Protein 9J32 (pdb70)

Secondary structure (DSSP, 8-state):
----GGGGG-EEEETTEEEEGGG----TTBHHHHH--EEEEEEEEETTEETTHHHHHHHHHHHHHHTT----S-HHHHHHHHHHHHHHTT-SSSEEEEEEEE--EESS--S-TT-EESS-EEEEEEEE----THHHHH-EEEEE-SS-PPPTTT--TT-----HHHHHHHHHHHHTT-SEEEEE-TTSSEEEESSSEEEEEETTEEEE--STTS---HHHHHHHHHHHHTT--EEES---HHHHHT-SEEEEEETTTEEEEEEEETTEE--TT-HHHHHHHHHHHHHHTS--TTSEEP-/----GGGGG-EEEETTEEEEGGG-EEETTBHHHHH--EEEEEEEEETTEETTHHHHHHHHHHHHHHTT---SS-HHHHHHHHHHHHHHTT--SSEEEEEEEE--EESS--S-TT-EESS-EEEEEEEE----THHHHH-EEEEE-S--PPPTTT--TT-----HHHHHHHHHHHHTT-SEEEEE-TTSSEEEESSSEEEEEETTEEEE--STTS---HHHHHHHHHHHHTT--EEES---HHHHHT-SEEEEEETTTEEEEEEEETTEE--SS-HHHHHHHHHHHHHHTS--TTSEEP-/----GGGGG-EEEETTEEEEGGG-EEETTBHHHHH--EEEEEEEEETTEETTHHHHHHHHHHHHHHTT---SS-HHHHHHHHHHHHHHTT--SSEEEEEEEE--EESS--S-TT-EESS-EEEEEEEE----THHHHH-EEEEE-S--PPPTTT--TT-----HHHHHHHHHHHHTT-SEEEEE-TTSSEEEESSSEEEEEETTEEEE--STTS---HHHHHHHHHHHHTT--EEES---HHHHHT-SEEEEEETTTEEEEEEEETTEE--TT-HHHHHHHHHHHHHHTS--TTSEEPP--

Organism: NCBI:txid1246301

Sequence (899 aa):
YAPDARNDAVLVYVNGQFVPRHQAVVSVFDAGYVCGDGVWEGVRLVDGRIVSFDAHIDRMYEGAKSIALDIGMTRAQTKQVVVDTFLRNGMRDGAHARLMVTRGVKKTPNQDPRFIIGGATVVCVAEHKVVTPEAKRNGLKLFTSTLRCSGPDVFDLRLSHSRLNLIQALIQAIQAGADEALMLDPNGFVSSCNSTNFFAVRNGALWTSSGRYCFNGITRATVVRLAREAGIPVHEGDFTLAEVYAADEAFVTGTLAGLTPVSSVDGRALVPLGPLTQRLDALYRAYIASANEAHGALPYAPDARNDAVLVYVNGQFVPRHQAVVSVFDAGYVCGDGVWEGVRLVDGRIVSFDAHIDRMYEGAKSIALDIGMTRAQTKQVVVDTFLRNGMRDGAHARLMVTRGVKKTPNQDPRFIIGGATVVCVAEHKVVTPEAKRNGLKLFTSTLRCSGPDVFDLRLSHSRLNLIQALIQAIQAGADEALMLDPNGFVSSCNSTNFFAVRNGALWTSSGRYCFNGITRATVVRLAREAGIPVHEGDFTLAEVYAADEAFVTGTLAGLTPVSSVDGRALVPLGPLTQRLDALYRAYIASANEAHGALPYAPDARNDAVLVYVNGQFVPRHQAVVSVFDAGYVCGDGVWEGVRLVDGRIVSFDAHIDRMYEGAKSIALDIGMTRAQTKQVVVDTFLRNGMRDGAHARLMVTRGVKKTPNQDPRFIIGGATVVCVAEHKVVTPEAKRNGLKLFTSTLRCSGPDVFDLRLSHSRLNLIQALIQAIQAGADEALMLDPNGFVSSCNSTNFFAVRNGALWTSSGRYCFNGITRATVVRLAREAGIPVHEGDFTLAEVYAADEAFVTGTLAGLTPVSSVDGRALVPLGPLTQRLDALYRAYIASANEAHGALPAA

Structure (mmCIF, N/CA/C/O backbone):
data_9J32
#
_entry.id   9J32
#
_cell.length_a   94.245
_cell.length_b   87.340
_cell.length_c   104.655
_cell.angle_alpha   90.00
_cell.angle_beta   99.45
_cell.angle_gamma   90.00
#
_symmetry.space_group_name_H-M   'I 1 2 1'
#
loop_
_entity.id
_entity.type
_entity.pdbx_description
1 polymer 'Aminotransferase, class 4'
2 non-polymer DI(HYDROXYETHYL)ETHER
3 water water
#
loop_
_atom_site.group_PDB
_atom_site.id
_atom_site.type_symbol
_atom_site.label_atom_id
_atom_site.label_alt_id
_atom_site.label_comp_id
_atom_site.label_asym_id
_atom_site.label_entity_id
_atom_site.label_seq_id
_atom_site.pdbx_PDB_ins_code
_atom_site.Cartn_x
_atom_site.Cartn_y
_atom_site.Cartn_z
_atom_site.occupancy
_atom_site.B_iso_or_equiv
_atom_site.auth_seq_id
_atom_site.auth_comp_id
_atom_site.auth_asym_id
_atom_site.auth_atom_id
_atom_site.pdbx_PDB_model_num
ATOM 1 N N . TYR A 1 15 ? -23.821 -50.826 2.488 1.00 75.53 15 TYR A N 1
ATOM 2 C CA . TYR A 1 15 ? -23.841 -51.921 1.468 1.00 74.03 15 TYR A CA 1
ATOM 3 C C . TYR A 1 15 ? -24.302 -53.193 2.190 1.00 70.79 15 TYR A C 1
ATOM 4 O O . TYR A 1 15 ? -23.561 -53.732 3.003 1.00 76.63 15 TYR A O 1
ATOM 6 N N . ALA A 1 16 ? -25.522 -53.661 1.893 1.00 67.87 16 ALA A N 1
ATOM 7 C CA . ALA A 1 16 ? -26.233 -54.628 2.718 1.00 71.07 16 ALA A CA 1
ATOM 8 C C . ALA A 1 16 ? -25.703 -56.046 2.532 1.00 75.36 16 ALA A C 1
ATOM 9 O O . ALA A 1 16 ? -25.822 -56.559 1.424 1.00 74.93 16 ALA A O 1
ATOM 11 N N . PRO A 1 17 ? -25.351 -56.788 3.621 1.00 84.10 17 PRO A N 1
ATOM 12 C CA . PRO A 1 17 ? -24.433 -57.932 3.558 1.00 81.93 17 PRO A CA 1
ATOM 13 C C . PRO A 1 17 ? -24.964 -59.179 2.843 1.00 79.98 17 PRO A C 1
ATOM 14 O O . PRO A 1 17 ? -26.186 -59.336 2.642 1.00 77.68 17 PRO A O 1
ATOM 18 N N . ASP A 1 18 ? -24.022 -60.063 2.459 1.00 73.12 18 ASP A N 1
ATOM 19 C CA . ASP A 1 18 ? -24.349 -61.189 1.595 1.00 70.08 18 ASP A CA 1
ATOM 20 C C . ASP A 1 18 ? -23.306 -62.286 1.760 1.00 68.42 18 ASP A C 1
ATOM 21 O O . ASP A 1 18 ? -22.144 -62.063 1.470 1.00 66.92 18 ASP A O 1
ATOM 26 N N . ALA A 1 19 ? -23.760 -63.479 2.151 1.00 68.30 19 ALA A N 1
ATOM 27 C CA . ALA A 1 19 ? -22.922 -64.636 2.404 1.00 69.33 19 ALA A CA 1
ATOM 28 C C . ALA A 1 19 ? -22.163 -65.114 1.158 1.00 68.91 19 ALA A C 1
ATOM 29 O O . ALA A 1 19 ? -21.183 -65.857 1.272 1.00 69.17 19 ALA A O 1
ATOM 31 N N . ARG A 1 20 ? -22.639 -64.755 -0.038 1.00 66.38 20 ARG A N 1
ATOM 32 C CA . ARG A 1 20 ? -21.929 -65.080 -1.265 1.00 66.55 20 ARG A CA 1
ATOM 33 C C . ARG A 1 20 ? -20.552 -64.400 -1.313 1.00 63.36 20 ARG A C 1
ATOM 34 O O . ARG A 1 20 ? -19.604 -64.914 -1.912 1.00 63.07 20 ARG A O 1
ATOM 42 N N . ASN A 1 21 ? -20.419 -63.256 -0.638 1.00 61.88 21 ASN A N 1
ATOM 43 C CA . ASN A 1 21 ? -19.147 -62.547 -0.566 1.00 59.08 21 ASN A CA 1
ATOM 44 C C . ASN A 1 21 ? -18.031 -63.435 -0.024 1.00 60.66 21 ASN A C 1
ATOM 45 O O . ASN A 1 21 ? -16.907 -63.279 -0.512 1.00 58.27 21 ASN A O 1
ATOM 50 N N . ASP A 1 22 ? -18.352 -64.418 0.844 1.00 60.39 22 ASP A N 1
ATOM 51 C CA . ASP A 1 22 ? -17.333 -65.210 1.521 1.00 61.65 22 ASP A CA 1
ATOM 52 C C . ASP A 1 22 ? -16.621 -66.202 0.597 1.00 61.38 22 ASP A C 1
ATOM 53 O O . ASP A 1 22 ? -15.535 -66.662 0.950 1.00 62.83 22 ASP A O 1
ATOM 58 N N . ALA A 1 23 ? -17.199 -66.519 -0.572 1.00 59.75 23 ALA A N 1
ATOM 59 C CA . ALA A 1 23 ? -16.701 -67.574 -1.451 1.00 60.51 23 ALA A CA 1
ATOM 60 C C . ALA A 1 23 ? -16.419 -67.048 -2.857 1.00 57.32 23 ALA A C 1
ATOM 61 O O . ALA A 1 23 ? -16.191 -67.839 -3.773 1.00 55.31 23 ALA A O 1
ATOM 63 N N . VAL A 1 24 ? -16.350 -65.713 -3.036 1.00 55.14 24 VAL A N 1
ATOM 64 C CA . VAL A 1 24 ? -15.970 -65.144 -4.316 1.00 55.26 24 VAL A CA 1
ATOM 65 C C . VAL A 1 24 ? -14.537 -65.572 -4.634 1.00 54.61 24 VAL A C 1
ATOM 66 O O . VAL A 1 24 ? -13.731 -65.734 -3.714 1.00 53.65 24 VAL A O 1
ATOM 70 N N . LEU A 1 25 ? -14.269 -65.821 -5.929 1.00 56.26 25 LEU A N 1
ATOM 71 C CA . LEU A 1 25 ? -12.926 -65.974 -6.462 1.00 59.51 25 LEU A CA 1
ATOM 72 C C . LEU A 1 25 ? -12.360 -64.592 -6.798 1.00 57.99 25 LEU A C 1
ATOM 73 O O . LEU A 1 25 ? -13.074 -63.727 -7.311 1.00 55.16 25 LEU A O 1
ATOM 78 N N . VAL A 1 26 ? -11.058 -64.410 -6.518 1.00 56.68 26 VAL A N 1
ATOM 79 C CA . VAL A 1 26 ? -10.359 -63.151 -6.751 1.00 50.32 26 VAL A CA 1
ATOM 80 C C . VAL A 1 26 ? -9.396 -63.404 -7.902 1.00 48.57 26 VAL A C 1
ATOM 81 O O . VAL A 1 26 ? -8.745 -64.447 -7.944 1.00 48.80 26 VAL A O 1
ATOM 85 N N . TYR A 1 27 ? -9.329 -62.466 -8.849 1.00 46.02 27 TYR A N 1
ATOM 86 C CA . TYR A 1 27 ? -8.305 -62.559 -9.880 1.00 45.88 27 TYR A CA 1
ATOM 87 C C . TYR A 1 27 ? -6.977 -62.064 -9.296 1.00 43.61 27 TYR A C 1
ATOM 88 O O . TYR A 1 27 ? -6.909 -60.913 -8.798 1.00 42.51 27 TYR A O 1
ATOM 97 N N . VAL A 1 28 ? -5.928 -62.880 -9.442 1.00 43.13 28 VAL A N 1
ATOM 98 C CA . VAL A 1 28 ? -4.558 -62.524 -9.061 1.00 42.04 28 VAL A CA 1
ATOM 99 C C . VAL A 1 28 ? -3.603 -63.016 -10.159 1.00 44.26 28 VAL A C 1
ATOM 100 O O . VAL A 1 28 ? -3.519 -64.227 -10.397 1.00 45.01 28 VAL A O 1
ATOM 104 N N . ASN A 1 29 ? -2.966 -62.067 -10.884 1.00 44.37 29 ASN A N 1
ATOM 105 C CA . ASN A 1 29 ? -2.054 -62.311 -12.009 1.00 46.27 29 ASN A CA 1
ATOM 106 C C . ASN A 1 29 ? -2.449 -63.509 -12.865 1.00 48.25 29 ASN A C 1
ATOM 107 O O . ASN A 1 29 ? -1.613 -64.362 -13.105 1.00 50.94 29 ASN A O 1
ATOM 112 N N . GLY A 1 30 ? -3.713 -63.587 -13.295 1.00 50.27 30 GLY A N 1
ATOM 113 C CA . GLY A 1 30 ? -4.160 -64.551 -14.297 1.00 51.54 30 GLY A CA 1
ATOM 114 C C . GLY A 1 30 ? -4.893 -65.774 -13.725 1.00 53.98 30 GLY A C 1
ATOM 115 O O . GLY A 1 30 ? -5.652 -66.422 -14.438 1.00 54.71 30 GLY A O 1
ATOM 116 N N . GLN A 1 31 ? -4.733 -66.049 -12.434 1.00 54.60 31 GLN A N 1
ATOM 117 C CA . GLN A 1 31 ? -5.335 -67.181 -11.728 1.00 55.70 31 GLN A CA 1
ATOM 118 C C . GLN A 1 31 ? -6.539 -66.648 -10.939 1.00 57.66 31 GLN A C 1
ATOM 119 O O . GLN A 1 31 ? -6.563 -65.443 -10.569 1.00 54.68 31 GLN A O 1
ATOM 122 N N . PHE A 1 32 ? -7.500 -67.540 -10.634 1.00 58.16 32 PHE A N 1
ATOM 123 C CA . PHE A 1 32 ? -8.679 -67.229 -9.830 1.00 58.73 32 PHE A CA 1
ATOM 124 C C . PHE A 1 32 ? -8.591 -67.969 -8.498 1.00 59.29 32 PHE A C 1
ATOM 125 O O . PHE A 1 32 ? -8.567 -69.201 -8.480 1.00 62.12 32 PHE A O 1
ATOM 133 N N . VAL A 1 33 ? -8.622 -67.223 -7.390 1.00 57.10 33 VAL A N 1
ATOM 134 C CA . VAL A 1 33 ? -8.240 -67.738 -6.078 1.00 58.66 33 VAL A CA 1
ATOM 135 C C . VAL A 1 33 ? -9.381 -67.505 -5.082 1.00 59.48 33 VAL A C 1
ATOM 136 O O . VAL A 1 33 ? -10.000 -66.449 -5.093 1.00 59.72 33 VAL A O 1
ATOM 140 N N . PRO A 1 34 ? -9.758 -68.466 -4.207 1.00 60.90 34 PRO A N 1
ATOM 141 C CA . PRO A 1 34 ? -10.660 -68.171 -3.091 1.00 60.29 34 PRO A CA 1
ATOM 142 C C . PRO A 1 34 ? -10.215 -66.979 -2.245 1.00 59.20 34 PRO A C 1
ATOM 143 O O . PRO A 1 34 ? -9.015 -66.854 -1.937 1.00 55.01 34 PRO A O 1
ATOM 147 N N . ARG A 1 35 ? -11.186 -66.156 -1.834 1.00 62.12 35 ARG A N 1
ATOM 148 C CA . ARG A 1 35 ? -10.884 -64.842 -1.252 1.00 65.26 35 ARG A CA 1
ATOM 149 C C . ARG A 1 35 ? -10.030 -64.948 0.032 1.00 67.92 35 ARG A C 1
ATOM 150 O O . ARG A 1 35 ? -9.218 -64.051 0.310 1.00 66.77 35 ARG A O 1
ATOM 158 N N . HIS A 1 36 ? -10.216 -66.051 0.792 1.00 63.43 36 HIS A N 1
ATOM 159 C CA . HIS A 1 36 ? -9.463 -66.346 1.993 1.00 62.40 36 HIS A CA 1
ATOM 160 C C . HIS A 1 36 ? -7.995 -66.606 1.658 1.00 60.88 36 HIS A C 1
ATOM 161 O O . HIS A 1 36 ? -7.176 -66.530 2.571 1.00 66.86 36 HIS A O 1
ATOM 163 N N . GLN A 1 37 ? -7.669 -66.952 0.400 1.00 57.54 37 GLN A N 1
ATOM 164 C CA . GLN A 1 37 ? -6.304 -67.248 0.002 1.00 56.04 37 GLN A CA 1
ATOM 165 C C . GLN A 1 37 ? -5.793 -66.314 -1.091 1.00 52.24 37 GLN A C 1
ATOM 166 O O . GLN A 1 37 ? -4.733 -66.583 -1.646 1.00 51.93 37 GLN A O 1
ATOM 172 N N . ALA A 1 38 ? -6.471 -65.179 -1.343 1.00 49.74 38 ALA A N 1
ATOM 173 C CA . ALA A 1 38 ? -6.008 -64.223 -2.339 1.00 46.23 38 ALA A CA 1
ATOM 174 C C . ALA A 1 38 ? -4.967 -63.317 -1.690 1.00 43.54 38 ALA A C 1
ATOM 175 O O . ALA A 1 38 ? -5.306 -62.585 -0.747 1.00 41.25 38 ALA A O 1
ATOM 177 N N . VAL A 1 39 ? -3.735 -63.377 -2.235 1.00 43.26 39 VAL A N 1
ATOM 178 C CA . VAL A 1 39 ? -2.545 -62.838 -1.599 1.00 42.04 39 VAL A CA 1
ATOM 179 C C . VAL A 1 39 ? -1.634 -62.203 -2.659 1.00 41.28 39 VAL A C 1
ATOM 180 O O . VAL A 1 39 ? -1.626 -62.602 -3.823 1.00 40.95 39 VAL A O 1
ATOM 184 N N . VAL A 1 40 ? -0.857 -61.209 -2.178 1.00 39.51 40 VAL A N 1
ATOM 185 C CA . VAL A 1 40 ? 0.268 -60.599 -2.852 1.00 38.43 40 VAL A CA 1
ATOM 186 C C . VAL A 1 40 ? 1.488 -60.654 -1.930 1.00 38.93 40 VAL A C 1
ATOM 187 O O . VAL A 1 40 ? 1.384 -60.675 -0.701 1.00 37.05 40 VAL A O 1
ATOM 191 N N . SER A 1 41 ? 2.662 -60.748 -2.573 1.00 39.32 41 SER A N 1
ATOM 192 C CA . SER A 1 41 ? 3.974 -60.684 -1.976 1.00 38.29 41 SER A CA 1
ATOM 193 C C . SER A 1 41 ? 4.153 -59.451 -1.094 1.00 39.87 41 SER A C 1
ATOM 194 O O . SER A 1 41 ? 3.747 -58.358 -1.444 1.00 36.79 41 SER A O 1
ATOM 197 N N . VAL A 1 42 ? 4.857 -59.633 0.036 1.00 41.54 42 VAL A N 1
ATOM 198 C CA . VAL A 1 42 ? 5.260 -58.522 0.872 1.00 40.21 42 VAL A CA 1
ATOM 199 C C . VAL A 1 42 ? 6.362 -57.674 0.205 1.00 41.91 42 VAL A C 1
ATOM 200 O O . VAL A 1 42 ? 6.650 -56.574 0.698 1.00 50.16 42 VAL A O 1
ATOM 204 N N . PHE A 1 43 ? 6.918 -58.105 -0.930 1.00 41.56 43 PHE A N 1
ATOM 205 C CA . PHE A 1 43 ? 7.776 -57.295 -1.792 1.00 39.81 43 PHE A CA 1
ATOM 206 C C . PHE A 1 43 ? 7.022 -56.461 -2.844 1.00 37.39 43 PHE A C 1
ATOM 207 O O . PHE A 1 43 ? 7.649 -55.753 -3.635 1.00 34.77 43 PHE A O 1
ATOM 215 N N . ASP A 1 44 ? 5.685 -56.497 -2.869 1.00 38.49 44 ASP A N 1
ATOM 216 C CA . ASP A 1 44 ? 4.939 -55.802 -3.905 1.00 34.48 44 ASP A CA 1
ATOM 217 C C . ASP A 1 44 ? 4.862 -54.318 -3.586 1.00 33.27 44 ASP A C 1
ATOM 218 O O . ASP A 1 44 ? 4.516 -53.975 -2.469 1.00 34.60 44 ASP A O 1
ATOM 223 N N . ALA A 1 45 ? 5.121 -53.459 -4.583 1.00 31.97 45 ALA A N 1
ATOM 224 C CA . ALA A 1 45 ? 5.053 -51.994 -4.477 1.00 30.88 45 ALA A CA 1
ATOM 225 C C . ALA A 1 45 ? 3.742 -51.455 -3.871 1.00 28.79 45 ALA A C 1
ATOM 226 O O . ALA A 1 45 ? 3.728 -50.422 -3.204 1.00 27.53 45 ALA A O 1
ATOM 228 N N . GLY A 1 46 ? 2.643 -52.175 -4.056 1.00 30.21 46 GLY A N 1
ATOM 229 C CA . GLY A 1 46 ? 1.370 -51.782 -3.481 1.00 30.55 46 GLY A CA 1
ATOM 230 C C . GLY A 1 46 ? 1.397 -51.793 -1.947 1.00 29.58 46 GLY A C 1
ATOM 231 O O . GLY A 1 46 ? 0.935 -50.862 -1.293 1.00 29.87 46 GLY A O 1
ATOM 232 N N . TYR A 1 47 ? 1.825 -52.923 -1.404 1.00 30.09 47 TYR A N 1
ATOM 233 C CA . TYR A 1 47 ? 1.850 -53.192 0.014 1.00 31.88 47 TYR A CA 1
ATOM 234 C C . TYR A 1 47 ? 2.929 -52.303 0.655 1.00 32.82 47 TYR A C 1
ATOM 235 O O . TYR A 1 47 ? 2.704 -51.730 1.734 1.00 31.62 47 TYR A O 1
ATOM 244 N N . VAL A 1 48 ? 4.093 -52.216 -0.002 1.00 32.34 48 VAL A N 1
ATOM 245 C CA . VAL A 1 48 ? 5.223 -51.542 0.609 1.00 34.77 48 VAL A CA 1
ATOM 246 C C . VAL A 1 48 ? 5.040 -50.013 0.587 1.00 31.18 48 VAL A C 1
ATOM 247 O O . VAL A 1 48 ? 5.367 -49.344 1.571 1.00 28.07 48 VAL A O 1
ATOM 251 N N . CYS A 1 49 ? 4.689 -49.495 -0.593 1.00 31.21 49 CYS A N 1
ATOM 252 C CA . CYS A 1 49 ? 4.877 -48.086 -0.972 1.00 31.83 49 CYS A CA 1
ATOM 253 C C . CYS A 1 49 ? 3.514 -47.418 -1.291 1.00 28.67 49 CYS A C 1
ATOM 254 O O . CYS A 1 49 ? 3.420 -46.212 -1.483 1.00 27.81 49 CYS A O 1
ATOM 257 N N . GLY A 1 50 ? 2.420 -48.166 -1.335 1.00 27.44 50 GLY A N 1
ATOM 258 C CA . GLY A 1 50 ? 1.140 -47.640 -1.799 1.00 28.33 50 GLY A CA 1
ATOM 259 C C . GLY A 1 50 ? 1.141 -47.361 -3.297 1.00 25.81 50 GLY A C 1
ATOM 260 O O . GLY A 1 50 ? 0.379 -46.544 -3.729 1.00 27.54 50 GLY A O 1
ATOM 261 N N . ASP A 1 51 ? 1.965 -48.079 -4.070 1.00 24.97 51 ASP A N 1
ATOM 262 C CA . ASP A 1 51 ? 2.392 -47.687 -5.401 1.00 23.95 51 ASP A CA 1
ATOM 263 C C . ASP A 1 51 ? 1.597 -48.496 -6.466 1.00 26.31 51 ASP A C 1
ATOM 264 O O . ASP A 1 51 ? 2.022 -49.575 -6.924 1.00 27.23 51 ASP A O 1
ATOM 269 N N . GLY A 1 52 ? 0.410 -47.970 -6.796 1.00 25.47 52 GLY A N 1
ATOM 270 C CA . GLY A 1 52 ? -0.433 -48.443 -7.858 1.00 25.60 52 GLY A CA 1
ATOM 271 C C . GLY A 1 52 ? -1.633 -47.536 -8.060 1.00 24.19 52 GLY A C 1
ATOM 272 O O . GLY A 1 52 ? -1.795 -46.577 -7.332 1.00 26.40 52 GLY A O 1
ATOM 273 N N . VAL A 1 53 ? -2.470 -47.901 -9.052 1.00 26.88 53 VAL A N 1
ATOM 274 C CA . VAL A 1 53 ? -3.729 -47.270 -9.378 1.00 26.91 53 VAL A CA 1
ATOM 275 C C . VAL A 1 53 ? -4.848 -48.321 -9.387 1.00 26.86 53 VAL A C 1
ATOM 276 O O . VAL A 1 53 ? -4.640 -49.505 -9.614 1.00 26.58 53 VAL A O 1
ATOM 280 N N . TRP A 1 54 ? -6.068 -47.858 -9.167 1.00 27.02 54 TRP A N 1
ATOM 281 C CA . TRP A 1 54 ? -7.205 -48.760 -9.086 1.00 28.81 54 TRP A CA 1
ATOM 282 C C . TRP A 1 54 ? -8.474 -48.141 -9.644 1.00 28.54 54 TRP A C 1
ATOM 283 O O . TRP A 1 54 ? -8.498 -46.951 -9.977 1.00 30.03 54 TRP A O 1
ATOM 294 N N . GLU A 1 55 ? -9.481 -49.002 -9.855 1.00 31.29 55 GLU A N 1
ATOM 295 C CA . GLU A 1 55 ? -10.788 -48.550 -10.334 1.00 33.24 55 GLU A CA 1
ATOM 296 C C . GLU A 1 55 ? -11.883 -49.414 -9.697 1.00 32.67 55 GLU A C 1
ATOM 297 O O . GLU A 1 55 ? -11.642 -50.589 -9.384 1.00 30.73 55 GLU A O 1
ATOM 303 N N . GLY A 1 56 ? -13.010 -48.752 -9.374 1.00 29.31 56 GLY A N 1
ATOM 304 C CA . GLY A 1 56 ? -14.237 -49.427 -8.976 1.00 30.78 56 GLY A CA 1
ATOM 305 C C . GLY A 1 56 ? -15.237 -49.311 -10.133 1.00 32.06 56 GLY A C 1
ATOM 306 O O . GLY A 1 56 ? -15.447 -48.215 -10.631 1.00 32.98 56 GLY A O 1
ATOM 307 N N . VAL A 1 57 ? -15.794 -50.431 -10.603 1.00 30.97 57 VAL A N 1
ATOM 308 C CA . VAL A 1 57 ? -16.810 -50.437 -11.648 1.00 32.14 57 VAL A CA 1
ATOM 309 C C . VAL A 1 57 ? -17.993 -51.289 -11.181 1.00 33.99 57 VAL A C 1
ATOM 310 O O . VAL A 1 57 ? -17.791 -52.322 -10.543 1.00 34.71 57 VAL A O 1
ATOM 314 N N . ARG A 1 58 ? -19.213 -50.830 -11.502 1.00 35.72 58 ARG A N 1
ATOM 315 C CA . ARG A 1 58 ? -20.447 -51.408 -10.997 1.00 37.45 58 ARG A CA 1
ATOM 316 C C . ARG A 1 58 ? -21.112 -52.141 -12.161 1.00 39.49 58 ARG A C 1
ATOM 317 O O . ARG A 1 58 ? -21.048 -51.659 -13.284 1.00 38.51 58 ARG A O 1
ATOM 325 N N . LEU A 1 59 ? -21.691 -53.328 -11.881 1.00 44.03 59 LEU A N 1
ATOM 326 C CA . LEU A 1 59 ? -22.338 -54.177 -12.882 1.00 43.06 59 LEU A CA 1
ATOM 327 C C . LEU A 1 59 ? -23.842 -54.036 -12.654 1.00 42.50 59 LEU A C 1
ATOM 328 O O . LEU A 1 59 ? -24.325 -54.274 -11.541 1.00 42.41 59 LEU A O 1
ATOM 333 N N . VAL A 1 60 ? -24.558 -53.570 -13.691 1.00 41.65 60 VAL A N 1
ATOM 334 C CA . VAL A 1 60 ? -25.994 -53.317 -13.632 1.00 44.22 60 VAL A CA 1
ATOM 335 C C . VAL A 1 60 ? -26.651 -53.981 -14.838 1.00 48.91 60 VAL A C 1
ATOM 336 O O . VAL A 1 60 ? -26.337 -53.612 -15.981 1.00 47.95 60 VAL A O 1
ATOM 340 N N . ASP A 1 61 ? -27.521 -54.975 -14.565 1.00 53.12 61 ASP A N 1
ATOM 341 C CA . ASP A 1 61 ? -28.281 -55.688 -15.585 1.00 56.96 61 ASP A CA 1
ATOM 342 C C . ASP A 1 61 ? -27.406 -56.044 -16.786 1.00 57.64 61 ASP A C 1
ATOM 343 O O . ASP A 1 61 ? -27.787 -55.753 -17.941 1.00 57.40 61 ASP A O 1
ATOM 348 N N . GLY A 1 62 ? -26.245 -56.678 -16.486 1.00 54.60 62 GLY A N 1
ATOM 349 C CA . GLY A 1 62 ? -25.370 -57.249 -17.494 1.00 53.58 62 GLY A CA 1
ATOM 350 C C . GLY A 1 62 ? -24.434 -56.245 -18.187 1.00 52.39 62 GLY A C 1
ATOM 351 O O . GLY A 1 62 ? -23.739 -56.626 -19.147 1.00 50.50 62 GLY A O 1
ATOM 352 N N . ARG A 1 63 ? -24.386 -54.979 -17.700 1.00 50.56 63 ARG A N 1
ATOM 353 C CA . ARG A 1 63 ? -23.539 -53.938 -18.268 1.00 48.56 63 ARG A CA 1
ATOM 354 C C . ARG A 1 63 ? -22.663 -53.356 -17.162 1.00 45.77 63 ARG A C 1
ATOM 355 O O . ARG A 1 63 ? -23.112 -53.155 -16.022 1.00 43.59 63 ARG A O 1
ATOM 363 N N . ILE A 1 64 ? -21.392 -53.131 -17.497 1.00 42.19 64 ILE A N 1
ATOM 364 C CA . ILE A 1 64 ? -20.452 -52.512 -16.583 1.00 42.31 64 ILE A CA 1
ATOM 365 C C . ILE A 1 64 ? -20.554 -51.009 -16.805 1.00 39.07 64 ILE A C 1
ATOM 366 O O . ILE A 1 64 ? -20.364 -50.548 -17.931 1.00 39.27 64 ILE A O 1
ATOM 371 N N . VAL A 1 65 ? -21.001 -50.303 -15.750 1.00 38.91 65 VAL A N 1
ATOM 372 C CA . VAL A 1 65 ? -21.331 -48.875 -15.799 1.00 39.48 65 VAL A CA 1
ATOM 373 C C . VAL A 1 65 ? -20.082 -48.057 -16.090 1.00 35.97 65 VAL A C 1
ATOM 374 O O . VAL A 1 65 ? -19.124 -48.153 -15.339 1.00 37.63 65 VAL A O 1
ATOM 378 N N . SER A 1 66 ? -20.137 -47.287 -17.173 1.00 35.58 66 SER A N 1
ATOM 379 C CA . SER A 1 66 ? -19.112 -46.356 -17.608 1.00 35.57 66 SER A CA 1
ATOM 380 C C . SER A 1 66 ? -17.753 -47.064 -17.836 1.00 38.01 66 SER A C 1
ATOM 381 O O . SER A 1 66 ? -16.675 -46.496 -17.673 1.00 38.59 66 SER A O 1
ATOM 384 N N . PHE A 1 67 ? -17.799 -48.311 -18.294 1.00 37.99 67 PHE A N 1
ATOM 385 C CA . PHE A 1 67 ? -16.661 -49.201 -18.214 1.00 40.42 67 PHE A CA 1
ATOM 386 C C . PHE A 1 67 ? -15.428 -48.585 -18.873 1.00 39.79 67 PHE A C 1
ATOM 387 O O . PHE A 1 67 ? -14.433 -48.401 -18.192 1.00 35.66 67 PHE A O 1
ATOM 395 N N . ASP A 1 68 ? -15.536 -48.222 -20.155 1.00 43.82 68 ASP A N 1
ATOM 396 C CA . ASP A 1 68 ? -14.492 -47.620 -20.981 1.00 48.40 68 ASP A CA 1
ATOM 397 C C . ASP A 1 68 ? -13.976 -46.322 -20.364 1.00 46.49 68 ASP A C 1
ATOM 398 O O . ASP A 1 68 ? -12.776 -46.020 -20.484 1.00 45.59 68 ASP A O 1
ATOM 403 N N . ALA A 1 69 ? -14.866 -45.539 -19.712 1.00 40.83 69 ALA A N 1
ATOM 404 C CA . ALA A 1 69 ? -14.413 -44.342 -19.033 1.00 35.37 69 ALA A CA 1
ATOM 405 C C . ALA A 1 69 ? -13.437 -44.685 -17.894 1.00 35.30 69 ALA A C 1
ATOM 406 O O . ALA A 1 69 ? -12.372 -44.063 -17.730 1.00 34.14 69 ALA A O 1
ATOM 408 N N . HIS A 1 70 ? -13.809 -45.682 -17.077 1.00 33.03 70 HIS A N 1
ATOM 409 C CA . HIS A 1 70 ? -12.975 -46.093 -15.977 1.00 30.84 70 HIS A CA 1
ATOM 410 C C . HIS A 1 70 ? -11.636 -46.608 -16.497 1.00 31.94 70 HIS A C 1
ATOM 411 O O . HIS A 1 70 ? -10.608 -46.330 -15.894 1.00 37.32 70 HIS A O 1
ATOM 418 N N . ILE A 1 71 ? -11.606 -47.310 -17.626 1.00 36.96 71 ILE A N 1
ATOM 419 C CA . ILE A 1 71 ? -10.369 -47.953 -18.052 1.00 36.75 71 ILE A CA 1
ATOM 420 C C . ILE A 1 71 ? -9.454 -46.884 -18.652 1.00 35.86 71 ILE A C 1
ATOM 421 O O . ILE A 1 71 ? -8.264 -46.874 -18.360 1.00 35.44 71 ILE A O 1
ATOM 426 N N . ASP A 1 72 ? -10.010 -45.910 -19.389 1.00 37.12 72 ASP A N 1
ATOM 427 C CA . ASP A 1 72 ? -9.262 -44.730 -19.836 1.00 38.17 72 ASP A CA 1
ATOM 428 C C . ASP A 1 72 ? -8.583 -44.039 -18.657 1.00 34.32 72 ASP A C 1
ATOM 429 O O . ASP A 1 72 ? -7.449 -43.604 -18.775 1.00 34.08 72 ASP A O 1
ATOM 434 N N . ARG A 1 73 ? -9.341 -43.811 -17.577 1.00 32.26 73 ARG A N 1
ATOM 435 C CA . ARG A 1 73 ? -8.841 -43.123 -16.405 1.00 28.77 73 ARG A CA 1
ATOM 436 C C . ARG A 1 73 ? -7.683 -43.932 -15.799 1.00 32.12 73 ARG A C 1
ATOM 437 O O . ARG A 1 73 ? -6.653 -43.325 -15.518 1.00 35.36 73 ARG A O 1
ATOM 445 N N . MET A 1 74 ? -7.843 -45.268 -15.635 1.00 29.79 74 MET A N 1
ATOM 446 C CA . MET A 1 74 ? -6.782 -46.101 -15.128 1.00 32.15 74 MET A CA 1
ATOM 447 C C . MET A 1 74 ? -5.516 -45.909 -15.942 1.00 31.25 74 MET A C 1
ATOM 448 O O . MET A 1 74 ? -4.468 -45.761 -15.331 1.00 27.44 74 MET A O 1
ATOM 453 N N . TYR A 1 75 ? -5.636 -45.977 -17.286 1.00 31.28 75 TYR A N 1
ATOM 454 C CA . TYR A 1 75 ? -4.499 -45.835 -18.201 1.00 32.04 75 TYR A CA 1
ATOM 455 C C . TYR A 1 75 ? -3.821 -44.464 -18.059 1.00 35.09 75 TYR A C 1
ATOM 456 O O . TYR A 1 75 ? -2.596 -44.359 -18.115 1.00 31.30 75 TYR A O 1
ATOM 465 N N . GLU A 1 76 ? -4.619 -43.410 -17.832 1.00 36.73 76 GLU A N 1
ATOM 466 C CA . GLU A 1 76 ? -4.054 -42.076 -17.624 1.00 39.04 76 GLU A CA 1
ATOM 467 C C . GLU A 1 76 ? -3.322 -41.996 -16.267 1.00 34.56 76 GLU A C 1
ATOM 468 O O . GLU A 1 76 ? -2.194 -41.491 -16.175 1.00 34.32 76 GLU A O 1
ATOM 474 N N . GLY A 1 77 ? -3.961 -42.484 -15.196 1.00 33.79 77 GLY A N 1
ATOM 475 C CA . GLY A 1 77 ? -3.344 -42.489 -13.882 1.00 31.78 77 GLY A CA 1
ATOM 476 C C . GLY A 1 77 ? -2.052 -43.308 -13.862 1.00 32.50 77 GLY A C 1
ATOM 477 O O . GLY A 1 77 ? -1.035 -42.804 -13.409 1.00 34.79 77 GLY A O 1
ATOM 478 N N . ALA A 1 78 ? -2.059 -44.526 -14.412 1.00 30.08 78 ALA A N 1
ATOM 479 C CA . ALA A 1 78 ? -0.821 -45.300 -14.512 1.00 32.00 78 ALA A CA 1
ATOM 480 C C . ALA A 1 78 ? 0.269 -44.512 -15.245 1.00 34.16 78 ALA A C 1
ATOM 481 O O . ALA A 1 78 ? 1.436 -44.459 -14.835 1.00 31.93 78 ALA A O 1
ATOM 483 N N . LYS A 1 79 ? -0.122 -43.925 -16.376 1.00 34.16 79 LYS A N 1
ATOM 484 C CA . LYS A 1 79 ? 0.786 -43.117 -17.173 1.00 35.93 79 LYS A CA 1
ATOM 485 C C . LYS A 1 79 ? 1.400 -42.011 -16.312 1.00 31.21 79 LYS A C 1
ATOM 486 O O . LYS A 1 79 ? 2.573 -41.740 -16.419 1.00 28.37 79 LYS A O 1
ATOM 492 N N . SER A 1 80 ? 0.617 -41.372 -15.447 1.00 28.85 80 SER A N 1
ATOM 493 C CA . SER A 1 80 ? 1.127 -40.248 -14.694 1.00 28.31 80 SER A CA 1
ATOM 494 C C . SER A 1 80 ? 2.261 -40.648 -13.733 1.00 28.62 80 SER A C 1
ATOM 495 O O . SER A 1 80 ? 3.173 -39.868 -13.557 1.00 28.68 80 SER A O 1
ATOM 498 N N . ILE A 1 81 ? 2.208 -41.860 -13.131 1.00 28.41 81 ILE A N 1
ATOM 499 C CA . ILE A 1 81 ? 3.270 -42.386 -12.251 1.00 27.28 81 ILE A CA 1
ATOM 500 C C . ILE A 1 81 ? 4.188 -43.398 -12.976 1.00 28.31 81 ILE A C 1
ATOM 501 O O . ILE A 1 81 ? 4.839 -44.211 -12.321 1.00 31.73 81 ILE A O 1
ATOM 506 N N . ALA A 1 82 ? 4.246 -43.355 -14.306 1.00 29.55 82 ALA A N 1
ATOM 507 C CA . ALA A 1 82 ? 5.132 -44.153 -15.157 1.00 32.44 82 ALA A CA 1
ATOM 508 C C . ALA A 1 82 ? 5.031 -45.652 -14.855 1.00 33.79 82 ALA A C 1
ATOM 509 O O . ALA A 1 82 ? 5.991 -46.368 -14.942 1.00 35.24 82 ALA A O 1
ATOM 511 N N . LEU A 1 83 ? 3.808 -46.126 -14.653 1.00 38.88 83 LEU A N 1
ATOM 512 C CA . LEU A 1 83 ? 3.515 -47.500 -14.336 1.00 37.82 83 LEU A CA 1
ATOM 513 C C . LEU A 1 83 ? 2.964 -48.129 -15.592 1.00 40.72 83 LEU A C 1
ATOM 514 O O . LEU A 1 83 ? 1.985 -47.640 -16.171 1.00 38.98 83 LEU A O 1
ATOM 519 N N . ASP A 1 84 ? 3.639 -49.225 -15.979 1.00 45.60 84 ASP A N 1
ATOM 520 C CA . ASP A 1 84 ? 3.255 -50.062 -17.085 1.00 43.01 84 ASP A CA 1
ATOM 521 C C . ASP A 1 84 ? 2.217 -51.076 -16.623 1.00 40.54 84 ASP A C 1
ATOM 522 O O . ASP A 1 84 ? 2.574 -51.995 -15.900 1.00 39.77 84 ASP A O 1
ATOM 527 N N . ILE A 1 85 ? 0.959 -50.965 -17.078 1.00 38.15 85 ILE A N 1
ATOM 528 C CA . ILE A 1 85 ? -0.064 -51.966 -16.761 1.00 38.76 85 ILE A CA 1
ATOM 529 C C . ILE A 1 85 ? 0.291 -53.364 -17.317 1.00 40.18 85 ILE A C 1
ATOM 530 O O . ILE A 1 85 ? -0.121 -54.380 -16.756 1.00 39.09 85 ILE A O 1
ATOM 535 N N . GLY A 1 86 ? 1.069 -53.433 -18.403 1.00 42.10 86 GLY A N 1
ATOM 536 C CA . GLY A 1 86 ? 1.491 -54.694 -19.002 1.00 44.41 86 GLY A CA 1
ATOM 537 C C . GLY A 1 86 ? 0.391 -55.379 -19.810 1.00 47.09 86 GLY A C 1
ATOM 538 O O . GLY A 1 86 ? 0.516 -56.543 -20.110 1.00 50.00 86 GLY A O 1
ATOM 539 N N . MET A 1 87 ? -0.687 -54.658 -20.149 1.00 50.25 87 MET A N 1
ATOM 540 C CA . MET A 1 87 ? -1.870 -55.210 -20.809 1.00 51.40 87 MET A CA 1
ATOM 541 C C . MET A 1 87 ? -2.466 -54.120 -21.687 1.00 48.88 87 MET A C 1
ATOM 542 O O . MET A 1 87 ? -2.398 -52.948 -21.322 1.00 49.22 87 MET A O 1
ATOM 547 N N . THR A 1 88 ? -3.091 -54.510 -22.802 1.00 52.59 88 THR A N 1
ATOM 548 C CA . THR A 1 88 ? -3.897 -53.599 -23.608 1.00 53.52 88 THR A CA 1
ATOM 549 C C . THR A 1 88 ? -5.172 -53.316 -22.834 1.00 55.53 88 THR A C 1
ATOM 550 O O . THR A 1 88 ? -5.514 -54.051 -21.899 1.00 51.89 88 THR A O 1
ATOM 554 N N . ARG A 1 89 ? -5.839 -52.235 -23.256 1.00 60.24 89 ARG A N 1
ATOM 555 C CA . ARG A 1 89 ? -7.153 -51.883 -22.745 1.00 64.17 89 ARG A CA 1
ATOM 556 C C . ARG A 1 89 ? -8.115 -53.070 -22.817 1.00 60.86 89 ARG A C 1
ATOM 557 O O . ARG A 1 89 ? -8.814 -53.347 -21.850 1.00 62.40 89 ARG A O 1
ATOM 565 N N . ALA A 1 90 ? -8.116 -53.778 -23.943 1.00 61.41 90 ALA A N 1
ATOM 566 C CA . ALA A 1 90 ? -8.940 -54.968 -24.132 1.00 64.86 90 ALA A CA 1
ATOM 567 C C . ALA A 1 90 ? -8.660 -56.053 -23.086 1.00 63.28 90 ALA A C 1
ATOM 568 O O . ALA A 1 90 ? -9.583 -56.708 -22.598 1.00 64.45 90 ALA A O 1
ATOM 570 N N . GLN A 1 91 ? -7.379 -56.288 -22.796 1.00 61.72 91 GLN A N 1
ATOM 571 C CA . GLN A 1 91 ? -7.010 -57.329 -21.851 1.00 61.57 91 GLN A CA 1
ATOM 572 C C . GLN A 1 91 ? -7.419 -56.924 -20.432 1.00 54.81 91 GLN A C 1
ATOM 573 O O . GLN A 1 91 ? -7.942 -57.759 -19.690 1.00 54.23 91 GLN A O 1
ATOM 579 N N . THR A 1 92 ? -7.225 -55.637 -20.100 1.00 46.03 92 THR A N 1
ATOM 580 C CA . THR A 1 92 ? -7.628 -55.108 -18.811 1.00 43.38 92 THR A CA 1
ATOM 581 C C . THR A 1 92 ? -9.147 -55.284 -18.605 1.00 41.87 92 THR A C 1
ATOM 582 O O . THR A 1 92 ? -9.619 -55.667 -17.549 1.00 38.57 92 THR A O 1
ATOM 586 N N . LYS A 1 93 ? -9.941 -55.021 -19.637 1.00 44.52 93 LYS A N 1
ATOM 587 C CA . LYS A 1 93 ? -11.383 -55.191 -19.525 1.00 45.26 93 LYS A CA 1
ATOM 588 C C . LYS A 1 93 ? -11.778 -56.657 -19.347 1.00 44.18 93 LYS A C 1
ATOM 589 O O . LYS A 1 93 ? -12.635 -56.978 -18.519 1.00 41.36 93 LYS A O 1
ATOM 595 N N . GLN A 1 94 ? -11.117 -57.550 -20.083 1.00 44.26 94 GLN A N 1
ATOM 596 C CA . GLN A 1 94 ? -11.418 -58.961 -19.987 1.00 47.21 94 GLN A CA 1
ATOM 597 C C . GLN A 1 94 ? -11.150 -59.524 -18.590 1.00 48.74 94 GLN A C 1
ATOM 598 O O . GLN A 1 94 ? -11.901 -60.402 -18.149 1.00 50.54 94 GLN A O 1
ATOM 604 N N . VAL A 1 95 ? -10.099 -59.008 -17.902 1.00 45.32 95 VAL A N 1
ATOM 605 C CA . VAL A 1 95 ? -9.860 -59.304 -16.494 1.00 44.60 95 VAL A CA 1
ATOM 606 C C . VAL A 1 95 ? -11.105 -59.011 -15.675 1.00 41.94 95 VAL A C 1
ATOM 607 O O . VAL A 1 95 ? -11.515 -59.791 -14.839 1.00 43.38 95 VAL A O 1
ATOM 611 N N . VAL A 1 96 ? -11.734 -57.891 -15.917 1.00 40.45 96 VAL A N 1
ATOM 612 C CA . VAL A 1 96 ? -12.874 -57.512 -15.098 1.00 39.82 96 VAL A CA 1
ATOM 613 C C . VAL A 1 96 ? -14.067 -58.383 -15.452 1.00 41.25 96 VAL A C 1
ATOM 614 O O . VAL A 1 96 ? -14.706 -58.906 -14.543 1.00 40.85 96 VAL A O 1
ATOM 618 N N . VAL A 1 97 ? -14.362 -58.448 -16.751 1.00 43.63 97 VAL A N 1
ATOM 619 C CA . VAL A 1 97 ? -15.397 -59.341 -17.303 1.00 46.26 97 VAL A CA 1
ATOM 620 C C . VAL A 1 97 ? -15.229 -60.769 -16.770 1.00 46.29 97 VAL A C 1
ATOM 621 O O . VAL A 1 97 ? -16.140 -61.296 -16.142 1.00 45.71 97 VAL A O 1
ATOM 625 N N . ASP A 1 98 ? -14.052 -61.367 -16.928 1.00 46.89 98 ASP A N 1
ATOM 626 C CA . ASP A 1 98 ? -13.844 -62.708 -16.385 1.00 49.65 98 ASP A CA 1
ATOM 627 C C . ASP A 1 98 ? -14.021 -62.773 -14.867 1.00 48.62 98 ASP A C 1
ATOM 628 O O . ASP A 1 98 ? -14.399 -63.818 -14.380 1.00 50.51 98 ASP A O 1
ATOM 633 N N . THR A 1 99 ? -13.772 -61.693 -14.100 1.00 44.86 99 THR A N 1
ATOM 634 C CA . THR A 1 99 ? -13.929 -61.773 -12.651 1.00 43.82 99 THR A CA 1
ATOM 635 C C . THR A 1 99 ? -15.414 -61.870 -12.318 1.00 44.77 99 THR A C 1
ATOM 636 O O . THR A 1 99 ? -15.841 -62.865 -11.697 1.00 45.53 99 THR A O 1
ATOM 640 N N . PHE A 1 100 ? -16.201 -60.944 -12.854 1.00 43.79 100 PHE A N 1
ATOM 641 C CA . PHE A 1 100 ? -17.662 -61.066 -12.775 1.00 46.57 100 PHE A CA 1
ATOM 642 C C . PHE A 1 100 ? -18.180 -62.440 -13.223 1.00 49.12 100 PHE A C 1
ATOM 643 O O . PHE A 1 100 ? -18.955 -63.053 -12.504 1.00 50.43 100 PHE A O 1
ATOM 651 N N . LEU A 1 101 ? -17.737 -62.931 -14.384 1.00 50.55 101 LEU A N 1
ATOM 652 C CA . LEU A 1 101 ? -18.218 -64.193 -14.953 1.00 53.80 101 LEU A CA 1
ATOM 653 C C . LEU A 1 101 ? -17.918 -65.362 -14.014 1.00 55.29 101 LEU A C 1
ATOM 654 O O . LEU A 1 101 ? -18.809 -66.144 -13.720 1.00 58.64 101 LEU A O 1
ATOM 659 N N . ARG A 1 102 ? -16.682 -65.429 -13.507 1.00 54.57 102 ARG A N 1
ATOM 660 C CA . ARG A 1 102 ? -16.229 -66.490 -12.630 1.00 56.91 102 ARG A CA 1
ATOM 661 C C . ARG A 1 102 ? -17.067 -66.599 -11.347 1.00 57.15 102 ARG A C 1
ATOM 662 O O . ARG A 1 102 ? -17.199 -67.706 -10.818 1.00 59.79 102 ARG A O 1
ATOM 670 N N . ASN A 1 103 ? -17.667 -65.494 -10.883 1.00 53.64 103 ASN A N 1
ATOM 671 C CA . ASN A 1 103 ? -18.495 -65.462 -9.682 1.00 53.51 103 ASN A CA 1
ATOM 672 C C . ASN A 1 103 ? -19.995 -65.433 -10.016 1.00 54.90 103 ASN A C 1
ATOM 673 O O . ASN A 1 103 ? -20.814 -65.122 -9.118 1.00 53.97 103 ASN A O 1
ATOM 678 N N . GLY A 1 104 ? -20.360 -65.743 -11.288 1.00 57.49 104 GLY A N 1
ATOM 679 C CA . GLY A 1 104 ? -21.755 -65.847 -11.720 1.00 58.87 104 GLY A CA 1
ATOM 680 C C . GLY A 1 104 ? -22.552 -64.555 -11.466 1.00 59.08 104 GLY A C 1
ATOM 681 O O . GLY A 1 104 ? -23.716 -64.613 -11.108 1.00 59.33 104 GLY A O 1
ATOM 682 N N . MET A 1 105 ? -21.907 -63.387 -11.605 1.00 57.20 105 MET A N 1
ATOM 683 C CA . MET A 1 105 ? -22.515 -62.101 -11.325 1.00 56.97 105 MET A CA 1
ATOM 684 C C . MET A 1 105 ? -23.002 -61.462 -12.625 1.00 59.42 105 MET A C 1
ATOM 685 O O . MET A 1 105 ? -22.233 -61.340 -13.574 1.00 58.36 105 MET A O 1
ATOM 690 N N . ARG A 1 106 ? -24.274 -61.060 -12.674 1.00 64.67 106 ARG A N 1
ATOM 691 C CA . ARG A 1 106 ? -24.715 -60.149 -13.731 1.00 67.05 106 ARG A CA 1
ATOM 692 C C . ARG A 1 106 ? -25.234 -58.823 -13.170 1.00 64.86 106 ARG A C 1
ATOM 693 O O . ARG A 1 106 ? -25.455 -57.875 -13.957 1.00 61.48 106 ARG A O 1
ATOM 701 N N . ASP A 1 107 ? -25.457 -58.740 -11.849 1.00 63.97 107 ASP A N 1
ATOM 702 C CA . ASP A 1 107 ? -26.239 -57.636 -11.320 1.00 63.20 107 ASP A CA 1
ATOM 703 C C . ASP A 1 107 ? -25.982 -57.446 -9.834 1.00 59.58 107 ASP A C 1
ATOM 704 O O . ASP A 1 107 ? -25.726 -58.408 -9.118 1.00 58.28 107 ASP A O 1
ATOM 709 N N . GLY A 1 108 ? -26.030 -56.174 -9.408 1.00 58.75 108 GLY A N 1
ATOM 710 C CA . GLY A 1 108 ? -25.833 -55.812 -8.018 1.00 55.25 108 GLY A CA 1
ATOM 711 C C . GLY A 1 108 ? -24.397 -56.098 -7.580 1.00 54.20 108 GLY A C 1
ATOM 712 O O . GLY A 1 108 ? -24.150 -56.473 -6.433 1.00 57.16 108 GLY A O 1
ATOM 713 N N . ALA A 1 109 ? -23.453 -55.893 -8.501 1.00 49.04 109 ALA A N 1
ATOM 714 C CA . ALA A 1 109 ? -22.085 -56.261 -8.226 1.00 48.44 109 ALA A CA 1
ATOM 715 C C . ALA A 1 109 ? -21.140 -55.108 -8.535 1.00 46.32 109 ALA A C 1
ATOM 716 O O . ALA A 1 109 ? -21.421 -54.284 -9.406 1.00 40.91 109 ALA A O 1
ATOM 718 N N . HIS A 1 110 ? -20.052 -55.094 -7.757 1.00 45.54 110 HIS A N 1
ATOM 719 C CA . HIS A 1 110 ? -19.019 -54.099 -7.817 1.00 42.91 110 HIS A CA 1
ATOM 720 C C . HIS A 1 110 ? -17.667 -54.812 -7.888 1.00 42.16 110 HIS A C 1
ATOM 721 O O . HIS A 1 110 ? -17.409 -55.665 -7.029 1.00 39.72 110 HIS A O 1
ATOM 728 N N . ALA A 1 111 ? -16.805 -54.404 -8.848 1.00 39.00 111 ALA A N 1
ATOM 729 C CA . ALA A 1 111 ? -15.432 -54.862 -8.946 1.00 39.89 111 ALA A CA 1
ATOM 730 C C . ALA A 1 111 ? -14.425 -53.722 -8.679 1.00 37.98 111 ALA A C 1
ATOM 731 O O . ALA A 1 111 ? -14.476 -52.670 -9.317 1.00 40.29 111 ALA A O 1
ATOM 733 N N . ARG A 1 112 ? -13.464 -54.012 -7.786 1.00 36.47 112 ARG A N 1
ATOM 734 C CA . ARG A 1 112 ? -12.249 -53.263 -7.581 1.00 32.70 112 ARG A CA 1
ATOM 735 C C . ARG A 1 112 ? -11.083 -53.899 -8.341 1.00 32.75 112 ARG A C 1
ATOM 736 O O . ARG A 1 112 ? -10.670 -55.039 -8.053 1.00 34.37 112 ARG A O 1
ATOM 744 N N . LEU A 1 113 ? -10.572 -53.164 -9.333 1.00 30.45 113 LEU A N 1
ATOM 745 C CA . LEU A 1 113 ? -9.415 -53.565 -10.110 1.00 31.12 113 LEU A CA 1
ATOM 746 C C . LEU A 1 113 ? -8.184 -52.832 -9.584 1.00 30.15 113 LEU A C 1
ATOM 747 O O . LEU A 1 113 ? -8.132 -51.615 -9.628 1.00 30.19 113 LEU A O 1
ATOM 752 N N . MET A 1 114 ? -7.198 -53.570 -9.088 1.00 32.89 114 MET A N 1
ATOM 753 C CA . MET A 1 114 ? -6.003 -52.977 -8.473 1.00 31.94 114 MET A CA 1
ATOM 754 C C . MET A 1 114 ? -4.780 -53.420 -9.267 1.00 31.28 114 MET A C 1
ATOM 755 O O . MET A 1 114 ? -4.618 -54.595 -9.527 1.00 31.91 114 MET A O 1
ATOM 760 N N . VAL A 1 115 ? -4.032 -52.448 -9.769 1.00 28.62 115 VAL A N 1
ATOM 761 C CA . VAL A 1 115 ? -2.829 -52.676 -10.500 1.00 30.41 115 VAL A CA 1
ATOM 762 C C . VAL A 1 115 ? -1.688 -51.921 -9.800 1.00 29.54 115 VAL A C 1
ATOM 763 O O . VAL A 1 115 ? -1.619 -50.662 -9.850 1.00 30.41 115 VAL A O 1
ATOM 767 N N . THR A 1 116 ? -0.832 -52.688 -9.118 1.00 29.72 116 THR A N 1
ATOM 768 C CA . THR A 1 116 ? 0.311 -52.171 -8.377 1.00 28.34 116 THR A CA 1
ATOM 769 C C . THR A 1 116 ? 1.582 -52.444 -9.173 1.00 30.33 116 THR A C 1
ATOM 770 O O . THR A 1 116 ? 1.565 -53.185 -10.137 1.00 36.34 116 THR A O 1
ATOM 774 N N . ARG A 1 117 ? 2.666 -51.751 -8.856 1.00 30.40 117 ARG A N 1
ATOM 775 C CA . ARG A 1 117 ? 3.772 -51.617 -9.796 1.00 31.77 117 ARG A CA 1
ATOM 776 C C . ARG A 1 117 ? 4.432 -52.966 -10.037 1.00 33.31 117 ARG A C 1
ATOM 777 O O . ARG A 1 117 ? 4.916 -53.177 -11.125 1.00 35.04 117 ARG A O 1
ATOM 785 N N . GLY A 1 118 ? 4.437 -53.851 -9.023 1.00 35.45 118 GLY A N 1
ATOM 786 C CA . GLY A 1 118 ? 4.955 -55.203 -9.103 1.00 36.77 118 GLY A CA 1
ATOM 787 C C . GLY A 1 118 ? 5.832 -55.510 -7.884 1.00 38.59 118 GLY A C 1
ATOM 788 O O . GLY A 1 118 ? 5.932 -54.723 -6.955 1.00 36.52 118 GLY A O 1
ATOM 789 N N . VAL A 1 119 ? 6.527 -56.645 -7.953 1.00 38.84 119 VAL A N 1
ATOM 790 C CA . VAL A 1 119 ? 7.407 -57.129 -6.905 1.00 41.74 119 VAL A CA 1
ATOM 791 C C . VAL A 1 119 ? 8.801 -56.528 -7.130 1.00 42.85 119 VAL A C 1
ATOM 792 O O . VAL A 1 119 ? 9.194 -56.327 -8.274 1.00 43.42 119 VAL A O 1
ATOM 796 N N . LYS A 1 120 ? 9.550 -56.263 -6.055 1.00 44.67 120 LYS A N 1
ATOM 797 C CA . LYS A 1 120 ? 10.917 -55.746 -6.148 1.00 47.25 120 LYS A CA 1
ATOM 798 C C . LYS A 1 120 ? 11.869 -56.726 -5.481 1.00 52.17 120 LYS A C 1
ATOM 799 O O . LYS A 1 120 ? 11.434 -57.436 -4.566 1.00 52.97 120 LYS A O 1
ATOM 805 N N . LYS A 1 121 ? 13.140 -56.783 -5.960 1.00 54.13 121 LYS A N 1
ATOM 806 C CA . LYS A 1 121 ? 14.163 -57.649 -5.364 1.00 54.55 121 LYS A CA 1
ATOM 807 C C . LYS A 1 121 ? 14.294 -57.244 -3.906 1.00 54.80 121 LYS A C 1
ATOM 808 O O . LYS A 1 121 ? 14.324 -58.116 -3.046 1.00 53.79 121 LYS A O 1
ATOM 810 N N . THR A 1 122 ? 14.253 -55.920 -3.656 1.00 54.20 122 THR A N 1
ATOM 811 C CA . THR A 1 122 ? 14.292 -55.361 -2.316 1.00 56.11 122 THR A CA 1
ATOM 812 C C . THR A 1 122 ? 13.376 -54.142 -2.277 1.00 55.03 122 THR A C 1
ATOM 813 O O . THR A 1 122 ? 13.291 -53.403 -3.260 1.00 52.87 122 THR A O 1
ATOM 817 N N . PRO A 1 123 ? 12.643 -53.889 -1.166 1.00 57.79 123 PRO A N 1
ATOM 818 C CA . PRO A 1 123 ? 11.764 -52.731 -1.094 1.00 56.11 123 PRO A CA 1
ATOM 819 C C . PRO A 1 123 ? 12.544 -51.421 -1.151 1.00 55.25 123 PRO A C 1
ATOM 820 O O . PRO A 1 123 ? 13.486 -51.205 -0.377 1.00 58.92 123 PRO A O 1
ATOM 824 N N . ASN A 1 124 ? 12.193 -50.612 -2.149 1.00 50.41 124 ASN A N 1
ATOM 825 C CA . ASN A 1 124 ? 12.750 -49.277 -2.329 1.00 50.49 124 ASN A CA 1
ATOM 826 C C . ASN A 1 124 ? 11.667 -48.443 -3.020 1.00 48.57 124 ASN A C 1
ATOM 827 O O . ASN A 1 124 ? 10.572 -48.957 -3.255 1.00 52.02 124 ASN A O 1
ATOM 832 N N . GLN A 1 125 ? 11.983 -47.176 -3.330 1.00 45.84 125 GLN A N 1
ATOM 833 C CA . GLN A 1 125 ? 11.082 -46.253 -4.033 1.00 48.12 125 GLN A CA 1
ATOM 834 C C . GLN A 1 125 ? 11.284 -46.257 -5.548 1.00 43.37 125 GLN A C 1
ATOM 835 O O . GLN A 1 125 ? 10.395 -45.887 -6.315 1.00 44.57 125 GLN A O 1
ATOM 841 N N . ASP A 1 126 ? 12.490 -46.651 -5.963 1.00 41.90 126 ASP A N 1
ATOM 842 C CA . ASP A 1 126 ? 12.865 -46.580 -7.353 1.00 40.59 126 ASP A CA 1
ATOM 843 C C . ASP A 1 126 ? 11.978 -47.513 -8.182 1.00 41.06 126 ASP A C 1
ATOM 844 O O . ASP A 1 126 ? 12.005 -48.749 -8.038 1.00 42.64 126 ASP A O 1
ATOM 849 N N . PRO A 1 127 ? 11.210 -46.949 -9.133 1.00 42.36 127 PRO A N 1
ATOM 850 C CA . PRO A 1 127 ? 10.236 -47.719 -9.889 1.00 43.13 127 PRO A CA 1
ATOM 851 C C . PRO A 1 127 ? 10.821 -48.610 -10.980 1.00 47.40 127 PRO A C 1
ATOM 852 O O . PRO A 1 127 ? 10.077 -49.394 -11.548 1.00 51.94 127 PRO A O 1
ATOM 856 N N . ARG A 1 128 ? 12.127 -48.508 -11.255 1.00 51.26 128 ARG A N 1
ATOM 857 C CA . ARG A 1 128 ? 12.764 -49.297 -12.301 1.00 56.78 128 ARG A CA 1
ATOM 858 C C . ARG A 1 128 ? 13.128 -50.717 -11.869 1.00 60.77 128 ARG A C 1
ATOM 859 O O . ARG A 1 128 ? 13.308 -51.561 -12.741 1.00 67.44 128 ARG A O 1
ATOM 867 N N . PHE A 1 129 ? 13.261 -51.001 -10.566 1.00 67.44 129 PHE A N 1
ATOM 868 C CA . PHE A 1 129 ? 13.951 -52.219 -10.138 1.00 71.74 129 PHE A CA 1
ATOM 869 C C . PHE A 1 129 ? 12.920 -53.358 -9.969 1.00 69.21 129 PHE A C 1
ATOM 870 O O . PHE A 1 129 ? 13.014 -54.134 -9.016 1.00 80.61 129 PHE A O 1
ATOM 872 N N . ILE A 1 130 ? 12.021 -53.552 -10.962 1.00 62.01 130 ILE A N 1
ATOM 873 C CA . ILE A 1 130 ? 10.813 -54.379 -10.834 1.00 61.03 130 ILE A CA 1
ATOM 874 C C . ILE A 1 130 ? 11.021 -55.720 -11.536 1.00 58.64 130 ILE A C 1
ATOM 875 O O . ILE A 1 130 ? 11.356 -55.707 -12.706 1.00 66.85 130 ILE A O 1
ATOM 880 N N . ILE A 1 131 ? 10.681 -56.841 -10.877 1.00 56.60 131 ILE A N 1
ATOM 881 C CA . ILE A 1 131 ? 10.791 -58.171 -11.478 1.00 58.74 131 ILE A CA 1
ATOM 882 C C . ILE A 1 131 ? 9.388 -58.573 -11.942 1.00 57.71 131 ILE A C 1
ATOM 883 O O . ILE A 1 131 ? 8.422 -58.445 -11.181 1.00 63.67 131 ILE A O 1
ATOM 888 N N . GLY A 1 132 ? 9.289 -59.080 -13.181 1.00 56.01 132 GLY A N 1
ATOM 889 C CA . GLY A 1 132 ? 8.022 -59.253 -13.869 1.00 54.04 132 GLY A CA 1
ATOM 890 C C . GLY A 1 132 ? 7.391 -57.896 -14.174 1.00 51.48 132 GLY A C 1
ATOM 891 O O . GLY A 1 132 ? 8.070 -56.887 -14.320 1.00 53.09 132 GLY A O 1
ATOM 892 N N . GLY A 1 133 ? 6.079 -57.880 -14.255 1.00 49.42 133 GLY A N 1
ATOM 893 C CA . GLY A 1 133 ? 5.331 -56.665 -14.506 1.00 46.20 133 GLY A CA 1
ATOM 894 C C . GLY A 1 133 ? 4.362 -56.397 -13.376 1.00 41.64 133 GLY A C 1
ATOM 895 O O . GLY A 1 133 ? 4.490 -56.944 -12.291 1.00 42.56 133 GLY A O 1
ATOM 896 N N . ALA A 1 134 ? 3.380 -55.573 -13.699 1.00 39.48 134 ALA A N 1
ATOM 897 C CA . ALA A 1 134 ? 2.366 -55.124 -12.770 1.00 37.93 134 ALA A CA 1
ATOM 898 C C . ALA A 1 134 ? 1.705 -56.280 -12.046 1.00 35.98 134 ALA A C 1
ATOM 899 O O . ALA A 1 134 ? 1.461 -57.281 -12.619 1.00 38.06 134 ALA A O 1
ATOM 901 N N . THR A 1 135 ? 1.450 -56.150 -10.766 1.00 34.66 135 THR A N 1
ATOM 902 C CA . THR A 1 135 ? 0.519 -56.999 -10.057 1.00 34.42 135 THR A CA 1
ATOM 903 C C . THR A 1 135 ? -0.889 -56.531 -10.401 1.00 34.52 135 THR A C 1
ATOM 904 O O . THR A 1 135 ? -1.179 -55.341 -10.309 1.00 33.27 135 THR A O 1
ATOM 908 N N . VAL A 1 136 ? -1.742 -57.478 -10.795 1.00 35.90 136 VAL A N 1
ATOM 909 C CA . VAL A 1 136 ? -3.115 -57.215 -11.183 1.00 36.14 136 VAL A CA 1
ATOM 910 C C . VAL A 1 136 ? -4.031 -58.037 -10.281 1.00 35.62 136 VAL A C 1
ATOM 911 O O . VAL A 1 136 ? -4.003 -59.281 -10.316 1.00 37.66 136 VAL A O 1
ATOM 915 N N . VAL A 1 137 ? -4.871 -57.335 -9.517 1.00 33.07 137 VAL A N 1
ATOM 916 C CA . VAL A 1 137 ? -5.865 -57.936 -8.667 1.00 35.03 137 VAL A CA 1
ATOM 917 C C . VAL A 1 137 ? -7.243 -57.400 -9.044 1.00 36.57 137 VAL A C 1
ATOM 918 O O . VAL A 1 137 ? -7.399 -56.207 -9.221 1.00 43.99 137 VAL A O 1
ATOM 922 N N . CYS A 1 138 ? -8.243 -58.274 -9.053 1.00 40.18 138 CYS A N 1
ATOM 923 C CA . CYS A 1 138 ? -9.641 -57.904 -9.223 1.00 39.50 138 CYS A CA 1
ATOM 924 C C . CYS A 1 138 ? -10.517 -58.630 -8.200 1.00 37.82 138 CYS A C 1
ATOM 925 O O . CYS A 1 138 ? -10.566 -59.864 -8.202 1.00 38.33 138 CYS A O 1
ATOM 928 N N . VAL A 1 139 ? -11.109 -57.837 -7.282 1.00 35.24 139 VAL A N 1
ATOM 929 C CA . VAL A 1 139 ? -12.066 -58.300 -6.294 1.00 37.20 139 VAL A CA 1
ATOM 930 C C . VAL A 1 139 ? -13.457 -57.869 -6.762 1.00 38.36 139 VAL A C 1
ATOM 931 O O . VAL A 1 139 ? -13.720 -56.676 -6.936 1.00 40.35 139 VAL A O 1
ATOM 935 N N . ALA A 1 140 ? -14.310 -58.832 -7.037 1.00 42.31 140 ALA A N 1
ATOM 936 C CA . ALA A 1 140 ? -15.696 -58.603 -7.426 1.00 44.06 140 ALA A CA 1
ATOM 937 C C . ALA A 1 140 ? -16.575 -59.143 -6.305 1.00 49.46 140 ALA A C 1
ATOM 938 O O . ALA A 1 140 ? -16.346 -60.257 -5.849 1.00 53.94 140 ALA A O 1
ATOM 940 N N . GLU A 1 141 ? -17.520 -58.318 -5.835 1.00 51.23 141 GLU A N 1
ATOM 941 C CA . GLU A 1 141 ? -18.391 -58.616 -4.710 1.00 51.51 141 GLU A CA 1
ATOM 942 C C . GLU A 1 141 ? -19.839 -58.209 -5.010 1.00 52.18 141 GLU A C 1
ATOM 943 O O . GLU A 1 141 ? -20.089 -57.387 -5.912 1.00 50.29 141 GLU A O 1
ATOM 949 N N . HIS A 1 142 ? -20.753 -58.780 -4.203 1.00 51.26 142 HIS A N 1
ATOM 950 C CA . HIS A 1 142 ? -22.164 -58.427 -4.157 1.00 53.32 142 HIS A CA 1
ATOM 951 C C . HIS A 1 142 ? -22.323 -57.202 -3.273 1.00 52.87 142 HIS A C 1
ATOM 952 O O . HIS A 1 142 ? -22.071 -57.318 -2.089 1.00 50.63 142 HIS A O 1
ATOM 959 N N . LYS A 1 143 ? -22.736 -56.065 -3.862 1.00 57.09 143 LYS A N 1
ATOM 960 C CA . LYS A 1 143 ? -22.734 -54.767 -3.186 1.00 57.77 143 LYS A CA 1
ATOM 961 C C . LYS A 1 143 ? -23.953 -53.980 -3.672 1.00 56.73 143 LYS A C 1
ATOM 962 O O . LYS A 1 143 ? -23.899 -53.276 -4.685 1.00 59.52 143 LYS A O 1
ATOM 968 N N . VAL A 1 144 ? -25.044 -54.080 -2.910 1.00 58.82 144 VAL A N 1
ATOM 969 C CA . VAL A 1 144 ? -26.307 -53.398 -3.179 1.00 61.22 144 VAL A CA 1
ATOM 970 C C . VAL A 1 144 ? -26.612 -52.504 -1.980 1.00 65.96 144 VAL A C 1
ATOM 971 O O . VAL A 1 144 ? -26.619 -53.005 -0.865 1.00 80.35 144 VAL A O 1
ATOM 975 N N . VAL A 1 145 ? -26.826 -51.188 -2.198 1.00 69.97 145 VAL A N 1
ATOM 976 C CA . VAL A 1 145 ? -27.145 -50.260 -1.109 1.00 68.92 145 VAL A CA 1
ATOM 977 C C . VAL A 1 145 ? -28.626 -50.433 -0.741 1.00 74.54 145 VAL A C 1
ATOM 978 O O . VAL A 1 145 ? -29.478 -50.223 -1.604 1.00 62.83 145 VAL A O 1
ATOM 982 N N . THR A 1 146 ? -28.908 -50.838 0.522 1.00 86.75 146 THR A N 1
ATOM 983 C CA . THR A 1 146 ? -30.268 -51.021 1.038 1.00 95.13 146 THR A CA 1
ATOM 984 C C . THR A 1 146 ? -30.855 -49.626 1.265 1.00 97.35 146 THR A C 1
ATOM 985 O O . THR A 1 146 ? -30.313 -48.887 2.086 1.00 86.25 146 THR A O 1
ATOM 987 N N . PRO A 1 147 ? -31.969 -49.226 0.586 1.00 101.11 147 PRO A N 1
ATOM 988 C CA . PRO A 1 147 ? -32.337 -47.815 0.456 1.00 99.19 147 PRO A CA 1
ATOM 989 C C . PRO A 1 147 ? -32.801 -47.138 1.750 1.00 98.13 147 PRO A C 1
ATOM 990 O O . PRO A 1 147 ? -33.269 -46.005 1.677 1.00 105.86 147 PRO A O 1
ATOM 994 N N . GLU A 1 148 ? -32.706 -47.843 2.898 1.00 89.22 148 GLU A N 1
ATOM 995 C CA . GLU A 1 148 ? -32.683 -47.254 4.233 1.00 93.63 148 GLU A CA 1
ATOM 996 C C . GLU A 1 148 ? -31.424 -46.395 4.418 1.00 96.15 148 GLU A C 1
ATOM 997 O O . GLU A 1 148 ? -31.470 -45.362 5.086 1.00 101.79 148 GLU A O 1
ATOM 999 N N . ALA A 1 149 ? -30.292 -46.833 3.839 1.00 86.11 149 ALA A N 1
ATOM 1000 C CA . ALA A 1 149 ? -29.092 -46.022 3.731 1.00 76.83 149 ALA A CA 1
ATOM 1001 C C . ALA A 1 149 ? -29.305 -44.819 2.799 1.00 74.59 149 ALA A C 1
ATOM 1002 O O . ALA A 1 149 ? -28.848 -43.719 3.107 1.00 65.35 149 ALA A O 1
ATOM 1004 N N . LYS A 1 150 ? -29.970 -45.014 1.655 1.00 64.92 150 LYS A N 1
ATOM 1005 C CA . LYS A 1 150 ? -30.341 -43.890 0.805 1.00 65.62 150 LYS A CA 1
ATOM 1006 C C . LYS A 1 150 ? -31.166 -42.889 1.634 1.00 59.85 150 LYS A C 1
ATOM 1007 O O . LYS A 1 150 ? -30.741 -41.763 1.814 1.00 63.09 150 LYS A O 1
ATOM 1009 N N . ARG A 1 151 ? -32.252 -43.349 2.268 1.00 52.96 151 ARG A N 1
ATOM 1010 C CA . ARG A 1 151 ? -33.247 -42.501 2.914 1.00 51.70 151 ARG A CA 1
ATOM 1011 C C . ARG A 1 151 ? -32.632 -41.656 4.027 1.00 47.81 151 ARG A C 1
ATOM 1012 O O . ARG A 1 151 ? -33.020 -40.507 4.157 1.00 48.48 151 ARG A O 1
ATOM 1014 N N . ASN A 1 152 ? -31.741 -42.205 4.865 1.00 47.44 152 ASN A N 1
ATOM 1015 C CA . ASN A 1 152 ? -31.267 -41.461 6.032 1.00 47.64 152 ASN A CA 1
ATOM 1016 C C . ASN A 1 152 ? -30.121 -40.516 5.620 1.00 43.17 152 ASN A C 1
ATOM 1017 O O . ASN A 1 152 ? -30.028 -39.401 6.134 1.00 42.57 152 ASN A O 1
ATOM 1022 N N . GLY A 1 153 ? -29.261 -40.980 4.693 1.00 40.68 153 GLY A N 1
ATOM 1023 C CA . GLY A 1 153 ? -28.123 -40.240 4.167 1.00 42.37 153 GLY A CA 1
ATOM 1024 C C . GLY A 1 153 ? -26.953 -40.188 5.163 1.00 39.95 153 GLY A C 1
ATOM 1025 O O . GLY A 1 153 ? -26.979 -40.920 6.141 1.00 39.29 153 GLY A O 1
ATOM 1026 N N . LEU A 1 154 ? -26.011 -39.265 4.938 1.00 36.29 154 LEU A N 1
ATOM 1027 C CA . LEU A 1 154 ? -24.743 -39.201 5.640 1.00 38.79 154 LEU A CA 1
ATOM 1028 C C . LEU A 1 154 ? -24.624 -37.915 6.433 1.00 38.22 154 LEU A C 1
ATOM 1029 O O . LEU A 1 154 ? -25.021 -36.851 5.943 1.00 35.54 154 LEU A O 1
ATOM 1034 N N . LYS A 1 155 ? -23.984 -38.039 7.621 1.00 37.17 155 LYS A N 1
ATOM 1035 C CA . LYS A 1 155 ? -23.461 -36.910 8.366 1.00 34.52 155 LYS A CA 1
ATOM 1036 C C . LYS A 1 155 ? -22.044 -36.645 7.820 1.00 34.53 155 LYS A C 1
ATOM 1037 O O . LYS A 1 155 ? -21.248 -37.583 7.704 1.00 33.59 155 LYS A O 1
ATOM 1041 N N . LEU A 1 156 ? -21.772 -35.371 7.473 1.00 31.66 156 LEU A N 1
ATOM 1042 C CA . LEU A 1 156 ? -20.493 -34.862 6.985 1.00 30.81 156 LEU A CA 1
ATOM 1043 C C . LEU A 1 156 ? -19.892 -33.939 8.013 1.00 29.34 156 LEU A C 1
ATOM 1044 O O . LEU A 1 156 ? -20.595 -33.145 8.652 1.00 30.78 156 LEU A O 1
ATOM 1049 N N . PHE A 1 157 ? -18.592 -34.055 8.183 1.00 27.69 157 PHE A N 1
ATOM 1050 C CA . PHE A 1 157 ? -17.879 -33.069 8.966 1.00 29.25 157 PHE A CA 1
ATOM 1051 C C . PHE A 1 157 ? -16.707 -32.506 8.167 1.00 25.48 157 PHE A C 1
ATOM 1052 O O . PHE A 1 157 ? -16.001 -33.273 7.547 1.00 23.47 157 PHE A O 1
ATOM 1060 N N . THR A 1 158 ? -16.462 -31.183 8.218 1.00 25.62 158 THR A N 1
ATOM 1061 C CA . THR A 1 158 ? -15.376 -30.587 7.447 1.00 22.72 158 THR A CA 1
ATOM 1062 C C . THR A 1 158 ? -14.080 -30.763 8.251 1.00 24.27 158 THR A C 1
ATOM 1063 O O . THR A 1 158 ? -13.831 -30.024 9.215 1.00 22.99 158 THR A O 1
ATOM 1067 N N . SER A 1 159 ? -13.251 -31.753 7.832 1.00 20.02 159 SER A N 1
ATOM 1068 C CA . SER A 1 159 ? -11.930 -31.924 8.383 1.00 21.62 159 SER A CA 1
ATOM 1069 C C . SER A 1 159 ? -11.062 -30.658 8.286 1.00 20.67 159 SER A C 1
ATOM 1070 O O . SER A 1 159 ? -11.183 -29.820 7.384 1.00 21.23 159 SER A O 1
ATOM 1073 N N . THR A 1 160 ? -10.127 -30.575 9.226 1.00 21.47 160 THR A N 1
ATOM 1074 C CA . THR A 1 160 ? -9.115 -29.557 9.230 1.00 21.45 160 THR A CA 1
ATOM 1075 C C . THR A 1 160 ? -8.054 -29.869 8.167 1.00 20.59 160 THR A C 1
ATOM 1076 O O . THR A 1 160 ? -7.294 -28.948 7.827 1.00 20.49 160 THR A O 1
ATOM 1080 N N . LEU A 1 161 ? -7.991 -31.125 7.692 1.00 21.11 161 LEU A N 1
ATOM 1081 C CA . LEU A 1 161 ? -7.012 -31.574 6.698 1.00 20.91 161 LEU A CA 1
ATOM 1082 C C . LEU A 1 161 ? -7.534 -31.322 5.283 1.00 19.03 161 LEU A C 1
ATOM 1083 O O . LEU A 1 161 ? -8.668 -31.568 4.973 1.00 20.01 161 LEU A O 1
ATOM 1088 N N . ARG A 1 162 ? -6.631 -30.832 4.432 1.00 20.92 162 ARG A N 1
ATOM 1089 C CA . ARG A 1 162 ? -6.887 -30.160 3.181 1.00 18.54 162 ARG A CA 1
ATOM 1090 C C . ARG A 1 162 ? -6.548 -31.115 2.050 1.00 18.26 162 ARG A C 1
ATOM 1091 O O . ARG A 1 162 ? -5.627 -31.927 2.161 1.00 16.61 162 ARG A O 1
ATOM 1099 N N . CYS A 1 163 ? -7.338 -31.020 0.972 1.00 17.76 163 CYS A N 1
ATOM 1100 C CA . CYS A 1 163 ? -6.943 -31.477 -0.331 1.00 18.64 163 CYS A CA 1
ATOM 1101 C C . CYS A 1 163 ? -5.640 -30.784 -0.739 1.00 21.36 163 CYS A C 1
ATOM 1102 O O . CYS A 1 163 ? -5.487 -29.601 -0.450 1.00 22.53 163 CYS A O 1
ATOM 1105 N N . SER A 1 164 ? -4.771 -31.482 -1.502 1.00 19.89 164 SER A N 1
ATOM 1106 C CA . SER A 1 164 ? -3.482 -30.985 -1.956 1.00 18.48 164 SER A CA 1
ATOM 1107 C C . SER A 1 164 ? -3.611 -30.374 -3.318 1.00 19.58 164 SER A C 1
ATOM 1108 O O . SER A 1 164 ? -4.419 -30.781 -4.135 1.00 22.56 164 SER A O 1
ATOM 1111 N N . GLY A 1 165 ? -2.727 -29.432 -3.610 1.00 22.92 165 GLY A N 1
ATOM 1112 C CA . GLY A 1 165 ? -2.467 -29.022 -4.969 1.00 19.86 165 GLY A CA 1
ATOM 1113 C C . GLY A 1 165 ? -1.674 -30.082 -5.744 1.00 23.36 165 GLY A C 1
ATOM 1114 O O . GLY A 1 165 ? -0.995 -30.897 -5.147 1.00 19.35 165 GLY A O 1
ATOM 1115 N N . PRO A 1 166 ? -1.743 -30.065 -7.114 1.00 24.62 166 PRO A N 1
ATOM 1116 C CA . PRO A 1 166 ? -1.127 -31.073 -7.949 1.00 26.60 166 PRO A CA 1
ATOM 1117 C C . PRO A 1 166 ? 0.387 -31.151 -7.919 1.00 23.51 166 PRO A C 1
ATOM 1118 O O . PRO A 1 166 ? 0.926 -32.194 -8.232 1.00 36.18 166 PRO A O 1
ATOM 1122 N N . ASP A 1 167 ? 1.040 -30.069 -7.619 1.00 23.91 167 ASP A N 1
ATOM 1123 C CA . ASP A 1 167 ? 2.468 -30.080 -7.331 1.00 27.76 167 ASP A CA 1
ATOM 1124 C C . ASP A 1 167 ? 2.880 -30.765 -6.018 1.00 27.27 167 ASP A C 1
ATOM 1125 O O . ASP A 1 167 ? 4.072 -30.884 -5.791 1.00 29.52 167 ASP A O 1
ATOM 1130 N N . VAL A 1 168 ? 1.925 -31.070 -5.121 1.00 27.34 168 VAL A N 1
ATOM 1131 C CA . VAL A 1 168 ? 2.175 -31.786 -3.874 1.00 25.47 168 VAL A CA 1
ATOM 1132 C C . VAL A 1 168 ? 1.709 -33.223 -4.048 1.00 25.41 168 VAL A C 1
ATOM 1133 O O . VAL A 1 168 ? 2.472 -34.138 -3.837 1.00 27.72 168 VAL A O 1
ATOM 1137 N N . PHE A 1 169 ? 0.451 -33.410 -4.449 1.00 24.20 169 PHE A N 1
ATOM 1138 C CA . PHE A 1 169 ? -0.082 -34.739 -4.717 1.00 23.43 169 PHE A CA 1
ATOM 1139 C C . PHE A 1 169 ? -1.407 -34.496 -5.436 1.00 21.39 169 PHE A C 1
ATOM 1140 O O . PHE A 1 169 ? -2.336 -33.931 -4.834 1.00 18.56 169 PHE A O 1
ATOM 1148 N N . ASP A 1 170 ? -1.444 -34.879 -6.703 1.00 18.89 170 ASP A N 1
ATOM 1149 C CA . ASP A 1 170 ? -2.603 -34.710 -7.557 1.00 19.09 170 ASP A CA 1
ATOM 1150 C C . ASP A 1 170 ? -3.708 -35.655 -7.105 1.00 20.26 170 ASP A C 1
ATOM 1151 O O . ASP A 1 170 ? -3.567 -36.894 -7.274 1.00 22.03 170 ASP A O 1
ATOM 1156 N N . LEU A 1 171 ? -4.816 -35.069 -6.628 1.00 19.56 171 LEU A N 1
ATOM 1157 C CA . LEU A 1 171 ? -5.946 -35.868 -6.137 1.00 23.39 171 LEU A CA 1
ATOM 1158 C C . LEU A 1 171 ? -6.883 -36.427 -7.246 1.00 23.77 171 LEU A C 1
ATOM 1159 O O . LEU A 1 171 ? -7.741 -37.266 -6.921 1.00 21.98 171 LEU A O 1
ATOM 1164 N N . ARG A 1 172 ? -6.598 -36.127 -8.530 1.00 23.88 172 ARG A N 1
ATOM 1165 C CA . ARG A 1 172 ? -7.215 -36.825 -9.657 1.00 25.49 172 ARG A CA 1
ATOM 1166 C C . ARG A 1 172 ? -6.778 -38.299 -9.782 1.00 25.77 172 ARG A C 1
ATOM 1167 O O . ARG A 1 172 ? -7.457 -39.074 -10.480 1.00 21.28 172 ARG A O 1
ATOM 1175 N N . LEU A 1 173 ? -5.637 -38.668 -9.176 1.00 22.43 173 LEU A N 1
ATOM 1176 C CA . LEU A 1 173 ? -5.100 -40.029 -9.298 1.00 23.13 173 LEU A CA 1
ATOM 1177 C C . LEU A 1 173 ? -5.858 -40.978 -8.358 1.00 22.59 173 LEU A C 1
ATOM 1178 O O . LEU A 1 173 ? -6.087 -40.633 -7.221 1.00 29.73 173 LEU A O 1
ATOM 1207 N N . SER A 1 175 ? -5.303 -43.901 -6.514 1.00 25.74 175 SER A N 1
ATOM 1208 C CA . SER A 1 175 ? -4.058 -44.574 -6.186 1.00 27.55 175 SER A CA 1
ATOM 1209 C C . SER A 1 175 ? -4.189 -45.441 -4.936 1.00 29.70 175 SER A C 1
ATOM 1210 O O . SER A 1 175 ? -5.193 -45.404 -4.245 1.00 27.82 175 SER A O 1
ATOM 1213 N N . HIS A 1 176 ? -3.113 -46.199 -4.671 1.00 30.12 176 HIS A N 1
ATOM 1214 C CA . HIS A 1 176 ? -2.961 -47.048 -3.497 1.00 29.13 176 HIS A CA 1
ATOM 1215 C C . HIS A 1 176 ? -2.330 -46.296 -2.316 1.00 26.73 176 HIS A C 1
ATOM 1216 O O . HIS A 1 176 ? -1.976 -46.912 -1.297 1.00 26.28 176 HIS A O 1
ATOM 1223 N N . SER A 1 177 ? -2.132 -44.972 -2.447 1.00 25.07 177 SER A N 1
ATOM 1224 C CA . SER A 1 177 ? -1.549 -44.172 -1.360 1.00 23.94 177 SER A CA 1
ATOM 1225 C C . SER A 1 177 ? -2.630 -43.278 -0.736 1.00 25.55 177 SER A C 1
ATOM 1226 O O . SER A 1 177 ? -2.803 -42.147 -1.181 1.00 25.31 177 SER A O 1
ATOM 1229 N N . ARG A 1 178 ? -3.370 -43.751 0.285 1.00 29.61 178 ARG A N 1
ATOM 1230 C CA . ARG A 1 178 ? -4.659 -43.129 0.631 1.00 27.22 178 ARG A CA 1
ATOM 1231 C C . ARG A 1 178 ? -4.716 -42.610 2.061 1.00 25.59 178 ARG A C 1
ATOM 1232 O O . ARG A 1 178 ? -5.787 -42.185 2.498 1.00 24.38 178 ARG A O 1
ATOM 1240 N N . LEU A 1 179 ? -3.547 -42.482 2.733 1.00 22.99 179 LEU A N 1
ATOM 1241 C CA . LEU A 1 179 ? -3.552 -42.032 4.094 1.00 23.72 179 LEU A CA 1
ATOM 1242 C C . LEU A 1 179 ? -3.967 -40.567 4.161 1.00 23.53 179 LEU A C 1
ATOM 1243 O O . LEU A 1 179 ? -4.483 -40.135 5.194 1.00 25.48 179 LEU A O 1
ATOM 1248 N N . ASN A 1 180 ? -3.734 -39.803 3.091 1.00 25.12 180 ASN A N 1
ATOM 1249 C CA . ASN A 1 180 ? -4.178 -38.409 2.975 1.00 24.87 180 ASN A CA 1
ATOM 1250 C C . ASN A 1 180 ? -5.686 -38.250 3.186 1.00 25.58 180 ASN A C 1
ATOM 1251 O O . ASN A 1 180 ? -6.140 -37.412 3.990 1.00 26.73 180 ASN A O 1
ATOM 1256 N N . LEU A 1 181 ? -6.461 -39.133 2.551 1.00 23.93 181 LEU A N 1
ATOM 1257 C CA . LEU A 1 181 ? -7.895 -39.141 2.686 1.00 22.82 181 LEU A CA 1
ATOM 1258 C C . LEU A 1 181 ? -8.326 -39.798 3.984 1.00 22.99 181 LEU A C 1
ATOM 1259 O O . LEU A 1 181 ? -9.286 -39.349 4.595 1.00 23.60 181 LEU A O 1
ATOM 1264 N N . ILE A 1 182 ? -7.674 -40.889 4.380 1.00 28.13 182 ILE A N 1
ATOM 1265 C CA . ILE A 1 182 ? -8.066 -41.640 5.577 1.00 30.12 182 ILE A CA 1
ATOM 1266 C C . ILE A 1 182 ? -7.924 -40.763 6.826 1.00 29.55 182 ILE A C 1
ATOM 1267 O O . ILE A 1 182 ? -8.740 -40.868 7.743 1.00 29.82 182 ILE A O 1
ATOM 1272 N N . GLN A 1 183 ? -6.869 -39.939 6.879 1.00 25.40 183 GLN A N 1
ATOM 1273 C CA . GLN A 1 183 ? -6.683 -39.057 8.014 1.00 28.32 183 GLN A CA 1
ATOM 1274 C C . GLN A 1 183 ? -7.821 -38.045 8.149 1.00 27.24 183 GLN A C 1
ATOM 1275 O O . GLN A 1 183 ? -8.181 -37.721 9.275 1.00 25.00 183 GLN A O 1
ATOM 1281 N N . ALA A 1 184 ? -8.321 -37.517 7.019 1.00 25.92 184 ALA A N 1
ATOM 1282 C CA . ALA A 1 184 ? -9.476 -36.636 7.024 1.00 23.87 184 ALA A CA 1
ATOM 1283 C C . ALA A 1 184 ? -10.683 -37.342 7.599 1.00 23.90 184 ALA A C 1
ATOM 1284 O O . ALA A 1 184 ? -11.443 -36.724 8.369 1.00 23.12 184 ALA A O 1
ATOM 1286 N N . LEU A 1 185 ? -10.865 -38.635 7.194 1.00 24.44 185 LEU A N 1
ATOM 1287 C CA . LEU A 1 185 ? -11.980 -39.439 7.672 1.00 25.46 185 LEU A CA 1
ATOM 1288 C C . LEU A 1 185 ? -11.931 -39.658 9.175 1.00 27.92 185 LEU A C 1
ATOM 1289 O O . LEU A 1 185 ? -12.954 -39.536 9.869 1.00 30.59 185 LEU A O 1
ATOM 1294 N N . ILE A 1 186 ? -10.731 -40.007 9.692 1.00 28.29 186 ILE A N 1
ATOM 1295 C CA . ILE A 1 186 ? -10.600 -40.272 11.103 1.00 28.11 186 ILE A CA 1
ATOM 1296 C C . ILE A 1 186 ? -11.124 -39.070 11.889 1.00 26.33 186 ILE A C 1
ATOM 1297 O O . ILE A 1 186 ? -11.863 -39.242 12.839 1.00 24.77 186 ILE A O 1
ATOM 1302 N N . GLN A 1 187 ? -10.705 -37.856 11.522 1.00 22.13 187 GLN A N 1
ATOM 1303 C CA . GLN A 1 187 ? -11.201 -36.701 12.240 1.00 22.35 187 GLN A CA 1
ATOM 1304 C C . GLN A 1 187 ? -12.727 -36.537 12.158 1.00 21.54 187 GLN A C 1
ATOM 1305 O O . GLN A 1 187 ? -13.314 -36.178 13.169 1.00 22.20 187 GLN A O 1
ATOM 1311 N N . ALA A 1 188 ? -13.343 -36.678 10.973 1.00 20.41 188 ALA A N 1
ATOM 1312 C CA . ALA A 1 188 ? -14.773 -36.598 10.824 1.00 22.12 188 ALA A CA 1
ATOM 1313 C C . ALA A 1 188 ? -15.535 -37.628 11.694 1.00 26.40 188 ALA A C 1
ATOM 1314 O O . ALA A 1 188 ? -16.544 -37.251 12.306 1.00 26.71 188 ALA A O 1
ATOM 1316 N N . ILE A 1 189 ? -15.037 -38.879 11.776 1.00 27.09 189 ILE A N 1
ATOM 1317 C CA . ILE A 1 189 ? -15.623 -39.897 12.653 1.00 30.74 189 ILE A CA 1
ATOM 1318 C C . ILE A 1 189 ? -15.581 -39.426 14.106 1.00 33.21 189 ILE A C 1
ATOM 1319 O O . ILE A 1 189 ? -16.547 -39.583 14.853 1.00 33.58 189 ILE A O 1
ATOM 1324 N N . GLN A 1 190 ? -14.436 -38.862 14.531 1.00 33.72 190 GLN A N 1
ATOM 1325 C CA . GLN A 1 190 ? -14.294 -38.379 15.890 1.00 35.68 190 GLN A CA 1
ATOM 1326 C C . GLN A 1 190 ? -15.207 -37.185 16.122 1.00 33.44 190 GLN A C 1
ATOM 1327 O O . GLN A 1 190 ? -15.611 -36.963 17.239 1.00 35.81 190 GLN A O 1
ATOM 1333 N N . ALA A 1 191 ? -15.677 -36.523 15.071 1.00 33.16 191 ALA A N 1
ATOM 1334 C CA . ALA A 1 191 ? -16.685 -35.476 15.248 1.00 35.07 191 ALA A CA 1
ATOM 1335 C C . ALA A 1 191 ? -18.111 -36.005 15.328 1.00 35.67 191 ALA A C 1
ATOM 1336 O O . ALA A 1 191 ? -19.016 -35.182 15.504 1.00 37.25 191 ALA A O 1
ATOM 1338 N N . GLY A 1 192 ? -18.307 -37.327 15.170 1.00 36.65 192 GLY A N 1
ATOM 1339 C CA . GLY A 1 192 ? -19.628 -37.939 15.237 1.00 37.16 192 GLY A CA 1
ATOM 1340 C C . GLY A 1 192 ? -20.219 -38.090 13.832 1.00 35.74 192 GLY A C 1
ATOM 1341 O O . GLY A 1 192 ? -21.384 -38.441 13.734 1.00 36.87 192 GLY A O 1
ATOM 1342 N N . ALA A 1 193 ? -19.407 -37.967 12.770 1.00 31.42 193 ALA A N 1
ATOM 1343 C CA . ALA A 1 193 ? -19.901 -38.002 11.396 1.00 30.90 193 ALA A CA 1
ATOM 1344 C C . ALA A 1 193 ? -19.533 -39.317 10.718 1.00 31.00 193 ALA A C 1
ATOM 1345 O O . ALA A 1 193 ? -18.728 -40.077 11.267 1.00 29.33 193 ALA A O 1
ATOM 1347 N N . ASP A 1 194 ? -20.024 -39.483 9.466 1.00 31.01 194 ASP A N 1
ATOM 1348 C CA . ASP A 1 194 ? -19.831 -40.682 8.647 1.00 30.18 194 ASP A CA 1
ATOM 1349 C C . ASP A 1 194 ? -18.780 -40.516 7.544 1.00 29.24 194 ASP A C 1
ATOM 1350 O O . ASP A 1 194 ? -18.251 -41.512 7.036 1.00 30.36 194 ASP A O 1
ATOM 1355 N N . GLU A 1 195 ? -18.551 -39.282 7.099 1.00 26.43 195 GLU A N 1
ATOM 1356 C CA . GLU A 1 195 ? -17.681 -38.995 5.956 1.00 25.31 195 GLU A CA 1
ATOM 1357 C C . GLU A 1 195 ? -17.053 -37.638 6.237 1.00 26.03 195 GLU A C 1
ATOM 1358 O O . GLU A 1 195 ? -17.671 -36.819 6.926 1.00 27.99 195 GLU A O 1
ATOM 1364 N N . ALA A 1 196 ? -15.929 -37.336 5.569 1.00 26.87 196 ALA A N 1
ATOM 1365 C CA . ALA A 1 196 ? -15.258 -36.047 5.733 1.00 25.44 196 ALA A CA 1
ATOM 1366 C C . ALA A 1 196 ? -15.457 -35.198 4.501 1.00 23.02 196 ALA A C 1
ATOM 1367 O O . ALA A 1 196 ? -15.323 -35.715 3.418 1.00 23.83 196 ALA A O 1
ATOM 1369 N N . LEU A 1 197 ? -15.886 -33.933 4.690 1.00 23.60 197 LEU A N 1
ATOM 1370 C CA . LEU A 1 197 ? -15.806 -32.890 3.693 1.00 21.50 197 LEU A CA 1
ATOM 1371 C C . LEU A 1 197 ? -14.415 -32.291 3.820 1.00 23.83 197 LEU A C 1
ATOM 1372 O O . LEU A 1 197 ? -13.859 -32.182 4.911 1.00 25.20 197 LEU A O 1
ATOM 1377 N N . MET A 1 198 ? -13.821 -31.988 2.674 1.00 23.94 198 MET A N 1
ATOM 1378 C CA . MET A 1 198 ? -12.500 -31.402 2.610 1.00 21.72 198 MET A CA 1
ATOM 1379 C C . MET A 1 198 ? -12.575 -30.076 1.866 1.00 22.56 198 MET A C 1
ATOM 1380 O O . MET A 1 198 ? -13.288 -29.952 0.866 1.00 23.61 198 MET A O 1
ATOM 1385 N N . LEU A 1 199 ? -11.761 -29.103 2.333 1.00 21.40 199 LEU A N 1
ATOM 1386 C CA . LEU A 1 199 ? -11.537 -27.870 1.610 1.00 19.67 199 LEU A CA 1
ATOM 1387 C C . LEU A 1 199 ? -10.276 -27.999 0.792 1.00 22.36 199 LEU A C 1
ATOM 1388 O O . LEU A 1 199 ? -9.359 -28.737 1.190 1.00 24.16 199 LEU A O 1
ATOM 1393 N N . ASP A 1 200 ? -10.249 -27.194 -0.279 1.00 23.42 200 ASP A N 1
ATOM 1394 C CA . ASP A 1 200 ? -9.106 -27.029 -1.159 1.00 24.31 200 ASP A CA 1
ATOM 1395 C C . ASP A 1 200 ? -8.057 -26.138 -0.479 1.00 20.98 200 ASP A C 1
ATOM 1396 O O . ASP A 1 200 ? -8.313 -25.583 0.583 1.00 19.09 200 ASP A O 1
ATOM 1401 N N . PRO A 1 201 ? -6.839 -25.932 -1.055 1.00 19.65 201 PRO A N 1
ATOM 1402 C CA . PRO A 1 201 ? -5.842 -25.066 -0.429 1.00 20.88 201 PRO A CA 1
ATOM 1403 C C . PRO A 1 201 ? -6.266 -23.630 -0.280 1.00 21.16 201 PRO A C 1
ATOM 1404 O O . PRO A 1 201 ? -5.665 -22.962 0.507 1.00 23.26 201 PRO A O 1
ATOM 1408 N N . ASN A 1 202 ? -7.361 -23.196 -0.920 1.00 21.15 202 ASN A N 1
ATOM 1409 C CA . ASN A 1 202 ? -7.789 -21.812 -0.820 1.00 22.58 202 ASN A CA 1
ATOM 1410 C C . ASN A 1 202 ? -8.916 -21.662 0.190 1.00 22.61 202 ASN A C 1
ATOM 1411 O O . ASN A 1 202 ? -9.381 -20.549 0.364 1.00 25.70 202 ASN A O 1
ATOM 1416 N N . GLY A 1 203 ? -9.410 -22.796 0.763 1.00 24.39 203 GLY A N 1
ATOM 1417 C CA . GLY A 1 203 ? -10.499 -22.794 1.716 1.00 22.09 203 GLY A CA 1
ATOM 1418 C C . GLY A 1 203 ? -11.857 -23.067 1.100 1.00 22.40 203 GLY A C 1
ATOM 1419 O O . GLY A 1 203 ? -12.830 -23.013 1.842 1.00 24.93 203 GLY A O 1
ATOM 1420 N N . PHE A 1 204 ? -11.985 -23.296 -0.212 1.00 22.72 204 PHE A N 1
ATOM 1421 C CA . PHE A 1 204 ? -13.326 -23.521 -0.817 1.00 24.05 204 PHE A CA 1
ATOM 1422 C C . PHE A 1 204 ? -13.683 -24.999 -0.708 1.00 23.57 204 PHE A C 1
ATOM 1423 O O . PHE A 1 204 ? -12.800 -25.845 -0.643 1.00 22.48 204 PHE A O 1
ATOM 1431 N N . VAL A 1 205 ? -14.987 -25.320 -0.727 1.00 24.55 205 VAL A N 1
ATOM 1432 C CA . VAL A 1 205 ? -15.414 -26.714 -0.632 1.00 21.96 205 VAL A CA 1
ATOM 1433 C C . VAL A 1 205 ? -14.841 -27.508 -1.819 1.00 22.58 205 VAL A C 1
ATOM 1434 O O . VAL A 1 205 ? -14.964 -27.105 -2.937 1.00 24.83 205 VAL A O 1
ATOM 1438 N N . SER A 1 206 ? -14.220 -28.665 -1.583 1.00 26.16 206 SER A N 1
ATOM 1439 C CA . SER A 1 206 ? -13.622 -29.463 -2.643 1.00 23.43 206 SER A CA 1
ATOM 1440 C C . SER A 1 206 ? -14.437 -30.733 -2.869 1.00 21.10 206 SER A C 1
ATOM 1441 O O . SER A 1 206 ? -15.225 -30.811 -3.815 1.00 23.70 206 SER A O 1
ATOM 1444 N N . SER A 1 207 ? -14.265 -31.705 -1.980 1.00 24.90 207 SER A N 1
ATOM 1445 C CA . SER A 1 207 ? -14.811 -33.047 -2.128 1.00 24.45 207 SER A CA 1
ATOM 1446 C C . SER A 1 207 ? -14.916 -33.691 -0.762 1.00 26.10 207 SER A C 1
ATOM 1447 O O . SER A 1 207 ? -14.459 -33.108 0.225 1.00 22.83 207 SER A O 1
ATOM 1450 N N . CYS A 1 208 ? -15.450 -34.920 -0.755 1.00 24.61 208 CYS A N 1
ATOM 1451 C CA . CYS A 1 208 ? -15.401 -35.788 0.415 1.00 23.86 208 CYS A CA 1
ATOM 1452 C C . CYS A 1 208 ? -14.248 -36.773 0.304 1.00 23.89 208 CYS A C 1
ATOM 1453 O O . CYS A 1 208 ? -13.534 -36.822 -0.707 1.00 27.58 208 CYS A O 1
ATOM 1456 N N . ASN A 1 209 ? -13.953 -37.425 1.415 1.00 21.88 209 ASN A N 1
ATOM 1457 C CA . ASN A 1 209 ? -12.779 -38.270 1.490 1.00 23.69 209 ASN A CA 1
ATOM 1458 C C . ASN A 1 209 ? -12.880 -39.488 0.567 1.00 26.04 209 ASN A C 1
ATOM 1459 O O . ASN A 1 209 ? -11.826 -40.044 0.269 1.00 25.75 209 ASN A O 1
ATOM 1464 N N . SER A 1 210 ? -14.090 -39.982 0.233 1.00 24.74 210 SER A N 1
ATOM 1465 C CA . SER A 1 210 ? -14.231 -41.185 -0.585 1.00 25.54 210 SER A CA 1
ATOM 1466 C C . SER A 1 210 ? -15.264 -41.008 -1.703 1.00 27.18 210 SER A C 1
ATOM 1467 O O . SER A 1 210 ? -15.478 -41.944 -2.477 1.00 26.15 210 SER A O 1
ATOM 1470 N N . THR A 1 211 ? -15.900 -39.825 -1.765 1.00 24.42 211 THR A N 1
ATOM 1471 C CA . THR A 1 211 ? -17.011 -39.498 -2.650 1.00 23.03 211 THR A CA 1
ATOM 1472 C C . THR A 1 211 ? -16.848 -38.049 -3.096 1.00 22.08 211 THR A C 1
ATOM 1473 O O . THR A 1 211 ? -16.168 -37.285 -2.411 1.00 25.14 211 THR A O 1
ATOM 1477 N N . ASN A 1 212 ? -17.541 -37.655 -4.170 1.00 19.33 212 ASN A N 1
ATOM 1478 C CA . ASN A 1 212 ? -17.622 -36.248 -4.571 1.00 18.95 212 ASN A CA 1
ATOM 1479 C C . ASN A 1 212 ? -18.784 -35.575 -3.890 1.00 18.84 212 ASN A C 1
ATOM 1480 O O . ASN A 1 212 ? -19.686 -36.254 -3.399 1.00 24.17 212 ASN A O 1
ATOM 1485 N N . PHE A 1 213 ? -18.809 -34.249 -3.882 1.00 19.93 213 PHE A N 1
ATOM 1486 C CA . PHE A 1 213 ? -19.766 -33.494 -3.072 1.00 18.77 213 PHE A CA 1
ATOM 1487 C C . PHE A 1 213 ? -20.550 -32.510 -3.929 1.00 17.95 213 PHE A C 1
ATOM 1488 O O . PHE A 1 213 ? -20.010 -31.737 -4.725 1.00 19.35 213 PHE A O 1
ATOM 1496 N N . PHE A 1 214 ? -21.865 -32.517 -3.715 1.00 19.62 214 PHE A N 1
ATOM 1497 C CA . PHE A 1 214 ? -22.784 -31.595 -4.347 1.00 20.03 214 PHE A CA 1
ATOM 1498 C C . PHE A 1 214 ? -23.628 -30.944 -3.295 1.00 21.21 214 PHE A C 1
ATOM 1499 O O . PHE A 1 214 ? -24.051 -31.618 -2.354 1.00 27.28 214 PHE A O 1
ATOM 1507 N N . ALA A 1 215 ? -24.017 -29.702 -3.569 1.00 23.23 215 ALA A N 1
ATOM 1508 C CA . ALA A 1 215 ? -25.010 -29.003 -2.785 1.00 22.99 215 ALA A CA 1
ATOM 1509 C C . ALA A 1 215 ? -26.088 -28.509 -3.746 1.00 24.90 215 ALA A C 1
ATOM 1510 O O . ALA A 1 215 ? -25.841 -28.351 -4.972 1.00 21.59 215 ALA A O 1
ATOM 1512 N N . VAL A 1 216 ? -27.275 -28.277 -3.172 1.00 26.84 216 VAL A N 1
ATOM 1513 C CA . VAL A 1 216 ? -28.416 -27.747 -3.914 1.00 30.14 216 VAL A CA 1
ATOM 1514 C C . VAL A 1 216 ? -28.886 -26.454 -3.260 1.00 29.77 216 VAL A C 1
ATOM 1515 O O . VAL A 1 216 ? -29.161 -26.476 -2.058 1.00 30.23 216 VAL A O 1
ATOM 1519 N N . ARG A 1 217 ? -29.026 -25.393 -4.091 1.00 31.69 217 ARG A N 1
ATOM 1520 C CA . ARG A 1 217 ? -29.372 -24.026 -3.700 1.00 35.49 217 ARG A CA 1
ATOM 1521 C C . ARG A 1 217 ? -30.278 -23.396 -4.763 1.00 36.19 217 ARG A C 1
ATOM 1522 O O . ARG A 1 217 ? -29.861 -23.259 -5.898 1.00 33.56 217 ARG A O 1
ATOM 1530 N N . ASN A 1 218 ? -31.519 -23.053 -4.379 1.00 44.33 218 ASN A N 1
ATOM 1531 C CA . ASN A 1 218 ? -32.532 -22.413 -5.224 1.00 50.81 218 ASN A CA 1
ATOM 1532 C C . ASN A 1 218 ? -32.666 -23.122 -6.570 1.00 43.99 218 ASN A C 1
ATOM 1533 O O . ASN A 1 218 ? -32.568 -22.482 -7.603 1.00 44.70 218 ASN A O 1
ATOM 1538 N N . GLY A 1 219 ? -32.857 -24.444 -6.543 1.00 41.52 219 GLY A N 1
ATOM 1539 C CA . GLY A 1 219 ? -33.129 -25.203 -7.761 1.00 41.62 219 GLY A CA 1
ATOM 1540 C C . GLY A 1 219 ? -31.861 -25.529 -8.558 1.00 36.27 219 GLY A C 1
ATOM 1541 O O . GLY A 1 219 ? -31.962 -26.181 -9.577 1.00 36.21 219 GLY A O 1
ATOM 1542 N N . ALA A 1 220 ? -30.664 -25.138 -8.095 1.00 34.71 220 ALA A N 1
ATOM 1543 C CA . ALA A 1 220 ? -29.443 -25.303 -8.859 1.00 32.84 220 ALA A CA 1
ATOM 1544 C C . ALA A 1 220 ? -28.507 -26.250 -8.115 1.00 32.00 220 ALA A C 1
ATOM 1545 O O . ALA A 1 220 ? -28.525 -26.344 -6.903 1.00 31.94 220 ALA A O 1
ATOM 1547 N N . LEU A 1 221 ? -27.660 -26.915 -8.889 1.00 32.22 221 LEU A N 1
ATOM 1548 C CA . LEU A 1 221 ? -26.700 -27.857 -8.369 1.00 29.52 221 LEU A CA 1
ATOM 1549 C C . LEU A 1 221 ? -25.330 -27.201 -8.360 1.00 28.75 221 LEU A C 1
ATOM 1550 O O . LEU A 1 221 ? -24.963 -26.579 -9.353 1.00 25.98 221 LEU A O 1
ATOM 1555 N N . TRP A 1 222 ? -24.687 -27.273 -7.183 1.00 27.26 222 TRP A N 1
ATOM 1556 C CA . TRP A 1 222 ? -23.408 -26.647 -6.931 1.00 30.23 222 TRP A CA 1
ATOM 1557 C C . TRP A 1 222 ? -22.412 -27.764 -6.680 1.00 30.62 222 TRP A C 1
ATOM 1558 O O . TRP A 1 222 ? -22.747 -28.703 -5.986 1.00 32.38 222 TRP A O 1
ATOM 1569 N N . THR A 1 223 ? -21.254 -27.712 -7.323 1.00 26.61 223 THR A N 1
ATOM 1570 C CA . THR A 1 223 ? -20.188 -28.641 -7.037 1.00 25.26 223 THR A CA 1
ATOM 1571 C C . THR A 1 223 ? -18.862 -27.983 -7.410 1.00 24.55 223 THR A C 1
ATOM 1572 O O . THR A 1 223 ? -18.835 -27.052 -8.220 1.00 27.76 223 THR A O 1
ATOM 1576 N N . SER A 1 224 ? -17.787 -28.453 -6.786 1.00 23.23 224 SER A N 1
ATOM 1577 C CA . SER A 1 224 ? -16.470 -27.864 -6.950 1.00 24.04 224 SER A CA 1
ATOM 1578 C C . SER A 1 224 ? -16.033 -27.901 -8.414 1.00 22.80 224 SER A C 1
ATOM 1579 O O . SER A 1 224 ? -16.574 -28.588 -9.251 1.00 23.87 224 SER A O 1
ATOM 1582 N N . SER A 1 225 ? -14.959 -27.179 -8.686 1.00 24.16 225 SER A N 1
ATOM 1583 C CA . SER A 1 225 ? -14.315 -27.127 -9.975 1.00 21.51 225 SER A CA 1
ATOM 1584 C C . SER A 1 225 ? -13.721 -28.477 -10.293 1.00 19.94 225 SER A C 1
ATOM 1585 O O . SER A 1 225 ? -13.445 -28.739 -11.440 1.00 19.94 225 SER A O 1
ATOM 1588 N N . GLY A 1 226 ? -13.355 -29.251 -9.281 1.00 24.69 226 GLY A N 1
ATOM 1589 C CA . GLY A 1 226 ? -12.630 -30.499 -9.496 1.00 22.32 226 GLY A CA 1
ATOM 1590 C C . GLY A 1 226 ? -11.138 -30.288 -9.691 1.00 19.61 226 GLY A C 1
ATOM 1591 O O . GLY A 1 226 ? -10.436 -31.290 -9.907 1.00 21.36 226 GLY A O 1
ATOM 1592 N N . ARG A 1 227 ? -10.654 -29.023 -9.564 1.00 20.23 227 ARG A N 1
ATOM 1593 C CA . ARG A 1 227 ? -9.243 -28.668 -9.681 1.00 23.62 227 ARG A CA 1
ATOM 1594 C C . ARG A 1 227 ? -8.447 -29.394 -8.604 1.00 19.35 227 ARG A C 1
ATOM 1595 O O . ARG A 1 227 ? -7.318 -29.764 -8.894 1.00 17.04 227 ARG A O 1
ATOM 1603 N N . TYR A 1 228 ? -9.046 -29.572 -7.421 1.00 16.92 228 TYR A N 1
ATOM 1604 C CA . TYR A 1 228 ? -8.309 -30.057 -6.248 1.00 22.46 228 TYR A CA 1
ATOM 1605 C C . TYR A 1 228 ? -8.934 -31.321 -5.632 1.00 22.36 228 TYR A C 1
ATOM 1606 O O . TYR A 1 228 ? -8.730 -31.616 -4.450 1.00 21.79 228 TYR A O 1
ATOM 1615 N N . CYS A 1 229 ? -9.679 -32.109 -6.423 1.00 23.19 229 CYS A N 1
ATOM 1616 C CA . CYS A 1 229 ? -10.175 -33.379 -5.942 1.00 19.85 229 CYS A CA 1
ATOM 1617 C C . CYS A 1 229 ? -10.275 -34.422 -7.056 1.00 20.72 229 CYS A C 1
ATOM 1618 O O . CYS A 1 229 ? -9.939 -34.168 -8.196 1.00 23.88 229 CYS A O 1
ATOM 1621 N N . PHE A 1 230 ? -10.709 -35.615 -6.675 1.00 19.73 230 PHE A N 1
ATOM 1622 C CA . PHE A 1 230 ? -10.938 -36.710 -7.576 1.00 20.52 230 PHE A CA 1
ATOM 1623 C C . PHE A 1 230 ? -12.078 -36.287 -8.502 1.00 20.93 230 PHE A C 1
ATOM 1624 O O . PHE A 1 230 ? -13.089 -35.753 -8.024 1.00 23.16 230 PHE A O 1
ATOM 1632 N N . ASN A 1 231 ? -11.865 -36.413 -9.816 1.00 19.53 231 ASN A N 1
ATOM 1633 C CA . ASN A 1 231 ? -12.868 -36.121 -10.828 1.00 22.74 231 ASN A CA 1
ATOM 1634 C C . ASN A 1 231 ? -13.686 -37.374 -11.083 1.00 22.91 231 ASN A C 1
ATOM 1635 O O . ASN A 1 231 ? -13.382 -38.116 -11.991 1.00 21.41 231 ASN A O 1
ATOM 1640 N N . GLY A 1 232 ? -14.646 -37.666 -10.189 1.00 23.26 232 GLY A N 1
ATOM 1641 C CA . GLY A 1 232 ? -15.429 -38.875 -10.251 1.00 24.11 232 GLY A CA 1
ATOM 1642 C C . GLY A 1 232 ? -16.251 -38.905 -11.521 1.00 25.70 232 GLY A C 1
ATOM 1643 O O . GLY A 1 232 ? -16.685 -37.861 -12.001 1.00 26.36 232 GLY A O 1
ATOM 1644 N N . ILE A 1 233 ? -16.412 -40.129 -12.052 1.00 27.95 233 ILE A N 1
ATOM 1645 C CA . ILE A 1 233 ? -17.225 -40.386 -13.210 1.00 24.70 233 ILE A CA 1
ATOM 1646 C C . ILE A 1 233 ? -18.674 -40.212 -12.826 1.00 23.75 233 ILE A C 1
ATOM 1647 O O . ILE A 1 233 ? -19.449 -39.750 -13.678 1.00 26.70 233 ILE A O 1
ATOM 1652 N N . THR A 1 234 ? -19.058 -40.606 -11.613 1.00 21.14 234 THR A N 1
ATOM 1653 C CA . THR A 1 234 ? -20.427 -40.354 -11.137 1.00 22.89 234 THR A CA 1
ATOM 1654 C C . THR A 1 234 ? -20.669 -38.834 -11.089 1.00 22.95 234 THR A C 1
ATOM 1655 O O . THR A 1 234 ? -21.679 -38.319 -11.617 1.00 20.27 234 THR A O 1
ATOM 1659 N N . ARG A 1 235 ? -19.703 -38.118 -10.483 1.00 23.63 235 ARG A N 1
ATOM 1660 C CA . ARG A 1 235 ? -19.728 -36.655 -10.535 1.00 25.79 235 ARG A CA 1
ATOM 1661 C C . ARG A 1 235 ? -19.995 -36.095 -11.956 1.00 24.97 235 ARG A C 1
ATOM 1662 O O . ARG A 1 235 ? -20.869 -35.287 -12.150 1.00 24.64 235 ARG A O 1
ATOM 1670 N N . ALA A 1 236 ? -19.202 -36.475 -12.935 1.00 24.57 236 ALA A N 1
ATOM 1671 C CA . ALA A 1 236 ? -19.324 -35.927 -14.268 1.00 26.84 236 ALA A CA 1
ATOM 1672 C C . ALA A 1 236 ? -20.641 -36.347 -14.928 1.00 28.42 236 ALA A C 1
ATOM 1673 O O . ALA A 1 236 ? -21.202 -35.582 -15.705 1.00 38.36 236 ALA A O 1
ATOM 1675 N N . THR A 1 237 ? -21.122 -37.552 -14.665 1.00 27.01 237 THR A N 1
ATOM 1676 C CA . THR A 1 237 ? -22.405 -38.016 -15.178 1.00 27.82 237 THR A CA 1
ATOM 1677 C C . THR A 1 237 ? -23.518 -37.186 -14.562 1.00 27.61 237 THR A C 1
ATOM 1678 O O . THR A 1 237 ? -24.467 -36.803 -15.248 1.00 29.06 237 THR A O 1
ATOM 1682 N N . VAL A 1 238 ? -23.452 -36.951 -13.241 1.00 25.29 238 VAL A N 1
ATOM 1683 C CA . VAL A 1 238 ? -24.526 -36.211 -12.611 1.00 24.63 238 VAL A CA 1
ATOM 1684 C C . VAL A 1 238 ? -24.543 -34.774 -13.147 1.00 26.48 238 VAL A C 1
ATOM 1685 O O . VAL A 1 238 ? -25.623 -34.224 -13.448 1.00 27.95 238 VAL A O 1
ATOM 1689 N N . VAL A 1 239 ? -23.367 -34.167 -13.311 1.00 24.33 239 VAL A N 1
ATOM 1690 C CA . VAL A 1 239 ? -23.337 -32.807 -13.893 1.00 25.03 239 VAL A CA 1
ATOM 1691 C C . VAL A 1 239 ? -23.935 -32.835 -15.297 1.00 25.89 239 VAL A C 1
ATOM 1692 O O . VAL A 1 239 ? -24.696 -31.940 -15.654 1.00 27.87 239 VAL A O 1
ATOM 1696 N N . ARG A 1 240 ? -23.604 -33.854 -16.083 1.00 26.81 240 ARG A N 1
ATOM 1697 C CA . ARG A 1 240 ? -24.049 -33.933 -17.469 1.00 29.78 240 ARG A CA 1
ATOM 1698 C C . ARG A 1 240 ? -25.576 -34.094 -17.511 1.00 30.03 240 ARG A C 1
ATOM 1699 O O . ARG A 1 240 ? -26.237 -33.370 -18.246 1.00 28.84 240 ARG A O 1
ATOM 1707 N N . LEU A 1 241 ? -26.118 -35.047 -16.725 1.00 29.74 241 LEU A N 1
ATOM 1708 C CA . LEU A 1 241 ? -27.559 -35.225 -16.643 1.00 32.13 241 LEU A CA 1
ATOM 1709 C C . LEU A 1 241 ? -28.261 -33.940 -16.208 1.00 31.95 241 LEU A C 1
ATOM 1710 O O . LEU A 1 241 ? -29.318 -33.600 -16.710 1.00 31.17 241 LEU A O 1
ATOM 1715 N N . ALA A 1 242 ? -27.711 -33.228 -15.241 1.00 34.20 242 ALA A N 1
ATOM 1716 C CA . ALA A 1 242 ? -28.326 -31.982 -14.782 1.00 36.24 242 ALA A CA 1
ATOM 1717 C C . ALA A 1 242 ? -28.385 -30.940 -15.917 1.00 39.51 242 ALA A C 1
ATOM 1718 O O . ALA A 1 242 ? -29.429 -30.372 -16.163 1.00 45.57 242 ALA A O 1
ATOM 1720 N N . ARG A 1 243 ? -27.277 -30.739 -16.644 1.00 41.11 243 ARG A N 1
ATOM 1721 C CA . ARG A 1 243 ? -27.212 -29.806 -17.768 1.00 41.44 243 ARG A CA 1
ATOM 1722 C C . ARG A 1 243 ? -28.165 -30.211 -18.881 1.00 41.94 243 ARG A C 1
ATOM 1723 O O . ARG A 1 243 ? -28.832 -29.364 -19.486 1.00 41.29 243 ARG A O 1
ATOM 1731 N N . GLU A 1 244 ? -28.221 -31.518 -19.138 1.00 40.33 244 GLU A N 1
ATOM 1732 C CA . GLU A 1 244 ? -29.106 -32.043 -20.149 1.00 41.41 244 GLU A CA 1
ATOM 1733 C C . GLU A 1 244 ? -30.537 -31.813 -19.730 1.00 41.72 244 GLU A C 1
ATOM 1734 O O . GLU A 1 244 ? -31.312 -31.447 -20.587 1.00 44.55 244 GLU A O 1
ATOM 1740 N N . ALA A 1 245 ? -30.860 -31.899 -18.442 1.00 41.80 245 ALA A N 1
ATOM 1741 C CA . ALA A 1 245 ? -32.237 -31.664 -18.013 1.00 44.27 245 ALA A CA 1
ATOM 1742 C C . ALA A 1 245 ? -32.596 -30.181 -17.818 1.00 44.08 245 ALA A C 1
ATOM 1743 O O . ALA A 1 245 ? -33.684 -29.899 -17.349 1.00 52.06 245 ALA A O 1
ATOM 1745 N N . GLY A 1 246 ? -31.738 -29.216 -18.172 1.00 42.29 246 GLY A N 1
ATOM 1746 C CA . GLY A 1 246 ? -32.014 -27.798 -17.968 1.00 41.30 246 GLY A CA 1
ATOM 1747 C C . GLY A 1 246 ? -31.871 -27.350 -16.517 1.00 38.72 246 GLY A C 1
ATOM 1748 O O . GLY A 1 246 ? -32.319 -26.274 -16.148 1.00 41.68 246 GLY A O 1
ATOM 1749 N N . ILE A 1 247 ? -31.217 -28.153 -15.685 1.00 38.08 247 ILE A N 1
ATOM 1750 C CA . ILE A 1 247 ? -31.016 -27.838 -14.277 1.00 36.56 247 ILE A CA 1
ATOM 1751 C C . ILE A 1 247 ? -29.782 -26.945 -14.260 1.00 33.70 247 ILE A C 1
ATOM 1752 O O . ILE A 1 247 ? -28.742 -27.374 -14.798 1.00 31.20 247 ILE A O 1
ATOM 1757 N N . PRO A 1 248 ? -29.865 -25.715 -13.701 1.00 31.04 248 PRO A N 1
ATOM 1758 C CA . PRO A 1 248 ? -28.681 -24.888 -13.572 1.00 33.63 248 PRO A CA 1
ATOM 1759 C C . PRO A 1 248 ? -27.587 -25.531 -12.698 1.00 31.74 248 PRO A C 1
ATOM 1760 O O . PRO A 1 248 ? -27.870 -26.110 -11.649 1.00 32.27 248 PRO A O 1
ATOM 1764 N N . VAL A 1 249 ? -26.359 -25.467 -13.209 1.00 31.14 249 VAL A N 1
ATOM 1765 C CA . VAL A 1 249 ? -25.184 -26.017 -12.576 1.00 34.58 249 VAL A CA 1
ATOM 1766 C C . VAL A 1 249 ? -24.200 -24.868 -12.345 1.00 37.68 249 VAL A C 1
ATOM 1767 O O . VAL A 1 249 ? -23.958 -24.048 -13.214 1.00 42.70 249 VAL A O 1
ATOM 1771 N N . HIS A 1 250 ? -23.659 -24.830 -11.137 1.00 39.37 250 HIS A N 1
ATOM 1772 C CA . HIS A 1 250 ? -22.556 -23.970 -10.759 1.00 40.07 250 HIS A CA 1
ATOM 1773 C C . HIS A 1 250 ? -21.396 -24.905 -10.401 1.00 33.81 250 HIS A C 1
ATOM 1774 O O . HIS A 1 250 ? -21.464 -25.662 -9.455 1.00 27.20 250 HIS A O 1
ATOM 1781 N N . GLU A 1 251 ? -20.429 -24.981 -11.303 1.00 36.86 251 GLU A N 1
ATOM 1782 C CA . GLU A 1 251 ? -19.250 -25.807 -11.171 1.00 32.77 251 GLU A CA 1
ATOM 1783 C C . GLU A 1 251 ? -18.145 -24.822 -10.863 1.00 35.09 251 GLU A C 1
ATOM 1784 O O . GLU A 1 251 ? -17.784 -24.049 -11.733 1.00 41.19 251 GLU A O 1
ATOM 1790 N N . GLY A 1 252 ? -17.686 -24.751 -9.626 1.00 30.26 252 GLY A N 1
ATOM 1791 C CA . GLY A 1 252 ? -16.723 -23.722 -9.279 1.00 31.98 252 GLY A CA 1
ATOM 1792 C C . GLY A 1 252 ? -16.675 -23.547 -7.769 1.00 32.89 252 GLY A C 1
ATOM 1793 O O . GLY A 1 252 ? -17.210 -24.404 -7.068 1.00 28.63 252 GLY A O 1
ATOM 1794 N N . ASP A 1 253 ? -16.136 -22.374 -7.335 1.00 32.17 253 ASP A N 1
ATOM 1795 C CA . ASP A 1 253 ? -15.760 -22.131 -5.961 1.00 27.19 253 ASP A CA 1
ATOM 1796 C C . ASP A 1 253 ? -16.993 -21.748 -5.134 1.00 24.29 253 ASP A C 1
ATOM 1797 O O . ASP A 1 253 ? -17.800 -20.875 -5.526 1.00 28.77 253 ASP A O 1
ATOM 1802 N N . PHE A 1 254 ? -17.215 -22.469 -4.041 1.00 22.12 254 PHE A N 1
ATOM 1803 C CA . PHE A 1 254 ? -18.219 -22.101 -3.043 1.00 22.77 254 PHE A CA 1
ATOM 1804 C C . PHE A 1 254 ? -17.698 -22.447 -1.654 1.00 21.83 254 PHE A C 1
ATOM 1805 O O . PHE A 1 254 ? -16.776 -23.238 -1.459 1.00 18.56 254 PHE A O 1
ATOM 1813 N N . THR A 1 255 ? -18.390 -21.890 -0.656 1.00 24.80 255 THR A N 1
ATOM 1814 C CA . THR A 1 255 ? -17.932 -21.868 0.718 1.00 23.72 255 THR A CA 1
ATOM 1815 C C . THR A 1 255 ? -18.835 -22.760 1.578 1.00 23.95 255 THR A C 1
ATOM 1816 O O . THR A 1 255 ? -19.960 -23.092 1.203 1.00 19.88 255 THR A O 1
ATOM 1820 N N . LEU A 1 256 ? -18.336 -22.991 2.811 1.00 22.86 256 LEU A N 1
ATOM 1821 C CA . LEU A 1 256 ? -19.082 -23.624 3.864 1.00 24.05 256 LEU A CA 1
ATOM 1822 C C . LEU A 1 256 ? -20.349 -22.843 4.159 1.00 26.33 256 LEU A C 1
ATOM 1823 O O . LEU A 1 256 ? -21.386 -23.470 4.434 1.00 27.16 256 LEU A O 1
ATOM 1828 N N . ALA A 1 257 ? -20.277 -21.495 4.143 1.00 27.76 257 ALA A N 1
ATOM 1829 C CA . ALA A 1 257 ? -21.490 -20.688 4.364 1.00 28.25 257 ALA A CA 1
ATOM 1830 C C . ALA A 1 257 ? -22.575 -21.049 3.341 1.00 29.20 257 ALA A C 1
ATOM 1831 O O . ALA A 1 257 ? -23.736 -21.170 3.678 1.00 26.15 257 ALA A O 1
ATOM 1833 N N . GLU A 1 258 ? -22.178 -21.208 2.065 1.00 29.05 258 GLU A N 1
ATOM 1834 C CA . GLU A 1 258 ? -23.126 -21.557 1.016 1.00 27.14 258 GLU A CA 1
ATOM 1835 C C . GLU A 1 258 ? -23.698 -22.970 1.209 1.00 26.78 258 GLU A C 1
ATOM 1836 O O . GLU A 1 258 ? -24.797 -23.220 0.780 1.00 27.90 258 GLU A O 1
ATOM 1842 N N . VAL A 1 259 ? -22.927 -23.906 1.777 1.00 25.61 259 VAL A N 1
ATOM 1843 C CA . VAL A 1 259 ? -23.371 -25.258 2.057 1.00 23.98 259 VAL A CA 1
ATOM 1844 C C . VAL A 1 259 ? -24.385 -25.233 3.209 1.00 26.14 259 VAL A C 1
ATOM 1845 O O . VAL A 1 259 ? -25.387 -25.927 3.167 1.00 23.47 259 VAL A O 1
ATOM 1849 N N . TYR A 1 260 ? -24.066 -24.470 4.244 1.00 25.71 260 TYR A N 1
ATOM 1850 C CA . TYR A 1 260 ? -24.869 -24.387 5.428 1.00 26.45 260 TYR A CA 1
ATOM 1851 C C . TYR A 1 260 ? -26.206 -23.773 5.073 1.00 29.05 260 TYR A C 1
ATOM 1852 O O . TYR A 1 260 ? -27.163 -23.983 5.804 1.00 28.47 260 TYR A O 1
ATOM 1861 N N . ALA A 1 261 ? -26.259 -22.912 4.045 1.00 29.52 261 ALA A N 1
ATOM 1862 C CA . ALA A 1 261 ? -27.548 -22.312 3.703 1.00 33.12 261 ALA A CA 1
ATOM 1863 C C . ALA A 1 261 ? -28.221 -23.091 2.576 1.00 32.81 261 ALA A C 1
ATOM 1864 O O . ALA A 1 261 ? -29.144 -22.605 1.980 1.00 31.75 261 ALA A O 1
ATOM 1866 N N . ALA A 1 262 ? -27.689 -24.262 2.200 1.00 36.34 262 ALA A N 1
ATOM 1867 C CA . ALA A 1 262 ? -28.163 -25.008 1.051 1.00 34.13 262 ALA A CA 1
ATOM 1868 C C . ALA A 1 262 ? -29.493 -25.662 1.403 1.00 33.05 262 ALA A C 1
ATOM 1869 O O . ALA A 1 262 ? -29.758 -25.943 2.569 1.00 33.65 262 ALA A O 1
ATOM 1871 N N . ASP A 1 263 ? -30.296 -25.969 0.378 1.00 34.26 263 ASP A N 1
ATOM 1872 C CA . ASP A 1 263 ? -31.549 -26.694 0.566 1.00 34.71 263 ASP A CA 1
ATOM 1873 C C . ASP A 1 263 ? -31.300 -28.188 0.686 1.00 32.57 263 ASP A C 1
ATOM 1874 O O . ASP A 1 263 ? -32.000 -28.834 1.453 1.00 33.63 263 ASP A O 1
ATOM 1879 N N . GLU A 1 264 ? -30.321 -28.716 -0.071 1.00 29.44 264 GLU A N 1
ATOM 1880 C CA . GLU A 1 264 ? -30.072 -30.129 -0.093 1.00 28.29 264 GLU A CA 1
ATOM 1881 C C . GLU A 1 264 ? -28.572 -30.330 -0.303 1.00 27.97 264 GLU A C 1
ATOM 1882 O O . GLU A 1 264 ? -27.838 -29.388 -0.653 1.00 27.64 264 GLU A O 1
ATOM 1888 N N . ALA A 1 265 ? -28.140 -31.592 -0.137 1.00 25.57 265 ALA A N 1
ATOM 1889 C CA . ALA A 1 265 ? -26.801 -31.980 -0.548 1.00 24.98 265 ALA A CA 1
ATOM 1890 C C . ALA A 1 265 ? -26.733 -33.488 -0.698 1.00 24.20 265 ALA A C 1
ATOM 1891 O O . ALA A 1 265 ? -27.519 -34.218 -0.056 1.00 24.40 265 ALA A O 1
ATOM 1893 N N . PHE A 1 266 ? -25.740 -33.924 -1.497 1.00 22.71 266 PHE A N 1
ATOM 1894 C CA . PHE A 1 266 ? -25.492 -35.339 -1.687 1.00 22.86 266 PHE A CA 1
ATOM 1895 C C . PHE A 1 266 ? -24.059 -35.563 -2.128 1.00 22.20 266 PHE A C 1
ATOM 1896 O O . PHE A 1 266 ? -23.423 -34.658 -2.706 1.00 21.63 266 PHE A O 1
ATOM 1904 N N . VAL A 1 267 ? -23.663 -36.828 -2.021 1.00 23.83 267 VAL A N 1
ATOM 1905 C CA . VAL A 1 267 ? -22.341 -37.297 -2.399 1.00 24.21 267 VAL A CA 1
ATOM 1906 C C . VAL A 1 267 ? -22.472 -38.358 -3.481 1.00 24.69 267 VAL A C 1
ATOM 1907 O O . VAL A 1 267 ? -23.494 -39.034 -3.565 1.00 28.24 267 VAL A O 1
ATOM 1911 N N . THR A 1 268 ? -21.432 -38.453 -4.329 1.00 26.52 268 THR A N 1
ATOM 1912 C CA . THR A 1 268 ? -21.459 -39.362 -5.463 1.00 29.58 268 THR A CA 1
ATOM 1913 C C . THR A 1 268 ? -20.264 -40.311 -5.435 1.00 28.00 268 THR A C 1
ATOM 1914 O O . THR A 1 268 ? -19.189 -39.959 -4.985 1.00 29.90 268 THR A O 1
ATOM 1918 N N . GLY A 1 269 ? -20.479 -41.523 -5.957 1.00 26.19 269 GLY A N 1
ATOM 1919 C CA . GLY A 1 269 ? -19.401 -42.455 -6.234 1.00 24.61 269 GLY A CA 1
ATOM 1920 C C . GLY A 1 269 ? -19.984 -43.696 -6.851 1.00 29.56 269 GLY A C 1
ATOM 1921 O O . GLY A 1 269 ? -21.235 -43.886 -6.818 1.00 31.10 269 GLY A O 1
ATOM 1922 N N . THR A 1 270 ? -19.103 -44.516 -7.460 1.00 30.41 270 THR A N 1
ATOM 1923 C CA . THR A 1 270 ? -19.565 -45.672 -8.215 1.00 29.07 270 THR A CA 1
ATOM 1924 C C . THR A 1 270 ? -20.382 -46.626 -7.327 1.00 30.52 270 THR A C 1
ATOM 1925 O O . THR A 1 270 ? -21.351 -47.204 -7.762 1.00 30.06 270 THR A O 1
ATOM 1929 N N . LEU A 1 271 ? -19.967 -46.771 -6.073 1.00 32.30 271 LEU A N 1
ATOM 1930 C CA . LEU A 1 271 ? -20.425 -47.777 -5.150 1.00 35.55 271 LEU A CA 1
ATOM 1931 C C . LEU A 1 271 ? -21.836 -47.442 -4.692 1.00 38.47 271 LEU A C 1
ATOM 1932 O O . LEU A 1 271 ? -22.708 -48.304 -4.850 1.00 43.42 271 LEU A O 1
ATOM 1937 N N . ALA A 1 272 ? -22.061 -46.219 -4.168 1.00 33.68 272 ALA A N 1
ATOM 1938 C CA . ALA A 1 272 ? -23.357 -45.851 -3.601 1.00 37.05 272 ALA A CA 1
ATOM 1939 C C . ALA A 1 272 ? -24.243 -45.107 -4.600 1.00 37.27 272 ALA A C 1
ATOM 1940 O O . ALA A 1 272 ? -25.459 -45.114 -4.461 1.00 42.36 272 ALA A O 1
ATOM 1942 N N . GLY A 1 273 ? -23.662 -44.516 -5.641 1.00 34.45 273 GLY A N 1
ATOM 1943 C CA . GLY A 1 273 ? -24.448 -43.759 -6.575 1.00 32.84 273 GLY A CA 1
ATOM 1944 C C . GLY A 1 273 ? -24.570 -42.361 -6.006 1.00 28.35 273 GLY A C 1
ATOM 1945 O O . GLY A 1 273 ? -23.562 -41.759 -5.769 1.00 27.39 273 GLY A O 1
ATOM 1946 N N . LEU A 1 274 ? -25.791 -41.879 -5.814 1.00 29.38 274 LEU A N 1
ATOM 1947 C CA . LEU A 1 274 ? -26.095 -40.626 -5.149 1.00 30.41 274 LEU A CA 1
ATOM 1948 C C . LEU A 1 274 ? -26.550 -40.986 -3.744 1.00 29.13 274 LEU A C 1
ATOM 1949 O O . LEU A 1 274 ? -27.553 -41.666 -3.612 1.00 29.49 274 LEU A O 1
ATOM 1954 N N . THR A 1 275 ? -25.824 -40.504 -2.721 1.00 29.43 275 THR A N 1
ATOM 1955 C CA . THR A 1 275 ? -26.182 -40.701 -1.322 1.00 30.87 275 THR A CA 1
ATOM 1956 C C . THR A 1 275 ? -26.487 -39.309 -0.752 1.00 30.64 275 THR A C 1
ATOM 1957 O O . THR A 1 275 ? -25.610 -38.437 -0.779 1.00 27.93 275 THR A O 1
ATOM 1961 N N . PRO A 1 276 ? -27.698 -39.092 -0.195 1.00 31.87 276 PRO A N 1
ATOM 1962 C CA . PRO A 1 276 ? -28.034 -37.819 0.430 1.00 32.90 276 PRO A CA 1
ATOM 1963 C C . PRO A 1 276 ? -27.202 -37.507 1.664 1.00 32.07 276 PRO A C 1
ATOM 1964 O O . PRO A 1 276 ? -26.680 -38.404 2.296 1.00 34.02 276 PRO A O 1
ATOM 1968 N N . VAL A 1 277 ? -27.101 -36.219 1.971 1.00 31.91 277 VAL A N 1
ATOM 1969 C CA . VAL A 1 277 ? -26.464 -35.706 3.164 1.00 28.48 277 VAL A CA 1
ATOM 1970 C C . VAL A 1 277 ? -27.563 -35.171 4.082 1.00 32.24 277 VAL A C 1
ATOM 1971 O O . VAL A 1 277 ? -28.441 -34.404 3.644 1.00 34.17 277 VAL A O 1
ATOM 1975 N N . SER A 1 278 ? -27.496 -35.581 5.353 1.00 34.09 278 SER A N 1
ATOM 1976 C CA . SER A 1 278 ? -28.433 -35.180 6.385 1.00 37.53 278 SER A CA 1
ATOM 1977 C C . SER A 1 278 ? -27.836 -34.047 7.224 1.00 36.33 278 SER A C 1
ATOM 1978 O O . SER A 1 278 ? -28.585 -33.349 7.886 1.00 31.91 278 SER A O 1
ATOM 1981 N N . SER A 1 279 ? -26.503 -33.917 7.302 1.00 34.58 279 SER A N 1
ATOM 1982 C CA . SER A 1 279 ? -25.953 -32.736 7.955 1.00 34.45 279 SER A CA 1
ATOM 1983 C C . SER A 1 279 ? -24.501 -32.470 7.552 1.00 31.54 279 SER A C 1
ATOM 1984 O O . SER A 1 279 ? -23.785 -33.368 7.107 1.00 36.23 279 SER A O 1
ATOM 1987 N N . VAL A 1 280 ? -24.087 -31.197 7.641 1.00 30.67 280 VAL A N 1
ATOM 1988 C CA . VAL A 1 280 ? -22.705 -30.782 7.448 1.00 27.98 280 VAL A CA 1
ATOM 1989 C C . VAL A 1 280 ? -22.336 -29.887 8.630 1.00 29.17 280 VAL A C 1
ATOM 1990 O O . VAL A 1 280 ? -23.047 -28.955 8.919 1.00 28.79 280 VAL A O 1
ATOM 1994 N N . ASP A 1 281 ? -21.213 -30.188 9.302 1.00 30.05 281 ASP A N 1
ATOM 1995 C CA . ASP A 1 281 ? -20.775 -29.511 10.521 1.00 30.37 281 ASP A CA 1
ATOM 1996 C C . ASP A 1 281 ? -21.921 -29.355 11.507 1.00 31.28 281 ASP A C 1
ATOM 1997 O O . ASP A 1 281 ? -22.048 -28.315 12.133 1.00 32.05 281 ASP A O 1
ATOM 2002 N N . GLY A 1 282 ? -22.767 -30.384 11.634 1.00 33.28 282 GLY A N 1
ATOM 2003 C CA . GLY A 1 282 ? -23.923 -30.285 12.523 1.00 34.93 282 GLY A CA 1
ATOM 2004 C C . GLY A 1 282 ? -25.118 -29.451 12.025 1.00 36.23 282 GLY A C 1
ATOM 2005 O O . GLY A 1 282 ? -26.074 -29.283 12.766 1.00 36.98 282 GLY A O 1
ATOM 2006 N N . ARG A 1 283 ? -25.096 -28.901 10.812 1.00 37.38 283 ARG A N 1
ATOM 2007 C CA . ARG A 1 283 ? -26.212 -28.102 10.291 1.00 40.79 283 ARG A CA 1
ATOM 2008 C C . ARG A 1 283 ? -27.097 -29.021 9.451 1.00 39.04 283 ARG A C 1
ATOM 2009 O O . ARG A 1 283 ? -26.630 -29.591 8.459 1.00 40.19 283 ARG A O 1
ATOM 2017 N N . ALA A 1 284 ? -28.348 -29.184 9.843 1.00 40.40 284 ALA A N 1
ATOM 2018 C CA . ALA A 1 284 ? -29.238 -30.190 9.268 1.00 41.40 284 ALA A CA 1
ATOM 2019 C C . ALA A 1 284 ? -29.601 -29.797 7.846 1.00 40.11 284 ALA A C 1
ATOM 2020 O O . ALA A 1 284 ? -29.705 -28.619 7.539 1.00 44.27 284 ALA A O 1
ATOM 2022 N N . LEU A 1 285 ? -29.742 -30.817 7.007 1.00 39.67 285 LEU A N 1
ATOM 2023 C CA . LEU A 1 285 ? -30.286 -30.707 5.672 1.00 39.59 285 LEU A CA 1
ATOM 2024 C C . LEU A 1 285 ? -31.302 -31.830 5.554 1.00 40.66 285 LEU A C 1
ATOM 2025 O O . LEU A 1 285 ? -31.005 -32.928 6.034 1.00 41.93 285 LEU A O 1
ATOM 2030 N N . VAL A 1 286 ? -32.450 -31.551 4.899 1.00 41.47 286 VAL A N 1
ATOM 2031 C CA . VAL A 1 286 ? -33.443 -32.575 4.648 1.00 42.21 286 VAL A CA 1
ATOM 2032 C C . VAL A 1 286 ? -32.777 -33.593 3.724 1.00 40.43 286 VAL A C 1
ATOM 2033 O O . VAL A 1 286 ? -32.438 -33.230 2.607 1.00 38.13 286 VAL A O 1
ATOM 2037 N N . PRO A 1 287 ? -32.610 -34.885 4.103 1.00 42.87 287 PRO A N 1
ATOM 2038 C CA . PRO A 1 287 ? -32.111 -35.885 3.156 1.00 42.39 287 PRO A CA 1
ATOM 2039 C C . PRO A 1 287 ? -33.163 -36.287 2.115 1.00 43.28 287 PRO A C 1
ATOM 2040 O O . PRO A 1 287 ? -34.342 -36.408 2.481 1.00 43.58 287 PRO A O 1
ATOM 2044 N N . LEU A 1 288 ? -32.706 -36.511 0.855 1.00 38.88 288 LEU A N 1
ATOM 2045 C CA . LEU A 1 288 ? -33.488 -3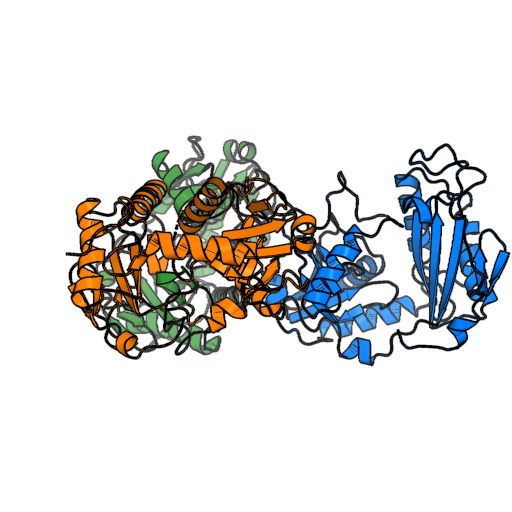6.802 -0.343 1.00 37.25 288 LEU A CA 1
ATOM 2046 C C . LEU A 1 288 ? -34.456 -35.635 -0.586 1.00 37.43 288 LEU A C 1
ATOM 2047 O O . LEU A 1 288 ? -35.670 -35.832 -0.716 1.00 37.21 288 LEU A O 1
ATOM 2052 N N . GLY A 1 289 ? -33.885 -34.426 -0.729 1.00 34.44 289 GLY A N 1
ATOM 2053 C CA . GLY A 1 289 ? -34.691 -33.306 -1.163 1.00 34.34 289 GLY A CA 1
ATOM 2054 C C . GLY A 1 289 ? -35.192 -33.516 -2.597 1.00 33.50 289 GLY A C 1
ATOM 2055 O O . GLY A 1 289 ? -34.754 -34.418 -3.328 1.00 31.44 289 GLY A O 1
ATOM 2056 N N . PRO A 1 290 ? -36.074 -32.629 -3.086 1.00 33.34 290 PRO A N 1
ATOM 2057 C CA . PRO A 1 290 ? -36.719 -32.878 -4.371 1.00 35.31 290 PRO A CA 1
ATOM 2058 C C . PRO A 1 290 ? -35.753 -32.900 -5.560 1.00 33.94 290 PRO A C 1
ATOM 2059 O O . PRO A 1 290 ? -35.959 -33.678 -6.475 1.00 36.40 290 PRO A O 1
ATOM 2063 N N . LEU A 1 291 ? -34.658 -32.122 -5.556 1.00 33.20 291 LEU A N 1
ATOM 2064 C CA . LEU A 1 291 ? -33.742 -32.145 -6.689 1.00 30.59 291 LEU A CA 1
ATOM 2065 C C . LEU A 1 291 ? -32.782 -33.333 -6.637 1.00 30.04 291 LEU A C 1
ATOM 2066 O O . LEU A 1 291 ? -32.348 -33.844 -7.678 1.00 29.53 291 LEU A O 1
ATOM 2071 N N . THR A 1 292 ? -32.418 -33.777 -5.433 1.00 28.97 292 THR A N 1
ATOM 2072 C CA . THR A 1 292 ? -31.629 -34.992 -5.296 1.00 28.45 292 THR A CA 1
ATOM 2073 C C . THR A 1 292 ? -32.408 -36.173 -5.883 1.00 31.56 292 THR A C 1
ATOM 2074 O O . THR A 1 292 ? -31.869 -36.928 -6.681 1.00 32.29 292 THR A O 1
ATOM 2078 N N . GLN A 1 293 ? -33.707 -36.273 -5.552 1.00 34.97 293 GLN A N 1
ATOM 2079 C CA . GLN A 1 293 ? -34.580 -37.323 -6.040 1.00 38.32 293 GLN A CA 1
ATOM 2080 C C . GLN A 1 293 ? -34.623 -37.317 -7.572 1.00 40.77 293 GLN A C 1
ATOM 2081 O O . GLN A 1 293 ? -34.526 -38.364 -8.212 1.00 43.47 293 GLN A O 1
ATOM 2087 N N . ARG A 1 294 ? -34.831 -36.138 -8.167 1.00 40.57 294 ARG A N 1
ATOM 2088 C CA . ARG A 1 294 ? -34.917 -35.966 -9.612 1.00 40.13 294 ARG A CA 1
ATOM 2089 C C . ARG A 1 294 ? -33.621 -36.417 -10.295 1.00 41.13 294 ARG A C 1
ATOM 2090 O O . ARG A 1 294 ? -33.647 -37.152 -11.280 1.00 37.82 294 ARG A O 1
ATOM 2098 N N . LEU A 1 295 ? -32.458 -36.036 -9.727 1.00 39.85 295 LEU A N 1
ATOM 2099 C CA . LEU A 1 295 ? -31.194 -36.398 -10.341 1.00 37.12 295 LEU A CA 1
ATOM 2100 C C . LEU A 1 295 ? -30.909 -37.883 -10.119 1.00 36.00 295 LEU A C 1
ATOM 2101 O O . LEU A 1 295 ? -30.252 -38.548 -10.933 1.00 32.33 295 LEU A O 1
ATOM 2106 N N . ASP A 1 296 ? -31.335 -38.364 -8.957 1.00 36.07 296 ASP A N 1
ATOM 2107 C CA . ASP A 1 296 ? -31.239 -39.786 -8.647 1.00 38.07 296 ASP A CA 1
ATOM 2108 C C . ASP A 1 296 ? -32.037 -40.627 -9.642 1.00 33.13 296 ASP A C 1
ATOM 2109 O O . ASP A 1 296 ? -31.539 -41.617 -10.142 1.00 32.31 296 ASP A O 1
ATOM 2114 N N . ALA A 1 297 ? -33.225 -40.190 -9.989 1.00 34.44 297 ALA A N 1
ATOM 2115 C CA . ALA A 1 297 ? -34.066 -40.869 -10.990 1.00 35.79 297 ALA A CA 1
ATOM 2116 C C . ALA A 1 297 ? -33.360 -40.940 -12.345 1.00 34.94 297 ALA A C 1
ATOM 2117 O O . ALA A 1 297 ? -33.249 -42.031 -12.911 1.00 35.24 297 ALA A O 1
ATOM 2119 N N . LEU A 1 298 ? -32.768 -39.820 -12.770 1.00 34.31 298 LEU A N 1
ATOM 2120 C CA . LEU A 1 298 ? -32.045 -39.709 -14.036 1.00 35.79 298 LEU A CA 1
ATOM 2121 C C . LEU A 1 298 ? -30.795 -40.590 -14.067 1.00 35.28 298 LEU A C 1
ATOM 2122 O O . LEU A 1 298 ? -30.474 -41.232 -15.078 1.00 36.81 298 LEU A O 1
ATOM 2127 N N . TYR A 1 299 ? -30.112 -40.652 -12.922 1.00 33.04 299 TYR A N 1
ATOM 2128 C CA . TYR A 1 299 ? -28.875 -41.398 -12.800 1.00 32.17 299 TYR A CA 1
ATOM 2129 C C . TYR A 1 299 ? -29.132 -42.896 -12.970 1.00 32.92 299 TYR A C 1
ATOM 2130 O O . TYR A 1 299 ? -28.432 -43.529 -13.786 1.00 30.67 299 TYR A O 1
ATOM 2139 N N . ARG A 1 300 ? -30.106 -43.400 -12.170 1.00 33.99 300 ARG A N 1
ATOM 2140 C CA . ARG A 1 300 ? -30.445 -44.818 -12.130 1.00 38.25 300 ARG A CA 1
ATOM 2141 C C . ARG A 1 300 ? -31.002 -45.260 -13.486 1.00 38.30 300 ARG A C 1
ATOM 2142 O O . ARG A 1 300 ? -30.562 -46.276 -13.993 1.00 38.15 300 ARG A O 1
ATOM 2150 N N . ALA A 1 301 ? -31.867 -44.446 -14.100 1.00 38.54 301 ALA A N 1
ATOM 2151 C CA . ALA A 1 301 ? -32.282 -44.645 -15.476 1.00 40.18 301 ALA A CA 1
ATOM 2152 C C . ALA A 1 301 ? -31.059 -44.768 -16.382 1.00 40.99 301 ALA A C 1
ATOM 2153 O O . ALA A 1 301 ? -30.974 -45.739 -17.134 1.00 41.08 301 ALA A O 1
ATOM 2155 N N . TYR A 1 302 ? -30.044 -43.870 -16.225 1.00 39.44 302 TYR A N 1
ATOM 2156 C CA . TYR A 1 302 ? -28.910 -43.915 -17.142 1.00 37.65 302 TYR A CA 1
ATOM 2157 C C . TYR A 1 302 ? -28.082 -45.198 -16.962 1.00 37.25 302 TYR A C 1
ATOM 2158 O O . TYR A 1 302 ? -27.638 -45.748 -17.959 1.00 37.84 302 TYR A O 1
ATOM 2167 N N . ILE A 1 303 ? -27.781 -45.620 -15.729 1.00 36.15 303 ILE A N 1
ATOM 2168 C CA . ILE A 1 303 ? -26.891 -46.761 -15.517 1.00 37.38 303 ILE A CA 1
ATOM 2169 C C . ILE A 1 303 ? -27.604 -48.099 -15.788 1.00 40.29 303 ILE A C 1
ATOM 2170 O O . ILE A 1 303 ? -26.924 -49.083 -16.054 1.00 42.96 303 ILE A O 1
ATOM 2175 N N . ALA A 1 304 ? -28.941 -48.115 -15.768 1.00 39.88 304 ALA A N 1
ATOM 2176 C CA . ALA A 1 304 ? -29.750 -49.283 -16.122 1.00 42.56 304 ALA A CA 1
ATOM 2177 C C . ALA A 1 304 ? -30.183 -49.317 -17.594 1.00 43.40 304 ALA A C 1
ATOM 2178 O O . ALA A 1 304 ? -30.932 -50.208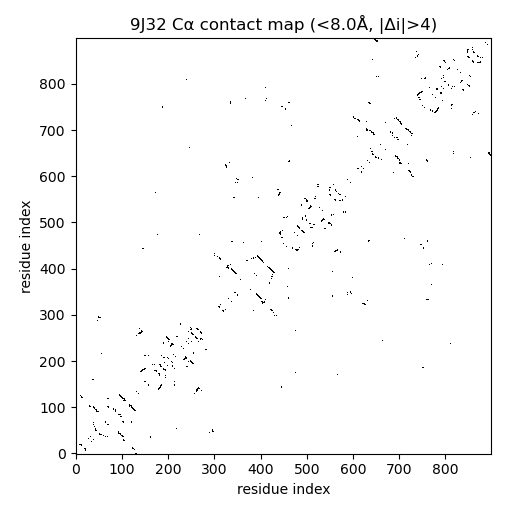 -17.919 1.00 42.89 304 ALA A O 1
ATOM 2180 N N . SER A 1 305 ? -29.705 -48.393 -18.461 1.00 43.52 305 SER A N 1
ATOM 2181 C CA . SER A 1 305 ? -30.163 -48.275 -19.846 1.00 45.59 305 SER A CA 1
ATOM 2182 C C . SER A 1 305 ? -29.159 -49.011 -20.729 1.00 47.67 305 SER A C 1
ATOM 2183 O O . SER A 1 305 ? -28.024 -49.259 -20.309 1.00 48.47 305 SER A O 1
ATOM 2186 N N . ALA A 1 306 ? -29.569 -49.237 -21.978 1.00 50.14 306 ALA A N 1
ATOM 2187 C CA . ALA A 1 306 ? -28.762 -49.929 -22.967 1.00 52.52 306 ALA A CA 1
ATOM 2188 C C . ALA A 1 306 ? -27.781 -48.981 -23.674 1.00 52.72 306 ALA A C 1
ATOM 2189 O O . ALA A 1 306 ? -27.317 -49.354 -24.755 1.00 52.48 306 ALA A O 1
ATOM 2191 N N . ASN A 1 307 ? -27.512 -47.760 -23.122 1.00 51.91 307 ASN A N 1
ATOM 2192 C CA . ASN A 1 307 ? -26.350 -46.945 -23.469 1.00 53.38 307 ASN A CA 1
ATOM 2193 C C . ASN A 1 307 ? -25.050 -47.758 -23.358 1.00 58.36 307 ASN A C 1
ATOM 2194 O O . ASN A 1 307 ? -24.703 -48.308 -22.296 1.00 60.02 307 ASN A O 1
ATOM 2199 N N . GLU A 1 308 ? -24.274 -47.776 -24.457 1.00 60.70 308 GLU A N 1
ATOM 2200 C CA . GLU A 1 308 ? -23.158 -48.718 -24.547 1.00 61.59 308 GLU A CA 1
ATOM 2201 C C . GLU A 1 308 ? -21.910 -48.058 -23.974 1.00 58.32 308 GLU A C 1
ATOM 2202 O O . GLU A 1 308 ? -20.889 -48.736 -23.850 1.00 64.00 308 GLU A O 1
ATOM 2208 N N . ALA A 1 309 ? -22.008 -46.813 -23.454 1.00 60.08 309 ALA A N 1
ATOM 2209 C CA . ALA A 1 309 ? -21.075 -46.365 -22.416 1.00 52.60 309 ALA A CA 1
ATOM 2210 C C . ALA A 1 309 ? -20.965 -47.433 -21.321 1.00 55.57 309 ALA A C 1
ATOM 2211 O O . ALA A 1 309 ? -19.926 -47.514 -20.662 1.00 54.27 309 ALA A O 1
ATOM 2213 N N . HIS A 1 310 ? -22.035 -48.229 -21.123 1.00 53.10 310 HIS A N 1
ATOM 2214 C CA . HIS A 1 310 ? -22.050 -49.324 -20.173 1.00 54.34 310 HIS A CA 1
ATOM 2215 C C . HIS A 1 310 ? -21.656 -50.590 -20.915 1.00 61.22 310 HIS A C 1
ATOM 2216 O O . HIS A 1 310 ? -22.506 -51.194 -21.556 1.00 63.03 310 HIS A O 1
ATOM 2223 N N . GLY A 1 311 ? -20.368 -50.965 -20.842 1.00 62.24 311 GLY A N 1
ATOM 2224 C CA . GLY A 1 311 ? -19.830 -52.046 -21.657 1.00 60.70 311 GLY A CA 1
ATOM 2225 C C . GLY A 1 311 ? -20.594 -53.348 -21.416 1.00 61.27 311 GLY A C 1
ATOM 2226 O O . GLY A 1 311 ? -20.857 -53.719 -20.269 1.00 60.03 311 GLY A O 1
ATOM 2227 N N . ALA A 1 312 ? -20.986 -54.010 -22.516 1.00 61.84 312 ALA A N 1
ATOM 2228 C CA . ALA A 1 312 ? -21.810 -55.207 -22.462 1.00 65.24 312 ALA A CA 1
ATOM 2229 C C . ALA A 1 312 ? -20.948 -56.379 -22.001 1.00 64.21 312 ALA A C 1
ATOM 2230 O O . ALA A 1 312 ? -19.847 -56.569 -22.520 1.00 63.91 312 ALA A O 1
ATOM 2232 N N . LEU A 1 313 ? -21.442 -57.153 -21.032 1.00 64.08 313 LEU A N 1
ATOM 2233 C CA . LEU A 1 313 ? -20.735 -58.353 -20.596 1.00 69.26 313 LEU A CA 1
ATOM 2234 C C . LEU A 1 313 ? -20.748 -59.378 -21.743 1.00 73.09 313 LEU A C 1
ATOM 2235 O O . LEU A 1 313 ? -21.810 -59.563 -22.356 1.00 70.73 313 LEU A O 1
ATOM 2240 N N . PRO A 1 314 ? -19.592 -59.973 -22.158 1.00 76.27 314 PRO A N 1
ATOM 2241 C CA . PRO A 1 314 ? -19.588 -61.347 -22.675 1.00 81.24 314 PRO A CA 1
ATOM 2242 C C . PRO A 1 314 ? -20.009 -62.379 -21.633 1.00 84.18 314 PRO A C 1
ATOM 2243 O O . PRO A 1 314 ? -21.163 -62.866 -21.660 1.00 91.17 314 PRO A O 1
ATOM 2247 N N . TYR B 1 15 ? -16.732 -21.296 35.608 1.00 75.62 15 TYR B N 1
ATOM 2248 C CA . TYR B 1 15 ? -16.653 -19.978 36.317 1.00 80.84 15 TYR B CA 1
ATOM 2249 C C . TYR B 1 15 ? -18.020 -19.756 36.982 1.00 76.55 15 TYR B C 1
ATOM 2250 O O . TYR B 1 15 ? -18.992 -19.465 36.302 1.00 73.59 15 TYR B O 1
ATOM 2252 N N . ALA B 1 16 ? -18.088 -19.913 38.317 1.00 76.02 16 ALA B N 1
ATOM 2253 C CA . ALA B 1 16 ? -19.203 -20.547 39.018 1.00 71.40 16 ALA B CA 1
ATOM 2254 C C . ALA B 1 16 ? -19.993 -19.554 39.872 1.00 76.47 16 ALA B C 1
ATOM 2255 O O . ALA B 1 16 ? -19.408 -18.898 40.716 1.00 69.57 16 ALA B O 1
ATOM 2257 N N . PRO B 1 17 ? -21.351 -19.548 39.809 1.00 79.91 17 PRO B N 1
ATOM 2258 C CA . PRO B 1 17 ? -22.132 -18.319 39.895 1.00 74.13 17 PRO B CA 1
ATOM 2259 C C . PRO B 1 17 ? -22.206 -17.671 41.281 1.00 69.73 17 PRO B C 1
ATOM 2260 O O . PRO B 1 17 ? -21.961 -18.282 42.317 1.00 63.43 17 PRO B O 1
ATOM 2264 N N . ASP B 1 18 ? -22.578 -16.391 41.253 1.00 65.64 18 ASP B N 1
ATOM 2265 C CA . ASP B 1 18 ? -22.547 -15.519 42.403 1.00 65.72 18 ASP B CA 1
ATOM 2266 C C . ASP B 1 18 ? -23.546 -14.394 42.148 1.00 63.44 18 ASP B C 1
ATOM 2267 O O . ASP B 1 18 ? -23.400 -13.630 41.195 1.00 59.74 18 ASP B O 1
ATOM 2272 N N . ALA B 1 19 ? -24.515 -14.266 43.052 1.00 64.06 19 ALA B N 1
ATOM 2273 C CA . ALA B 1 19 ? -25.615 -13.331 42.886 1.00 66.12 19 ALA B CA 1
ATOM 2274 C C . ALA B 1 19 ? -25.147 -11.879 43.003 1.00 67.21 19 ALA B C 1
ATOM 2275 O O . ALA B 1 19 ? -25.891 -10.978 42.631 1.00 71.41 19 ALA B O 1
ATOM 2277 N N . ARG B 1 20 ? -23.940 -11.630 43.521 1.00 66.52 20 ARG B N 1
ATOM 2278 C CA . ARG B 1 20 ? -23.370 -10.290 43.506 1.00 66.60 20 ARG B CA 1
ATOM 2279 C C . ARG B 1 20 ? -23.157 -9.783 42.080 1.00 64.21 20 ARG B C 1
ATOM 2280 O O . ARG B 1 20 ? -23.210 -8.586 41.834 1.00 63.06 20 ARG B O 1
ATOM 2288 N N . ASN B 1 21 ? -22.959 -10.688 41.126 1.00 63.32 21 ASN B N 1
ATOM 2289 C CA . ASN B 1 21 ? -22.831 -10.309 39.721 1.00 67.00 21 ASN B CA 1
ATOM 2290 C C . ASN B 1 21 ? -24.028 -9.469 39.240 1.00 68.49 21 ASN B C 1
ATOM 2291 O O . ASN B 1 21 ? -23.816 -8.547 38.437 1.00 68.43 21 ASN B O 1
ATOM 2296 N N . ASP B 1 22 ? -25.234 -9.695 39.801 1.00 66.48 22 ASP B N 1
ATOM 2297 C CA . ASP B 1 22 ? -26.448 -9.039 39.316 1.00 65.83 22 ASP B CA 1
ATOM 2298 C C . ASP B 1 22 ? -26.529 -7.555 39.688 1.00 64.37 22 ASP B C 1
ATOM 2299 O O . ASP B 1 22 ? -27.290 -6.845 39.048 1.00 65.17 22 ASP B O 1
ATOM 2304 N N . ALA B 1 23 ? -25.754 -7.078 40.679 1.00 63.64 23 ALA B N 1
ATOM 2305 C CA . ALA B 1 23 ? -25.821 -5.707 41.170 1.00 63.00 23 ALA B CA 1
ATOM 2306 C C . ALA B 1 23 ? -24.491 -4.956 41.031 1.00 61.66 23 ALA B C 1
ATOM 2307 O O . ALA B 1 23 ? -24.383 -3.863 41.581 1.00 60.45 23 ALA B O 1
ATOM 2309 N N . VAL B 1 24 ? -23.508 -5.483 40.242 1.00 59.12 24 VAL B N 1
ATOM 2310 C CA . VAL B 1 24 ? -22.251 -4.780 40.032 1.00 56.81 24 VAL B CA 1
ATOM 2311 C C . VAL B 1 24 ? -22.529 -3.459 39.317 1.00 56.15 24 VAL B C 1
ATOM 2312 O O . VAL B 1 24 ? -23.473 -3.367 38.557 1.00 55.77 24 VAL B O 1
ATOM 2316 N N . LEU B 1 25 ? -21.755 -2.415 39.635 1.00 57.06 25 LEU B N 1
ATOM 2317 C CA . LEU B 1 25 ? -21.742 -1.170 38.876 1.00 58.77 25 LEU B CA 1
ATOM 2318 C C . LEU B 1 25 ? -20.691 -1.279 37.763 1.00 56.52 25 LEU B C 1
ATOM 2319 O O . LEU B 1 25 ? -19.605 -1.821 37.971 1.00 53.38 25 LEU B O 1
ATOM 2324 N N . VAL B 1 26 ? -21.022 -0.741 36.582 1.00 58.38 26 VAL B N 1
ATOM 2325 C CA . VAL B 1 26 ? -20.176 -0.778 35.394 1.00 56.41 26 VAL B CA 1
ATOM 2326 C C . VAL B 1 26 ? -19.669 0.642 35.156 1.00 56.77 26 VAL B C 1
ATOM 2327 O O . VAL B 1 26 ? -20.417 1.606 35.293 1.00 56.18 26 VAL B O 1
ATOM 2331 N N . TYR B 1 27 ? -18.392 0.773 34.817 1.00 54.54 27 TYR B N 1
ATOM 2332 C CA . TYR B 1 27 ? -17.858 2.067 34.426 1.00 53.01 27 TYR B CA 1
ATOM 2333 C C . TYR B 1 27 ? -18.235 2.301 32.958 1.00 51.21 27 TYR B C 1
ATOM 2334 O O . TYR B 1 27 ? -17.905 1.470 32.089 1.00 46.14 27 TYR B O 1
ATOM 2343 N N . VAL B 1 28 ? -18.863 3.462 32.689 1.00 50.15 28 VAL B N 1
ATOM 2344 C CA . VAL B 1 28 ? -19.176 3.925 31.343 1.00 49.83 28 VAL B CA 1
ATOM 2345 C C . VAL B 1 28 ? -18.844 5.423 31.255 1.00 54.33 28 VAL B C 1
ATOM 2346 O O . VAL B 1 28 ? -19.450 6.231 31.982 1.00 57.36 28 VAL B O 1
ATOM 2350 N N . ASN B 1 29 ? -17.837 5.784 30.432 1.00 56.71 29 ASN B N 1
ATOM 2351 C CA . ASN B 1 29 ? -17.316 7.149 30.251 1.00 62.47 29 ASN B CA 1
ATOM 2352 C C . ASN B 1 29 ? -17.346 8.007 31.516 1.00 63.08 29 ASN B C 1
ATOM 2353 O O . ASN B 1 29 ? -17.913 9.099 31.479 1.00 65.02 29 ASN B O 1
ATOM 2358 N N . GLY B 1 30 ? -16.811 7.476 32.630 1.00 60.28 30 GLY B N 1
ATOM 2359 C CA . GLY B 1 30 ? -16.585 8.265 33.829 1.00 62.52 30 GLY B CA 1
ATOM 2360 C C . GLY B 1 30 ? -17.647 8.080 34.915 1.00 64.05 30 GLY B C 1
ATOM 2361 O O . GLY B 1 30 ? -17.380 8.395 36.056 1.00 65.74 30 GLY B O 1
ATOM 2362 N N . GLN B 1 31 ? -18.826 7.555 34.567 1.00 63.79 31 GLN B N 1
ATOM 2363 C CA . GLN B 1 31 ? -19.930 7.304 35.483 1.00 63.03 31 GLN B CA 1
ATOM 2364 C C . GLN B 1 31 ? -19.940 5.816 35.845 1.00 61.02 31 GLN B C 1
ATOM 2365 O O . GLN B 1 31 ? -19.470 5.001 35.049 1.00 57.37 31 GLN B O 1
ATOM 2371 N N . PHE B 1 32 ? -20.548 5.473 36.999 1.00 61.27 32 PHE B N 1
ATOM 2372 C CA . PHE B 1 32 ? -20.730 4.101 37.464 1.00 59.93 32 PHE B CA 1
ATOM 2373 C C . PHE B 1 32 ? -22.219 3.767 37.456 1.00 63.10 32 PHE B C 1
ATOM 2374 O O . PHE B 1 32 ? -22.986 4.386 38.188 1.00 70.03 32 PHE B O 1
ATOM 2382 N N . VAL B 1 33 ? -22.608 2.737 36.695 1.00 61.32 33 VAL B N 1
ATOM 2383 C CA . VAL B 1 33 ? -23.989 2.488 36.310 1.00 66.79 33 VAL B CA 1
ATOM 2384 C C . VAL B 1 33 ? -24.381 1.062 36.699 1.00 66.79 33 VAL B C 1
ATOM 2385 O O . VAL B 1 33 ? -23.584 0.147 36.558 1.00 70.07 33 VAL B O 1
ATOM 2389 N N . PRO B 1 34 ? -25.600 0.802 37.220 1.00 68.95 34 PRO B N 1
ATOM 2390 C CA . PRO B 1 34 ? -26.081 -0.564 37.400 1.00 67.83 34 PRO B CA 1
ATOM 2391 C C . PRO B 1 34 ? -25.975 -1.430 36.152 1.00 64.30 34 PRO B C 1
ATOM 2392 O O . PRO B 1 34 ? -26.285 -0.980 35.071 1.00 63.80 34 PRO B O 1
ATOM 2396 N N . ARG B 1 35 ? -25.583 -2.687 36.319 1.00 62.54 35 ARG B N 1
ATOM 2397 C CA . ARG B 1 35 ? -25.306 -3.627 35.222 1.00 61.15 35 ARG B CA 1
ATOM 2398 C C . ARG B 1 35 ? -26.459 -3.746 34.207 1.00 60.76 35 ARG B C 1
ATOM 2399 O O . ARG B 1 35 ? -26.226 -3.828 32.985 1.00 56.36 35 ARG B O 1
ATOM 2407 N N . HIS B 1 36 ? -27.690 -3.750 34.749 1.00 59.90 36 HIS B N 1
ATOM 2408 C CA . HIS B 1 36 ? -28.911 -3.832 33.956 1.00 61.65 36 HIS B CA 1
ATOM 2409 C C . HIS B 1 36 ? -29.119 -2.546 33.156 1.00 61.84 36 HIS B C 1
ATOM 2410 O O . HIS B 1 36 ? -29.931 -2.572 32.250 1.00 62.09 36 HIS B O 1
ATOM 2412 N N . GLN B 1 37 ? -28.437 -1.434 33.495 1.00 60.56 37 GLN B N 1
ATOM 2413 C CA . GLN B 1 37 ? -28.578 -0.157 32.808 1.00 61.96 37 GLN B CA 1
ATOM 2414 C C . GLN B 1 37 ? -27.277 0.290 32.133 1.00 60.82 37 GLN B C 1
ATOM 2415 O O . GLN B 1 37 ? -27.236 1.419 31.658 1.00 61.27 37 GLN B O 1
ATOM 2421 N N . ALA B 1 38 ? -26.237 -0.571 32.046 1.00 57.85 38 ALA B N 1
ATOM 2422 C CA . ALA B 1 38 ? -24.985 -0.167 31.423 1.00 55.94 38 ALA B CA 1
ATOM 2423 C C . ALA B 1 38 ? -25.111 -0.348 29.921 1.00 52.66 38 ALA B C 1
ATOM 2424 O O . ALA B 1 38 ? -25.280 -1.478 29.469 1.00 53.30 38 ALA B O 1
ATOM 2426 N N . VAL B 1 39 ? -24.947 0.765 29.185 1.00 51.40 39 VAL B N 1
ATOM 2427 C CA . VAL B 1 39 ? -25.338 0.896 27.790 1.00 51.58 39 VAL B CA 1
ATOM 2428 C C . VAL B 1 39 ? -24.313 1.745 27.028 1.00 52.34 39 VAL B C 1
ATOM 2429 O O . VAL B 1 39 ? -23.590 2.557 27.605 1.00 52.36 39 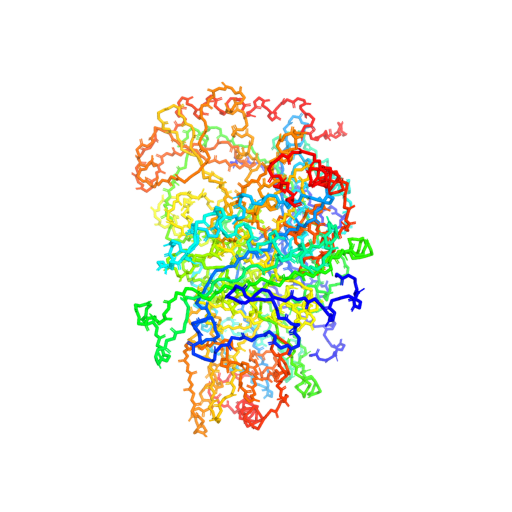VAL B O 1
ATOM 2433 N N . VAL B 1 40 ? -24.258 1.473 25.707 1.00 52.34 40 VAL B N 1
ATOM 2434 C CA . VAL B 1 40 ? -23.520 2.224 24.717 1.00 50.58 40 VAL B CA 1
ATOM 2435 C C . VAL B 1 40 ? -24.479 2.585 23.577 1.00 52.44 40 VAL B C 1
ATOM 2436 O O . VAL B 1 40 ? -25.471 1.876 23.319 1.00 48.45 40 VAL B O 1
ATOM 2440 N N . SER B 1 41 ? -24.178 3.719 22.917 1.00 54.25 41 SER B N 1
ATOM 2441 C CA . SER B 1 41 ? -24.942 4.213 21.780 1.00 53.45 41 SER B CA 1
ATOM 2442 C C . SER B 1 41 ? -24.887 3.206 20.631 1.00 51.07 41 SER B C 1
ATOM 2443 O O . SER B 1 41 ? -23.845 2.571 20.408 1.00 48.34 41 SER B O 1
ATOM 2446 N N . VAL B 1 42 ? -25.991 3.106 19.869 1.00 48.54 42 VAL B N 1
ATOM 2447 C CA . VAL B 1 42 ? -25.995 2.286 18.672 1.00 47.20 42 VAL B CA 1
ATOM 2448 C C . VAL B 1 42 ? -25.149 2.916 17.546 1.00 48.34 42 VAL B C 1
ATOM 2449 O O . VAL B 1 42 ? -24.846 2.223 16.541 1.00 46.30 42 VAL B O 1
ATOM 2453 N N . PHE B 1 43 ? -24.697 4.180 17.727 1.00 49.29 43 PHE B N 1
ATOM 2454 C CA . PHE B 1 43 ? -23.701 4.797 16.844 1.00 49.38 43 PHE B CA 1
ATOM 2455 C C . PHE B 1 43 ? -22.231 4.511 17.227 1.00 48.48 43 PHE B C 1
ATOM 2456 O O . PHE B 1 43 ? -21.307 5.007 16.572 1.00 49.59 43 PHE B O 1
ATOM 2464 N N . ASP B 1 44 ? -21.993 3.717 18.279 1.00 46.65 44 ASP B N 1
ATOM 2465 C CA . ASP B 1 44 ? -20.651 3.475 18.761 1.00 45.77 44 ASP B CA 1
ATOM 2466 C C . ASP B 1 44 ? -19.961 2.465 17.854 1.00 45.45 44 ASP B C 1
ATOM 2467 O O . ASP B 1 44 ? -20.526 1.406 17.599 1.00 46.18 44 ASP B O 1
ATOM 2472 N N . ALA B 1 45 ? -18.711 2.758 17.460 1.00 47.40 45 ALA B N 1
ATOM 2473 C CA . ALA B 1 45 ? -17.894 1.914 16.582 1.00 45.27 45 ALA B CA 1
ATOM 2474 C C . ALA B 1 45 ? -17.727 0.482 17.095 1.00 42.75 45 ALA B C 1
ATOM 2475 O O . ALA B 1 45 ? -17.524 -0.436 16.309 1.00 42.74 45 ALA B O 1
ATOM 2477 N N . GLY B 1 46 ? -17.816 0.285 18.410 1.00 43.17 46 GLY B N 1
ATOM 2478 C CA . GLY B 1 46 ? -17.732 -1.055 18.963 1.00 43.96 46 GLY B CA 1
ATOM 2479 C C . GLY B 1 46 ? -18.872 -1.974 18.498 1.00 41.30 46 GLY B C 1
ATOM 2480 O O . GLY B 1 46 ? -18.648 -3.119 18.086 1.00 39.67 46 GLY B O 1
ATOM 2481 N N . TYR B 1 47 ? -20.085 -1.468 18.652 1.00 39.53 47 TYR B N 1
ATOM 2482 C CA . TYR B 1 47 ? -21.304 -2.180 18.324 1.00 38.96 47 TYR B CA 1
ATOM 2483 C C . TYR B 1 47 ? -21.429 -2.289 16.810 1.00 39.85 47 TYR B C 1
ATOM 2484 O O . TYR B 1 47 ? -21.844 -3.324 16.306 1.00 42.33 47 TYR B O 1
ATOM 2493 N N . VAL B 1 48 ? -21.108 -1.232 16.077 1.00 40.72 48 VAL B N 1
ATOM 2494 C CA . VAL B 1 48 ? -21.387 -1.198 14.646 1.00 41.36 48 VAL B CA 1
ATOM 2495 C C . VAL B 1 48 ? -20.365 -2.052 13.866 1.00 39.42 48 VAL B C 1
ATOM 2496 O O . VAL B 1 48 ? -20.753 -2.765 12.932 1.00 36.87 48 VAL B O 1
ATOM 2500 N N . CYS B 1 49 ? -19.087 -1.874 14.197 1.00 38.93 49 CYS B N 1
ATOM 2501 C CA . CYS B 1 49 ? -17.943 -2.205 13.361 1.00 37.63 49 CYS B CA 1
ATOM 2502 C C . CYS B 1 49 ? -17.023 -3.203 14.093 1.00 37.16 49 CYS B C 1
ATOM 2503 O O . CYS B 1 49 ? -16.135 -3.809 13.492 1.00 35.29 49 CYS B O 1
ATOM 2506 N N . GLY B 1 50 ? -17.234 -3.483 15.386 1.00 37.27 50 GLY B N 1
ATOM 2507 C CA . GLY B 1 50 ? -16.297 -4.294 16.148 1.00 35.76 50 GLY B CA 1
ATOM 2508 C C . GLY B 1 50 ? -14.994 -3.555 16.437 1.00 34.30 50 GLY B C 1
ATOM 2509 O O . GLY B 1 50 ? -13.990 -4.190 16.691 1.00 34.77 50 GLY B O 1
ATOM 2510 N N . ASP B 1 51 ? -15.045 -2.214 16.463 1.00 33.47 51 ASP B N 1
ATOM 2511 C CA . ASP B 1 51 ? -13.878 -1.360 16.300 1.00 33.22 51 ASP B CA 1
ATOM 2512 C C . ASP B 1 51 ? -13.408 -0.834 17.680 1.00 34.69 51 ASP B C 1
ATOM 2513 O O . ASP B 1 51 ? -13.872 0.199 18.157 1.00 35.77 51 ASP B O 1
ATOM 2518 N N . GLY B 1 52 ? -12.564 -1.634 18.348 1.00 32.89 52 GLY B N 1
ATOM 2519 C CA . GLY B 1 52 ? -11.978 -1.335 19.636 1.00 31.69 52 GLY B CA 1
ATOM 2520 C C . GLY B 1 52 ? -11.055 -2.454 20.088 1.00 29.76 52 GLY B C 1
ATOM 2521 O O . GLY B 1 52 ? -10.987 -3.503 19.455 1.00 31.58 52 GLY B O 1
ATOM 2522 N N . VAL B 1 53 ? -10.364 -2.205 21.204 1.00 30.75 53 VAL B N 1
ATOM 2523 C CA . VAL B 1 53 ? -9.501 -3.152 21.882 1.00 30.52 53 VAL B CA 1
ATOM 2524 C C . VAL B 1 53 ? -9.946 -3.341 23.322 1.00 30.91 53 VAL B C 1
ATOM 2525 O O . VAL B 1 53 ? -10.553 -2.459 23.928 1.00 36.54 53 VAL B O 1
ATOM 2529 N N . TRP B 1 54 ? -9.613 -4.496 23.879 1.00 30.94 54 TRP B N 1
ATOM 2530 C CA . TRP B 1 54 ? -9.983 -4.796 25.246 1.00 33.64 54 TRP B CA 1
ATOM 2531 C C . TRP B 1 54 ? -8.902 -5.570 26.005 1.00 34.46 54 TRP B C 1
ATOM 2532 O O . TRP B 1 54 ? -7.888 -6.000 25.438 1.00 33.11 54 TRP B O 1
ATOM 2543 N N . GLU B 1 55 ? -9.097 -5.649 27.331 1.00 34.21 55 GLU B N 1
ATOM 2544 C CA . GLU B 1 55 ? -8.221 -6.440 28.202 1.00 33.10 55 GLU B CA 1
ATOM 2545 C C . GLU B 1 55 ? -9.069 -7.060 29.315 1.00 34.32 55 GLU B C 1
ATOM 2546 O O . GLU B 1 55 ? -10.077 -6.477 29.728 1.00 34.46 55 GLU B O 1
ATOM 2552 N N . GLY B 1 56 ? -8.678 -8.279 29.705 1.00 34.10 56 GLY B N 1
ATOM 2553 C CA . GLY B 1 56 ? -9.136 -8.942 30.898 1.00 33.96 56 GLY B CA 1
ATOM 2554 C C . GLY B 1 56 ? -7.993 -8.930 31.904 1.00 37.17 56 GLY B C 1
ATOM 2555 O O . GLY B 1 56 ? -6.885 -9.366 31.556 1.00 39.03 56 GLY B O 1
ATOM 2556 N N . VAL B 1 57 ? -8.252 -8.431 33.124 1.00 34.81 57 VAL B N 1
ATOM 2557 C CA . VAL B 1 57 ? -7.289 -8.506 34.205 1.00 38.35 57 VAL B CA 1
ATOM 2558 C C . VAL B 1 57 ? -7.979 -9.102 35.434 1.00 41.90 57 VAL B C 1
ATOM 2559 O O . VAL B 1 57 ? -9.144 -8.792 35.697 1.00 46.95 57 VAL B O 1
ATOM 2563 N N . ARG B 1 58 ? -7.246 -9.943 36.163 1.00 40.09 58 ARG B N 1
ATOM 2564 C CA . ARG B 1 58 ? -7.742 -10.668 37.313 1.00 41.19 58 ARG B CA 1
ATOM 2565 C C . ARG B 1 58 ? -7.147 -10.009 38.560 1.00 42.05 58 ARG B C 1
ATOM 2566 O O . ARG B 1 58 ? -5.965 -9.629 38.573 1.00 39.08 58 ARG B O 1
ATOM 2574 N N . LEU B 1 59 ? -8.018 -9.880 39.584 1.00 45.46 59 LEU B N 1
ATOM 2575 C CA . LEU B 1 59 ? -7.696 -9.357 40.891 1.00 44.36 59 LEU B CA 1
ATOM 2576 C C . LEU B 1 59 ? -7.513 -10.554 41.816 1.00 45.01 59 LEU B C 1
ATOM 2577 O O . LEU B 1 59 ? -8.411 -11.375 41.897 1.00 46.59 59 LEU B O 1
ATOM 2582 N N . VAL B 1 60 ? -6.327 -10.675 42.452 1.00 45.43 60 VAL B N 1
ATOM 2583 C CA . VAL B 1 60 ? -6.010 -11.745 43.387 1.00 45.77 60 VAL B CA 1
ATOM 2584 C C . VAL B 1 60 ? -5.425 -11.128 44.655 1.00 47.47 60 VAL B C 1
ATOM 2585 O O . VAL B 1 60 ? -4.386 -10.493 44.596 1.00 48.13 60 VAL B O 1
ATOM 2589 N N . ASP B 1 61 ? -6.115 -11.313 45.780 1.00 50.32 61 ASP B N 1
ATOM 2590 C CA . ASP B 1 61 ? -5.664 -10.934 47.119 1.00 53.49 61 ASP B CA 1
ATOM 2591 C C . ASP B 1 61 ? -5.106 -9.505 47.103 1.00 53.15 61 ASP B C 1
ATOM 2592 O O . ASP B 1 61 ? -4.010 -9.257 47.617 1.00 55.19 61 ASP B O 1
ATOM 2597 N N . GLY B 1 62 ? -5.868 -8.584 46.488 1.00 48.55 62 GLY B N 1
ATOM 2598 C CA . GLY B 1 62 ? -5.575 -7.164 46.512 1.00 48.12 62 GLY B CA 1
ATOM 2599 C C . GLY B 1 62 ? -4.640 -6.697 45.395 1.00 46.40 62 GLY B C 1
ATOM 2600 O O . GLY B 1 62 ? -4.347 -5.498 45.339 1.00 45.92 62 GLY B O 1
ATOM 2601 N N . ARG B 1 63 ? -4.212 -7.599 44.480 1.00 44.59 63 ARG B N 1
ATOM 2602 C CA . ARG B 1 63 ? -3.293 -7.259 43.401 1.00 43.72 63 ARG B CA 1
ATOM 2603 C C . ARG B 1 63 ? -3.900 -7.591 42.036 1.00 41.44 63 ARG B C 1
ATOM 2604 O O . ARG B 1 63 ? -4.569 -8.602 41.881 1.00 40.08 63 ARG B O 1
ATOM 2612 N N . ILE B 1 64 ? -3.698 -6.691 41.076 1.00 40.32 64 ILE B N 1
ATOM 2613 C CA . ILE B 1 64 ? -4.097 -6.926 39.701 1.00 41.05 64 ILE B CA 1
ATOM 2614 C C . ILE B 1 64 ? -2.894 -7.606 39.020 1.00 38.91 64 ILE B C 1
ATOM 2615 O O . ILE B 1 64 ? -1.771 -7.054 38.981 1.00 36.54 64 ILE B O 1
ATOM 2620 N N . VAL B 1 65 ? -3.128 -8.862 38.614 1.00 36.45 65 VAL B N 1
ATOM 2621 C CA . VAL B 1 65 ? -2.093 -9.758 38.080 1.00 36.60 65 VAL B CA 1
ATOM 2622 C C . VAL B 1 65 ? -1.574 -9.209 36.756 1.00 34.72 65 VAL B C 1
ATOM 2623 O O . VAL B 1 65 ? -2.367 -9.048 35.844 1.00 34.04 65 VAL B O 1
ATOM 2627 N N . SER B 1 66 ? -0.281 -8.886 36.676 1.00 35.50 66 SER B N 1
ATOM 2628 C CA . SER B 1 66 ? 0.372 -8.511 35.416 1.00 35.59 66 SER B CA 1
ATOM 2629 C C . SER B 1 66 ? -0.194 -7.191 34.852 1.00 36.69 66 SER B C 1
ATOM 2630 O O . SER B 1 66 ? -0.240 -6.925 33.636 1.00 41.87 66 SER B O 1
ATOM 2633 N N . PHE B 1 67 ? -0.597 -6.301 35.758 1.00 37.62 67 PHE B N 1
ATOM 2634 C CA . PHE B 1 67 ? -1.490 -5.223 35.395 1.00 36.69 67 PHE B CA 1
ATOM 2635 C C . PHE B 1 67 ? -0.871 -4.342 34.313 1.00 36.91 67 PHE B C 1
ATOM 2636 O O . PHE B 1 67 ? -1.490 -4.200 33.256 1.00 34.17 67 PHE B O 1
ATOM 2644 N N . ASP B 1 68 ? 0.340 -3.807 34.555 1.00 36.16 68 ASP B N 1
ATOM 2645 C CA . ASP B 1 68 ? 1.053 -2.985 33.577 1.00 38.90 68 ASP B CA 1
ATOM 2646 C C . ASP B 1 68 ? 1.319 -3.715 32.267 1.00 37.97 68 ASP B C 1
ATOM 2647 O O . ASP B 1 68 ? 1.370 -3.052 31.230 1.00 41.26 68 ASP B O 1
ATOM 2652 N N . ALA B 1 69 ? 1.521 -5.033 32.294 1.00 34.56 69 ALA B N 1
ATOM 2653 C CA . ALA B 1 69 ? 1.652 -5.743 31.038 1.00 35.16 69 ALA B CA 1
ATOM 2654 C C . ALA B 1 69 ? 0.361 -5.631 30.203 1.00 34.87 69 ALA B C 1
ATOM 2655 O O . ALA B 1 69 ? 0.399 -5.376 28.995 1.00 37.60 69 A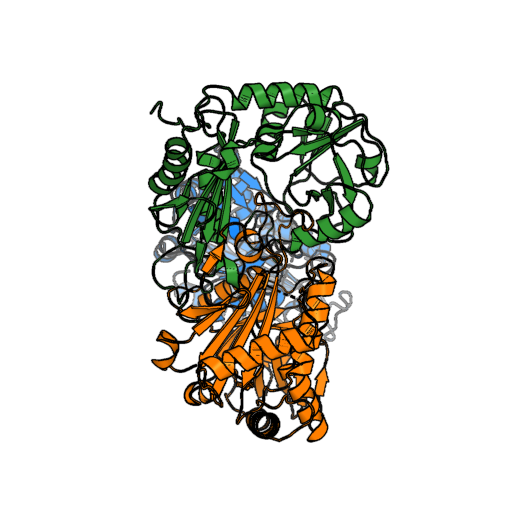LA B O 1
ATOM 2657 N N . HIS B 1 70 ? -0.792 -5.814 30.844 1.00 34.13 70 HIS B N 1
ATOM 2658 C CA . HIS B 1 70 ? -2.055 -5.697 30.151 1.00 33.01 70 HIS B CA 1
ATOM 2659 C C . HIS B 1 70 ? -2.253 -4.289 29.607 1.00 34.52 70 HIS B C 1
ATOM 2660 O O . HIS B 1 70 ? -2.716 -4.117 28.485 1.00 34.84 70 HIS B O 1
ATOM 2667 N N . ILE B 1 71 ? -1.842 -3.265 30.345 1.00 39.61 71 ILE B N 1
ATOM 2668 C CA . ILE B 1 71 ? -2.112 -1.896 29.924 1.00 40.45 71 ILE B CA 1
ATOM 2669 C C . ILE B 1 71 ? -1.173 -1.522 28.766 1.00 39.02 71 ILE B C 1
ATOM 2670 O O . ILE B 1 71 ? -1.605 -0.948 27.769 1.00 38.46 71 ILE B O 1
ATOM 2675 N N . ASP B 1 72 ? 0.086 -1.968 28.832 1.00 37.45 72 ASP B N 1
ATOM 2676 C CA . ASP B 1 72 ? 1.005 -1.791 27.710 1.00 38.70 72 ASP B CA 1
ATOM 2677 C C . ASP B 1 72 ? 0.474 -2.441 26.446 1.00 37.19 72 ASP B C 1
ATOM 2678 O O . ASP B 1 72 ? 0.634 -1.839 25.383 1.00 38.33 72 ASP B O 1
ATOM 2683 N N . ARG B 1 73 ? -0.072 -3.666 26.577 1.00 33.23 73 ARG B N 1
ATOM 2684 C CA . ARG B 1 73 ? -0.621 -4.377 25.451 1.00 31.98 73 ARG B CA 1
ATOM 2685 C C . ARG B 1 73 ? -1.763 -3.586 24.841 1.00 31.44 73 ARG B C 1
ATOM 2686 O O . ARG B 1 73 ? -1.758 -3.406 23.637 1.00 34.86 73 ARG B O 1
ATOM 2694 N N . MET B 1 74 ? -2.689 -3.084 25.682 1.00 32.01 74 MET B N 1
ATOM 2695 C CA . MET B 1 74 ? -3.809 -2.312 25.218 1.00 30.43 74 MET B CA 1
ATOM 2696 C C . MET B 1 74 ? -3.335 -1.147 24.384 1.00 30.38 74 MET B C 1
ATOM 2697 O O . MET B 1 74 ? -3.919 -0.933 23.326 1.00 28.68 74 MET B O 1
ATOM 2702 N N . TYR B 1 75 ? -2.371 -0.375 24.918 1.00 32.31 75 TYR B N 1
ATOM 2703 C CA . TYR B 1 75 ? -1.791 0.791 24.258 1.00 33.38 75 TYR B CA 1
ATOM 2704 C C . TYR B 1 75 ? -1.155 0.445 22.913 1.00 36.00 75 TYR B C 1
ATOM 2705 O O . TYR B 1 75 ? -1.287 1.225 21.954 1.00 36.07 75 TYR B O 1
ATOM 2714 N N . GLU B 1 76 ? -0.506 -0.728 22.823 1.00 35.06 76 GLU B N 1
ATOM 2715 C CA . GLU B 1 76 ? 0.068 -1.168 21.555 1.00 36.81 76 GLU B CA 1
ATOM 2716 C C . GLU B 1 76 ? -1.053 -1.543 20.559 1.00 34.08 76 GLU B C 1
ATOM 2717 O O . GLU B 1 76 ? -1.026 -1.116 19.411 1.00 31.71 76 GLU B O 1
ATOM 2723 N N . GLY B 1 77 ? -2.047 -2.318 21.006 1.00 32.75 77 GLY B N 1
ATOM 2724 C CA . GLY B 1 77 ? -3.170 -2.675 20.160 1.00 32.53 77 GLY B CA 1
ATOM 2725 C C . GLY B 1 77 ? -3.947 -1.456 19.652 1.00 32.15 77 GLY B C 1
ATOM 2726 O O . GLY B 1 77 ? -4.165 -1.330 18.459 1.00 35.18 77 GLY B O 1
ATOM 2727 N N . ALA B 1 78 ? -4.300 -0.529 20.540 1.00 32.45 78 ALA B N 1
ATOM 2728 C CA . ALA B 1 78 ? -4.922 0.718 20.105 1.00 35.11 78 ALA B CA 1
ATOM 2729 C C . ALA B 1 78 ? -4.076 1.436 19.060 1.00 36.50 78 ALA B C 1
ATOM 2730 O O . ALA B 1 78 ? -4.583 1.898 18.036 1.00 38.79 78 ALA B O 1
ATOM 2732 N N . LYS B 1 79 ? -2.786 1.567 19.348 1.00 37.31 79 LYS B N 1
ATOM 2733 C CA . LYS B 1 79 ? -1.844 2.163 18.412 1.00 38.12 79 LYS B CA 1
ATOM 2734 C C . LYS B 1 79 ? -1.898 1.480 17.043 1.00 34.75 79 LYS B C 1
ATOM 2735 O O . LYS B 1 79 ? -1.876 2.141 16.030 1.00 37.15 79 LYS B O 1
ATOM 2741 N N . SER B 1 80 ? -2.035 0.179 16.989 1.00 33.06 80 SER B N 1
ATOM 2742 C CA . SER B 1 80 ? -1.995 -0.514 15.714 1.00 32.31 80 SER B CA 1
ATOM 2743 C C . SER B 1 80 ? -3.198 -0.151 14.804 1.00 32.65 80 SER B C 1
ATOM 2744 O O . SER B 1 80 ? -3.040 -0.147 13.577 1.00 29.42 80 SER B O 1
ATOM 2747 N N . ILE B 1 81 ? -4.381 0.104 15.394 1.00 30.34 81 ILE B N 1
ATOM 2748 C CA . ILE B 1 81 ? -5.579 0.545 14.671 1.00 31.30 81 ILE B CA 1
ATOM 2749 C C . ILE B 1 81 ? -5.845 2.055 14.836 1.00 34.26 81 ILE B C 1
ATOM 2750 O O . ILE B 1 81 ? -6.957 2.510 14.607 1.00 37.44 81 ILE B O 1
ATOM 2755 N N . ALA B 1 82 ? -4.836 2.837 15.248 1.00 35.78 82 ALA B N 1
ATOM 2756 C CA . ALA B 1 82 ? -4.826 4.298 15.237 1.00 36.53 82 ALA B CA 1
ATOM 2757 C C . ALA B 1 82 ? -5.965 4.843 16.086 1.00 39.49 82 ALA B C 1
ATOM 2758 O O . ALA B 1 82 ? -6.580 5.845 15.766 1.00 41.45 82 ALA B O 1
ATOM 2760 N N . LEU B 1 83 ? -6.184 4.193 17.221 1.00 42.50 83 LEU B N 1
ATOM 2761 C CA . LEU B 1 83 ? -7.242 4.520 18.141 1.00 43.07 83 LEU B CA 1
ATOM 2762 C C . LEU B 1 83 ? -6.576 5.221 19.309 1.00 46.00 83 LEU B C 1
ATOM 2763 O O . LEU B 1 83 ? -5.655 4.675 19.933 1.00 40.63 83 LEU B O 1
ATOM 2768 N N . ASP B 1 84 ? -7.061 6.454 19.541 1.00 51.16 84 ASP B N 1
ATOM 2769 C CA . ASP B 1 84 ? -6.685 7.321 20.636 1.00 50.29 84 ASP B CA 1
ATOM 2770 C C . ASP B 1 84 ? -7.502 6.913 21.863 1.00 49.12 84 ASP B C 1
ATOM 2771 O O . ASP B 1 84 ? -8.711 7.178 21.890 1.00 51.96 84 ASP B O 1
ATOM 2776 N N . ILE B 1 85 ? -6.861 6.323 22.883 1.00 44.99 85 ILE B N 1
ATOM 2777 C CA . ILE B 1 85 ? -7.539 5.932 24.118 1.00 45.34 85 ILE B CA 1
ATOM 2778 C C . ILE B 1 85 ? -8.105 7.174 24.849 1.00 49.07 85 ILE B C 1
ATOM 2779 O O . ILE B 1 85 ? -9.088 7.063 25.577 1.00 47.94 85 ILE B O 1
ATOM 2784 N N . GLY B 1 86 ? -7.488 8.356 24.670 1.00 50.01 86 GLY B N 1
ATOM 2785 C CA . GLY B 1 86 ? -7.924 9.570 25.329 1.00 52.41 86 GLY B CA 1
ATOM 2786 C C . GLY B 1 86 ? -7.437 9.657 26.775 1.00 54.10 86 GLY B C 1
ATOM 2787 O O . GLY B 1 86 ? -7.921 10.509 27.500 1.00 51.44 86 GLY B O 1
ATOM 2788 N N . MET B 1 87 ? -6.516 8.780 27.211 1.00 55.34 87 MET B N 1
ATOM 2789 C CA . MET B 1 87 ? -6.139 8.699 28.624 1.00 58.74 87 MET B CA 1
ATOM 2790 C C . MET B 1 87 ? -4.678 8.294 28.708 1.00 56.90 87 MET B C 1
ATOM 2791 O O . MET B 1 87 ? -4.205 7.560 27.855 1.00 58.57 87 MET B O 1
ATOM 2796 N N . THR B 1 88 ? -4.004 8.742 29.771 1.00 60.09 88 THR B N 1
ATOM 2797 C CA . THR B 1 88 ? -2.666 8.289 30.111 1.00 58.36 88 THR B CA 1
ATOM 2798 C C . THR B 1 88 ? -2.798 6.873 30.645 1.00 55.71 88 THR B C 1
ATOM 2799 O O . THR B 1 88 ? -3.899 6.466 31.033 1.00 58.51 88 THR B O 1
ATOM 2803 N N . ARG B 1 89 ? -1.673 6.145 30.630 1.00 55.41 89 ARG B N 1
ATOM 2804 C CA . ARG B 1 89 ? -1.597 4.823 31.235 1.00 58.00 89 ARG B CA 1
ATOM 2805 C C . ARG B 1 89 ? -2.122 4.836 32.673 1.00 56.18 89 ARG B C 1
ATOM 2806 O O . ARG B 1 89 ? -2.887 3.950 33.050 1.00 51.08 89 ARG B O 1
ATOM 2814 N N . ALA B 1 90 ? -1.725 5.859 33.443 1.00 57.55 90 ALA B N 1
ATOM 2815 C CA . ALA B 1 90 ? -2.172 6.050 34.814 1.00 56.23 90 ALA B CA 1
ATOM 2816 C C . ALA B 1 90 ? -3.694 6.146 34.917 1.00 53.00 90 ALA B C 1
ATOM 2817 O O . ALA B 1 90 ? -4.304 5.615 35.842 1.00 51.72 90 ALA B O 1
ATOM 2819 N N . GLN B 1 91 ? -4.302 6.916 34.016 1.00 54.03 91 GLN B N 1
ATOM 2820 C CA . GLN B 1 91 ? -5.746 7.133 34.045 1.00 55.35 91 GLN B CA 1
ATOM 2821 C C . GLN B 1 91 ? -6.479 5.855 33.669 1.00 51.11 91 GLN B C 1
ATOM 2822 O O . GLN B 1 91 ? -7.472 5.517 34.314 1.00 51.46 91 GLN B O 1
ATOM 2828 N N . THR B 1 92 ? -5.934 5.143 32.676 1.00 46.12 92 THR B N 1
ATOM 2829 C CA . THR B 1 92 ? -6.491 3.875 32.254 1.00 45.37 92 THR B CA 1
ATOM 2830 C C . THR B 1 92 ? -6.521 2.882 33.422 1.00 44.53 92 THR B C 1
ATOM 2831 O O . THR B 1 92 ? -7.513 2.190 33.664 1.00 40.36 92 THR B O 1
ATOM 2835 N N . LYS B 1 93 ? -5.419 2.812 34.168 1.00 47.79 93 LYS B N 1
ATOM 2836 C CA . LYS B 1 93 ? -5.333 1.911 35.312 1.00 47.97 93 LYS B CA 1
ATOM 2837 C C . LYS B 1 93 ? -6.327 2.295 36.400 1.00 47.18 93 LYS B C 1
ATOM 2838 O O . LYS B 1 93 ? -6.979 1.427 36.973 1.00 50.91 93 LYS B O 1
ATOM 2844 N N . GLN B 1 94 ? -6.448 3.597 36.677 1.00 46.95 94 GLN B N 1
ATOM 2845 C CA . GLN B 1 94 ? -7.351 4.070 37.709 1.00 47.65 94 GLN B CA 1
ATOM 2846 C C . GLN B 1 94 ? -8.814 3.710 37.409 1.00 46.72 94 GLN B C 1
ATOM 2847 O O . GLN B 1 94 ? -9.562 3.417 38.338 1.00 45.88 94 GLN B O 1
ATOM 2853 N N . VAL B 1 95 ? -9.218 3.729 36.133 1.00 47.25 95 VAL B N 1
ATOM 2854 C CA . VAL B 1 95 ? -10.520 3.205 35.709 1.00 48.29 95 VAL B CA 1
ATOM 2855 C C . VAL B 1 95 ? -10.708 1.769 36.187 1.00 46.41 95 VAL B C 1
ATOM 2856 O O . VAL B 1 95 ? -11.751 1.442 36.722 1.00 48.24 95 VAL B O 1
ATOM 2860 N N . VAL B 1 96 ? -9.700 0.922 36.027 1.00 43.92 96 VAL B N 1
ATOM 2861 C CA . VAL B 1 96 ? -9.852 -0.461 36.451 1.00 42.97 96 VAL B CA 1
ATOM 2862 C C . VAL B 1 96 ? -9.908 -0.554 37.971 1.00 45.14 96 VAL B C 1
ATOM 2863 O O . VAL B 1 96 ? -10.807 -1.226 38.487 1.00 45.40 96 VAL B O 1
ATOM 2867 N N . VAL B 1 97 ? -8.913 0.070 38.630 1.00 44.13 97 VAL B N 1
ATOM 2868 C CA . VAL B 1 97 ? -8.856 0.161 40.081 1.00 46.85 97 VAL B CA 1
ATOM 2869 C C . VAL B 1 97 ? -10.185 0.695 40.640 1.00 48.32 97 VAL B C 1
ATOM 2870 O O . VAL B 1 97 ? -10.822 0.039 41.456 1.00 50.89 97 VAL B O 1
ATOM 2874 N N . ASP B 1 98 ? -10.667 1.838 40.162 1.00 48.59 98 ASP B N 1
ATOM 2875 C CA . ASP B 1 98 ? -11.954 2.349 40.653 1.00 51.00 98 ASP B CA 1
ATOM 2876 C C . ASP B 1 98 ? -13.120 1.398 40.369 1.00 48.87 98 ASP B C 1
ATOM 2877 O O . ASP B 1 98 ? -14.069 1.414 41.142 1.00 48.24 98 ASP B O 1
ATOM 2882 N N . THR B 1 99 ? -13.063 0.564 39.316 1.00 45.80 99 THR B N 1
ATOM 2883 C CA . THR B 1 99 ? -14.185 -0.343 39.052 1.00 46.51 99 THR B CA 1
ATOM 2884 C C . THR B 1 99 ? -14.211 -1.430 40.124 1.00 47.97 99 THR B C 1
ATOM 2885 O O . THR B 1 99 ? -15.223 -1.552 40.835 1.00 50.59 99 THR B O 1
ATOM 2889 N N . PHE B 1 100 ? -13.061 -2.087 40.355 1.00 45.98 100 PHE B N 1
ATOM 2890 C CA . PHE B 1 100 ? -12.919 -3.002 41.483 1.00 46.24 100 PHE B CA 1
ATOM 2891 C C . PHE B 1 100 ? -13.381 -2.356 42.799 1.00 50.44 100 PHE B C 1
ATOM 2892 O O . PHE B 1 100 ? -14.174 -2.951 43.534 1.00 52.44 100 PHE B O 1
ATOM 2900 N N . LEU B 1 101 ? -12.886 -1.145 43.111 1.00 51.98 101 LEU B N 1
ATOM 2901 C CA . LEU B 1 101 ? -13.162 -0.493 44.384 1.00 55.39 101 LEU B CA 1
ATOM 2902 C C . LEU B 1 101 ? -14.665 -0.261 44.573 1.00 57.16 101 LEU B C 1
ATOM 2903 O O . LEU B 1 101 ? -15.206 -0.574 45.631 1.00 58.15 101 LEU B O 1
ATOM 2908 N N . ARG B 1 102 ? -15.324 0.275 43.541 1.00 57.03 102 ARG B N 1
ATOM 2909 C CA . ARG B 1 102 ? -16.735 0.625 43.587 1.00 59.17 102 ARG B CA 1
ATOM 2910 C C . ARG B 1 102 ? -17.627 -0.594 43.866 1.00 58.19 102 ARG B C 1
ATOM 2911 O O . ARG B 1 102 ? -18.682 -0.411 44.457 1.00 60.34 102 ARG B O 1
ATOM 2919 N N . ASN B 1 103 ? -17.190 -1.814 43.523 1.00 55.21 103 ASN B N 1
ATOM 2920 C CA . ASN B 1 103 ? -17.933 -3.041 43.773 1.00 55.36 103 ASN B CA 1
ATOM 2921 C C . ASN B 1 103 ? -17.378 -3.805 44.984 1.00 55.38 103 ASN B C 1
ATOM 2922 O O . ASN B 1 103 ? -17.699 -4.995 45.161 1.00 54.42 103 ASN B O 1
ATOM 2927 N N . GLY B 1 104 ? -16.550 -3.145 45.825 1.00 57.74 104 GLY B N 1
ATOM 2928 C CA . GLY B 1 104 ? -15.976 -3.730 47.037 1.00 58.30 104 GLY B CA 1
ATOM 2929 C C . GLY B 1 104 ? -15.251 -5.056 46.785 1.00 56.45 104 GLY B C 1
ATOM 2930 O O . GLY B 1 104 ? -15.334 -5.972 47.592 1.00 58.62 104 GLY B O 1
ATOM 2931 N N . MET B 1 105 ? -14.571 -5.174 45.643 1.00 53.89 105 MET B N 1
ATOM 2932 C CA . MET B 1 105 ? -13.874 -6.390 45.252 1.00 52.36 105 MET B CA 1
ATOM 2933 C C . MET B 1 105 ? -12.398 -6.290 45.625 1.00 51.76 105 MET B C 1
ATOM 2934 O O . MET B 1 105 ? -11.730 -5.315 45.300 1.00 48.91 105 MET B O 1
ATOM 2939 N N . ARG B 1 106 ? -11.920 -7.278 46.373 1.00 54.97 106 ARG B N 1
ATOM 2940 C CA . ARG B 1 106 ? -10.494 -7.405 46.653 1.00 56.60 106 ARG B CA 1
ATOM 2941 C C . ARG B 1 106 ? -9.922 -8.695 46.037 1.00 56.78 106 ARG B C 1
ATOM 2942 O O . ARG B 1 106 ? -8.698 -8.770 45.892 1.00 57.35 106 ARG B O 1
ATOM 2956 N N . ASP B 1 107 ? -10.763 -9.704 45.715 1.00 53.33 107 ASP B N 1
ATOM 2957 C CA . ASP B 1 107 ? -10.239 -11.037 45.424 1.00 53.85 107 ASP B CA 1
ATOM 2958 C C . ASP B 1 107 ? -11.261 -11.826 44.614 1.00 53.39 107 ASP B C 1
ATOM 2959 O O . ASP B 1 107 ? -12.461 -11.611 44.780 1.00 54.44 107 ASP B O 1
ATOM 2964 N N . GLY B 1 108 ? -10.764 -12.724 43.753 1.00 48.96 108 GLY B N 1
ATOM 2965 C CA . GLY B 1 108 ? -11.623 -13.605 42.989 1.00 49.93 108 GLY B CA 1
ATOM 2966 C C . GLY B 1 108 ? -12.460 -12.822 41.983 1.00 49.11 108 GLY B C 1
ATOM 2967 O O . GLY B 1 108 ? -13.607 -13.184 41.746 1.00 51.00 108 GLY B O 1
ATOM 2968 N N . ALA B 1 109 ? -11.873 -11.770 41.409 1.00 46.79 109 ALA B N 1
ATOM 2969 C CA . ALA B 1 109 ? -12.617 -10.917 40.513 1.00 47.42 109 ALA B CA 1
ATOM 2970 C C . ALA B 1 109 ? -11.821 -10.667 39.238 1.00 45.01 109 ALA B C 1
ATOM 2971 O O . ALA B 1 109 ? -10.596 -10.681 39.231 1.00 41.75 109 ALA B O 1
ATOM 2973 N N . HIS B 1 110 ? -12.585 -10.407 38.175 1.00 45.62 110 HIS B N 1
ATOM 2974 C CA . HIS B 1 110 ? -12.106 -10.223 36.829 1.00 45.53 110 HIS B CA 1
ATOM 2975 C C . HIS B 1 110 ? -12.736 -8.955 36.262 1.00 45.58 110 HIS B C 1
ATOM 2976 O O . HIS B 1 110 ? -13.957 -8.849 36.312 1.00 47.40 110 HIS B O 1
ATOM 2983 N N . ALA B 1 111 ? -11.917 -8.071 35.672 1.00 42.23 111 ALA B N 1
ATOM 2984 C CA . ALA B 1 111 ? -12.364 -6.885 34.971 1.00 41.07 111 ALA B CA 1
ATOM 2985 C C . ALA B 1 111 ? -12.023 -6.968 33.474 1.00 41.56 111 ALA B C 1
ATOM 2986 O O . ALA B 1 111 ? -10.871 -7.188 33.084 1.00 37.85 111 ALA B O 1
ATOM 2988 N N . ARG B 1 112 ? -13.065 -6.717 32.651 1.00 39.32 112 ARG B N 1
ATOM 2989 C CA . ARG B 1 112 ? -12.974 -6.498 31.225 1.00 37.23 112 ARG B CA 1
ATOM 2990 C C . ARG B 1 112 ? -12.996 -5.001 30.933 1.00 36.60 112 ARG B C 1
ATOM 2991 O O . ARG B 1 112 ? -13.962 -4.298 31.265 1.00 38.78 112 ARG B O 1
ATOM 2999 N N . LEU B 1 113 ? -11.908 -4.503 30.360 1.00 33.86 113 LEU B N 1
ATOM 3000 C CA . LEU B 1 113 ? -11.775 -3.086 30.034 1.00 36.39 113 LEU B CA 1
ATOM 3001 C C . LEU B 1 113 ? -11.907 -2.983 28.519 1.00 34.86 113 LEU B C 1
ATOM 3002 O O . LEU B 1 113 ? -11.096 -3.530 27.786 1.00 35.82 113 LEU B O 1
ATOM 3007 N N . MET B 1 114 ? -12.932 -2.273 28.061 1.00 37.90 114 MET B N 1
ATOM 3008 C CA . MET B 1 114 ? -13.255 -2.157 26.652 1.00 36.67 114 MET B CA 1
ATOM 3009 C C . MET B 1 114 ? -13.146 -0.685 26.271 1.00 38.74 114 MET B C 1
ATOM 3010 O O . MET B 1 114 ? -13.702 0.196 26.945 1.00 37.22 114 MET B O 1
ATOM 3015 N N . VAL B 1 115 ? -12.320 -0.431 25.259 1.00 36.18 115 VAL B N 1
ATOM 3016 C CA . VAL B 1 115 ? -12.165 0.881 24.693 1.00 39.15 115 VAL B CA 1
ATOM 3017 C C . VAL B 1 115 ? -12.467 0.784 23.204 1.00 38.64 115 VAL B C 1
ATOM 3018 O O . VAL B 1 115 ? -11.660 0.200 22.429 1.00 42.02 115 VAL B O 1
ATOM 3022 N N . THR B 1 116 ? -13.614 1.345 22.808 1.00 37.17 116 THR B N 1
ATOM 3023 C CA . THR B 1 116 ? -14.053 1.331 21.417 1.00 35.64 116 THR B CA 1
ATOM 3024 C C . THR B 1 116 ? -13.857 2.720 20.838 1.00 37.68 116 THR B C 1
ATOM 3025 O O . THR B 1 116 ? -13.626 3.680 21.570 1.00 39.60 116 THR B O 1
ATOM 3029 N N . ARG B 1 117 ? -13.914 2.839 19.506 1.00 37.69 117 ARG B N 1
ATOM 3030 C CA . ARG B 1 117 ? -13.372 4.043 18.894 1.00 39.03 117 ARG B CA 1
ATOM 3031 C C . ARG B 1 117 ? -14.211 5.269 19.270 1.00 41.31 117 ARG B C 1
ATOM 3032 O O . ARG B 1 117 ? -13.658 6.355 19.334 1.00 40.92 117 ARG B O 1
ATOM 3040 N N . GLY B 1 118 ? -15.526 5.086 19.462 1.00 43.27 118 GLY B N 1
ATOM 3041 C CA . GLY B 1 118 ? -16.418 6.154 19.916 1.00 46.29 118 GLY B CA 1
ATOM 3042 C C . GLY B 1 118 ? -17.685 6.209 19.064 1.00 47.51 118 GLY B C 1
ATOM 3043 O O . GLY B 1 118 ? -17.888 5.313 18.252 1.00 46.20 118 GLY B O 1
ATOM 3044 N N . VAL B 1 119 ? -18.449 7.294 19.208 1.00 47.51 119 VAL B N 1
ATOM 3045 C CA . VAL B 1 119 ? -19.708 7.507 18.532 1.00 51.15 119 VAL B CA 1
ATOM 3046 C C . VAL B 1 119 ? -19.433 8.252 17.221 1.00 54.30 119 VAL B C 1
ATOM 3047 O O . VAL B 1 119 ? -18.561 9.131 17.169 1.00 53.80 119 VAL B O 1
ATOM 3051 N N . LYS B 1 120 ? -20.194 7.916 16.162 1.00 57.17 120 LYS B N 1
ATOM 3052 C CA . LYS B 1 120 ? -20.085 8.572 14.860 1.00 57.62 120 LYS B CA 1
ATOM 3053 C C . LYS B 1 120 ? -21.413 9.230 14.506 1.00 58.21 120 LYS B C 1
ATOM 3054 O O . LYS B 1 120 ? -22.448 8.782 14.985 1.00 57.05 120 LYS B O 1
ATOM 3060 N N . LYS B 1 121 ? -21.361 10.300 13.683 1.00 61.28 121 LYS B N 1
ATOM 3061 C CA . LYS B 1 121 ? -22.543 11.010 13.198 1.00 6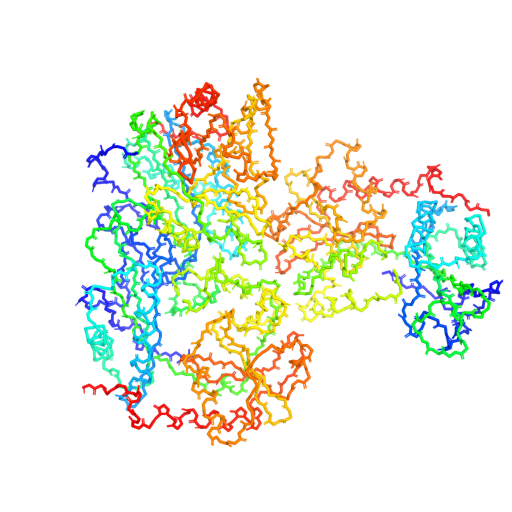2.73 121 LYS B CA 1
ATOM 3062 C C . LYS B 1 121 ? -23.430 9.999 12.484 1.00 62.51 121 LYS B C 1
ATOM 3063 O O . LYS B 1 121 ? -24.631 9.974 12.707 1.00 62.80 121 LYS B O 1
ATOM 3065 N N . THR B 1 122 ? -22.795 9.133 11.680 1.00 61.89 122 THR B N 1
ATOM 3066 C CA . THR B 1 122 ? -23.459 8.089 10.928 1.00 62.08 122 THR B CA 1
ATOM 3067 C C . THR B 1 122 ? -22.588 6.829 10.966 1.00 60.74 122 THR B C 1
ATOM 3068 O O . THR B 1 122 ? -21.361 6.930 10.960 1.00 57.85 122 THR B O 1
ATOM 3072 N N . PRO B 1 123 ? -23.174 5.606 10.974 1.00 63.07 123 PRO B N 1
ATOM 3073 C CA . PRO B 1 123 ? -22.368 4.394 10.896 1.00 61.99 123 PRO B CA 1
ATOM 3074 C C . PRO B 1 123 ? -21.614 4.289 9.575 1.00 62.11 123 PRO B C 1
ATOM 3075 O O . PRO B 1 123 ? -22.211 4.336 8.514 1.00 62.79 123 PRO B O 1
ATOM 3079 N N . ASN B 1 124 ? -20.286 4.246 9.679 1.00 63.23 124 ASN B N 1
ATOM 3080 C CA . ASN B 1 124 ? -19.364 4.015 8.587 1.00 60.84 124 ASN B CA 1
ATOM 3081 C C . ASN B 1 124 ? -18.106 3.392 9.218 1.00 56.40 124 ASN B C 1
ATOM 3082 O O . ASN B 1 124 ? -18.067 3.203 10.450 1.00 53.93 124 ASN B O 1
ATOM 3087 N N . GLN B 1 125 ? -17.086 3.105 8.382 1.00 52.41 125 GLN B N 1
ATOM 3088 C CA . GLN B 1 125 ? -15.822 2.512 8.835 1.00 49.53 125 GLN B CA 1
ATOM 3089 C C . GLN B 1 125 ? -14.738 3.590 9.000 1.00 51.06 125 GLN B C 1
ATOM 3090 O O . GLN B 1 125 ? -13.720 3.333 9.675 1.00 49.57 125 GLN B O 1
ATOM 3096 N N . ASP B 1 126 ? -14.944 4.791 8.419 1.00 54.19 126 ASP B N 1
ATOM 3097 C CA . ASP B 1 126 ? -13.929 5.824 8.493 1.00 53.94 126 ASP B CA 1
ATOM 3098 C C . ASP B 1 126 ? -13.677 6.243 9.947 1.00 56.32 126 ASP B C 1
ATOM 3099 O O . ASP B 1 126 ? -14.549 6.805 10.607 1.00 57.27 126 ASP B O 1
ATOM 3104 N N . PRO B 1 127 ? -12.445 6.044 10.461 1.00 55.39 127 PRO B N 1
ATOM 3105 C CA . PRO B 1 127 ? -12.150 6.281 11.865 1.00 55.20 127 PRO B CA 1
ATOM 3106 C C . PRO B 1 127 ? -12.022 7.744 12.271 1.00 58.67 127 PRO B C 1
ATOM 3107 O O . PRO B 1 127 ? -11.969 8.017 13.463 1.00 58.92 127 PRO B O 1
ATOM 3111 N N . ARG B 1 128 ? -11.986 8.678 11.304 1.00 63.85 128 ARG B N 1
ATOM 3112 C CA . ARG B 1 128 ? -11.784 10.091 11.607 1.00 66.27 128 ARG B CA 1
ATOM 3113 C C . ARG B 1 128 ? -13.081 10.811 11.951 1.00 74.40 128 ARG B C 1
ATOM 3114 O O . ARG B 1 128 ? -13.018 11.890 12.525 1.00 77.32 128 ARG B O 1
ATOM 3122 N N . PHE B 1 129 ? -14.256 10.260 11.610 1.00 81.34 129 PHE B N 1
ATOM 3123 C CA . PHE B 1 129 ? -15.507 11.009 11.674 1.00 85.72 129 PHE B CA 1
ATOM 3124 C C . PHE B 1 129 ? -16.131 10.875 13.086 1.00 83.67 129 PHE B C 1
ATOM 3125 O O . PHE B 1 129 ? -17.346 10.784 13.201 1.00 101.05 129 PHE B O 1
ATOM 3127 N N . ILE B 1 130 ? -15.331 10.994 14.163 1.00 77.71 130 ILE B N 1
ATOM 3128 C CA . ILE B 1 130 ? -15.697 10.603 15.531 1.00 79.61 130 ILE B CA 1
ATOM 3129 C C . ILE B 1 130 ? -16.024 11.845 16.359 1.00 83.26 130 ILE B C 1
ATOM 3130 O O . ILE B 1 130 ? -15.193 12.745 16.410 1.00 98.92 130 ILE B O 1
ATOM 3135 N N . ILE B 1 131 ? -17.165 11.864 17.075 1.00 79.68 131 ILE B N 1
ATOM 3136 C CA . ILE B 1 131 ? -17.541 13.011 17.909 1.00 74.29 131 ILE B CA 1
ATOM 3137 C C . ILE B 1 131 ? -17.235 12.605 19.349 1.00 72.09 131 ILE B C 1
ATOM 3138 O O . ILE B 1 131 ? -17.652 11.539 19.776 1.00 74.39 131 ILE B O 1
ATOM 3143 N N . GLY B 1 132 ? -16.532 13.470 20.086 1.00 69.61 132 GLY B N 1
ATOM 3144 C CA . GLY B 1 132 ? -15.930 13.110 21.360 1.00 65.69 132 GLY B CA 1
ATOM 3145 C C . GLY B 1 132 ? -14.786 12.126 21.156 1.00 64.48 132 GLY B C 1
ATOM 3146 O O . GLY B 1 132 ? -14.149 12.062 20.086 1.00 62.02 132 GLY B O 1
ATOM 3147 N N . GLY B 1 133 ? -14.527 11.357 22.208 1.00 62.02 133 GLY B N 1
ATOM 3148 C CA . GLY B 1 133 ? -13.410 10.426 22.193 1.00 58.45 133 GLY B CA 1
ATOM 3149 C C . GLY B 1 133 ? -13.869 8.981 22.312 1.00 51.08 133 GLY B C 1
ATOM 3150 O O . GLY B 1 133 ? -15.041 8.669 22.185 1.00 48.05 133 GLY B O 1
ATOM 3151 N N . ALA B 1 134 ? -12.890 8.141 22.624 1.00 49.78 134 ALA B N 1
ATOM 3152 C CA . ALA B 1 134 ? -13.074 6.730 22.876 1.00 48.53 134 ALA B CA 1
ATOM 3153 C C . ALA B 1 134 ? -14.232 6.492 23.842 1.00 49.99 134 ALA B C 1
ATOM 3154 O O . ALA B 1 134 ? -14.376 7.200 24.811 1.00 48.03 134 ALA B O 1
ATOM 3156 N N . THR B 1 135 ? -15.046 5.477 23.579 1.00 48.92 135 THR B N 1
ATOM 3157 C CA . THR B 1 135 ? -15.920 4.924 24.590 1.00 45.46 135 THR B CA 1
ATOM 3158 C C . THR B 1 135 ? -15.062 4.020 25.463 1.00 44.43 135 THR B C 1
ATOM 3159 O O . THR B 1 135 ? -14.301 3.187 24.942 1.00 44.09 135 THR B O 1
ATOM 3163 N N . VAL B 1 136 ? -15.200 4.184 26.777 1.00 43.96 136 VAL B N 1
ATOM 3164 C CA . VAL B 1 136 ? -14.468 3.419 27.771 1.00 42.95 136 VAL B CA 1
ATOM 3165 C C . VAL B 1 136 ? -15.479 2.733 28.693 1.00 41.68 136 VAL B C 1
ATOM 3166 O O . VAL B 1 136 ? -16.252 3.409 29.420 1.00 44.97 136 VAL B O 1
ATOM 3170 N N . VAL B 1 137 ? -15.440 1.408 28.702 1.00 37.93 137 VAL B N 1
ATOM 3171 C CA . VAL B 1 137 ? -16.288 0.586 29.533 1.00 38.43 137 VAL B CA 1
ATOM 3172 C C . VAL B 1 137 ? -15.416 -0.363 30.345 1.00 38.91 137 VAL B C 1
ATOM 3173 O O . VAL B 1 137 ? -14.517 -1.000 29.795 1.00 41.33 137 VAL B O 1
ATOM 3177 N N . CYS B 1 138 ? -15.782 -0.559 31.614 1.00 40.31 138 CYS B N 1
ATOM 3178 C CA . CYS B 1 138 ? -15.162 -1.537 32.479 1.00 40.15 138 CYS B CA 1
ATOM 3179 C C . CYS B 1 138 ? -16.234 -2.315 33.225 1.00 40.62 138 CYS B C 1
ATOM 3180 O O . CYS B 1 138 ? -16.980 -1.721 34.014 1.00 41.76 138 CYS B O 1
ATOM 3183 N N . VAL B 1 139 ? -16.311 -3.626 32.911 1.00 40.28 139 VAL B N 1
ATOM 3184 C CA . VAL B 1 139 ? -17.180 -4.569 33.593 1.00 42.67 139 VAL B CA 1
ATOM 3185 C C . VAL B 1 139 ? -16.319 -5.402 34.528 1.00 42.36 139 VAL B C 1
ATOM 3186 O O . VAL B 1 139 ? -15.375 -6.076 34.082 1.00 39.62 139 VAL B O 1
ATOM 3190 N N . ALA B 1 140 ? -16.617 -5.304 35.822 1.00 44.35 140 ALA B N 1
ATOM 3191 C CA . ALA B 1 140 ? -15.946 -6.125 36.818 1.00 46.29 140 ALA B CA 1
ATOM 3192 C C . ALA B 1 140 ? -16.981 -7.105 37.359 1.00 47.54 140 ALA B C 1
ATOM 3193 O O . ALA B 1 140 ? -18.082 -6.660 37.664 1.00 50.01 140 ALA B O 1
ATOM 3195 N N . GLU B 1 141 ? -16.610 -8.396 37.444 1.00 45.59 141 GLU B N 1
ATOM 3196 C CA . GLU B 1 141 ? -17.446 -9.453 37.979 1.00 48.86 141 GLU B CA 1
ATOM 3197 C C . GLU B 1 141 ? -16.669 -10.363 38.935 1.00 49.30 141 GLU B C 1
ATOM 3198 O O . GLU B 1 141 ? -15.441 -10.409 38.891 1.00 47.82 141 GLU B O 1
ATOM 3204 N N . HIS B 1 142 ? -17.417 -11.081 39.793 1.00 50.54 142 HIS B N 1
ATOM 3205 C CA . HIS B 1 142 ? -16.916 -12.142 40.662 1.00 52.49 142 HIS B CA 1
ATOM 3206 C C . HIS B 1 142 ? -16.790 -13.422 39.857 1.00 50.42 142 HIS B C 1
ATOM 3207 O O . HIS B 1 142 ? -17.801 -13.941 39.426 1.00 51.04 142 HIS B O 1
ATOM 3214 N N . LYS B 1 143 ? -15.563 -13.895 39.621 1.00 53.37 143 LYS B N 1
ATOM 3215 C CA . LYS B 1 143 ? -15.293 -14.954 38.649 1.00 53.47 143 LYS B CA 1
ATOM 3216 C C . LYS B 1 143 ? -14.227 -15.878 39.236 1.00 55.06 143 LYS B C 1
ATOM 3217 O O . LYS B 1 143 ? -13.022 -15.626 39.092 1.00 52.52 143 LYS B O 1
ATOM 3223 N N . VAL B 1 144 ? -14.691 -16.916 39.953 1.00 61.49 144 VAL B N 1
ATOM 3224 C CA . VAL B 1 144 ? -13.834 -17.955 40.501 1.00 66.80 144 VAL B CA 1
ATOM 3225 C C . VAL B 1 144 ? -14.206 -19.266 39.804 1.00 71.59 144 VAL B C 1
ATOM 3226 O O . VAL B 1 144 ? -15.372 -19.664 39.829 1.00 77.11 144 VAL B O 1
ATOM 3230 N N . VAL B 1 145 ? -13.196 -19.919 39.197 1.00 71.46 145 VAL B N 1
ATOM 3231 C CA . VAL B 1 145 ? -13.302 -21.251 38.621 1.00 73.09 145 VAL B CA 1
ATOM 3232 C C . VAL B 1 145 ? -13.389 -22.259 39.772 1.00 79.98 145 VAL B C 1
ATOM 3233 O O . VAL B 1 145 ? -12.456 -22.354 40.579 1.00 72.30 145 VAL B O 1
ATOM 3237 N N . THR B 1 146 ? -14.517 -23.001 39.841 1.00 92.08 146 THR B N 1
ATOM 3238 C CA . THR B 1 146 ? -14.725 -24.051 40.839 1.00 92.19 146 THR B CA 1
ATOM 3239 C C . THR B 1 146 ? -13.892 -25.244 40.370 1.00 96.29 146 THR B C 1
ATOM 3240 O O . THR B 1 146 ? -14.179 -25.771 39.294 1.00 92.50 146 THR B O 1
ATOM 3242 N N . PRO B 1 147 ? -12.869 -25.727 41.133 1.00 98.14 147 PRO B N 1
ATOM 3243 C CA . PRO B 1 147 ? -11.790 -26.535 40.550 1.00 90.78 147 PRO B CA 1
ATOM 3244 C C . PRO B 1 147 ? -12.204 -27.949 40.131 1.00 89.72 147 PRO B C 1
ATOM 3245 O O . PRO B 1 147 ? -11.334 -28.746 39.796 1.00 95.81 147 PRO B O 1
ATOM 3249 N N . GLU B 1 148 ? -13.516 -28.264 40.197 1.00 81.60 148 GLU B N 1
ATOM 3250 C CA . GLU B 1 148 ? -14.141 -29.365 39.476 1.00 82.10 148 GLU B CA 1
ATOM 3251 C C . GLU B 1 148 ? -14.110 -29.092 37.967 1.00 80.40 148 GLU B C 1
ATOM 3252 O O . GLU B 1 148 ? -13.986 -30.031 37.194 1.00 85.02 148 GLU B O 1
ATOM 3258 N N . ALA B 1 149 ? -14.232 -27.820 37.551 1.00 75.47 149 ALA B N 1
ATOM 3259 C CA . ALA B 1 149 ? -13.947 -27.391 36.183 1.00 69.50 149 ALA B CA 1
ATOM 3260 C C . ALA B 1 149 ? -12.462 -27.578 35.822 1.00 68.84 149 ALA B C 1
ATOM 3261 O O . ALA B 1 149 ? -12.147 -28.042 34.721 1.00 69.76 149 ALA B O 1
ATOM 3263 N N . LYS B 1 150 ? -11.550 -27.203 36.734 1.00 64.63 150 LYS B N 1
ATOM 3264 C CA . LYS B 1 150 ? -10.135 -27.482 36.532 1.00 62.07 150 LYS B CA 1
ATOM 3265 C C . LYS B 1 150 ? -9.962 -28.996 36.320 1.00 63.79 150 LYS B C 1
ATOM 3266 O O . LYS B 1 150 ? -9.513 -29.404 35.264 1.00 73.94 150 LYS B O 1
ATOM 3268 N N . ARG B 1 151 ? -10.439 -29.825 37.259 1.00 58.56 151 ARG B N 1
ATOM 3269 C CA . ARG B 1 151 ? -10.176 -31.263 37.295 1.00 54.83 151 ARG B CA 1
ATOM 3270 C C . ARG B 1 151 ? -10.667 -31.967 36.034 1.00 50.84 151 ARG B C 1
ATOM 3271 O O . ARG B 1 151 ? -9.997 -32.887 35.602 1.00 52.93 151 ARG B O 1
ATOM 3273 N N . ASN B 1 152 ? -11.842 -31.616 35.485 1.00 49.15 152 ASN B N 1
ATOM 3274 C CA . ASN B 1 152 ? -12.417 -32.397 34.392 1.00 50.26 152 ASN B CA 1
ATOM 3275 C C . ASN B 1 152 ? -11.788 -31.961 33.051 1.00 52.17 152 ASN B C 1
ATOM 3276 O O . ASN B 1 152 ? -11.547 -32.826 32.190 1.00 50.78 152 ASN B O 1
ATOM 3278 N N . GLY B 1 153 ? -11.533 -30.634 32.896 1.00 50.87 153 GLY B N 1
ATOM 3279 C CA . GLY B 1 153 ? -10.811 -30.060 31.764 1.00 55.97 153 GLY B CA 1
ATOM 3280 C C . GLY B 1 153 ? -11.687 -29.953 30.509 1.00 56.41 153 GLY B C 1
ATOM 3281 O O . GLY B 1 153 ? -12.906 -30.195 30.595 1.00 54.25 153 GLY B O 1
ATOM 3282 N N . LEU B 1 154 ? -11.048 -29.639 29.350 1.00 47.34 154 LEU B N 1
ATOM 3283 C CA . LEU B 1 154 ? -11.760 -29.284 28.126 1.00 43.81 154 LEU B CA 1
ATOM 3284 C C . LEU B 1 154 ? -11.568 -30.333 27.039 1.00 40.95 154 LEU B C 1
ATOM 3285 O O . LEU B 1 154 ? -10.453 -30.816 26.860 1.00 39.64 154 LEU B O 1
ATOM 3290 N N . LYS B 1 155 ? -12.645 -30.603 26.289 1.00 36.89 155 LYS B N 1
ATOM 3291 C CA . LYS B 1 155 ? -12.547 -31.251 24.989 1.00 38.30 155 LYS B CA 1
ATOM 3292 C C . LYS B 1 155 ? -12.230 -30.186 23.916 1.00 31.87 155 LYS B C 1
ATOM 3293 O O . LYS B 1 155 ? -12.888 -29.139 23.887 1.00 27.44 155 LYS B O 1
ATOM 3299 N N . LEU B 1 156 ? -11.185 -30.459 23.105 1.00 29.35 156 LEU B N 1
ATOM 3300 C CA . LEU B 1 156 ? -10.729 -29.606 21.986 1.00 28.13 156 LEU B CA 1
ATOM 3301 C C . LEU B 1 156 ? -11.047 -30.292 20.687 1.00 29.37 156 LEU B C 1
ATOM 3302 O O . LEU B 1 156 ? -10.879 -31.512 20.540 1.00 30.89 156 LEU B O 1
ATOM 3307 N N . PHE B 1 157 ? -11.536 -29.507 19.741 1.00 29.59 157 PHE B N 1
ATOM 3308 C CA . PHE B 1 157 ? -11.599 -30.002 18.382 1.00 27.94 157 PHE B CA 1
ATOM 3309 C C . PHE B 1 157 ? -10.847 -29.069 17.452 1.00 24.18 157 PHE B C 1
ATOM 3310 O O . PHE B 1 157 ? -11.037 -27.865 17.542 1.00 23.88 157 PHE B O 1
ATOM 3318 N N . THR B 1 158 ? -10.040 -29.616 16.535 1.00 23.79 158 THR B N 1
ATOM 3319 C CA . THR B 1 158 ? -9.287 -28.754 15.593 1.00 22.16 158 THR B CA 1
ATOM 3320 C C . THR B 1 158 ? -10.223 -28.332 14.440 1.00 23.14 158 THR B C 1
ATOM 3321 O O . THR B 1 158 ? -10.510 -29.113 13.521 1.00 22.87 158 THR B O 1
ATOM 3325 N N . SER B 1 159 ? -10.740 -27.100 14.526 1.00 23.97 159 SER B N 1
ATOM 3326 C CA . SER B 1 159 ? -11.511 -26.479 13.477 1.00 23.92 159 SER B CA 1
ATOM 3327 C C . SER B 1 159 ? -10.765 -26.461 12.132 1.00 23.28 159 SER B C 1
ATOM 3328 O O . SER B 1 159 ? -9.549 -26.406 12.002 1.00 18.32 159 SER B O 1
ATOM 3331 N N . THR B 1 160 ? -11.593 -26.459 11.089 1.00 21.78 160 THR B N 1
ATOM 3332 C CA . THR B 1 160 ? -11.141 -26.307 9.746 1.00 22.70 160 THR B CA 1
ATOM 3333 C C . THR B 1 160 ? -10.771 -24.848 9.487 1.00 19.45 160 THR B C 1
ATOM 3334 O O . THR B 1 160 ? -10.096 -24.618 8.497 1.00 16.99 160 THR B O 1
ATOM 3338 N N . LEU B 1 161 ? -11.253 -23.914 10.322 1.00 21.81 161 LEU B N 1
ATOM 3339 C CA . LEU B 1 161 ? -11.001 -22.485 10.170 1.00 25.68 161 LEU B CA 1
ATOM 3340 C C . LEU B 1 161 ? -9.693 -22.091 10.861 1.00 22.81 161 LEU B C 1
ATOM 3341 O O . LEU B 1 161 ? -9.427 -22.510 11.973 1.00 25.26 161 LEU B O 1
ATOM 3346 N N . ARG B 1 162 ? -8.917 -21.246 10.158 1.00 23.35 162 ARG B N 1
ATOM 3347 C CA . ARG B 1 162 ? -7.507 -21.050 10.329 1.00 20.73 162 ARG B CA 1
ATOM 3348 C C . ARG B 1 162 ? -7.288 -19.703 10.978 1.00 20.84 162 ARG B C 1
ATOM 3349 O O . ARG B 1 162 ? -8.013 -18.750 10.717 1.00 17.44 162 ARG B O 1
ATOM 3357 N N . CYS B 1 163 ? -6.223 -19.636 11.781 1.00 21.13 163 CYS B N 1
ATOM 3358 C CA . CYS B 1 163 ? -5.627 -18.352 12.130 1.00 21.35 163 CYS B CA 1
ATOM 3359 C C . CYS B 1 163 ? -5.121 -17.658 10.862 1.00 26.45 163 CYS B C 1
ATOM 3360 O O . CYS B 1 163 ? -4.636 -18.343 9.948 1.00 31.71 163 CYS B O 1
ATOM 3363 N N . SER B 1 164 ? -5.185 -16.316 10.823 1.00 24.51 164 SER B N 1
ATOM 3364 C CA . SER B 1 164 ? -4.750 -15.496 9.703 1.00 22.49 164 SER B CA 1
ATOM 3365 C C . SER B 1 164 ? -3.326 -15.069 9.908 1.00 24.46 164 SER B C 1
ATOM 3366 O O . SER B 1 164 ? -2.890 -14.856 11.037 1.00 23.62 164 SER B O 1
ATOM 3369 N N . GLY B 1 165 ? -2.667 -14.775 8.786 1.00 26.15 165 GLY B N 1
ATOM 3370 C CA . GLY B 1 165 ? -1.452 -14.000 8.829 1.00 23.59 165 GLY B CA 1
ATOM 3371 C C . GLY B 1 165 ? -1.709 -12.513 9.051 1.00 25.92 165 GLY B C 1
ATOM 3372 O O . GLY B 1 165 ? -2.801 -12.053 8.818 1.00 22.27 165 GLY B O 1
ATOM 3373 N N . PRO B 1 166 ? -0.667 -11.725 9.447 1.00 27.94 166 PRO B N 1
ATOM 3374 C CA . PRO B 1 166 ? -0.803 -10.319 9.780 1.00 29.07 166 PRO B CA 1
ATOM 3375 C C . PRO B 1 166 ? -1.162 -9.377 8.654 1.00 28.00 166 PRO B C 1
ATOM 3376 O O . PRO B 1 166 ? -1.662 -8.285 8.921 1.00 32.62 166 PRO B O 1
ATOM 3380 N N . ASP B 1 167 ? -0.863 -9.739 7.432 1.00 28.10 167 ASP B N 1
ATOM 3381 C CA . ASP B 1 167 ? -1.425 -9.035 6.281 1.00 28.94 167 ASP B CA 1
ATOM 3382 C C . ASP B 1 167 ? -2.922 -9.259 6.005 1.00 28.50 167 ASP B C 1
ATOM 3383 O O . ASP B 1 167 ? -3.441 -8.670 5.028 1.00 30.45 167 ASP B O 1
ATOM 3388 N N . VAL B 1 168 ? -3.567 -10.218 6.699 1.00 25.75 168 VAL B N 1
ATOM 3389 C CA . VAL B 1 168 ? -5.014 -10.405 6.613 1.00 26.07 168 VAL B CA 1
ATOM 3390 C C . VAL B 1 168 ? -5.649 -9.785 7.850 1.00 26.94 168 VAL B C 1
ATOM 3391 O O . VAL B 1 168 ? -6.493 -8.889 7.739 1.00 24.38 168 VAL B O 1
ATOM 3395 N N . PHE B 1 169 ? -5.200 -10.238 9.024 1.00 25.79 169 PHE B N 1
ATOM 3396 C CA . PHE B 1 169 ? -5.693 -9.737 10.300 1.00 26.63 169 PHE B CA 1
ATOM 3397 C C . PHE B 1 169 ? -4.796 -10.341 11.381 1.00 24.50 169 PHE B C 1
ATOM 3398 O O . PHE B 1 169 ? -4.756 -11.580 11.520 1.00 22.13 169 PHE B O 1
ATOM 3406 N N . ASP B 1 170 ? -4.054 -9.455 12.034 1.00 23.43 170 ASP B N 1
ATOM 3407 C CA . ASP B 1 170 ? -3.090 -9.791 13.064 1.00 23.39 170 ASP B CA 1
ATOM 3408 C C . ASP B 1 170 ? -3.829 -10.237 14.329 1.00 25.03 170 ASP B C 1
ATOM 3409 O O . ASP B 1 170 ? -4.472 -9.420 15.008 1.00 28.27 170 ASP B O 1
ATOM 3414 N N . LEU B 1 171 ? -3.641 -11.497 14.696 1.00 23.30 171 LEU B N 1
ATOM 3415 C CA . LEU B 1 171 ? -4.254 -12.096 15.888 1.00 24.03 171 LEU B CA 1
ATOM 3416 C C . LEU B 1 171 ? -3.539 -11.800 17.236 1.00 24.15 171 LEU B C 1
ATOM 3417 O O . LEU B 1 171 ? -4.102 -12.116 18.311 1.00 21.36 171 LEU B O 1
ATOM 3422 N N . ARG B 1 172 ? -2.468 -10.985 17.221 1.00 25.50 172 ARG B N 1
ATOM 3423 C CA . ARG B 1 172 ? -1.935 -10.373 18.445 1.00 29.38 172 ARG B CA 1
ATOM 3424 C C . ARG B 1 172 ? -2.866 -9.303 19.051 1.00 34.20 172 ARG B C 1
ATOM 3425 O O . ARG B 1 172 ? -2.714 -8.947 20.242 1.00 30.38 172 ARG B O 1
ATOM 3433 N N . LEU B 1 173 ? -3.782 -8.763 18.222 1.00 28.43 173 LEU B N 1
ATOM 3434 C CA . LEU B 1 173 ? -4.645 -7.674 18.657 1.00 31.61 173 LEU B CA 1
ATOM 3435 C C . LEU B 1 173 ? -5.836 -8.244 19.444 1.00 29.00 173 LEU B C 1
ATOM 3436 O O . LEU B 1 173 ? -6.407 -9.250 19.044 1.00 33.78 173 LEU B O 1
ATOM 3465 N N . SER B 1 175 ? -9.200 -7.560 20.171 1.00 32.87 175 SER B N 1
ATOM 3466 C CA . SER B 1 175 ? -10.119 -6.614 19.555 1.00 33.12 175 SER B CA 1
ATOM 3467 C C . SER B 1 175 ? -11.584 -6.989 19.776 1.00 32.38 175 SER B C 1
ATOM 3468 O O . SER B 1 175 ? -11.881 -8.081 20.228 1.00 33.23 175 SER B O 1
ATOM 3471 N N . HIS B 1 176 ? -12.470 -6.061 19.384 1.00 35.02 176 HIS B N 1
ATOM 3472 C CA . HIS B 1 176 ? -13.924 -6.225 19.412 1.00 35.81 176 HIS B CA 1
ATOM 3473 C C . HIS B 1 176 ? -14.457 -6.882 18.130 1.00 32.62 176 HIS B C 1
ATOM 3474 O O . HIS B 1 176 ? -15.648 -6.885 17.904 1.00 31.79 176 HIS B O 1
ATOM 3481 N N . SER B 1 177 ? -13.574 -7.353 17.242 1.00 31.69 177 SER B N 1
ATOM 3482 C CA . SER B 1 177 ? -13.938 -8.025 16.012 1.00 32.32 177 SER B CA 1
ATOM 3483 C C . SER B 1 177 ? -13.619 -9.512 16.147 1.00 32.07 177 SER B C 1
ATOM 3484 O O . SER B 1 177 ? -12.535 -9.908 15.754 1.00 34.06 177 SER B O 1
ATOM 3487 N N . ARG B 1 178 ? -14.539 -10.343 16.660 1.00 31.62 178 ARG B N 1
ATOM 3488 C CA . ARG B 1 178 ? -14.183 -11.670 17.141 1.00 29.79 178 ARG B CA 1
ATOM 3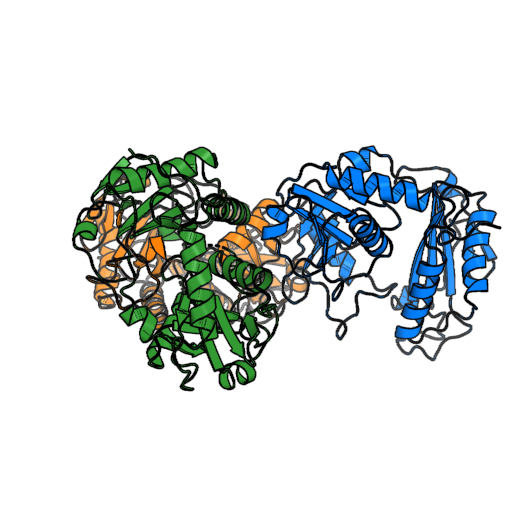489 C C . ARG B 1 178 ? -14.886 -12.811 16.418 1.00 29.37 178 ARG B C 1
ATOM 3490 O O . ARG B 1 178 ? -14.717 -13.953 16.827 1.00 30.05 178 ARG B O 1
ATOM 3498 N N . LEU B 1 179 ? -15.554 -12.545 15.287 1.00 29.01 179 LEU B N 1
ATOM 3499 C CA . LEU B 1 179 ? -16.313 -13.576 14.616 1.00 28.59 179 LEU B CA 1
ATOM 3500 C C . LEU B 1 179 ? -15.334 -14.559 13.987 1.00 28.87 179 LEU B C 1
ATOM 3501 O O . LEU B 1 179 ? -15.720 -15.703 13.803 1.00 27.80 179 LEU B O 1
ATOM 3506 N N . ASN B 1 180 ? -14.087 -14.137 13.694 1.00 28.46 180 ASN B N 1
ATOM 3507 C CA . ASN B 1 180 ? -13.048 -15.045 13.209 1.00 31.61 180 ASN B CA 1
ATOM 3508 C C . ASN B 1 180 ? -12.785 -16.219 14.176 1.00 32.09 180 ASN B C 1
ATOM 3509 O O . ASN B 1 180 ? -12.728 -17.386 13.791 1.00 31.83 180 ASN B O 1
ATOM 3514 N N . LEU B 1 181 ? -12.739 -15.913 15.463 1.00 30.38 181 LEU B N 1
ATOM 3515 C CA . LEU B 1 181 ? -12.534 -16.912 16.490 1.00 28.52 181 LEU B CA 1
ATOM 3516 C C . LEU B 1 181 ? -13.834 -17.640 16.818 1.00 28.09 181 LEU B C 1
ATOM 3517 O O . LEU B 1 181 ? -13.803 -18.850 17.078 1.00 25.70 181 LEU B O 1
ATOM 3522 N N . ILE B 1 182 ? -14.956 -16.921 16.856 1.00 28.77 182 ILE B N 1
ATOM 3523 C CA . ILE B 1 182 ? -16.235 -17.518 17.217 1.00 32.40 182 ILE B CA 1
ATOM 3524 C C . ILE B 1 182 ? -16.626 -18.588 16.187 1.00 30.30 182 ILE B C 1
ATOM 3525 O O . ILE B 1 182 ? -17.217 -19.600 16.539 1.00 29.57 182 ILE B O 1
ATOM 3530 N N . GLN B 1 183 ? -16.392 -18.340 14.907 1.00 29.41 183 GLN B N 1
ATOM 3531 C CA . GLN B 1 183 ? -16.706 -19.307 13.870 1.00 31.87 183 GLN B CA 1
ATOM 3532 C C . GLN B 1 183 ? -15.934 -20.609 14.079 1.00 25.84 183 GLN B C 1
ATOM 3533 O O . GLN B 1 183 ? -16.502 -21.673 13.822 1.00 22.72 183 GLN B O 1
ATOM 3539 N N . ALA B 1 184 ? -14.661 -20.530 14.492 1.00 23.76 184 ALA B N 1
ATOM 3540 C CA . ALA B 1 184 ? -13.908 -21.736 14.827 1.00 26.02 184 ALA B CA 1
ATOM 3541 C C . ALA B 1 184 ? -14.565 -22.487 15.978 1.00 25.80 184 ALA B C 1
ATOM 3542 O O . ALA B 1 184 ? -14.668 -23.719 15.922 1.00 23.47 184 ALA B O 1
ATOM 3544 N N . LEU B 1 185 ? -15.013 -21.718 17.017 1.00 25.90 185 LEU B N 1
ATOM 3545 C CA . LEU B 1 185 ? -15.714 -22.306 18.153 1.00 26.20 185 LEU B CA 1
ATOM 3546 C C . LEU B 1 185 ? -16.986 -23.031 17.764 1.00 26.55 185 LEU B C 1
ATOM 3547 O O . LEU B 1 185 ? -17.250 -24.130 18.228 1.00 31.07 185 LEU B O 1
ATOM 3552 N N . ILE B 1 186 ? -17.806 -22.407 16.912 1.00 30.34 186 ILE B N 1
ATOM 3553 C CA . ILE B 1 186 ? -19.078 -22.993 16.515 1.00 29.85 186 ILE B CA 1
ATOM 3554 C C . ILE B 1 186 ? -18.837 -24.376 15.933 1.00 28.66 186 ILE B C 1
ATOM 3555 O O . ILE B 1 186 ? -19.534 -25.307 16.280 1.00 26.97 186 ILE B O 1
ATOM 3560 N N . GLN B 1 187 ? -17.860 -24.502 15.014 1.00 25.15 187 GLN B N 1
ATOM 3561 C CA . GLN B 1 187 ? -17.582 -25.812 14.482 1.00 25.07 187 GLN B CA 1
ATOM 3562 C C . GLN B 1 187 ? -17.167 -26.832 15.563 1.00 24.52 187 GLN B C 1
ATOM 3563 O O . GLN B 1 187 ? -17.630 -27.983 15.510 1.00 26.29 187 GLN B O 1
ATOM 3569 N N . ALA B 1 188 ? -16.251 -26.471 16.469 1.00 22.42 188 ALA B N 1
ATOM 3570 C CA . ALA B 1 188 ? -15.803 -27.357 17.517 1.00 23.78 188 ALA B CA 1
ATOM 3571 C C . ALA B 1 188 ? -16.960 -27.821 18.430 1.00 26.62 188 ALA B C 1
ATOM 3572 O O . ALA B 1 188 ? -16.977 -29.008 18.780 1.00 30.33 188 ALA B O 1
ATOM 3574 N N . ILE B 1 189 ? -17.901 -26.915 18.783 1.00 26.27 189 ILE B N 1
ATOM 3575 C CA . ILE B 1 189 ? -19.088 -27.266 19.554 1.00 30.08 189 ILE B CA 1
ATOM 3576 C C . ILE B 1 189 ? -19.905 -28.324 18.790 1.00 32.64 189 ILE B C 1
ATOM 3577 O O . ILE B 1 189 ? -20.376 -29.304 19.387 1.00 30.95 189 ILE B O 1
ATOM 3582 N N . GLN B 1 190 ? -20.096 -28.119 17.468 1.00 32.04 190 GLN B N 1
ATOM 3583 C CA . GLN B 1 190 ? -20.845 -29.087 16.685 1.00 35.34 190 GLN B CA 1
ATOM 3584 C C . GLN B 1 190 ? -20.104 -30.429 16.639 1.00 33.99 190 GLN B C 1
ATOM 3585 O O . GLN B 1 190 ? -20.721 -31.465 16.439 1.00 32.82 190 GLN B O 1
ATOM 3591 N N . ALA B 1 191 ? -18.782 -30.442 16.905 1.00 35.18 191 ALA B N 1
ATOM 3592 C CA . ALA B 1 191 ? -18.061 -31.716 16.996 1.00 36.19 191 ALA B CA 1
ATOM 3593 C C . ALA B 1 191 ? -18.204 -32.407 18.355 1.00 35.52 191 ALA B C 1
ATOM 3594 O O . ALA B 1 191 ? -17.665 -33.507 18.511 1.00 35.00 191 ALA B O 1
ATOM 3596 N N . GLY B 1 192 ? -18.895 -31.761 19.311 1.00 35.96 192 GLY B N 1
ATOM 3597 C CA . GLY B 1 192 ? -19.100 -32.303 20.642 1.00 36.51 192 GLY B CA 1
ATOM 3598 C C . GLY B 1 192 ? -18.010 -31.811 21.591 1.00 36.66 192 GLY B C 1
ATOM 3599 O O . GLY B 1 192 ? -17.926 -32.362 22.681 1.00 37.66 192 GLY B O 1
ATOM 3600 N N . ALA B 1 193 ? -17.248 -30.759 21.211 1.00 32.03 193 ALA B N 1
ATOM 3601 C CA . ALA B 1 193 ? -16.159 -30.239 22.010 1.00 32.11 193 ALA B CA 1
ATOM 3602 C C . ALA B 1 193 ? -16.566 -28.936 22.682 1.00 34.07 193 ALA B C 1
ATOM 3603 O O . ALA B 1 193 ? -17.637 -28.375 22.403 1.00 34.63 193 ALA B O 1
ATOM 3605 N N . ASP B 1 194 ? -15.649 -28.444 23.537 1.00 37.34 194 ASP B N 1
ATOM 3606 C CA . ASP B 1 194 ? -15.832 -27.251 24.370 1.00 37.79 194 ASP B CA 1
ATOM 3607 C C . ASP B 1 194 ? -15.117 -26.007 23.848 1.00 33.79 194 ASP B C 1
ATOM 3608 O O . ASP B 1 194 ? -15.531 -24.905 24.199 1.00 32.76 194 ASP B O 1
ATOM 3613 N N . GLU B 1 195 ? -14.029 -26.191 23.078 1.00 31.01 195 GLU B N 1
ATOM 3614 C CA . GLU B 1 195 ? -13.161 -25.105 22.609 1.00 27.49 195 GLU B CA 1
ATOM 3615 C C . GLU B 1 195 ? -12.592 -25.572 21.270 1.00 25.57 195 GLU B C 1
ATOM 3616 O O . GLU B 1 195 ? -12.500 -26.768 21.023 1.00 26.19 195 GLU B O 1
ATOM 3622 N N . ALA B 1 196 ? -12.100 -24.637 20.458 1.00 27.38 196 ALA B N 1
ATOM 3623 C CA . ALA B 1 196 ? -11.514 -24.934 19.168 1.00 25.61 196 ALA B CA 1
ATOM 3624 C C . ALA B 1 196 ? -10.015 -24.764 19.211 1.00 26.44 196 ALA B C 1
ATOM 3625 O O . ALA B 1 196 ? -9.525 -23.756 19.713 1.00 27.44 196 ALA B O 1
ATOM 3627 N N . LEU B 1 197 ? -9.294 -25.804 18.734 1.00 26.43 197 LEU B N 1
ATOM 3628 C CA . LEU B 1 197 ? -7.889 -25.708 18.392 1.00 24.70 197 LEU B CA 1
ATOM 3629 C C . LEU B 1 197 ? -7.846 -25.203 16.961 1.00 25.42 197 LEU B C 1
ATOM 3630 O O . LEU B 1 197 ? -8.730 -25.506 16.155 1.00 27.07 197 LEU B O 1
ATOM 3635 N N . MET B 1 198 ? -6.901 -24.318 16.688 1.00 27.76 198 MET B N 1
ATOM 3636 C CA . MET B 1 198 ? -6.758 -23.673 15.401 1.00 25.19 198 MET B CA 1
ATOM 3637 C C . MET B 1 198 ? -5.343 -23.919 14.880 1.00 26.84 198 MET B C 1
ATOM 3638 O O . MET B 1 198 ? -4.387 -23.864 15.646 1.00 28.30 198 MET B O 1
ATOM 3643 N N . LEU B 1 199 ? -5.249 -24.165 13.569 1.00 28.05 199 LEU B N 1
ATOM 3644 C CA . LEU B 1 199 ? -3.988 -24.212 12.858 1.00 30.18 199 LEU B CA 1
ATOM 3645 C C . LEU B 1 199 ? -3.670 -22.854 12.239 1.00 26.46 199 LEU B C 1
ATOM 3646 O O . LEU B 1 199 ? -4.578 -22.123 11.880 1.00 31.28 199 LEU B O 1
ATOM 3651 N N . ASP B 1 200 ? -2.376 -22.616 12.028 1.00 25.97 200 ASP B N 1
ATOM 3652 C CA . ASP B 1 200 ? -1.818 -21.429 11.382 1.00 23.74 200 ASP B CA 1
ATOM 3653 C C . ASP B 1 200 ? -1.960 -21.596 9.864 1.00 21.98 200 ASP B C 1
ATOM 3654 O O . ASP B 1 200 ? -2.381 -22.663 9.397 1.00 18.45 200 ASP B O 1
ATOM 3659 N N . PRO B 1 201 ? -1.614 -20.592 9.016 1.00 23.84 201 PRO B N 1
ATOM 3660 C CA . PRO B 1 201 ? -1.742 -20.742 7.580 1.00 25.92 201 PRO B CA 1
ATOM 3661 C C . PRO B 1 201 ? -0.846 -21.822 7.007 1.00 22.75 201 PRO B C 1
ATOM 3662 O O . PRO B 1 201 ? -1.148 -22.284 5.925 1.00 25.59 201 PRO B O 1
ATOM 3666 N N . ASN B 1 202 ? 0.108 -22.341 7.755 1.00 22.87 202 ASN B N 1
ATOM 3667 C CA . ASN B 1 202 ? 0.969 -23.396 7.220 1.00 23.36 202 ASN B CA 1
ATOM 3668 C C . ASN B 1 202 ? 0.567 -24.780 7.691 1.00 22.66 202 ASN B C 1
ATOM 3669 O O . ASN B 1 202 ? 1.227 -25.739 7.291 1.00 24.28 202 ASN B O 1
ATOM 3674 N N . GLY B 1 203 ? -0.469 -24.854 8.565 1.00 21.64 203 GLY B N 1
ATOM 3675 C CA . GLY B 1 203 ? -0.998 -26.116 9.029 1.00 19.28 203 GLY B CA 1
ATOM 3676 C C . GLY B 1 203 ? -0.519 -26.489 10.426 1.00 21.85 203 GLY B C 1
ATOM 3677 O O . GLY B 1 203 ? -0.876 -27.581 10.861 1.00 27.98 203 GLY B O 1
ATOM 3678 N N . PHE B 1 204 ? 0.398 -25.713 11.080 1.00 20.81 204 PHE B N 1
ATOM 3679 C CA . PHE B 1 204 ? 0.934 -26.133 12.369 1.00 22.17 204 PHE B CA 1
ATOM 3680 C C . PHE B 1 204 ? -0.038 -25.675 13.467 1.00 24.94 204 PHE B C 1
ATOM 3681 O O . PHE B 1 204 ? -0.791 -24.709 13.277 1.00 22.32 204 PHE B O 1
ATOM 3689 N N . VAL B 1 205 ? -0.016 -26.354 14.627 1.00 23.74 205 VAL B N 1
ATOM 3690 C CA . VAL B 1 205 ? -0.852 -25.947 15.750 1.00 24.08 205 VAL B CA 1
ATOM 3691 C C . VAL B 1 205 ? -0.506 -24.484 16.137 1.00 27.32 205 VAL B C 1
ATOM 3692 O O . VAL B 1 205 ? 0.644 -24.107 16.251 1.00 29.20 205 VAL B O 1
ATOM 3696 N N . SER B 1 206 ? -1.526 -23.627 16.283 1.00 26.27 206 SER B N 1
ATOM 3697 C CA . SER B 1 206 ? -1.340 -22.233 16.619 1.00 24.66 206 SER B CA 1
ATOM 3698 C C . SER B 1 206 ? -1.863 -21.971 18.050 1.00 24.37 206 SER B C 1
ATOM 3699 O O . SER B 1 206 ? -1.076 -21.951 18.997 1.00 27.60 206 SER B O 1
ATOM 3702 N N . SER B 1 207 ? -3.175 -21.859 18.225 1.00 25.70 207 SER B N 1
ATOM 3703 C CA . SER B 1 207 ? -3.793 -21.559 19.509 1.00 29.11 207 SER B CA 1
ATOM 3704 C C . SER B 1 207 ? -5.215 -22.106 19.573 1.00 29.18 207 SER B C 1
ATOM 3705 O O . SER B 1 207 ? -5.673 -22.714 18.617 1.00 27.68 207 SER B O 1
ATOM 3708 N N . CYS B 1 208 ? -5.897 -21.841 20.693 1.00 26.73 208 CYS B N 1
ATOM 3709 C CA . CYS B 1 208 ? -7.327 -22.057 20.817 1.00 25.39 208 CYS B CA 1
ATOM 3710 C C . CYS B 1 208 ? -8.076 -20.751 20.545 1.00 26.91 208 CYS B C 1
ATOM 3711 O O . CYS B 1 208 ? -7.488 -19.697 20.417 1.00 27.05 208 CYS B O 1
ATOM 3714 N N . ASN B 1 209 ? -9.386 -20.877 20.289 1.00 27.97 209 ASN B N 1
ATOM 3715 C CA . ASN B 1 209 ? -10.216 -19.740 19.964 1.00 26.26 209 ASN B CA 1
ATOM 3716 C C . ASN B 1 209 ? -10.263 -18.674 21.055 1.00 27.91 209 ASN B C 1
ATOM 3717 O O . ASN B 1 209 ? -10.547 -17.567 20.681 1.00 26.85 209 ASN B O 1
ATOM 3722 N N . SER B 1 210 ? -10.105 -19.005 22.359 1.00 27.63 210 SER B N 1
ATOM 3723 C CA . SER B 1 210 ? -10.230 -18.004 23.416 1.00 27.72 210 SER B CA 1
ATOM 3724 C C . SER B 1 210 ? -9.086 -18.064 24.444 1.00 28.32 210 SER B C 1
ATOM 3725 O O . SER B 1 210 ? -9.070 -17.264 25.394 1.00 27.74 210 SER B O 1
ATOM 3728 N N . THR B 1 211 ? -8.173 -19.018 24.262 1.00 27.12 211 THR B N 1
ATOM 3729 C CA . THR B 1 211 ? -7.099 -19.391 25.168 1.00 25.37 211 THR B CA 1
ATOM 3730 C C . THR B 1 211 ? -5.882 -19.809 24.328 1.00 25.96 211 THR B C 1
ATOM 3731 O O . THR B 1 211 ? -6.018 -20.166 23.166 1.00 32.42 211 THR B O 1
ATOM 3735 N N . ASN B 1 212 ? -4.706 -19.826 24.932 1.00 26.35 212 ASN B N 1
ATOM 3736 C CA . ASN B 1 212 ? -3.467 -20.280 24.305 1.00 24.33 212 ASN B CA 1
ATOM 3737 C C . ASN B 1 212 ? -3.307 -21.756 24.588 1.00 23.06 212 ASN B C 1
ATOM 3738 O O . ASN B 1 212 ? -3.961 -22.288 25.496 1.00 21.61 212 ASN B O 1
ATOM 3743 N N . PHE B 1 213 ? -2.473 -22.435 23.776 1.00 23.85 213 PHE B N 1
ATOM 3744 C CA . PHE B 1 213 ? -2.446 -23.892 23.821 1.00 23.63 213 PHE B CA 1
ATOM 3745 C C . PHE B 1 213 ? -1.032 -24.389 24.110 1.00 23.28 213 PHE B C 1
ATOM 3746 O O . PHE B 1 213 ? -0.062 -23.955 23.495 1.00 23.31 213 PHE B O 1
ATOM 3754 N N . PHE B 1 214 ? -0.952 -25.347 25.050 1.00 23.76 214 PHE B N 1
ATOM 3755 C CA . PHE B 1 214 ? 0.265 -26.052 25.339 1.00 23.40 214 PHE B CA 1
ATOM 3756 C C . PHE B 1 214 ? 0.024 -27.541 25.258 1.00 25.53 214 PHE B C 1
ATOM 3757 O O . PHE B 1 214 ? -1.007 -28.017 25.725 1.00 29.40 214 PHE B O 1
ATOM 3765 N N . ALA B 1 215 ? 1.057 -28.272 24.867 1.00 27.19 215 ALA B N 1
ATOM 3766 C CA . ALA B 1 215 ? 1.100 -29.726 24.980 1.00 29.91 215 ALA B CA 1
ATOM 3767 C C . ALA B 1 215 ? 2.342 -30.094 25.771 1.00 32.43 215 ALA B C 1
ATOM 3768 O O . ALA B 1 215 ? 3.334 -29.339 25.776 1.00 31.16 215 ALA B O 1
ATOM 3770 N N . VAL B 1 216 ? 2.251 -31.257 26.429 1.00 32.37 216 VAL B N 1
ATOM 3771 C CA . VAL B 1 216 ? 3.363 -31.857 27.151 1.00 35.26 216 VAL B CA 1
ATOM 3772 C C . VAL B 1 216 ? 3.737 -33.185 26.489 1.00 37.81 216 VAL B C 1
ATOM 3773 O O . VAL B 1 216 ? 2.877 -34.049 26.366 1.00 41.92 216 VAL B O 1
ATOM 3777 N N . ARG B 1 217 ? 5.032 -33.343 26.174 1.00 39.38 217 ARG B N 1
ATOM 3778 C CA . ARG B 1 217 ? 5.618 -34.522 25.535 1.00 39.25 217 ARG B CA 1
ATOM 3779 C C . ARG B 1 217 ? 6.999 -34.800 26.151 1.00 40.20 217 ARG B C 1
ATOM 3780 O O . ARG B 1 217 ? 7.876 -33.920 26.117 1.00 32.96 217 ARG B O 1
ATOM 3793 N N . ASN B 1 218 ? 7.157 -35.999 26.739 1.00 44.25 218 ASN B N 1
ATOM 3794 C CA . ASN B 1 218 ? 8.406 -36.494 27.305 1.00 53.83 218 ASN B CA 1
ATOM 3795 C C . ASN B 1 218 ? 9.036 -35.461 28.243 1.00 51.65 218 ASN B C 1
ATOM 3796 O O . ASN B 1 218 ? 10.220 -35.148 28.088 1.00 49.89 218 ASN B O 1
ATOM 3801 N N . GLY B 1 219 ? 8.244 -34.941 29.195 1.00 48.23 219 GLY B N 1
ATOM 3802 C CA . GLY B 1 219 ? 8.737 -34.020 30.208 1.00 49.79 219 GLY B CA 1
ATOM 3803 C C . GLY B 1 219 ? 9.008 -32.602 29.702 1.00 46.06 219 GLY B C 1
ATOM 3804 O O . GLY B 1 219 ? 9.472 -31.774 30.480 1.00 46.11 219 GLY B O 1
ATOM 3805 N N . ALA B 1 220 ? 8.665 -32.281 28.439 1.00 43.76 220 ALA B N 1
ATOM 3806 C CA . ALA B 1 220 ? 8.864 -30.951 27.882 1.00 38.40 220 ALA B CA 1
ATOM 3807 C C . ALA B 1 220 ? 7.515 -30.341 27.550 1.00 35.89 220 ALA B C 1
ATOM 3808 O O . ALA B 1 220 ? 6.546 -31.038 27.310 1.00 34.40 220 ALA B O 1
ATOM 3810 N N . LEU B 1 221 ? 7.505 -29.021 27.489 1.00 34.65 221 LEU B N 1
ATOM 3811 C CA . LEU B 1 221 ? 6.337 -28.244 27.200 1.00 33.78 221 LEU B CA 1
ATOM 3812 C C . LEU B 1 221 ? 6.501 -27.704 25.793 1.00 33.09 221 LEU B C 1
ATOM 3813 O O . LEU B 1 221 ? 7.565 -27.183 25.473 1.00 33.76 221 LEU B O 1
ATOM 3818 N N . TRP B 1 222 ? 5.433 -27.832 24.995 1.00 31.20 222 TRP B N 1
ATOM 3819 C CA . TRP B 1 222 ? 5.386 -27.440 23.592 1.00 30.52 222 TRP B CA 1
ATOM 3820 C C . TRP B 1 222 ? 4.322 -26.382 23.448 1.00 29.31 222 TRP B C 1
ATOM 3821 O O . TRP B 1 222 ? 3.285 -26.518 24.046 1.00 34.16 222 TRP B O 1
ATOM 3832 N N . THR B 1 223 ? 4.617 -25.283 22.764 1.00 28.62 223 THR B N 1
ATOM 3833 C CA . THR B 1 223 ? 3.612 -24.292 22.429 1.00 27.51 223 THR B CA 1
ATOM 3834 C C . THR B 1 223 ? 4.049 -23.558 21.159 1.00 30.40 223 THR B C 1
ATOM 3835 O O . THR B 1 223 ? 5.239 -23.511 20.814 1.00 28.77 223 THR B O 1
ATOM 3839 N N . SER B 1 224 ? 3.067 -22.998 20.446 1.00 27.72 224 SER B N 1
ATOM 3840 C CA . SER B 1 224 ? 3.343 -22.310 19.193 1.00 27.08 224 SER B CA 1
ATOM 3841 C C . SER B 1 224 ? 4.349 -21.161 19.351 1.00 27.82 224 SER B C 1
ATOM 3842 O O . SER B 1 224 ? 4.628 -20.676 20.446 1.00 30.03 224 SER B O 1
ATOM 3845 N N . SER B 1 225 ? 4.828 -20.685 18.202 1.00 26.14 225 SER B N 1
ATOM 3846 C CA . SER B 1 225 ? 5.699 -19.518 18.098 1.00 22.98 225 SER B CA 1
ATOM 3847 C C . SER B 1 225 ? 4.955 -18.267 18.553 1.00 25.12 225 SER B C 1
ATOM 3848 O O . SER B 1 225 ? 5.578 -17.298 18.948 1.00 25.13 225 SER B O 1
ATOM 3851 N N . GLY B 1 226 ? 3.637 -18.256 18.388 1.00 25.97 226 GLY B N 1
ATOM 3852 C CA . GLY B 1 226 ? 2.869 -17.037 18.633 1.00 25.00 226 GLY B CA 1
ATOM 3853 C C . GLY B 1 226 ? 2.866 -16.079 17.443 1.00 24.92 226 GLY B C 1
ATOM 3854 O O . GLY B 1 226 ? 2.253 -15.027 17.566 1.00 22.02 226 GLY B O 1
ATOM 3855 N N . ARG B 1 227 ? 3.500 -16.438 16.303 1.00 22.80 227 ARG B N 1
ATOM 3856 C CA . ARG B 1 227 ? 3.519 -15.623 15.091 1.00 26.19 227 ARG B CA 1
ATOM 3857 C C . ARG B 1 227 ? 2.095 -15.397 14.562 1.00 24.64 227 ARG B C 1
ATOM 3858 O O . ARG B 1 227 ? 1.789 -14.351 14.001 1.00 23.58 227 ARG B O 1
ATOM 3866 N N . TYR B 1 228 ? 1.245 -16.410 14.709 1.00 23.19 228 TYR B N 1
ATOM 3867 C CA . TYR B 1 228 ? -0.096 -16.426 14.112 1.00 24.07 228 TYR B CA 1
ATOM 3868 C C . TYR B 1 228 ? -1.204 -16.600 15.174 1.00 24.45 228 TYR B C 1
ATOM 3869 O O . TYR B 1 228 ? -2.297 -17.031 14.836 1.00 28.94 228 TYR B O 1
ATOM 3878 N N . CYS B 1 229 ? -0.990 -16.168 16.429 1.00 25.51 229 CYS B N 1
ATOM 3879 C CA . CYS B 1 229 ? -2.060 -16.168 17.422 1.00 27.47 229 CYS B CA 1
ATOM 3880 C C . CYS B 1 229 ? -1.851 -15.110 18.519 1.00 27.00 229 CYS B C 1
ATOM 3881 O O . CYS B 1 229 ? -0.869 -14.360 18.504 1.00 26.69 229 CYS B O 1
ATOM 3884 N N . PHE B 1 230 ? -2.799 -15.071 19.465 1.00 23.20 230 PHE B N 1
ATOM 3885 C CA . PHE B 1 230 ? -2.764 -14.119 20.559 1.00 24.15 230 PHE B CA 1
ATOM 3886 C C . PHE B 1 230 ? -1.594 -14.464 21.449 1.00 24.32 230 PHE B C 1
ATOM 3887 O O . PHE B 1 230 ? -1.433 -15.658 21.725 1.00 28.39 230 PHE B O 1
ATOM 3895 N N . ASN B 1 231 ? -0.716 -13.475 21.769 1.00 22.73 231 ASN B N 1
ATOM 3896 C CA . ASN B 1 231 ? 0.437 -13.734 22.642 1.00 26.73 231 ASN B CA 1
ATOM 3897 C C . ASN B 1 231 ? 0.017 -13.430 24.093 1.00 30.08 231 ASN B C 1
ATOM 3898 O O . ASN B 1 231 ? 0.278 -12.338 24.588 1.00 27.70 231 ASN B O 1
ATOM 3903 N N . GLY B 1 232 ? -0.702 -14.384 24.715 1.00 28.80 232 GLY B N 1
ATOM 3904 C CA . GLY B 1 232 ? -1.240 -14.239 26.033 1.00 27.16 232 GLY B CA 1
ATOM 3905 C C . GLY B 1 232 ? -0.145 -14.064 27.063 1.00 27.66 232 GLY B C 1
ATOM 3906 O O . GLY B 1 232 ? 0.961 -14.599 26.930 1.00 29.03 232 GLY B O 1
ATOM 3907 N N . ILE B 1 233 ? -0.487 -13.261 28.062 1.00 29.16 233 ILE B N 1
ATOM 3908 C CA . ILE B 1 233 ? 0.360 -12.949 29.196 1.00 31.19 233 ILE B CA 1
ATOM 3909 C C . ILE B 1 233 ? 0.470 -14.193 30.058 1.00 29.83 233 ILE B C 1
ATOM 3910 O O . ILE B 1 233 ? 1.524 -14.371 30.642 1.00 32.41 233 ILE B O 1
ATOM 3915 N N . THR B 1 234 ? -0.614 -14.980 30.170 1.00 28.34 234 THR B N 1
ATOM 3916 C CA . THR B 1 234 ? -0.606 -16.237 30.890 1.00 29.78 234 THR B CA 1
ATOM 3917 C C . THR B 1 234 ? 0.353 -17.189 30.174 1.00 29.39 234 THR B C 1
ATOM 3918 O O . THR B 1 234 ? 1.225 -17.820 30.780 1.00 28.01 234 THR B O 1
ATOM 3922 N N . ARG B 1 235 ? 0.213 -17.272 28.855 1.00 29.67 235 ARG B N 1
ATOM 3923 C CA . ARG B 1 235 ? 1.163 -17.989 28.019 1.00 30.72 235 ARG B CA 1
ATOM 3924 C C . ARG B 1 235 ? 2.613 -17.632 28.360 1.00 30.66 235 ARG B C 1
ATOM 3925 O O . ARG B 1 235 ? 3.433 -18.509 28.578 1.00 32.94 235 ARG B O 1
ATOM 3933 N N . ALA B 1 236 ? 2.961 -16.361 28.336 1.00 32.01 236 ALA B N 1
ATOM 3934 C CA . ALA B 1 236 ? 4.346 -15.946 28.560 1.00 27.87 236 ALA B CA 1
ATOM 3935 C C . ALA B 1 236 ? 4.806 -16.234 29.996 1.00 27.33 236 ALA B C 1
ATOM 3936 O O . ALA B 1 236 ? 5.966 -16.562 30.240 1.00 28.76 236 ALA B O 1
ATOM 3938 N N . THR B 1 237 ? 3.911 -16.081 30.957 1.00 27.12 237 THR B N 1
ATOM 3939 C CA . THR B 1 237 ? 4.173 -16.424 32.350 1.00 27.68 237 THR B CA 1
ATOM 3940 C C . THR B 1 237 ? 4.427 -17.923 32.483 1.00 28.00 237 THR B C 1
ATOM 3941 O O . THR B 1 237 ? 5.355 -18.323 33.165 1.00 27.85 237 THR B O 1
ATOM 3945 N N . VAL B 1 238 ? 3.602 -18.757 31.841 1.00 26.80 238 VAL B N 1
ATOM 3946 C CA . VAL B 1 238 ? 3.802 -20.187 31.970 1.00 26.92 238 VAL B CA 1
ATOM 3947 C C . VAL B 1 238 ? 5.115 -20.589 31.311 1.00 27.17 238 VAL B C 1
ATOM 3948 O O . VAL B 1 238 ? 5.840 -21.440 31.853 1.00 26.31 238 VAL B O 1
ATOM 3952 N N . VAL B 1 239 ? 5.447 -20.017 30.139 1.00 26.02 239 VAL B N 1
ATOM 3953 C CA . VAL B 1 239 ? 6.744 -20.349 29.542 1.00 26.84 239 VAL B CA 1
ATOM 3954 C C . VAL B 1 239 ? 7.879 -19.994 30.518 1.00 29.26 239 VAL B C 1
ATOM 3955 O O . VAL B 1 239 ? 8.842 -20.772 30.698 1.00 32.78 239 VAL B O 1
ATOM 3959 N N . ARG B 1 240 ? 7.765 -18.826 31.152 1.00 29.35 240 ARG B N 1
ATOM 3960 C CA . ARG B 1 240 ? 8.820 -18.361 32.036 1.00 34.34 240 ARG B CA 1
ATOM 3961 C C . ARG B 1 240 ? 8.922 -19.273 33.274 1.00 32.80 240 ARG B C 1
ATOM 3962 O O . ARG B 1 240 ? 10.013 -19.694 33.648 1.00 30.15 240 ARG B O 1
ATOM 3970 N N . LEU B 1 241 ? 7.778 -19.602 33.882 1.00 32.54 241 LEU B N 1
ATOM 3971 C CA . LEU B 1 241 ? 7.764 -20.493 35.037 1.00 35.82 241 LEU B CA 1
ATOM 3972 C C . LEU B 1 241 ? 8.358 -21.861 34.667 1.00 36.13 241 LEU B C 1
ATOM 3973 O O . LEU B 1 241 ? 9.063 -22.468 35.456 1.00 36.04 241 LEU B O 1
ATOM 3978 N N . ALA B 1 242 ? 8.041 -22.386 33.481 1.00 35.31 242 ALA B N 1
ATOM 3979 C CA . ALA B 1 242 ? 8.582 -23.682 33.070 1.00 35.41 242 ALA B CA 1
ATOM 3980 C C . ALA B 1 242 ? 10.108 -23.625 32.989 1.00 37.87 242 ALA B C 1
ATOM 3981 O O . ALA B 1 242 ? 10.752 -24.510 33.548 1.00 38.17 242 ALA B O 1
ATOM 3983 N N . ARG B 1 243 ? 10.671 -22.587 32.332 1.00 41.97 243 ARG B N 1
ATOM 3984 C CA . ARG B 1 243 ? 12.120 -22.418 32.210 1.00 49.40 243 ARG B CA 1
ATOM 3985 C C . ARG B 1 243 ? 12.782 -22.244 33.587 1.00 50.71 243 ARG B C 1
ATOM 3986 O O . ARG B 1 243 ? 13.846 -22.796 33.851 1.00 53.63 243 ARG B O 1
ATOM 3994 N N . GLU B 1 244 ? 12.118 -21.475 34.462 1.00 46.93 244 GLU B N 1
ATOM 3995 C CA . GLU B 1 244 ? 12.474 -21.292 35.856 1.00 47.03 244 GLU B CA 1
ATOM 3996 C C . GLU B 1 244 ? 12.626 -22.650 36.525 1.00 52.41 244 GLU B C 1
ATOM 3997 O O . GLU B 1 244 ? 13.610 -22.880 37.248 1.00 50.03 244 GLU B O 1
ATOM 4003 N N . ALA B 1 245 ? 11.658 -23.544 36.278 1.00 47.05 245 ALA B N 1
ATOM 4004 C CA . ALA B 1 245 ? 11.623 -24.797 37.017 1.00 45.17 245 ALA B CA 1
ATOM 4005 C C . ALA B 1 245 ? 12.424 -25.920 36.346 1.00 45.18 245 ALA B C 1
ATOM 4006 O O . ALA B 1 245 ? 12.239 -27.095 36.711 1.00 45.09 245 ALA B O 1
ATOM 4008 N N . GLY B 1 246 ? 13.283 -25.610 35.357 1.00 43.11 246 GLY B N 1
ATOM 4009 C CA . GLY B 1 246 ? 14.072 -26.645 34.691 1.00 43.63 246 GLY B CA 1
ATOM 4010 C C . GLY B 1 246 ? 13.272 -27.496 33.691 1.00 42.12 246 GLY B C 1
ATOM 4011 O O . GLY B 1 246 ? 13.780 -28.503 33.219 1.00 43.22 246 GLY B O 1
ATOM 4012 N N . ILE B 1 247 ? 12.054 -27.085 33.314 1.00 43.77 247 ILE B N 1
ATOM 4013 C CA . ILE B 1 247 ? 11.228 -27.847 32.372 1.00 40.87 247 ILE B CA 1
ATOM 4014 C C . ILE B 1 247 ? 11.660 -27.369 31.003 1.00 37.83 247 ILE B C 1
ATOM 4015 O O . ILE B 1 247 ? 11.590 -26.170 30.770 1.00 42.36 247 ILE B O 1
ATOM 4020 N N . PRO B 1 248 ? 12.136 -28.222 30.080 1.00 36.22 248 PRO B N 1
ATOM 4021 C CA . PRO B 1 248 ? 12.385 -27.787 28.711 1.00 36.26 248 PRO B CA 1
ATOM 4022 C C . PRO B 1 248 ? 11.121 -27.269 28.000 1.00 35.99 248 PRO B C 1
ATOM 4023 O O . PRO B 1 248 ? 10.024 -27.844 28.150 1.00 33.05 248 PRO B O 1
ATOM 4027 N N . VAL B 1 249 ? 11.274 -26.108 27.330 1.00 36.50 249 VAL B N 1
ATOM 4028 C CA . VAL B 1 249 ? 10.194 -25.472 26.592 1.00 40.73 249 VAL B CA 1
ATOM 4029 C C . VAL B 1 249 ? 10.587 -25.370 25.127 1.00 41.96 249 VAL B C 1
ATOM 4030 O O . VAL B 1 249 ? 11.715 -25.013 24.815 1.00 45.45 249 VAL B O 1
ATOM 4034 N N . HIS B 1 250 ? 9.639 -25.723 24.266 1.00 43.06 250 HIS B N 1
ATOM 4035 C CA . HIS B 1 250 ? 9.808 -25.753 22.816 1.00 42.73 250 HIS B CA 1
ATOM 4036 C C . HIS B 1 250 ? 8.715 -24.837 22.280 1.00 37.94 250 HIS B C 1
ATOM 4037 O O . HIS B 1 250 ? 7.545 -25.190 22.308 1.00 37.46 250 HIS B O 1
ATOM 4044 N N . GLU B 1 251 ? 9.126 -23.619 21.929 1.00 36.91 251 GLU B N 1
ATOM 4045 C CA . GLU B 1 251 ? 8.311 -22.610 21.310 1.00 34.92 251 GLU B CA 1
ATOM 4046 C C . GLU B 1 251 ? 8.598 -22.723 19.826 1.00 34.91 251 GLU B C 1
ATOM 4047 O O . GLU B 1 251 ? 9.746 -22.560 19.408 1.00 35.35 251 GLU B O 1
ATOM 4053 N N . GLY B 1 252 ? 7.585 -23.075 19.061 1.00 29.91 252 GLY B N 1
ATOM 4054 C CA . GLY B 1 252 ? 7.787 -23.176 17.625 1.00 30.29 252 GLY B CA 1
ATOM 4055 C C . GLY B 1 252 ? 6.710 -24.012 16.979 1.00 27.91 252 GLY B C 1
ATOM 4056 O O . GLY B 1 252 ? 5.696 -24.291 17.640 1.00 26.38 252 GLY B O 1
ATOM 4057 N N . ASP B 1 253 ? 7.008 -24.469 15.750 1.00 26.93 253 ASP B N 1
ATOM 4058 C CA . ASP B 1 253 ? 6.041 -25.165 14.913 1.00 23.38 253 ASP B CA 1
ATOM 4059 C C . ASP B 1 253 ? 5.944 -26.635 15.356 1.00 23.69 253 ASP B C 1
ATOM 4060 O O . ASP B 1 253 ? 6.949 -27.373 15.424 1.00 27.36 253 ASP B O 1
ATOM 4065 N N . PHE B 1 254 ? 4.731 -27.093 15.674 1.00 22.93 254 PHE B N 1
ATOM 4066 C CA . PHE B 1 254 ? 4.469 -28.530 15.914 1.00 23.26 254 PHE B CA 1
ATOM 4067 C C . PHE B 1 254 ? 3.095 -28.867 15.351 1.00 21.52 254 PHE B C 1
ATOM 4068 O O . PHE B 1 254 ? 2.278 -28.000 15.009 1.00 17.91 254 PHE B O 1
ATOM 4076 N N . THR B 1 255 ? 2.839 -30.179 15.275 1.00 24.71 255 THR B N 1
ATOM 4077 C CA . THR B 1 255 ? 1.776 -30.710 14.466 1.00 23.86 255 THR B CA 1
ATOM 4078 C C . THR B 1 255 ? 0.737 -31.380 15.352 1.00 23.89 255 THR B C 1
ATOM 4079 O O . THR B 1 255 ? 1.010 -31.710 16.491 1.00 24.61 255 THR B O 1
ATOM 4083 N N . LEU B 1 256 ? -0.404 -31.685 14.720 1.00 23.65 256 LEU B N 1
ATOM 4084 C CA . LEU B 1 256 ? -1.460 -32.478 15.324 1.00 24.90 256 LEU B CA 1
ATOM 4085 C C . LEU B 1 256 ? -0.920 -33.844 15.651 1.00 25.24 256 LEU B C 1
ATOM 4086 O O . LEU B 1 256 ? -1.369 -34.353 16.691 1.00 26.66 256 LEU B O 1
ATOM 4091 N N . ALA B 1 257 ? -0.032 -34.430 14.788 1.00 22.86 257 ALA B N 1
ATOM 4092 C CA . ALA B 1 257 ? 0.541 -35.727 15.134 1.00 23.57 257 ALA B CA 1
ATOM 4093 C C . ALA B 1 257 ? 1.257 -35.663 16.494 1.00 26.88 257 ALA B C 1
ATOM 4094 O O . ALA B 1 257 ? 1.131 -36.555 17.335 1.00 29.76 257 ALA B O 1
ATOM 4096 N N . GLU B 1 258 ? 2.077 -34.607 16.697 1.00 27.73 258 GLU B N 1
ATOM 4097 C CA . GLU B 1 258 ? 2.797 -34.441 17.958 1.00 28.30 258 GLU B CA 1
ATOM 4098 C C . GLU B 1 258 ? 1.841 -34.233 19.141 1.00 27.78 258 GLU B C 1
ATOM 4099 O O . GLU B 1 258 ? 2.190 -34.609 20.245 1.00 30.80 258 GLU B O 1
ATOM 4105 N N . VAL B 1 259 ? 0.702 -33.548 18.930 1.00 27.23 259 VAL B N 1
ATOM 4106 C CA . VAL B 1 259 ? -0.300 -33.298 19.950 1.00 26.78 259 VAL B CA 1
ATOM 4107 C C . VAL B 1 259 ? -0.953 -34.611 20.348 1.00 27.63 259 VAL B C 1
ATOM 4108 O O . VAL B 1 259 ? -1.145 -34.850 21.540 1.00 27.54 259 VAL B O 1
ATOM 4112 N N . TYR B 1 260 ? -1.325 -35.401 19.330 1.00 27.32 260 TYR B N 1
ATOM 4113 C CA . TYR B 1 260 ? -2.040 -36.625 19.537 1.00 27.93 260 TYR B CA 1
ATOM 4114 C C . TYR B 1 260 ? -1.177 -37.586 20.316 1.00 30.51 260 TYR B C 1
ATOM 4115 O O . TYR B 1 260 ? -1.728 -38.446 20.958 1.00 32.26 260 TYR B O 1
ATOM 4124 N N . ALA B 1 261 ? 0.155 -37.500 20.210 1.00 31.23 261 ALA B N 1
ATOM 4125 C CA . ALA B 1 261 ? 1.019 -38.421 20.935 1.00 32.80 261 ALA B CA 1
ATOM 4126 C C . ALA B 1 261 ? 1.460 -37.849 22.282 1.00 32.46 261 ALA B C 1
ATOM 4127 O O . ALA B 1 261 ? 2.315 -38.386 22.916 1.00 32.91 261 ALA B O 1
ATOM 4129 N N . ALA B 1 262 ? 0.899 -36.720 22.705 1.00 34.60 262 ALA B N 1
ATOM 4130 C CA . ALA B 1 262 ? 1.358 -36.005 23.872 1.00 33.73 262 ALA B CA 1
ATOM 4131 C C . ALA B 1 262 ? 0.876 -36.708 25.133 1.00 34.80 262 ALA B C 1
ATOM 4132 O O . ALA B 1 262 ? -0.092 -37.466 25.129 1.00 31.71 262 ALA B O 1
ATOM 4134 N N . ASP B 1 263 ? 1.542 -36.389 26.240 1.00 33.95 263 ASP B N 1
ATOM 4135 C CA . ASP B 1 263 ? 1.178 -36.947 27.532 1.00 36.00 263 ASP B CA 1
ATOM 4136 C C . ASP B 1 263 ? 0.098 -36.110 28.195 1.00 34.06 263 ASP B C 1
ATOM 4137 O O . ASP B 1 263 ? -0.749 -36.644 28.872 1.00 35.77 263 ASP B O 1
ATOM 4142 N N . GLU B 1 264 ? 0.155 -34.800 28.024 1.00 32.33 264 GLU B N 1
ATOM 4143 C CA . GLU B 1 264 ? -0.781 -33.901 28.667 1.00 31.24 264 GLU B CA 1
ATOM 4144 C C . GLU B 1 264 ? -0.974 -32.724 27.713 1.00 28.63 264 GLU B C 1
ATOM 4145 O O . GLU B 1 264 ? -0.221 -32.565 26.736 1.00 24.98 264 GLU B O 1
ATOM 4151 N N . ALA B 1 265 ? -1.985 -31.917 28.029 1.00 27.70 265 ALA B N 1
ATOM 4152 C CA . ALA B 1 265 ? -2.151 -30.629 27.374 1.00 26.97 265 ALA B CA 1
ATOM 4153 C C . ALA B 1 265 ? -3.046 -29.737 28.235 1.00 27.37 265 ALA B C 1
ATOM 4154 O O . ALA B 1 265 ? -3.837 -30.207 29.066 1.00 29.25 265 ALA B O 1
ATOM 4156 N N . PHE B 1 266 ? -2.936 -28.436 27.979 1.00 26.28 266 PHE B N 1
ATOM 4157 C CA . PHE B 1 266 ? -3.705 -27.453 28.692 1.00 27.06 266 PHE B CA 1
ATOM 4158 C C . PHE B 1 266 ? -3.747 -26.171 27.888 1.00 25.15 266 PHE B C 1
ATOM 4159 O O . PHE B 1 266 ? -2.852 -25.895 27.087 1.00 25.51 266 PHE B O 1
ATOM 4167 N N . VAL B 1 267 ? -4.693 -25.334 28.298 1.00 26.19 267 VAL B N 1
ATOM 4168 C CA . VAL B 1 267 ? -4.921 -24.029 27.711 1.00 27.72 267 VAL B CA 1
ATOM 4169 C C . VAL B 1 267 ? -4.763 -22.961 28.782 1.00 27.76 267 VAL B C 1
ATOM 4170 O O . VAL B 1 267 ? -4.927 -23.255 29.951 1.00 30.12 267 VAL B O 1
ATOM 4174 N N . THR B 1 268 ? -4.373 -21.747 28.374 1.00 29.61 268 THR B N 1
ATOM 4175 C CA . THR B 1 268 ? -4.112 -20.651 29.297 1.00 30.51 268 THR B CA 1
ATOM 4176 C C . THR B 1 268 ? -4.937 -19.413 28.935 1.00 31.40 268 THR B C 1
ATOM 4177 O O . THR B 1 268 ? -5.213 -19.137 27.772 1.00 35.91 268 THR B O 1
ATOM 4181 N N . GLY B 1 269 ? -5.225 -18.609 29.955 1.00 31.60 269 GLY B N 1
ATOM 4182 C CA . GLY B 1 269 ? -5.853 -17.311 29.785 1.00 32.23 269 GLY B CA 1
ATOM 4183 C C . GLY B 1 269 ? -6.088 -16.679 31.148 1.00 31.33 269 GLY B C 1
ATOM 4184 O O . GLY B 1 269 ? -6.087 -17.411 32.125 1.00 31.95 269 GLY B O 1
ATOM 4185 N N . THR B 1 270 ? -6.276 -15.352 31.192 1.00 32.46 270 THR B N 1
ATOM 4186 C CA . THR B 1 270 ? -6.400 -14.627 32.450 1.00 35.47 270 THR B CA 1
ATOM 4187 C C . THR B 1 270 ? -7.574 -15.148 33.287 1.00 36.35 270 THR B C 1
ATOM 4188 O O . THR B 1 270 ? -7.462 -15.201 34.514 1.00 35.70 270 THR B O 1
ATOM 4192 N N . LEU B 1 271 ? -8.670 -15.544 32.631 1.00 40.30 271 LEU B N 1
ATOM 4193 C CA . LEU B 1 271 ? -9.931 -15.886 33.281 1.00 41.75 271 LEU B CA 1
ATOM 4194 C C . LEU B 1 271 ? -9.788 -17.210 34.045 1.00 40.99 271 LEU B C 1
ATOM 4195 O O . LEU B 1 271 ? -10.051 -17.233 35.260 1.00 39.77 271 LEU B O 1
ATOM 4200 N N . ALA B 1 272 ? -9.368 -18.287 33.349 1.00 37.43 272 ALA B N 1
ATOM 4201 C CA . ALA B 1 272 ? -9.306 -19.625 33.946 1.00 37.63 272 ALA B CA 1
ATOM 4202 C C . ALA B 1 272 ? -7.913 -19.968 34.458 1.00 37.03 272 ALA B C 1
ATOM 4203 O O . ALA B 1 272 ? -7.766 -20.791 35.342 1.00 42.61 272 ALA B O 1
ATOM 4205 N N . GLY B 1 273 ? -6.868 -19.298 33.980 1.00 36.19 273 GLY B N 1
ATOM 4206 C CA . GLY B 1 273 ? -5.523 -19.639 34.399 1.00 35.50 273 GLY B CA 1
ATOM 4207 C C . GLY B 1 273 ? -5.077 -20.773 33.470 1.00 34.68 273 GLY B C 1
ATOM 4208 O O . GLY B 1 273 ? -5.168 -20.602 32.255 1.00 34.57 273 GLY B O 1
ATOM 4209 N N . LEU B 1 274 ? -4.667 -21.896 34.044 1.00 32.07 274 LEU B N 1
ATOM 4210 C CA . LEU B 1 274 ? -4.361 -23.117 33.337 1.00 34.59 274 LEU B CA 1
ATOM 4211 C C . LEU B 1 274 ? -5.568 -24.043 33.428 1.00 34.70 274 LEU B C 1
ATOM 4212 O O . LEU B 1 274 ? -5.980 -24.369 34.543 1.00 32.89 274 LEU B O 1
ATOM 4217 N N . THR B 1 275 ? -6.098 -24.465 32.264 1.00 33.25 275 THR B N 1
ATOM 4218 C CA . THR B 1 275 ? -7.225 -25.403 32.219 1.00 34.16 275 THR B CA 1
ATOM 4219 C C . THR B 1 275 ? -6.699 -26.630 31.499 1.00 33.19 275 THR B C 1
ATOM 4220 O O . THR B 1 275 ? -6.300 -26.498 30.325 1.00 32.88 275 THR B O 1
ATOM 4224 N N . PRO B 1 276 ? -6.713 -27.823 32.136 1.00 35.95 276 PRO B N 1
ATOM 4225 C CA . PRO B 1 276 ? -6.327 -29.045 31.441 1.00 35.29 276 PRO B CA 1
ATOM 4226 C C . PRO B 1 276 ? -7.246 -29.402 30.276 1.00 36.19 276 PRO B C 1
ATOM 4227 O O . PRO B 1 276 ? -8.421 -28.995 30.217 1.00 36.72 276 PRO B O 1
ATOM 4231 N N . VAL B 1 277 ? -6.668 -30.198 29.378 1.00 34.96 277 VAL B N 1
ATOM 4232 C CA . VAL B 1 277 ? -7.340 -30.691 28.193 1.00 32.47 277 VAL B CA 1
ATOM 4233 C C . VAL B 1 277 ? -7.510 -32.192 28.408 1.00 33.77 277 VAL B C 1
ATOM 4234 O O . VAL B 1 277 ? -6.546 -32.891 28.771 1.00 31.07 277 VAL B O 1
ATOM 4238 N N . SER B 1 278 ? -8.743 -32.658 28.166 1.00 35.53 278 SER B N 1
ATOM 4239 C CA . SER B 1 278 ? -9.105 -34.050 28.329 1.00 39.25 278 SER B CA 1
ATOM 4240 C C . SER B 1 278 ? -9.128 -34.757 26.976 1.00 36.33 278 SER B C 1
ATOM 4241 O O . SER B 1 278 ? -9.101 -35.979 26.938 1.00 36.01 278 SER B O 1
ATOM 4244 N N . SER B 1 279 ? -9.334 -34.030 25.868 1.00 35.53 279 SER B N 1
ATOM 4245 C CA . SER B 1 279 ? -9.183 -34.674 24.566 1.00 34.72 279 SER B CA 1
ATOM 4246 C C . SER B 1 279 ? -8.919 -33.669 23.447 1.00 31.22 279 SER B C 1
ATOM 4247 O O . SER B 1 279 ? -9.228 -32.489 23.573 1.00 34.87 279 SER B O 1
ATOM 4250 N N . VAL B 1 280 ? -8.258 -34.139 22.382 1.00 31.91 280 VAL B N 1
ATOM 4251 C CA . VAL B 1 280 ? -8.077 -33.368 21.151 1.00 29.32 280 VAL B CA 1
ATOM 4252 C C . VAL B 1 280 ? -8.526 -34.257 19.993 1.00 27.40 280 VAL B C 1
ATOM 4253 O O . VAL B 1 280 ? -8.016 -35.343 19.874 1.00 27.88 280 VAL B O 1
ATOM 4257 N N . ASP B 1 281 ? -9.461 -33.780 19.156 1.00 28.30 281 ASP B N 1
ATOM 4258 C CA . ASP B 1 281 ? -10.020 -34.516 18.007 1.00 31.33 281 ASP B CA 1
ATOM 4259 C C . ASP B 1 281 ? -10.432 -35.936 18.430 1.00 29.44 281 ASP B C 1
ATOM 4260 O O . ASP B 1 281 ? -10.172 -36.896 17.721 1.00 28.66 281 ASP B O 1
ATOM 4265 N N . GLY B 1 282 ? -11.002 -36.076 19.616 1.00 30.83 282 GLY B N 1
ATOM 4266 C CA . GLY B 1 282 ? -11.365 -37.399 20.129 1.00 35.51 282 GLY B CA 1
ATOM 4267 C C . GLY B 1 282 ? -10.216 -38.267 20.683 1.00 37.95 282 GLY B C 1
ATOM 4268 O O . GLY B 1 282 ? -10.480 -39.382 21.103 1.00 43.90 282 GLY B O 1
ATOM 4269 N N . ARG B 1 283 ? -8.961 -37.816 20.713 1.00 36.91 283 ARG B N 1
ATOM 4270 C CA . ARG B 1 283 ? -7.862 -38.595 21.301 1.00 38.50 283 ARG B CA 1
ATOM 4271 C C . ARG B 1 283 ? -7.708 -38.196 22.783 1.00 36.98 283 ARG B C 1
ATOM 4272 O O . ARG B 1 283 ? -7.467 -37.024 23.097 1.00 32.16 283 ARG B O 1
ATOM 4280 N N . ALA B 1 284 ? -7.875 -39.154 23.700 1.00 38.46 284 ALA B N 1
ATOM 4281 C CA . ALA B 1 284 ? -7.991 -38.828 25.124 1.00 40.52 284 ALA B CA 1
ATOM 4282 C C . ALA B 1 284 ? -6.619 -38.458 25.673 1.00 40.23 284 ALA B C 1
ATOM 4283 O O . ALA B 1 284 ? -5.609 -38.943 25.188 1.00 44.88 284 ALA B O 1
ATOM 4285 N N . LEU B 1 285 ? -6.614 -37.528 26.615 1.00 42.26 285 LEU B N 1
ATOM 4286 C CA . LEU B 1 285 ? -5.435 -37.115 27.370 1.00 38.12 285 LEU B CA 1
ATOM 4287 C C . LEU B 1 285 ? -5.899 -37.046 28.812 1.00 37.89 285 LEU B C 1
ATOM 4288 O O . LEU B 1 285 ? -7.002 -36.555 29.051 1.00 33.85 285 LEU B O 1
ATOM 4293 N N . VAL B 1 286 ? -5.065 -37.539 29.748 1.00 39.13 286 VAL B N 1
ATOM 4294 C CA . VAL B 1 286 ? -5.481 -37.570 31.129 1.00 41.58 286 VAL B CA 1
ATOM 4295 C C . VAL B 1 286 ? -5.451 -36.111 31.569 1.00 42.81 286 VAL B C 1
ATOM 4296 O O . VAL B 1 286 ? -4.391 -35.492 31.503 1.00 42.25 286 VAL B O 1
ATOM 4300 N N . PRO B 1 287 ? -6.574 -35.520 32.045 1.00 46.44 287 PRO B N 1
ATOM 4301 C CA . PRO B 1 287 ? -6.540 -34.165 32.601 1.00 49.44 287 PRO B CA 1
ATOM 4302 C C . PRO B 1 287 ? -5.819 -34.077 33.962 1.00 46.97 287 PRO B C 1
ATOM 4303 O O . PRO B 1 287 ? -5.967 -34.975 34.772 1.00 46.20 287 PRO B O 1
ATOM 4307 N N . LEU B 1 288 ? -5.104 -32.956 34.169 1.00 46.43 288 LEU B N 1
ATOM 4308 C CA . LEU B 1 288 ? -4.223 -32.628 35.291 1.00 48.45 288 LEU B CA 1
ATOM 4309 C C . LEU B 1 288 ? -3.101 -33.656 35.388 1.00 45.29 288 LEU B C 1
ATOM 4310 O O . LEU B 1 288 ? -2.876 -34.243 36.434 1.00 47.60 288 LEU B O 1
ATOM 4315 N N . GLY B 1 289 ? -2.354 -33.807 34.290 1.00 41.68 289 GLY B N 1
ATOM 4316 C CA . GLY B 1 289 ? -1.139 -34.599 34.296 1.00 40.73 289 GLY B CA 1
ATOM 4317 C C . GLY B 1 289 ? -0.087 -34.017 35.227 1.00 39.31 289 GLY B C 1
ATOM 4318 O O . GLY B 1 289 ? -0.216 -32.891 35.683 1.00 37.79 289 GLY B O 1
ATOM 4319 N N . PRO B 1 290 ? 1.023 -34.740 35.502 1.00 41.24 290 PRO B N 1
ATOM 4320 C CA . PRO B 1 290 ? 1.967 -34.301 36.539 1.00 41.12 290 PRO B CA 1
ATOM 4321 C C . PRO B 1 290 ? 2.606 -32.936 36.273 1.00 40.14 290 PRO B C 1
ATOM 4322 O O . PRO B 1 290 ? 2.782 -32.159 37.203 1.00 43.41 290 PRO B O 1
ATOM 4326 N N . LEU B 1 291 ? 2.875 -32.587 35.016 1.00 39.37 291 LEU B N 1
ATOM 4327 C CA . LEU B 1 291 ? 3.512 -31.316 34.708 1.00 38.59 291 LEU B CA 1
ATOM 4328 C C . LEU B 1 291 ? 2.493 -30.181 34.665 1.00 37.98 291 LEU B C 1
ATOM 4329 O O . LEU B 1 291 ? 2.819 -29.024 34.913 1.00 35.24 291 LEU B O 1
ATOM 4334 N N . THR B 1 292 ? 1.248 -30.461 34.243 1.00 38.18 292 THR B N 1
ATOM 4335 C CA . THR B 1 292 ? 0.199 -29.455 34.312 1.00 36.97 292 THR B CA 1
ATOM 4336 C C . THR B 1 292 ? -0.003 -29.040 35.780 1.00 39.16 292 THR B C 1
ATOM 4337 O O . THR B 1 292 ? -0.003 -27.855 36.086 1.00 39.09 292 THR B O 1
ATOM 4341 N N . GLN B 1 293 ? -0.068 -30.017 36.684 1.00 42.58 293 GLN B N 1
ATOM 4342 C CA . GLN B 1 293 ? -0.182 -29.780 38.120 1.00 46.64 293 GLN B CA 1
ATOM 4343 C C . GLN B 1 293 ? 0.941 -28.871 38.632 1.00 48.35 293 GLN B C 1
ATOM 4344 O O . GLN B 1 293 ? 0.657 -27.908 39.356 1.00 49.39 293 GLN B O 1
ATOM 4350 N N . ARG B 1 294 ? 2.187 -29.229 38.294 1.00 48.36 294 ARG B N 1
ATOM 4351 C CA . ARG B 1 294 ? 3.396 -28.517 38.699 1.00 48.07 294 ARG B CA 1
ATOM 4352 C C . ARG B 1 294 ? 3.322 -27.054 38.249 1.00 44.34 294 ARG B C 1
ATOM 4353 O O . ARG B 1 294 ? 3.554 -26.139 39.035 1.00 39.77 294 ARG B O 1
ATOM 4361 N N . LEU B 1 295 ? 2.950 -26.834 36.984 1.00 42.69 295 LEU B N 1
ATOM 4362 C CA . LEU B 1 295 ? 2.904 -25.491 36.422 1.00 40.31 295 LEU B CA 1
ATOM 4363 C C . LEU B 1 295 ? 1.724 -24.724 37.007 1.00 39.73 295 LEU B C 1
ATOM 4364 O O . LEU B 1 295 ? 1.811 -23.500 37.196 1.00 40.41 295 LEU B O 1
ATOM 4369 N N . ASP B 1 296 ? 0.616 -25.436 37.224 1.00 38.08 296 ASP B N 1
ATOM 4370 C CA . ASP B 1 296 ? -0.541 -24.845 37.873 1.00 41.69 296 ASP B CA 1
ATOM 4371 C C . ASP B 1 296 ? -0.180 -24.354 39.289 1.00 38.85 296 ASP B C 1
ATOM 4372 O O . ASP B 1 296 ? -0.506 -23.227 39.658 1.00 38.35 296 ASP B O 1
ATOM 4377 N N . ALA B 1 297 ? 0.547 -25.156 40.049 1.00 40.06 297 ALA B N 1
ATOM 4378 C CA . ALA B 1 297 ? 1.006 -24.750 41.385 1.00 41.57 297 ALA B CA 1
ATOM 4379 C C . ALA B 1 297 ? 1.861 -23.471 41.338 1.00 39.78 297 ALA B C 1
ATOM 4380 O O . ALA B 1 297 ? 1.616 -22.529 42.072 1.00 37.80 297 ALA B O 1
ATOM 4382 N N . LEU B 1 298 ? 2.796 -23.421 40.385 1.00 38.75 298 LEU B N 1
ATOM 4383 C CA . LEU B 1 298 ? 3.717 -22.311 40.181 1.00 39.37 298 LEU B CA 1
ATOM 4384 C C . LEU B 1 298 ? 2.992 -21.036 39.769 1.00 37.23 298 LEU B C 1
ATOM 4385 O O . LEU B 1 298 ? 3.322 -19.932 40.235 1.00 35.60 298 LEU B O 1
ATOM 4390 N N . TYR B 1 299 ? 1.948 -21.210 38.946 1.00 35.97 299 TYR B N 1
ATOM 4391 C CA . TYR B 1 299 ? 1.202 -20.090 38.433 1.00 34.45 299 TYR B CA 1
ATOM 4392 C C . TYR B 1 299 ? 0.426 -19.430 39.561 1.00 36.49 299 TYR B C 1
ATOM 4393 O O . TYR B 1 299 ? 0.472 -18.191 39.676 1.00 36.06 299 TYR B O 1
ATOM 4402 N N . ARG B 1 300 ? -0.297 -20.262 40.333 1.00 37.58 300 ARG B N 1
ATOM 4403 C CA . ARG B 1 300 ? -1.120 -19.806 41.446 1.00 42.69 300 ARG B CA 1
ATOM 4404 C C . ARG B 1 300 ? -0.264 -19.117 42.521 1.00 44.72 300 ARG B C 1
ATOM 4405 O O . ARG B 1 300 ? -0.606 -18.016 42.978 1.00 46.15 300 ARG B O 1
ATOM 4413 N N . ALA B 1 301 ? 0.874 -19.729 42.867 1.00 42.93 301 ALA B N 1
ATOM 4414 C CA . ALA B 1 301 ? 1.880 -19.076 43.698 1.00 45.38 301 ALA B CA 1
ATOM 4415 C C . ALA B 1 301 ? 2.262 -17.712 43.112 1.00 45.37 301 ALA B C 1
ATOM 4416 O O . ALA B 1 301 ? 2.274 -16.730 43.845 1.00 46.21 301 ALA B O 1
ATOM 4418 N N . TYR B 1 302 ? 2.471 -17.623 41.785 1.00 43.58 302 TYR B N 1
ATOM 4419 C CA . TYR B 1 302 ? 2.918 -16.379 41.172 1.00 41.88 302 TYR B CA 1
ATOM 4420 C C . TYR B 1 302 ? 1.872 -15.271 41.295 1.00 42.77 302 TYR B C 1
ATOM 4421 O O . TYR B 1 302 ? 2.248 -14.132 41.567 1.00 43.66 302 TYR B O 1
ATOM 4430 N N . ILE B 1 303 ? 0.604 -15.573 41.001 1.00 41.00 303 ILE B N 1
ATOM 4431 C CA . ILE B 1 303 ? -0.443 -14.559 40.995 1.00 41.27 303 ILE B CA 1
ATOM 4432 C C . ILE B 1 303 ? -0.847 -14.153 42.418 1.00 43.21 303 ILE B C 1
ATOM 4433 O O . ILE B 1 303 ? -1.407 -13.073 42.571 1.00 41.10 303 ILE B O 1
ATOM 4438 N N . ALA B 1 304 ? -0.569 -15.003 43.427 1.00 43.97 304 ALA B N 1
ATOM 4439 C CA . ALA B 1 304 ? -0.804 -14.700 44.837 1.00 47.43 304 ALA B CA 1
ATOM 4440 C C . ALA B 1 304 ? 0.435 -14.148 45.555 1.00 48.02 304 ALA B C 1
ATOM 4441 O O . ALA B 1 304 ? 0.402 -14.092 46.746 1.00 48.00 304 ALA B O 1
ATOM 4443 N N . SER B 1 305 ? 1.522 -13.766 44.857 1.00 50.56 305 SER B N 1
ATOM 4444 C CA . SER B 1 305 ? 2.767 -13.275 45.452 1.00 51.43 305 SER B CA 1
ATOM 4445 C C . SER B 1 305 ? 2.765 -11.765 45.281 1.00 51.02 305 SER B C 1
ATOM 4446 O O . SER B 1 305 ? 2.012 -11.284 44.451 1.00 51.19 305 SER B O 1
ATOM 4449 N N . ALA B 1 306 ? 3.687 -11.054 45.940 1.00 52.30 306 ALA B N 1
ATOM 4450 C CA . ALA B 1 306 ? 3.711 -9.588 45.969 1.00 56.35 306 ALA B CA 1
ATOM 4451 C C . ALA B 1 306 ? 4.128 -8.950 44.623 1.00 58.20 306 ALA B C 1
ATOM 4452 O O . ALA B 1 306 ? 3.572 -7.901 44.245 1.00 63.24 306 ALA B O 1
ATOM 4454 N N . ASN B 1 307 ? 5.056 -9.627 43.930 1.00 52.97 307 ASN B N 1
ATOM 4455 C CA . ASN B 1 307 ? 5.692 -9.321 42.650 1.00 53.48 307 ASN B CA 1
ATOM 4456 C C . ASN B 1 307 ? 5.474 -7.917 42.050 1.00 50.41 307 ASN B C 1
ATOM 4457 O O . ASN B 1 30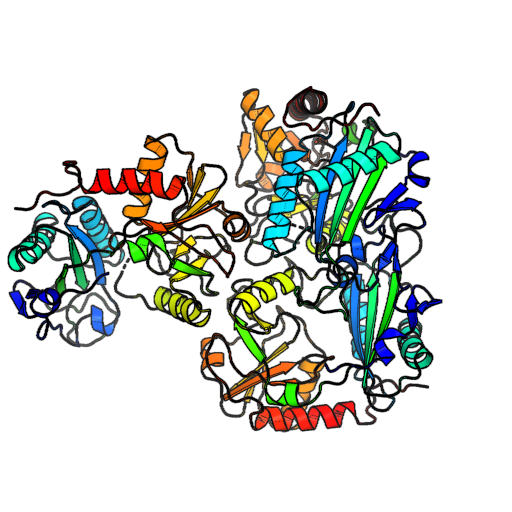7 ? 4.336 -7.476 41.923 1.00 56.72 307 ASN B O 1
ATOM 4462 N N . GLU B 1 308 ? 6.541 -7.286 41.532 1.00 44.61 308 GLU B N 1
ATOM 4463 C CA . GLU B 1 308 ? 6.471 -5.975 40.905 1.00 45.44 308 GLU B CA 1
ATOM 4464 C C . GLU B 1 308 ? 5.615 -5.930 39.615 1.00 43.97 308 GLU B C 1
ATOM 4465 O O . GLU B 1 308 ? 5.203 -4.862 39.193 1.00 42.52 308 GLU B O 1
ATOM 4471 N N . ALA B 1 309 ? 5.373 -7.085 38.981 1.00 42.18 309 ALA B N 1
ATOM 4472 C CA . ALA B 1 309 ? 4.498 -7.180 37.833 1.00 41.46 309 ALA B CA 1
ATOM 4473 C C . ALA B 1 309 ? 3.063 -6.911 38.239 1.00 41.34 309 ALA B C 1
ATOM 4474 O O . ALA B 1 309 ? 2.276 -6.589 37.350 1.00 39.07 309 ALA B O 1
ATOM 4476 N N . HIS B 1 310 ? 2.722 -7.119 39.533 1.00 43.07 310 HIS B N 1
ATOM 4477 C CA . HIS B 1 310 ? 1.353 -6.963 40.009 1.00 43.11 310 HIS B CA 1
ATOM 4478 C C . HIS B 1 310 ? 1.112 -5.527 40.458 1.00 45.82 310 HIS B C 1
ATOM 4479 O O . HIS B 1 310 ? 2.006 -4.938 41.061 1.00 54.00 310 HIS B O 1
ATOM 4486 N N . GLY B 1 311 ? -0.062 -4.943 40.109 1.00 46.61 311 GLY B N 1
ATOM 4487 C CA . GLY B 1 311 ? -0.439 -3.599 40.562 1.00 46.16 311 GLY B CA 1
ATOM 4488 C C . GLY B 1 311 ? -1.202 -3.662 41.877 1.00 47.49 311 GLY B C 1
ATOM 4489 O O . GLY B 1 311 ? -2.112 -4.465 42.003 1.00 46.28 311 GLY B O 1
ATOM 4490 N N . ALA B 1 312 ? -0.819 -2.843 42.874 1.00 52.33 312 ALA B N 1
ATOM 4491 C CA . ALA B 1 312 ? -1.485 -2.848 44.178 1.00 54.00 312 ALA B CA 1
ATOM 4492 C C . ALA B 1 312 ? -2.801 -2.092 44.055 1.00 54.40 312 ALA B C 1
ATOM 4493 O O . ALA B 1 312 ? -2.813 -0.977 43.573 1.00 54.42 312 ALA B O 1
ATOM 4495 N N . LEU B 1 313 ? -3.882 -2.673 44.572 1.00 56.98 313 LEU B N 1
ATOM 4496 C CA . LEU B 1 313 ? -5.081 -1.905 44.889 1.00 60.62 313 LEU B CA 1
ATOM 4497 C C . LEU B 1 313 ? -4.778 -0.926 46.023 1.00 70.66 313 LEU B C 1
ATOM 4498 O O . LEU B 1 313 ? -4.083 -1.306 46.985 1.00 72.71 313 LEU B O 1
ATOM 4503 N N . PRO B 1 314 ? -5.190 0.369 45.936 1.00 73.74 314 PRO B N 1
ATOM 4504 C CA . PRO B 1 314 ? -5.452 1.157 47.153 1.00 79.01 314 PRO B CA 1
ATOM 4505 C C . PRO B 1 314 ? -6.692 0.679 47.912 1.00 77.65 314 PRO B C 1
ATOM 4506 O O . PRO B 1 314 ? -6.511 0.055 48.979 1.00 76.66 314 PRO B O 1
ATOM 4510 N N . TYR C 1 15 ? -23.114 11.659 0.526 1.00 85.69 15 TYR C N 1
ATOM 4511 C CA . TYR C 1 15 ? -24.252 11.787 1.483 1.00 83.77 15 TYR C CA 1
ATOM 4512 C C . TYR C 1 15 ? -24.192 13.210 2.046 1.00 81.75 15 TYR C C 1
ATOM 4513 O O . TYR C 1 15 ? -23.340 13.490 2.885 1.00 88.86 15 TYR C O 1
ATOM 4515 N N . ALA C 1 16 ? -25.080 14.104 1.567 1.00 79.28 16 ALA C N 1
ATOM 4516 C CA . ALA C 1 16 ? -24.957 15.547 1.744 1.00 83.02 16 ALA C CA 1
ATOM 4517 C C . ALA C 1 16 ? -26.022 16.093 2.693 1.00 84.26 16 ALA C C 1
ATOM 4518 O O . ALA C 1 16 ? -27.198 15.946 2.419 1.00 80.00 16 ALA C O 1
ATOM 4520 N N . PRO C 1 17 ? -25.652 16.869 3.745 1.00 88.38 17 PRO C N 1
ATOM 4521 C CA . PRO C 1 17 ? -26.266 16.754 5.066 1.00 84.12 17 PRO C CA 1
ATOM 4522 C C . PRO C 1 17 ? -27.694 17.273 5.197 1.00 78.83 17 PRO C C 1
ATOM 4523 O O . PRO C 1 17 ? -28.177 18.048 4.372 1.00 81.90 17 PRO C O 1
ATOM 4527 N N . ASP C 1 18 ? -28.352 16.833 6.276 1.00 70.88 18 ASP C N 1
ATOM 4528 C CA . ASP C 1 18 ? -29.771 17.072 6.469 1.00 69.17 18 ASP C CA 1
ATOM 4529 C C . ASP C 1 18 ? -30.083 17.058 7.964 1.00 69.62 18 ASP C C 1
ATOM 4530 O O . ASP C 1 18 ? -29.902 16.038 8.629 1.00 64.25 18 ASP C O 1
ATOM 4535 N N . ALA C 1 19 ? -30.647 18.187 8.436 1.00 69.92 19 ALA C N 1
ATOM 4536 C CA . ALA C 1 19 ? -30.906 18.418 9.843 1.00 71.98 19 ALA C CA 1
ATOM 4537 C C . ALA C 1 19 ? -31.948 17.450 10.410 1.00 72.33 19 ALA C C 1
ATOM 4538 O O . ALA C 1 19 ? -32.042 17.294 11.627 1.00 76.73 19 ALA C O 1
ATOM 4540 N N . ARG C 1 20 ? -32.779 16.860 9.549 1.00 70.35 20 ARG C N 1
ATOM 4541 C CA . ARG C 1 20 ? -33.769 15.891 9.991 1.00 72.50 20 ARG C CA 1
ATOM 4542 C C . ARG C 1 20 ? -33.102 14.644 10.580 1.00 69.80 20 ARG C C 1
ATOM 4543 O O . ARG C 1 20 ? -33.679 13.977 11.450 1.00 69.10 20 ARG C O 1
ATOM 4551 N N . ASN C 1 21 ? -31.868 14.351 10.147 1.00 68.29 21 ASN C N 1
ATOM 4552 C CA . ASN C 1 21 ? -31.104 13.243 10.712 1.00 67.04 21 ASN C CA 1
ATOM 4553 C C . ASN C 1 21 ? -30.991 13.322 12.233 1.00 64.02 21 ASN C C 1
ATOM 4554 O O . ASN C 1 21 ? -31.015 12.254 12.859 1.00 61.50 21 ASN C O 1
ATOM 4559 N N . ASP C 1 22 ? -30.982 14.545 12.807 1.00 61.85 22 ASP C N 1
ATOM 4560 C CA . ASP C 1 22 ? -30.734 14.717 14.232 1.00 62.65 22 ASP C CA 1
ATOM 4561 C C . ASP C 1 22 ? -31.881 14.239 15.123 1.00 61.86 22 ASP C C 1
ATOM 4562 O O . ASP C 1 22 ? -31.623 14.011 16.306 1.00 60.42 22 ASP C O 1
ATOM 4567 N N . ALA C 1 23 ? -33.100 14.070 14.574 1.00 61.97 23 ALA C N 1
ATOM 4568 C CA . ALA C 1 23 ? -34.289 13.732 15.352 1.00 62.22 23 ALA C CA 1
ATOM 4569 C C . ALA C 1 23 ? -34.962 12.437 14.889 1.00 59.38 23 ALA C C 1
ATOM 4570 O O . ALA C 1 23 ? -36.093 12.177 15.303 1.00 58.36 23 ALA C O 1
ATOM 4572 N N . VAL C 1 24 ? -34.308 11.620 14.040 1.00 58.14 24 VAL C N 1
ATOM 4573 C CA . VAL C 1 24 ? -34.872 10.336 13.603 1.00 55.71 24 VAL C CA 1
ATOM 4574 C C . VAL C 1 24 ? -35.098 9.436 14.832 1.00 56.06 24 VAL C C 1
ATOM 4575 O O . VAL C 1 24 ? -34.349 9.535 15.832 1.00 57.13 24 VAL C O 1
ATOM 4579 N N . LEU C 1 25 ? -36.165 8.621 14.777 1.00 54.82 25 LEU C N 1
ATOM 4580 C CA . LEU C 1 25 ? -36.393 7.563 15.755 1.00 55.47 25 LEU C CA 1
ATOM 4581 C C . LEU C 1 25 ? -35.725 6.284 15.245 1.00 53.28 25 LEU C C 1
ATOM 4582 O O . LEU C 1 25 ? -35.781 5.979 14.052 1.00 49.54 25 LEU C O 1
ATOM 4587 N N . VAL C 1 26 ? -35.120 5.525 16.173 1.00 52.01 26 VAL C N 1
ATOM 4588 C CA . VAL C 1 26 ? -34.382 4.304 15.865 1.00 48.51 26 VAL C CA 1
ATOM 4589 C C . VAL C 1 26 ? -35.192 3.139 16.421 1.00 47.92 26 VAL C C 1
ATOM 4590 O O . VAL C 1 26 ? -35.755 3.243 17.507 1.00 54.17 26 VAL C O 1
ATOM 4594 N N . TYR C 1 27 ? -35.287 2.061 15.676 1.00 45.75 27 TYR C N 1
ATOM 4595 C CA . TYR C 1 27 ? -35.927 0.848 16.164 1.00 46.20 27 TYR C CA 1
ATOM 4596 C C . TYR C 1 27 ? -34.911 0.107 17.021 1.00 44.79 27 TYR C C 1
ATOM 4597 O O . TYR C 1 27 ? -33.819 -0.215 16.529 1.00 43.24 27 TYR C O 1
ATOM 4606 N N . VAL C 1 28 ? -35.295 -0.206 18.269 1.00 44.79 28 VAL C N 1
ATOM 4607 C CA . VAL C 1 28 ? -34.515 -1.028 19.182 1.00 44.25 28 VAL C CA 1
ATOM 4608 C C . VAL C 1 28 ? -35.458 -2.020 19.877 1.00 46.24 28 VAL C C 1
ATOM 4609 O O . VAL C 1 28 ? -36.386 -1.599 20.552 1.00 49.71 28 VAL C O 1
ATOM 4613 N N . ASN C 1 29 ? -35.323 -3.323 19.583 1.00 46.98 29 ASN C N 1
ATOM 4614 C CA . ASN C 1 29 ? -36.192 -4.411 20.061 1.00 48.06 29 ASN C CA 1
ATOM 4615 C C . ASN C 1 29 ? -37.647 -4.006 20.271 1.00 50.39 29 ASN C C 1
ATOM 4616 O O . ASN C 1 29 ? -38.177 -4.210 21.351 1.00 51.52 29 ASN C O 1
ATOM 4621 N N . GLY C 1 30 ? -38.268 -3.435 19.230 1.00 50.30 30 GLY C N 1
ATOM 4622 C CA . GLY C 1 30 ? -39.717 -3.254 19.164 1.00 52.01 30 GLY C CA 1
ATOM 4623 C C . GLY C 1 30 ? -40.156 -1.823 19.496 1.00 52.92 30 GLY C C 1
ATOM 4624 O O . GLY C 1 30 ? -41.205 -1.424 19.045 1.00 56.27 30 GLY C O 1
ATOM 4625 N N . GLN C 1 31 ? -39.322 -1.060 20.229 1.00 55.43 31 GLN C N 1
ATOM 4626 C CA . GLN C 1 31 ? -39.560 0.307 20.663 1.00 56.26 31 GLN C CA 1
ATOM 4627 C C . GLN C 1 31 ? -38.887 1.256 19.663 1.00 55.85 31 GLN C C 1
ATOM 4628 O O . GLN C 1 31 ? -37.882 0.878 19.030 1.00 51.87 31 GLN C O 1
ATOM 4630 N N . PHE C 1 32 ? -39.426 2.491 19.558 1.00 55.46 32 PHE C N 1
ATOM 4631 C CA . PHE C 1 32 ? -38.894 3.536 18.694 1.00 55.62 32 PHE C CA 1
ATOM 4632 C C . PHE C 1 32 ? -38.343 4.654 19.562 1.00 57.36 32 PHE C C 1
ATOM 4633 O O . PHE C 1 32 ? -39.108 5.301 20.281 1.00 64.23 32 PHE C O 1
ATOM 4641 N N . VAL C 1 33 ? -37.046 4.931 19.431 1.00 56.88 33 VAL C N 1
ATOM 4642 C CA . VAL C 1 33 ? -36.298 5.699 20.422 1.00 59.70 33 VAL C CA 1
ATOM 4643 C C . VAL C 1 33 ? -35.586 6.869 19.733 1.00 59.88 33 VAL C C 1
ATOM 4644 O O . VAL C 1 33 ? -35.077 6.726 18.630 1.00 61.71 33 VAL C O 1
ATOM 4648 N N . PRO C 1 34 ? -35.539 8.081 20.336 1.00 64.84 34 PRO C N 1
ATOM 4649 C CA . PRO C 1 34 ? -34.710 9.168 19.813 1.00 64.29 34 PRO C CA 1
ATOM 4650 C C . PRO C 1 34 ? -33.263 8.759 19.606 1.00 63.13 34 PRO C C 1
ATOM 4651 O O . PRO C 1 34 ? -32.705 8.080 20.473 1.00 63.95 34 PRO C O 1
ATOM 4655 N N . ARG C 1 35 ? -32.648 9.225 18.512 1.00 62.25 35 ARG C N 1
ATOM 4656 C CA . ARG C 1 35 ? -31.308 8.762 18.135 1.00 61.05 35 ARG C CA 1
ATOM 4657 C C . ARG C 1 35 ? -30.247 9.015 19.234 1.00 61.43 35 ARG C C 1
ATOM 4658 O O . ARG C 1 35 ? -29.304 8.207 19.371 1.00 58.07 35 ARG C O 1
ATOM 4666 N N . HIS C 1 36 ? -30.431 10.104 20.021 1.00 59.20 36 HIS C N 1
ATOM 4667 C CA . HIS C 1 36 ? -29.569 10.451 21.148 1.00 59.76 36 HIS C CA 1
ATOM 4668 C C . HIS C 1 36 ? -29.678 9.394 22.250 1.00 59.33 36 HIS C C 1
ATOM 4669 O O . HIS C 1 36 ? -28.796 9.328 23.111 1.00 59.41 36 HIS C O 1
ATOM 4671 N N . GLN C 1 37 ? -30.785 8.615 22.271 1.00 57.67 37 GLN C N 1
ATOM 4672 C CA . GLN C 1 37 ? -31.061 7.669 23.339 1.00 57.24 37 GLN C CA 1
ATOM 4673 C C . GLN C 1 37 ? -31.161 6.247 22.812 1.00 54.44 37 GLN C C 1
ATOM 4674 O O . GLN C 1 37 ? -31.575 5.381 23.569 1.00 53.46 37 GLN C O 1
ATOM 4680 N N . ALA C 1 38 ? -30.743 5.989 21.551 1.00 53.31 38 ALA C N 1
ATOM 4681 C CA . ALA C 1 38 ? -30.745 4.639 21.020 1.00 53.65 38 ALA C CA 1
ATOM 4682 C C . ALA C 1 38 ? -29.474 3.942 21.508 1.00 53.92 38 ALA C C 1
ATOM 4683 O O . ALA C 1 38 ? -28.391 4.373 21.151 1.00 56.48 38 ALA C O 1
ATOM 4685 N N . VAL C 1 39 ? -29.656 2.863 22.283 1.00 52.98 39 VAL C N 1
ATOM 4686 C CA . VAL C 1 39 ? -28.646 2.218 23.095 1.00 49.87 39 VAL C CA 1
ATOM 4687 C C . VAL C 1 39 ? -28.881 0.695 23.074 1.00 50.86 39 VAL C C 1
ATOM 4688 O O . VAL C 1 39 ? -30.024 0.197 22.915 1.00 49.01 39 VAL C O 1
ATOM 4692 N N . VAL C 1 40 ? -27.744 -0.032 23.222 1.00 49.42 40 VAL C N 1
ATOM 4693 C CA . VAL C 1 40 ? -27.682 -1.455 23.477 1.00 47.99 40 VAL C CA 1
ATOM 4694 C C . VAL C 1 40 ? -26.863 -1.695 24.753 1.00 50.44 40 VAL C C 1
ATOM 4695 O O . VAL C 1 40 ? -25.997 -0.880 25.108 1.00 52.88 40 VAL C O 1
ATOM 4699 N N . SER C 1 41 ? -27.140 -2.818 25.434 1.00 49.37 41 SER C N 1
ATOM 4700 C CA . SER C 1 41 ? -26.400 -3.273 26.596 1.00 49.94 41 SER C CA 1
ATOM 4701 C C . SER C 1 41 ? -24.918 -3.492 26.286 1.00 48.53 41 SER C C 1
ATOM 4702 O O . SER C 1 41 ? -24.565 -3.982 25.238 1.00 47.35 41 SER C O 1
ATOM 4705 N N . VAL C 1 42 ? -24.055 -3.179 27.253 1.00 50.70 42 VAL C N 1
ATOM 4706 C CA . VAL C 1 42 ? -22.633 -3.472 27.155 1.00 49.34 42 VAL C CA 1
ATOM 4707 C C . VAL C 1 42 ? -22.361 -4.989 27.248 1.00 51.39 42 VAL C C 1
ATOM 4708 O O . VAL C 1 42 ? -21.253 -5.408 26.903 1.00 53.13 42 VAL C O 1
ATOM 4712 N N . PHE C 1 43 ? -23.365 -5.817 27.609 1.00 53.42 43 PHE C N 1
ATOM 4713 C CA . PHE C 1 43 ? -23.286 -7.273 27.507 1.00 49.91 43 PHE C CA 1
ATOM 4714 C C . PHE C 1 43 ? -23.738 -7.848 26.154 1.00 48.79 43 PHE C C 1
ATOM 4715 O O . PHE C 1 43 ? -23.753 -9.078 25.980 1.00 47.62 43 PHE C O 1
ATOM 4723 N N . ASP C 1 44 ? -24.077 -6.997 25.176 1.00 48.11 44 ASP C N 1
ATOM 4724 C CA . ASP C 1 44 ? -24.556 -7.465 23.885 1.00 46.46 44 ASP C CA 1
ATOM 4725 C C . ASP C 1 44 ? -23.387 -7.989 23.061 1.00 44.20 44 ASP C C 1
ATOM 4726 O O . ASP C 1 44 ? -22.404 -7.272 22.925 1.00 45.01 44 ASP C O 1
ATOM 4731 N N . ALA C 1 45 ? -23.545 -9.170 22.439 1.00 43.51 45 ALA C N 1
ATOM 4732 C CA . ALA C 1 45 ? -22.517 -9.796 21.589 1.00 43.17 45 ALA C CA 1
ATOM 4733 C C . ALA C 1 45 ? -22.016 -8.886 20.453 1.00 39.22 45 ALA C C 1
ATOM 4734 O O . ALA C 1 45 ? -20.885 -9.020 19.986 1.00 34.56 45 ALA C O 1
ATOM 4736 N N . GLY C 1 46 ? -22.860 -7.947 20.006 1.00 37.77 46 GLY C N 1
ATOM 4737 C CA . GLY C 1 46 ? -22.463 -7.013 18.975 1.00 38.12 46 GLY C CA 1
ATOM 4738 C C . GLY C 1 46 ? -21.338 -6.085 19.422 1.00 38.68 46 GLY C C 1
ATOM 4739 O O . GLY C 1 46 ? -20.360 -5.907 18.691 1.00 38.88 46 GLY C O 1
ATOM 4740 N N . TYR C 1 47 ? -21.559 -5.424 20.562 1.00 38.02 47 TYR C N 1
ATOM 4741 C CA . TYR C 1 47 ? -20.601 -4.505 21.170 1.00 38.95 47 TYR C CA 1
ATOM 4742 C C . TYR C 1 47 ? -19.341 -5.264 21.609 1.00 38.37 47 TYR C C 1
ATOM 4743 O O . TYR C 1 47 ? -18.227 -4.800 21.402 1.00 42.48 47 TYR C O 1
ATOM 4752 N N . VAL C 1 48 ? -19.508 -6.423 22.226 1.00 39.68 48 VAL C N 1
ATOM 4753 C CA . VAL C 1 48 ? -18.396 -7.122 22.864 1.00 41.29 48 VAL C CA 1
ATOM 4754 C C . VAL C 1 48 ? -17.498 -7.837 21.840 1.00 40.32 48 VAL C C 1
ATOM 4755 O O . VAL C 1 48 ? -16.261 -7.849 21.986 1.00 35.50 48 VAL C O 1
ATOM 4759 N N . CYS C 1 49 ? -18.151 -8.547 20.914 1.00 38.42 49 CYS C N 1
ATOM 4760 C CA . CYS C 1 49 ? -17.544 -9.612 20.102 1.00 37.23 49 CYS C CA 1
ATOM 4761 C C . CYS C 1 49 ? -17.622 -9.255 18.607 1.00 33.53 49 CYS C C 1
ATOM 4762 O O . CYS C 1 49 ? -17.010 -9.922 17.772 1.00 33.39 49 CYS C O 1
ATOM 4765 N N . GLY C 1 50 ? -18.336 -8.181 18.229 1.00 33.54 50 GLY C N 1
ATOM 4766 C CA . GLY C 1 50 ? -18.600 -7.898 16.821 1.00 35.70 50 GLY C CA 1
ATOM 4767 C C . GLY C 1 50 ? -19.529 -8.928 16.177 1.00 34.06 50 GLY C C 1
ATOM 4768 O O . GLY C 1 50 ? -19.480 -9.110 14.975 1.00 36.77 50 GLY C O 1
ATOM 4769 N N . ASP C 1 51 ? -20.396 -9.553 16.987 1.00 35.26 51 ASP C N 1
ATOM 4770 C CA . ASP C 1 51 ? -21.077 -10.798 16.670 1.00 32.90 51 ASP C CA 1
ATOM 4771 C C . ASP C 1 51 ? -22.533 -10.505 16.245 1.00 32.89 51 ASP C C 1
ATOM 4772 O O . ASP C 1 51 ? -23.471 -10.521 17.068 1.00 34.43 51 ASP C O 1
ATOM 4777 N N . GLY C 1 52 ? -22.685 -10.185 14.959 1.00 31.26 52 GLY C N 1
ATOM 4778 C CA . GLY C 1 52 ? -23.956 -9.993 14.293 1.00 31.46 52 GLY C CA 1
ATOM 4779 C C . GLY C 1 52 ? -23.787 -9.819 12.787 1.00 30.37 52 GLY C C 1
ATOM 4780 O O . GLY C 1 52 ? -22.674 -9.764 12.278 1.00 31.89 52 GLY C O 1
ATOM 4781 N N . VAL C 1 53 ? -24.926 -9.714 12.104 1.00 31.73 53 VAL C N 1
ATOM 4782 C CA . VAL C 1 53 ? -25.016 -9.432 10.687 1.00 31.88 53 VAL C CA 1
ATOM 4783 C C . VAL C 1 53 ? -25.883 -8.203 10.467 1.00 33.10 53 VAL C C 1
ATOM 4784 O O . VAL C 1 53 ? -26.785 -7.895 11.256 1.00 35.23 53 VAL C O 1
ATOM 4788 N N . TRP C 1 54 ? -25.634 -7.528 9.353 1.00 31.92 54 TRP C N 1
ATOM 4789 C CA . TRP C 1 54 ? -26.386 -6.327 9.059 1.00 35.05 54 TRP C CA 1
ATOM 4790 C C . TRP C 1 54 ? -26.694 -6.176 7.567 1.00 33.30 54 TRP C C 1
ATOM 4791 O O . TRP C 1 54 ? -26.165 -6.935 6.744 1.00 32.21 54 TRP C O 1
ATOM 4802 N N . GLU C 1 55 ? -27.610 -5.249 7.266 1.00 31.64 55 GLU C N 1
ATOM 4803 C CA . GLU C 1 55 ? -27.970 -4.930 5.878 1.00 32.74 55 GLU C CA 1
ATOM 4804 C C . GLU C 1 55 ? -28.250 -3.432 5.756 1.00 35.41 55 GLU C C 1
ATOM 4805 O O . GLU C 1 55 ? -28.791 -2.831 6.686 1.00 35.74 55 GLU C O 1
ATOM 4811 N N . GLY C 1 56 ? -27.799 -2.852 4.637 1.00 36.22 56 GLY C N 1
ATOM 4812 C CA . GLY C 1 56 ? -28.193 -1.525 4.222 1.00 41.04 56 GLY C CA 1
ATOM 4813 C C . GLY C 1 56 ? -29.177 -1.643 3.059 1.00 44.20 56 GLY C C 1
ATOM 4814 O O . GLY C 1 56 ? -28.859 -2.325 2.104 1.00 48.50 56 GLY C O 1
ATOM 4815 N N . VAL C 1 57 ? -30.362 -1.012 3.156 1.00 41.79 57 VAL C N 1
ATOM 4816 C CA . VAL C 1 57 ? -31.331 -0.969 2.090 1.00 40.98 57 VAL C CA 1
ATOM 4817 C C . VAL C 1 57 ? -31.733 0.488 1.843 1.00 41.15 57 VAL C C 1
ATOM 4818 O O . VAL C 1 57 ? -31.829 1.250 2.777 1.00 42.99 57 VAL C O 1
ATOM 4822 N N . ARG C 1 58 ? -31.994 0.832 0.578 1.00 39.22 58 ARG C N 1
ATOM 4823 C CA . ARG C 1 58 ? -32.214 2.183 0.113 1.00 41.56 58 ARG C CA 1
ATOM 4824 C C . ARG C 1 58 ? -33.692 2.253 -0.281 1.00 43.46 58 ARG C C 1
ATOM 4825 O O . ARG C 1 58 ? -34.192 1.301 -0.893 1.00 42.79 58 ARG C O 1
ATOM 4833 N N . LEU C 1 59 ? -34.345 3.346 0.131 1.00 42.04 59 LEU C N 1
ATOM 4834 C CA . LEU C 1 59 ? -35.729 3.654 -0.226 1.00 44.25 59 LEU C CA 1
ATOM 4835 C C . LEU C 1 59 ? -35.704 4.661 -1.374 1.00 42.80 59 LEU C C 1
ATOM 4836 O O . LEU C 1 59 ? -35.066 5.693 -1.257 1.00 42.85 59 LEU C O 1
ATOM 4841 N N . VAL C 1 60 ? -36.318 4.302 -2.503 1.00 43.68 60 VAL C N 1
ATOM 4842 C CA . VAL C 1 60 ? -36.372 5.132 -3.696 1.00 44.94 60 VAL C CA 1
ATOM 4843 C C . VAL C 1 60 ? -37.825 5.206 -4.151 1.00 47.39 60 VAL C C 1
ATOM 4844 O O . VAL C 1 60 ? -38.397 4.171 -4.505 1.00 48.08 60 VAL C O 1
ATOM 4848 N N . ASP C 1 61 ? -38.392 6.413 -4.099 1.00 48.70 61 ASP C N 1
ATOM 4849 C CA . ASP C 1 61 ? -39.729 6.699 -4.598 1.00 53.13 61 ASP C CA 1
ATOM 4850 C C . ASP C 1 61 ? -40.734 5.635 -4.128 1.00 51.84 61 ASP C C 1
ATOM 4851 O O . ASP C 1 61 ? -41.539 5.133 -4.917 1.00 51.00 61 ASP C O 1
ATOM 4856 N N . GLY C 1 62 ? -40.697 5.323 -2.825 1.00 49.96 62 GLY C N 1
ATOM 4857 C CA . GLY C 1 62 ? -41.674 4.450 -2.196 1.00 50.42 62 GLY C CA 1
ATOM 4858 C C . GLY C 1 62 ? -41.334 2.966 -2.300 1.00 49.15 62 GLY C C 1
ATOM 4859 O O . GLY C 1 62 ? -42.172 2.172 -1.902 1.00 49.27 62 GLY C O 1
ATOM 4860 N N . ARG C 1 63 ? -40.151 2.591 -2.817 1.00 50.90 63 ARG C N 1
ATOM 4861 C CA . ARG C 1 63 ? -39.749 1.186 -2.927 1.00 50.03 63 ARG C CA 1
ATOM 4862 C C . ARG C 1 63 ? -38.409 0.955 -2.250 1.00 46.27 63 ARG C C 1
ATOM 4863 O O . ARG C 1 63 ? -37.511 1.764 -2.391 1.00 45.33 63 ARG C O 1
ATOM 4871 N N . ILE C 1 64 ? -38.315 -0.148 -1.499 1.00 46.43 64 ILE C N 1
ATOM 4872 C CA . ILE C 1 64 ? -37.079 -0.597 -0.883 1.00 44.20 64 ILE C CA 1
ATOM 4873 C C . ILE C 1 64 ? -36.360 -1.466 -1.914 1.00 40.96 64 ILE C C 1
ATOM 4874 O O . ILE C 1 64 ? -36.909 -2.470 -2.384 1.00 40.83 64 ILE C O 1
ATOM 4879 N N . VAL C 1 65 ? -35.198 -0.975 -2.364 1.00 40.13 65 VAL C N 1
ATOM 4880 C CA . VAL C 1 65 ? -34.480 -1.498 -3.532 1.00 39.60 65 VAL C CA 1
ATOM 4881 C C . VAL C 1 65 ? -33.931 -2.867 -3.155 1.00 37.62 65 VAL C C 1
ATOM 4882 O O . VAL C 1 65 ? -33.216 -2.966 -2.154 1.00 38.28 65 VAL C O 1
ATOM 4886 N N . SER C 1 66 ? -34.310 -3.885 -3.928 1.00 37.64 66 SER C N 1
ATOM 4887 C CA . SER C 1 66 ? -33.770 -5.237 -3.828 1.00 37.90 66 SER C CA 1
ATOM 4888 C C . SER C 1 66 ? -34.071 -5.853 -2.441 1.00 38.87 66 SER C C 1
ATOM 4889 O O . SER C 1 66 ? -33.309 -6.666 -1.878 1.00 35.92 66 SER C O 1
ATOM 4892 N N . PHE C 1 67 ? -35.239 -5.499 -1.899 1.00 38.07 67 PHE C N 1
ATOM 4893 C CA . PHE C 1 67 ? -35.487 -5.684 -0.490 1.00 38.81 67 PHE C CA 1
ATOM 4894 C C . PHE C 1 67 ? -35.327 -7.152 -0.125 1.00 38.85 67 PHE C C 1
ATOM 4895 O O . PHE C 1 67 ? -34.474 -7.424 0.725 1.00 37.44 67 PHE C O 1
ATOM 4903 N N . ASP C 1 68 ? -36.123 -8.047 -0.755 1.00 38.42 68 ASP C N 1
ATOM 4904 C CA . ASP C 1 68 ? -36.016 -9.485 -0.518 1.00 41.16 68 ASP C CA 1
ATOM 4905 C C . ASP C 1 68 ? -34.609 -10.056 -0.761 1.00 39.75 68 ASP C C 1
ATOM 4906 O O . ASP C 1 68 ? -34.247 -11.043 -0.126 1.00 40.82 68 ASP C O 1
ATOM 4911 N N . ALA C 1 69 ? -33.822 -9.502 -1.679 1.00 38.30 69 ALA C N 1
ATOM 4912 C CA . ALA C 1 69 ? -32.462 -9.995 -1.857 1.00 37.56 69 ALA C CA 1
ATOM 4913 C C . ALA C 1 69 ? -31.612 -9.702 -0.616 1.00 40.87 69 ALA C C 1
ATOM 4914 O O . ALA C 1 69 ? -30.849 -10.569 -0.171 1.00 40.53 69 ALA C O 1
ATOM 4916 N N . HIS C 1 70 ? -31.758 -8.480 -0.055 1.00 37.30 70 HIS C N 1
ATOM 4917 C CA . HIS C 1 70 ? -31.063 -8.127 1.154 1.00 36.25 70 HIS C CA 1
ATOM 4918 C C . HIS C 1 70 ? -31.507 -9.017 2.303 1.00 36.18 70 HIS C C 1
ATOM 4919 O O . HIS C 1 70 ? -30.668 -9.459 3.075 1.00 36.96 70 HIS C O 1
ATOM 4926 N N . ILE C 1 71 ? -32.790 -9.347 2.397 1.00 37.01 71 ILE C N 1
ATOM 4927 C CA . ILE C 1 71 ? -33.262 -10.112 3.533 1.00 38.42 71 ILE C CA 1
ATOM 4928 C C . ILE C 1 71 ? -32.784 -11.576 3.394 1.00 40.45 71 ILE C C 1
ATOM 4929 O O . ILE C 1 71 ? -32.313 -12.177 4.355 1.00 38.36 71 ILE C O 1
ATOM 4934 N N . ASP C 1 72 ? -32.792 -12.133 2.182 1.00 40.89 72 ASP C N 1
ATOM 4935 C CA . ASP C 1 72 ? -32.196 -13.435 1.909 1.00 40.64 72 ASP C CA 1
ATOM 4936 C C . ASP C 1 72 ? -30.752 -13.520 2.358 1.00 36.76 72 ASP C C 1
ATOM 4937 O O . ASP C 1 72 ? -30.369 -14.523 2.948 1.00 37.73 72 ASP C O 1
ATOM 4942 N N . ARG C 1 73 ? -29.973 -12.510 1.978 1.00 33.00 73 ARG C N 1
ATOM 4943 C CA . ARG C 1 73 ? -28.589 -12.434 2.334 1.00 30.93 73 ARG C CA 1
ATOM 4944 C C . ARG C 1 73 ? -28.426 -12.427 3.856 1.00 30.01 73 ARG C C 1
ATOM 4945 O O . ARG C 1 73 ? -27.647 -13.220 4.359 1.00 29.80 73 ARG C O 1
ATOM 4953 N N . MET C 1 74 ? -29.190 -11.575 4.574 1.00 30.63 74 MET C N 1
ATOM 4954 C CA . MET C 1 74 ? -29.130 -11.520 6.012 1.00 30.46 74 MET C CA 1
ATOM 4955 C C . MET C 1 74 ? -29.356 -12.897 6.594 1.00 28.52 74 MET C C 1
ATOM 4956 O O . MET C 1 74 ? -28.601 -13.252 7.463 1.00 28.42 74 MET C O 1
ATOM 4961 N N . TYR C 1 75 ? -30.422 -13.598 6.166 1.00 29.84 75 TYR C N 1
ATOM 4962 C CA . TYR C 1 75 ? -30.805 -14.915 6.674 1.00 31.60 75 TYR C CA 1
ATOM 4963 C C . TYR C 1 75 ? -29.723 -15.959 6.390 1.00 32.52 75 TYR C C 1
ATOM 4964 O O . TYR C 1 75 ? -29.498 -16.825 7.217 1.00 33.07 75 TYR C O 1
ATOM 4973 N N . GLU C 1 76 ? -29.023 -15.848 5.250 1.00 33.22 76 GLU C N 1
ATOM 4974 C CA . GLU C 1 76 ? -27.933 -16.761 4.931 1.00 34.88 76 GLU C CA 1
ATOM 4975 C C . GLU C 1 76 ? -26.725 -16.455 5.824 1.00 33.96 76 GLU C C 1
ATOM 4976 O O . GLU C 1 76 ? -26.130 -17.371 6.392 1.00 33.05 76 GLU C O 1
ATOM 4982 N N . GLY C 1 77 ? -26.358 -15.179 5.958 1.00 32.53 77 GLY C N 1
ATOM 4983 C CA . GLY C 1 77 ? -25.250 -14.789 6.785 1.00 32.73 77 GLY C CA 1
ATOM 4984 C C . GLY C 1 77 ? -25.479 -15.136 8.245 1.00 31.71 77 GLY C C 1
ATOM 4985 O O . GLY C 1 77 ? -24.625 -15.740 8.842 1.00 36.39 77 GLY C O 1
ATOM 4986 N N . ALA C 1 78 ? -26.648 -14.846 8.786 1.00 34.27 78 ALA C N 1
ATOM 4987 C CA . ALA C 1 78 ? -26.988 -15.317 10.133 1.00 36.94 78 ALA C CA 1
ATOM 4988 C C . ALA C 1 78 ? -26.811 -16.827 10.258 1.00 35.21 78 ALA C C 1
ATOM 4989 O O . ALA C 1 78 ? -26.211 -17.324 11.212 1.00 33.74 78 ALA C O 1
ATOM 4991 N N . LYS C 1 79 ? -27.387 -17.549 9.303 1.00 33.45 79 LYS C N 1
ATOM 4992 C CA . LYS C 1 79 ? -27.252 -18.997 9.262 1.00 37.56 79 LYS C CA 1
ATOM 4993 C C . LYS C 1 79 ? -25.775 -19.420 9.285 1.00 32.92 79 LYS C C 1
ATOM 4994 O O . LYS C 1 79 ? -25.439 -20.362 9.961 1.00 31.63 79 LYS C O 1
ATOM 5000 N N . SER C 1 80 ? -24.898 -18.709 8.608 1.00 31.43 80 SER C N 1
ATOM 5001 C CA . SER C 1 80 ? -23.506 -19.132 8.539 1.00 35.32 80 SER C CA 1
ATOM 5002 C C . SER C 1 80 ? -22.804 -19.069 9.906 1.00 35.27 80 SER C C 1
ATOM 5003 O O . SER C 1 80 ? -21.941 -19.904 10.144 1.00 38.28 80 SER C O 1
ATOM 5006 N N . ILE C 1 81 ? -23.165 -18.096 10.766 1.00 33.88 81 ILE C N 1
ATOM 5007 C CA . ILE C 1 81 ? -22.628 -17.976 12.134 1.00 32.98 81 ILE C CA 1
ATOM 5008 C C . ILE C 1 81 ? -23.638 -18.483 13.198 1.00 35.59 81 ILE C C 1
ATOM 5009 O O . ILE C 1 81 ? -23.540 -18.127 14.372 1.00 35.01 81 ILE C O 1
ATOM 5014 N N . ALA C 1 82 ? -24.631 -19.294 12.795 1.00 36.89 82 ALA C N 1
ATOM 5015 C CA . ALA C 1 82 ? -25.564 -20.022 13.657 1.00 38.37 82 ALA C CA 1
ATOM 5016 C C . ALA C 1 82 ? -26.324 -19.053 14.559 1.00 39.92 82 ALA C C 1
ATOM 5017 O O . ALA C 1 82 ? -26.607 -19.355 15.702 1.00 42.07 82 ALA C O 1
ATOM 5019 N N . LEU C 1 83 ? -26.714 -17.916 13.986 1.00 39.25 83 LEU C N 1
ATOM 5020 C CA . LEU C 1 83 ? -27.406 -16.868 14.681 1.00 40.31 83 LEU C CA 1
ATOM 5021 C C . LEU C 1 83 ? -28.862 -16.957 14.286 1.00 40.22 83 LEU C C 1
ATOM 5022 O O . LEU C 1 83 ? -29.186 -16.902 13.102 1.00 38.34 83 LEU C O 1
ATOM 5027 N N . ASP C 1 84 ? -29.702 -17.080 15.315 1.00 44.80 84 ASP C N 1
ATOM 5028 C CA . ASP C 1 84 ? -31.148 -17.083 15.220 1.00 43.98 84 ASP C CA 1
ATOM 5029 C C . ASP C 1 84 ? -31.633 -15.633 15.214 1.00 44.39 84 ASP C C 1
ATOM 5030 O O . ASP C 1 84 ? -31.554 -14.990 16.256 1.00 45.19 84 ASP C O 1
ATOM 5035 N N . ILE C 1 85 ? -32.180 -15.141 14.079 1.00 41.12 85 ILE C N 1
ATOM 5036 C CA . ILE C 1 85 ? -32.693 -13.779 13.997 1.00 42.61 85 ILE C CA 1
ATOM 5037 C C . ILE C 1 85 ? -33.895 -13.586 14.939 1.00 44.40 85 ILE C C 1
ATOM 5038 O O . ILE C 1 85 ? -34.181 -12.473 15.344 1.00 45.03 85 ILE C O 1
ATOM 5043 N N . GLY C 1 86 ? -34.617 -14.657 15.286 1.00 47.26 86 GLY C N 1
ATOM 5044 C CA . GLY C 1 86 ? -35.766 -14.582 16.171 1.00 47.66 86 GLY C CA 1
ATOM 5045 C C . GLY C 1 86 ? -37.026 -14.158 15.431 1.00 47.44 86 GLY C C 1
ATOM 5046 O O . GLY C 1 86 ? -38.003 -13.871 16.104 1.00 50.51 86 GLY C O 1
ATOM 5047 N N . MET C 1 87 ? -37.011 -14.072 14.092 1.00 45.26 87 MET C N 1
ATOM 5048 C CA . MET C 1 87 ? -38.109 -13.442 13.354 1.00 48.31 87 MET C CA 1
ATOM 5049 C C . MET C 1 87 ? -38.232 -14.126 12.001 1.00 47.25 87 MET C C 1
ATOM 5050 O O . MET C 1 87 ? -37.215 -14.522 11.436 1.00 44.71 87 MET C O 1
ATOM 5055 N N . THR C 1 88 ? -39.464 -14.163 11.468 1.00 48.77 88 THR C N 1
ATOM 5056 C CA . THR C 1 88 ? -39.701 -14.570 10.089 1.00 49.19 88 THR C CA 1
ATOM 5057 C C . THR C 1 88 ? -39.209 -13.451 9.185 1.00 50.51 88 THR C C 1
ATOM 5058 O O . THR C 1 88 ? -39.014 -12.313 9.653 1.00 44.17 88 THR C O 1
ATOM 5062 N N . ARG C 1 89 ? -38.993 -13.823 7.904 1.00 52.48 89 ARG C N 1
ATOM 5063 C CA . ARG C 1 89 ? -38.646 -12.859 6.874 1.00 52.43 89 ARG C CA 1
ATOM 5064 C C . ARG C 1 89 ? -39.640 -11.697 6.850 1.00 53.16 89 ARG C C 1
ATOM 5065 O O . ARG C 1 89 ? -39.230 -10.547 6.786 1.00 55.17 89 ARG C O 1
ATOM 5073 N N . ALA C 1 90 ? -40.933 -12.013 6.960 1.00 55.65 90 ALA C N 1
ATOM 5074 C CA . ALA C 1 90 ? -42.005 -11.024 7.029 1.00 56.37 90 ALA C CA 1
ATOM 5075 C C . ALA C 1 90 ? -41.808 -10.016 8.166 1.00 54.26 90 ALA C C 1
ATOM 5076 O O . ALA C 1 90 ? -42.059 -8.817 8.013 1.00 54.94 90 ALA C O 1
ATOM 5078 N N . GLN C 1 91 ? -41.444 -10.528 9.342 1.00 52.60 91 GLN C N 1
ATOM 5079 C CA . GLN C 1 91 ? -41.320 -9.698 10.534 1.00 52.38 91 GLN C CA 1
ATOM 5080 C C . GLN C 1 91 ? -40.096 -8.807 10.401 1.00 48.56 91 GLN C C 1
ATOM 5081 O O . GLN C 1 91 ? -40.155 -7.626 10.738 1.00 46.60 91 GLN C O 1
ATOM 5087 N N . THR C 1 92 ? -39.012 -9.389 9.877 1.00 44.49 92 THR C N 1
ATOM 5088 C CA . THR C 1 92 ? -37.796 -8.645 9.634 1.00 45.87 92 THR C CA 1
ATOM 5089 C C . THR C 1 92 ? -38.066 -7.470 8.686 1.00 44.44 92 THR C C 1
ATOM 5090 O O . THR C 1 92 ? -37.574 -6.362 8.893 1.00 42.02 92 THR C O 1
ATOM 5094 N N . LYS C 1 93 ? -38.844 -7.706 7.624 1.00 45.35 93 LYS C N 1
ATOM 5095 C CA . LYS C 1 93 ? -39.174 -6.644 6.681 1.00 44.84 93 LYS C CA 1
ATOM 5096 C C . LYS C 1 93 ? -40.014 -5.552 7.327 1.00 43.14 93 LYS C C 1
ATOM 5097 O O . LYS C 1 93 ? -39.760 -4.372 7.114 1.00 43.08 93 LYS C O 1
ATOM 5103 N N . GLN C 1 94 ? -41.003 -5.948 8.138 1.00 45.14 94 GLN C N 1
ATOM 5104 C CA . GLN C 1 94 ? -41.858 -4.984 8.820 1.00 46.12 94 GLN C CA 1
ATOM 5105 C C . GLN C 1 94 ? -41.067 -4.045 9.746 1.00 46.56 94 GLN C C 1
ATOM 5106 O O . GLN C 1 94 ? -41.419 -2.873 9.880 1.00 49.16 94 GLN C O 1
ATOM 5112 N N . VAL C 1 95 ? -40.013 -4.547 10.388 1.00 45.03 95 VAL C N 1
ATOM 5113 C CA . VAL C 1 95 ? -39.076 -3.726 11.156 1.00 47.61 95 VAL C CA 1
ATOM 5114 C C . VAL C 1 95 ? -38.526 -2.596 10.295 1.00 46.91 95 VAL C C 1
ATOM 5115 O O . VAL C 1 95 ? -38.502 -1.444 10.716 1.00 52.41 95 VAL C O 1
ATOM 5119 N N . VAL C 1 96 ? -38.125 -2.914 9.079 1.00 44.53 96 VAL C N 1
ATOM 5120 C CA . VAL C 1 96 ? -37.546 -1.903 8.219 1.00 42.87 96 VAL C CA 1
ATOM 5121 C C . VAL C 1 96 ? -38.642 -0.937 7.772 1.00 45.83 96 VAL C C 1
ATOM 5122 O O . VAL C 1 96 ? -38.430 0.278 7.834 1.00 46.12 96 VAL C O 1
ATOM 5126 N N . VAL C 1 97 ? -39.741 -1.498 7.248 1.00 46.12 97 VAL C N 1
ATOM 5127 C CA . VAL C 1 97 ? -40.910 -0.729 6.831 1.00 49.01 97 VAL C CA 1
ATOM 5128 C C . VAL C 1 97 ? -41.359 0.215 7.955 1.00 48.26 97 VAL C C 1
ATOM 5129 O O . VAL C 1 97 ? -41.403 1.416 7.754 1.00 47.12 97 VAL C O 1
ATOM 5133 N N . ASP C 1 98 ? -41.589 -0.301 9.159 1.00 49.25 98 ASP C N 1
ATOM 5134 C CA . ASP C 1 98 ? -41.961 0.571 10.271 1.00 50.37 98 ASP C CA 1
ATOM 5135 C C . ASP C 1 98 ? -40.902 1.628 10.585 1.00 48.90 98 ASP C C 1
ATOM 5136 O O . ASP C 1 98 ? -41.276 2.692 11.052 1.00 49.52 98 ASP C O 1
ATOM 5141 N N . THR C 1 99 ? -39.603 1.378 10.332 1.00 45.59 99 THR C N 1
ATOM 5142 C CA . THR C 1 99 ? -38.605 2.389 10.653 1.00 46.24 99 THR C CA 1
ATOM 5143 C C . THR C 1 99 ? -38.733 3.548 9.667 1.00 47.71 99 THR C C 1
ATOM 5144 O O . THR C 1 99 ? -38.991 4.687 10.103 1.00 48.73 99 THR C O 1
ATOM 5148 N N . PHE C 1 100 ? -38.733 3.242 8.357 1.00 47.16 100 PHE C N 1
ATOM 5149 C CA . PHE C 1 100 ? -39.052 4.251 7.339 1.00 47.41 100 PHE C CA 1
ATOM 5150 C C . PHE C 1 100 ? -40.354 5.019 7.656 1.00 49.79 100 PHE C C 1
ATOM 5151 O O . PHE C 1 100 ? -40.357 6.258 7.639 1.00 51.12 100 PHE C O 1
ATOM 5159 N N . LEU C 1 101 ? -41.439 4.294 7.968 1.00 50.39 101 LEU C N 1
ATOM 5160 C CA . LEU C 1 101 ? -42.745 4.908 8.199 1.00 54.77 101 LEU C CA 1
ATOM 5161 C C . LEU C 1 101 ? -42.703 5.885 9.377 1.00 55.80 101 LEU C C 1
ATOM 5162 O O . LEU C 1 101 ? -43.173 7.019 9.268 1.00 58.58 101 LEU C O 1
ATOM 5167 N N . ARG C 1 102 ? -42.104 5.441 10.490 1.00 55.60 102 ARG C N 1
ATOM 5168 C CA . ARG C 1 102 ? -42.022 6.209 11.726 1.00 56.89 102 ARG C CA 1
ATOM 5169 C C . ARG C 1 102 ? -41.298 7.544 11.542 1.00 56.36 102 ARG C C 1
ATOM 5170 O O . ARG C 1 102 ? -41.665 8.503 12.233 1.00 58.20 102 ARG C O 1
ATOM 5178 N N . ASN C 1 103 ? -40.362 7.632 10.574 1.00 53.43 103 ASN C N 1
ATOM 5179 C CA . ASN C 1 103 ? -39.628 8.855 10.281 1.00 53.45 103 ASN C CA 1
ATOM 5180 C C . ASN C 1 103 ? -40.187 9.602 9.058 1.00 54.42 103 ASN C C 1
ATOM 5181 O O . ASN C 1 103 ? -39.517 10.522 8.550 1.00 54.29 103 ASN C O 1
ATOM 5186 N N . GLY C 1 104 ? -41.394 9.220 8.587 1.00 54.79 104 GLY C N 1
ATOM 5187 C CA . GLY C 1 104 ? -42.063 9.880 7.469 1.00 56.88 104 GLY C CA 1
ATOM 5188 C C . GLY C 1 104 ? -41.188 9.944 6.209 1.00 55.91 104 GLY C C 1
ATOM 5189 O O . GLY C 1 104 ? -41.214 10.936 5.474 1.00 56.93 104 GLY C O 1
ATOM 5190 N N . MET C 1 105 ? -40.426 8.871 5.955 1.00 52.61 105 MET C N 1
ATOM 5191 C CA . MET C 1 105 ? -39.521 8.792 4.819 1.00 51.95 105 MET C CA 1
ATOM 5192 C C . MET C 1 105 ? -40.183 8.040 3.672 1.00 52.72 105 MET C C 1
ATOM 5193 O O . MET C 1 105 ? -40.618 6.919 3.867 1.00 53.00 105 MET C O 1
ATOM 5198 N N . ARG C 1 106 ? -40.280 8.649 2.491 1.00 55.35 106 ARG C N 1
ATOM 5199 C CA . ARG C 1 106 ? -40.736 7.942 1.298 1.00 57.29 106 ARG C CA 1
ATOM 5200 C C . ARG C 1 106 ? -39.623 7.807 0.245 1.00 54.35 106 ARG C C 1
ATOM 5201 O O . ARG C 1 106 ? -39.751 6.978 -0.647 1.00 54.82 106 ARG C O 1
ATOM 5209 N N . ASP C 1 107 ? -38.547 8.602 0.342 1.00 53.21 107 ASP C N 1
ATOM 5210 C CA . ASP C 1 107 ? -37.527 8.665 -0.690 1.00 53.84 107 ASP C CA 1
ATOM 5211 C C . ASP C 1 107 ? -36.242 9.239 -0.108 1.00 52.98 107 ASP C C 1
ATOM 5212 O O . ASP C 1 107 ? -36.284 10.004 0.837 1.00 51.99 107 ASP C O 1
ATOM 5217 N N . GLY C 1 108 ? -35.114 8.870 -0.726 1.00 50.60 108 GLY C N 1
ATOM 5218 C CA . GLY C 1 108 ? -33.851 9.511 -0.421 1.00 50.95 108 GLY C CA 1
ATOM 5219 C C . GLY C 1 108 ? -33.364 9.098 0.962 1.00 50.23 108 GLY C C 1
ATOM 5220 O O . GLY C 1 108 ? -32.739 9.884 1.664 1.00 51.36 108 GLY C O 1
ATOM 5221 N N . ALA C 1 109 ? -33.633 7.846 1.315 1.00 47.50 109 ALA C N 1
ATOM 5222 C CA . ALA C 1 109 ? -33.380 7.368 2.648 1.00 46.78 109 ALA C CA 1
ATOM 5223 C C . ALA C 1 109 ? -32.757 5.985 2.552 1.00 47.85 109 ALA C C 1
ATOM 5224 O O . ALA C 1 109 ? -33.011 5.205 1.619 1.00 52.15 109 ALA C O 1
ATOM 5226 N N . HIS C 1 110 ? -31.954 5.714 3.591 1.00 50.49 110 HIS C N 1
ATOM 5227 C CA . HIS C 1 110 ? -31.171 4.514 3.743 1.00 47.32 110 HIS C CA 1
ATOM 5228 C C . HIS C 1 110 ? -31.451 3.971 5.141 1.00 46.02 110 HIS C C 1
ATOM 5229 O O . HIS C 1 110 ? -31.326 4.741 6.084 1.00 47.46 110 HIS C O 1
ATOM 5236 N N . ALA C 1 111 ? -31.729 2.660 5.253 1.00 44.70 111 ALA C N 1
ATOM 5237 C CA . ALA C 1 111 ? -31.860 1.960 6.521 1.00 45.97 111 ALA C CA 1
ATOM 5238 C C . ALA C 1 111 ? -30.758 0.909 6.688 1.00 46.87 111 ALA C C 1
ATOM 5239 O O . ALA C 1 111 ? -30.591 0.034 5.831 1.00 45.72 111 ALA C O 1
ATOM 5241 N N . ARG C 1 112 ? -30.039 0.991 7.830 1.00 46.81 112 ARG C N 1
ATOM 5242 C CA . ARG C 1 112 ? -29.126 -0.024 8.336 1.00 42.20 112 ARG C CA 1
ATOM 5243 C C . ARG C 1 112 ? -29.833 -0.880 9.391 1.00 39.50 112 ARG C C 1
ATOM 5244 O O . ARG C 1 112 ? -30.270 -0.382 10.441 1.00 39.75 112 ARG C O 1
ATOM 5252 N N . LEU C 1 113 ? -30.032 -2.165 9.062 1.00 36.09 113 LEU C N 1
ATOM 5253 C CA . LEU C 1 113 ? -30.674 -3.130 9.929 1.00 35.87 113 LEU C CA 1
ATOM 5254 C C . LEU C 1 113 ? -29.576 -3.973 10.569 1.00 36.51 113 LEU C C 1
ATOM 5255 O O . LEU C 1 113 ? -28.837 -4.672 9.869 1.00 35.76 113 LEU C O 1
ATOM 5260 N N . MET C 1 114 ? -29.475 -3.923 11.903 1.00 37.86 114 MET C N 1
ATOM 5261 C CA . MET C 1 114 ? -28.400 -4.614 12.611 1.00 36.55 114 MET C CA 1
ATOM 5262 C C . MET C 1 114 ? -29.029 -5.637 13.533 1.00 37.91 114 MET C C 1
ATOM 5263 O O . MET C 1 114 ? -29.913 -5.284 14.305 1.00 38.58 114 MET C O 1
ATOM 5268 N N . VAL C 1 115 ? -28.616 -6.899 13.373 1.00 36.42 115 VAL C N 1
ATOM 5269 C CA . VAL C 1 115 ? -29.088 -7.972 14.209 1.00 39.28 115 VAL C CA 1
ATOM 5270 C C . VAL C 1 115 ? -27.873 -8.661 14.822 1.00 38.44 115 VAL C C 1
ATOM 5271 O O . VAL C 1 115 ? -27.103 -9.356 14.124 1.00 39.75 115 VAL C O 1
ATOM 5275 N N . THR C 1 116 ? -27.677 -8.430 16.124 1.00 38.72 116 THR C N 1
ATOM 5276 C CA . THR C 1 116 ? -26.565 -8.998 16.878 1.00 36.04 116 THR C CA 1
ATOM 5277 C C . THR C 1 116 ? -27.085 -10.149 17.733 1.00 37.72 116 THR C C 1
ATOM 5278 O O . THR C 1 116 ? -28.280 -10.290 17.911 1.00 41.80 116 THR C O 1
ATOM 5282 N N . ARG C 1 117 ? -26.185 -10.990 18.243 1.00 37.46 117 ARG C N 1
ATOM 5283 C CA . ARG C 1 117 ? -26.588 -12.290 18.720 1.00 36.92 117 ARG C CA 1
ATOM 5284 C C . ARG C 1 117 ? -27.447 -12.160 19.965 1.00 39.19 117 ARG C C 1
ATOM 5285 O O . ARG C 1 117 ? -28.336 -12.995 20.130 1.00 40.35 117 ARG C O 1
ATOM 5293 N N . GLY C 1 118 ? -27.209 -11.116 20.779 1.00 40.91 118 GLY C N 1
ATOM 5294 C CA . GLY C 1 118 ? -28.043 -10.777 21.935 1.00 44.24 118 GLY C CA 1
ATOM 5295 C C . GLY C 1 118 ? -27.168 -10.489 23.168 1.00 45.78 118 GLY C C 1
ATOM 5296 O O . GLY C 1 118 ? -25.942 -10.418 23.040 1.00 41.87 118 GLY C O 1
ATOM 5297 N N . VAL C 1 119 ? -27.804 -10.394 24.345 1.00 45.66 119 VAL C N 1
ATOM 5298 C CA . VAL C 1 119 ? -27.131 -10.143 25.608 1.00 49.19 119 VAL C CA 1
ATOM 5299 C C . VAL C 1 119 ? -26.647 -11.463 26.211 1.00 48.00 119 VAL C C 1
ATOM 5300 O O . VAL C 1 119 ? -27.320 -12.468 26.038 1.00 46.38 119 VAL C O 1
ATOM 5304 N N . LYS C 1 120 ? -25.499 -11.471 26.899 1.00 51.20 120 LYS C N 1
ATOM 5305 C CA . LYS C 1 120 ? -24.995 -12.657 27.597 1.00 53.20 120 LYS C CA 1
ATOM 5306 C C . LYS C 1 120 ? -24.836 -12.327 29.074 1.00 55.34 120 LYS C C 1
ATOM 5307 O O . LYS C 1 120 ? -24.579 -11.168 29.404 1.00 56.22 120 LYS C O 1
ATOM 5313 N N . LYS C 1 121 ? -25.023 -13.345 29.943 1.00 57.56 121 LYS C N 1
ATOM 5314 C CA . LYS C 1 121 ? -24.927 -13.161 31.390 1.00 59.28 121 LYS C CA 1
ATOM 5315 C C . LYS C 1 121 ? -23.514 -12.670 31.694 1.00 59.81 121 LYS C C 1
ATOM 5316 O O . LYS C 1 121 ? -23.362 -11.771 32.510 1.00 59.46 121 LYS C O 1
ATOM 5318 N N . THR C 1 122 ? -22.515 -13.221 30.981 1.00 58.09 122 THR C N 1
ATOM 5319 C CA . THR C 1 122 ? -21.141 -12.750 31.062 1.00 59.28 122 THR C CA 1
ATOM 5320 C C . THR C 1 122 ? -20.549 -12.713 29.650 1.00 61.75 122 THR C C 1
ATOM 5321 O O . THR C 1 122 ? -20.835 -13.607 28.839 1.00 55.97 122 THR C O 1
ATOM 5325 N N . PRO C 1 123 ? -19.692 -11.706 29.318 1.00 67.19 123 PRO C N 1
ATOM 5326 C CA . PRO C 1 123 ? -19.028 -11.683 28.022 1.00 63.88 123 PRO C CA 1
ATOM 5327 C C . PRO C 1 123 ? -18.127 -12.897 27.815 1.00 63.82 123 PRO C C 1
ATOM 5328 O O . PRO C 1 123 ? -17.251 -13.174 28.640 1.00 62.71 123 PRO C O 1
ATOM 5332 N N . ASN C 1 124 ? -18.449 -13.652 26.757 1.00 61.74 124 ASN C N 1
ATOM 5333 C CA . ASN C 1 124 ? -17.647 -14.748 26.261 1.00 59.56 124 ASN C CA 1
ATOM 5334 C C . ASN C 1 124 ? -17.917 -14.869 24.746 1.00 55.37 124 ASN C C 1
ATOM 5335 O O . ASN C 1 124 ? -18.700 -14.074 24.208 1.00 54.02 124 ASN C O 1
ATOM 5340 N N . GLN C 1 125 ? -17.286 -15.887 24.108 1.00 47.70 125 GLN C N 1
ATOM 5341 C CA . GLN C 1 125 ? -17.475 -16.214 22.694 1.00 46.42 125 GLN C CA 1
ATOM 5342 C C . GLN C 1 125 ? -18.583 -17.245 22.427 1.00 45.64 125 GLN C C 1
ATOM 5343 O O . GLN C 1 125 ? -19.142 -17.300 21.312 1.00 43.03 125 GLN C O 1
ATOM 5349 N N . ASP C 1 126 ? -18.899 -18.052 23.452 1.00 47.24 126 ASP C N 1
ATOM 5350 C CA . ASP C 1 126 ? -19.844 -19.134 23.283 1.00 48.63 126 ASP C CA 1
ATOM 5351 C C . ASP C 1 126 ? -21.233 -18.614 22.896 1.00 50.13 126 ASP C C 1
ATOM 5352 O O . ASP C 1 126 ? -21.915 -17.957 23.688 1.00 49.32 126 ASP C O 1
ATOM 5357 N N . PRO C 1 127 ? -21.721 -18.978 21.690 1.00 51.59 127 PRO C N 1
ATOM 5358 C CA . PRO C 1 127 ? -22.957 -18.426 21.161 1.00 52.67 127 PRO C CA 1
ATOM 5359 C C . PRO C 1 127 ? -24.238 -18.983 21.768 1.00 54.46 127 PRO C C 1
ATOM 5360 O O . PRO C 1 127 ? -25.295 -18.450 21.464 1.00 50.20 127 PRO C O 1
ATOM 5364 N N . ARG C 1 128 ? -24.138 -20.007 22.631 1.00 55.97 128 ARG C N 1
ATOM 5365 C CA . ARG C 1 128 ? -25.306 -20.628 23.222 1.00 56.81 128 ARG C CA 1
ATOM 5366 C C . ARG C 1 128 ? -25.851 -19.867 24.427 1.00 61.74 128 ARG C C 1
ATOM 5367 O O . ARG C 1 128 ? -27.023 -20.049 24.718 1.00 61.82 128 ARG C O 1
ATOM 5375 N N . PHE C 1 129 ? -25.032 -19.072 25.140 1.00 64.51 129 PHE C N 1
ATOM 5376 C CA . PHE C 1 129 ? -25.365 -18.718 26.525 1.00 66.02 129 PHE C CA 1
ATOM 5377 C C . PHE C 1 129 ? -26.126 -17.370 26.543 1.00 68.51 129 PHE C C 1
ATOM 5378 O O . PHE C 1 129 ? -25.872 -16.502 27.398 1.00 83.02 129 PHE C O 1
ATOM 5380 N N . ILE C 1 130 ? -27.155 -17.234 25.678 1.00 61.96 130 ILE C N 1
ATOM 5381 C CA . ILE C 1 130 ? -27.785 -15.961 25.312 1.00 59.36 130 ILE C CA 1
ATOM 5382 C C . ILE C 1 130 ? -29.118 -15.809 26.048 1.00 60.25 130 ILE C C 1
ATOM 5383 O O . ILE C 1 130 ? -29.953 -16.681 25.945 1.00 72.79 130 ILE C O 1
ATOM 5388 N N . ILE C 1 131 ? -29.374 -14.644 26.651 1.00 58.74 131 ILE C N 1
ATOM 5389 C CA . ILE C 1 131 ? -30.628 -14.339 27.338 1.00 60.38 131 ILE C CA 1
ATOM 5390 C C . ILE C 1 131 ? -31.472 -13.505 26.367 1.00 60.26 131 ILE C C 1
ATOM 5391 O O . ILE C 1 131 ? -30.967 -12.552 25.745 1.00 62.43 131 ILE C O 1
ATOM 5396 N N . GLY C 1 132 ? -32.753 -13.872 26.244 1.00 62.48 132 GLY C N 1
ATOM 5397 C CA . GLY C 1 132 ? -33.624 -13.350 25.206 1.00 58.46 132 GLY C CA 1
ATOM 5398 C C . GLY C 1 132 ? -33.180 -13.858 23.837 1.00 59.47 132 GLY C C 1
ATOM 5399 O O . GLY C 1 132 ? -32.529 -14.910 23.681 1.00 56.94 132 GLY C O 1
ATOM 5400 N N . GLY C 1 133 ? -33.519 -13.060 22.834 1.00 59.17 133 GLY C N 1
ATOM 5401 C CA . GLY C 1 133 ? -33.118 -13.344 21.477 1.00 55.83 133 GLY C CA 1
ATOM 5402 C C . GLY C 1 133 ? -32.194 -12.265 20.940 1.00 51.19 133 GLY C C 1
ATOM 5403 O O . GLY C 1 133 ? -31.640 -11.447 21.685 1.00 51.19 133 GLY C O 1
ATOM 5404 N N . ALA C 1 134 ? -32.106 -12.281 19.612 1.00 46.50 134 ALA C N 1
ATOM 5405 C CA . ALA C 1 134 ? -31.288 -11.346 18.883 1.00 45.24 134 ALA C CA 1
ATOM 5406 C C . ALA C 1 134 ? -31.632 -9.922 19.279 1.00 45.37 134 ALA C C 1
ATOM 5407 O O . ALA C 1 134 ? -32.796 -9.595 19.471 1.00 48.90 134 ALA C O 1
ATOM 5409 N N . THR C 1 135 ? -30.615 -9.073 19.380 1.00 43.30 135 THR C N 1
ATOM 5410 C CA . THR C 1 135 ? -30.836 -7.636 19.398 1.00 41.59 135 THR C CA 1
ATOM 5411 C C . THR C 1 135 ? -31.076 -7.205 17.957 1.00 39.52 135 THR C C 1
ATOM 5412 O O . THR C 1 135 ? -30.322 -7.578 17.069 1.00 36.70 135 THR C O 1
ATOM 5416 N N . VAL C 1 136 ? -32.121 -6.423 17.741 1.00 40.16 136 VAL C N 1
ATOM 5417 C CA . VAL C 1 136 ? -32.500 -5.897 16.445 1.00 39.63 136 VAL C CA 1
ATOM 5418 C C . VAL C 1 136 ? -32.528 -4.369 16.542 1.00 40.71 136 VAL C C 1
ATOM 5419 O O . VAL C 1 136 ? -33.334 -3.785 17.298 1.00 44.12 136 VAL C O 1
ATOM 5423 N N . VAL C 1 137 ? -31.681 -3.728 15.728 1.00 40.03 137 VAL C N 1
ATOM 5424 C CA . VAL C 1 137 ? -31.644 -2.287 15.602 1.00 41.11 137 VAL C CA 1
ATOM 5425 C C . VAL C 1 137 ? -31.832 -1.916 14.142 1.00 41.08 137 VAL C C 1
ATOM 5426 O O . VAL C 1 137 ? -31.222 -2.522 13.277 1.00 42.11 137 VAL C O 1
ATOM 5430 N N . CYS C 1 138 ? -32.617 -0.867 13.895 1.00 41.85 138 CYS C N 1
ATOM 5431 C CA . CYS C 1 138 ? -32.755 -0.290 12.572 1.00 41.64 138 CYS C CA 1
ATOM 5432 C C . CYS C 1 138 ? -32.623 1.221 12.660 1.00 41.71 138 CYS C C 1
ATOM 5433 O O . CYS C 1 138 ? -33.453 1.882 13.326 1.00 45.04 138 CYS C O 1
ATOM 5436 N N . VAL C 1 139 ? -31.547 1.732 12.048 1.00 40.28 139 VAL C N 1
ATOM 5437 C CA . VAL C 1 139 ? -31.295 3.155 11.885 1.00 42.67 139 VAL C CA 1
ATOM 5438 C C . VAL C 1 139 ? -31.643 3.513 10.439 1.00 42.92 139 VAL C C 1
ATOM 5439 O O . VAL C 1 139 ? -31.039 2.992 9.485 1.00 43.63 139 VAL C O 1
ATOM 5443 N N . ALA C 1 140 ? -32.621 4.385 10.286 1.00 43.82 140 ALA C N 1
ATOM 5444 C CA . ALA C 1 140 ? -32.981 4.997 9.034 1.00 45.04 140 ALA C CA 1
ATOM 5445 C C . ALA C 1 140 ? -32.538 6.451 9.088 1.00 48.45 140 ALA C C 1
ATOM 5446 O O . ALA C 1 140 ? -32.807 7.124 10.105 1.00 49.41 140 ALA C O 1
ATOM 5448 N N . GLU C 1 141 ? -31.861 6.893 8.003 1.00 48.26 141 GLU C N 1
ATOM 5449 C CA . GLU C 1 141 ? -31.441 8.278 7.827 1.00 52.46 141 GLU C CA 1
ATOM 5450 C C . GLU C 1 141 ? -31.767 8.786 6.422 1.00 54.81 141 GLU C C 1
ATOM 5451 O O . GLU C 1 141 ? -31.917 7.973 5.499 1.00 59.62 141 GLU C O 1
ATOM 5457 N N . HIS C 1 142 ? -31.823 10.123 6.279 1.00 54.69 142 HIS C N 1
ATOM 5458 C CA . HIS C 1 142 ? -31.908 10.838 5.011 1.00 56.55 142 HIS C CA 1
ATOM 5459 C C . HIS C 1 142 ? -30.505 10.922 4.411 1.00 58.38 142 HIS C C 1
ATOM 5460 O O . HIS C 1 142 ? -29.639 11.573 4.986 1.00 59.43 142 HIS C O 1
ATOM 5467 N N . LYS C 1 143 ? -30.260 10.212 3.300 1.00 60.18 143 LYS C N 1
ATOM 5468 C CA . LYS C 1 143 ? -28.919 9.995 2.760 1.00 56.52 143 LYS C CA 1
ATOM 5469 C C . LYS C 1 143 ? -29.017 10.071 1.236 1.00 57.75 143 LYS C C 1
ATOM 5470 O O . LYS C 1 143 ? -29.308 9.075 0.588 1.00 58.91 143 LYS C O 1
ATOM 5473 N N . VAL C 1 144 ? -28.853 11.288 0.691 1.00 63.01 144 VAL C N 1
ATOM 5474 C CA . VAL C 1 144 ? -28.905 11.581 -0.734 1.00 64.20 144 VAL C CA 1
ATOM 5475 C C . VAL C 1 144 ? -27.522 12.101 -1.134 1.00 70.70 144 VAL C C 1
ATOM 5476 O O . VAL C 1 144 ? -27.059 13.079 -0.543 1.00 81.99 144 VAL C O 1
ATOM 5480 N N . VAL C 1 145 ? -26.872 11.441 -2.115 1.00 69.99 145 VAL C N 1
ATOM 5481 C CA . VAL C 1 145 ? -25.547 11.816 -2.600 1.00 71.64 145 VAL C CA 1
ATOM 5482 C C . VAL C 1 145 ? -25.714 13.022 -3.526 1.00 82.56 145 VAL C C 1
ATOM 5483 O O . VAL C 1 145 ? -26.411 12.905 -4.538 1.00 82.90 145 VAL C O 1
ATOM 5487 N N . THR C 1 146 ? -25.091 14.168 -3.168 1.00 100.59 146 THR C N 1
ATOM 5488 C CA . THR C 1 146 ? -25.108 15.386 -3.980 1.00 101.08 146 THR C CA 1
ATOM 5489 C C . THR C 1 146 ? -24.167 15.148 -5.161 1.00 99.52 146 THR C C 1
ATOM 5490 O O . THR C 1 146 ? -22.976 14.950 -4.931 1.00 95.77 146 THR C O 1
ATOM 5492 N N . PRO C 1 147 ? -24.634 15.187 -6.443 1.00 103.44 147 PRO C N 1
ATOM 5493 C CA . PRO C 1 147 ? -23.886 14.597 -7.560 1.00 103.22 147 PRO C CA 1
ATOM 5494 C C . PRO C 1 147 ? -22.597 15.333 -7.946 1.00 102.86 147 PRO C C 1
ATOM 5495 O O . PRO C 1 147 ? -22.002 15.006 -8.970 1.00 103.52 147 PRO C O 1
ATOM 5499 N N . GLU C 1 148 ? -22.194 16.336 -7.144 1.00 97.45 148 GLU C N 1
ATOM 5500 C CA . GLU C 1 148 ? -20.839 16.873 -7.082 1.00 95.74 148 GLU C CA 1
ATOM 5501 C C . GLU C 1 148 ? -19.879 15.813 -6.526 1.00 97.44 148 GLU C C 1
ATOM 5502 O O . GLU C 1 148 ? -18.727 15.751 -6.933 1.00 98.68 148 GLU C O 1
ATOM 5508 N N . ALA C 1 149 ? -20.350 14.984 -5.579 1.00 99.07 149 ALA C N 1
ATOM 5509 C CA . ALA C 1 149 ? -19.647 13.787 -5.132 1.00 85.51 149 ALA C CA 1
ATOM 5510 C C . ALA C 1 149 ? -19.575 12.735 -6.245 1.00 80.99 149 ALA C C 1
ATOM 5511 O O . ALA C 1 149 ? -18.530 12.105 -6.415 1.00 67.98 149 ALA C O 1
ATOM 5513 N N . LYS C 1 150 ? -20.673 12.528 -6.993 1.00 77.34 150 LYS C N 1
ATOM 5514 C CA . LYS C 1 150 ? -20.629 11.663 -8.167 1.00 72.80 150 LYS C CA 1
ATOM 5515 C C . LYS C 1 150 ? -19.539 12.186 -9.114 1.00 71.93 150 LYS C C 1
ATOM 5516 O O . LYS C 1 150 ? -18.577 11.478 -9.371 1.00 80.78 150 LYS C O 1
ATOM 5518 N N . ARG C 1 151 ? -19.600 13.466 -9.501 1.00 71.20 151 ARG C N 1
ATOM 5519 C CA . ARG C 1 151 ? -18.754 14.050 -10.542 1.00 65.51 151 ARG C CA 1
ATOM 5520 C C . ARG C 1 151 ? -17.273 13.947 -10.203 1.00 58.72 151 ARG C C 1
ATOM 5521 O O . ARG C 1 151 ? -16.487 13.743 -11.097 1.00 58.87 151 ARG C O 1
ATOM 5523 N N . ASN C 1 152 ? -16.861 14.155 -8.953 1.00 55.66 152 ASN C N 1
ATOM 5524 C CA . ASN C 1 152 ? -15.445 14.227 -8.631 1.00 57.25 152 ASN C CA 1
ATOM 5525 C C . ASN C 1 152 ? -14.885 12.818 -8.412 1.00 52.65 152 ASN C C 1
ATOM 5526 O O . ASN C 1 152 ? -13.757 12.574 -8.845 1.00 48.79 152 ASN C O 1
ATOM 5531 N N . GLY C 1 153 ? -15.672 11.941 -7.760 1.00 48.45 153 GLY C N 1
ATOM 5532 C CA . GLY C 1 153 ? -15.309 10.540 -7.529 1.00 48.87 153 GLY C CA 1
ATOM 5533 C C . GLY C 1 153 ? -14.275 10.352 -6.412 1.00 45.64 153 GLY C C 1
ATOM 5534 O O . GLY C 1 153 ? -13.964 11.313 -5.712 1.00 43.99 153 GLY C O 1
ATOM 5535 N N . LEU C 1 154 ? -13.698 9.141 -6.318 1.00 44.87 154 LEU C N 1
ATOM 5536 C CA . LEU C 1 154 ? -12.865 8.716 -5.185 1.00 42.38 154 LEU C CA 1
ATOM 5537 C C . LEU C 1 154 ? -11.440 8.442 -5.620 1.00 42.72 154 LEU C C 1
ATOM 5538 O O . LEU C 1 154 ? -11.224 7.849 -6.683 1.00 43.62 154 LEU C O 1
ATOM 5543 N N . LYS C 1 155 ? -10.492 8.810 -4.741 1.00 41.61 155 LYS C N 1
ATOM 5544 C CA . LYS C 1 155 ? -9.133 8.329 -4.814 1.00 44.04 155 LYS C CA 1
ATOM 5545 C C . LYS C 1 155 ? -9.085 6.968 -4.092 1.00 40.62 155 LYS C C 1
ATOM 5546 O O . LYS C 1 155 ? -9.601 6.852 -2.970 1.00 36.80 155 LYS C O 1
ATOM 5552 N N . LEU C 1 156 ? -8.465 5.969 -4.768 1.00 37.45 156 LEU C N 1
ATOM 5553 C CA . LEU C 1 156 ? -8.236 4.620 -4.245 1.00 38.12 156 LEU C CA 1
ATOM 5554 C C . LEU C 1 156 ? -6.750 4.419 -4.038 1.00 35.42 156 LEU C C 1
ATOM 5555 O O . LEU C 1 156 ? -5.919 4.834 -4.844 1.00 38.93 156 LEU C O 1
ATOM 5560 N N . PHE C 1 157 ? -6.424 3.744 -2.960 1.00 36.19 157 PHE C N 1
ATOM 5561 C CA . PHE C 1 157 ? -5.073 3.239 -2.805 1.00 37.50 157 PHE C CA 1
ATOM 5562 C C . PHE C 1 157 ? -5.123 1.747 -2.530 1.00 31.45 157 PHE C C 1
ATOM 5563 O O . PHE C 1 157 ? -5.935 1.334 -1.697 1.00 30.06 157 PHE C O 1
ATOM 5571 N N . THR C 1 158 ? -4.242 0.974 -3.177 1.00 30.06 158 THR C N 1
ATOM 5572 C CA . THR C 1 158 ? -4.242 -0.482 -2.943 1.00 30.14 158 THR C CA 1
ATOM 5573 C C . THR C 1 158 ? -3.454 -0.788 -1.653 1.00 29.38 158 THR C C 1
ATOM 5574 O O . THR C 1 158 ? -2.226 -0.799 -1.663 1.00 25.64 158 THR C O 1
ATOM 5578 N N . SER C 1 159 ? -4.198 -1.023 -0.553 1.00 26.12 159 SER C N 1
ATOM 5579 C CA . SER C 1 159 ? -3.648 -1.465 0.695 1.00 26.24 159 SER C CA 1
ATOM 5580 C C . SER C 1 159 ? -2.788 -2.740 0.549 1.00 26.68 159 SER C C 1
ATOM 5581 O O . SER C 1 159 ? -3.004 -3.624 -0.294 1.00 25.33 159 SER C O 1
ATOM 5584 N N . THR C 1 160 ? -1.846 -2.834 1.495 1.00 25.72 160 THR C N 1
ATOM 5585 C CA . THR C 1 160 ? -1.022 -3.991 1.670 1.00 24.66 160 THR C CA 1
ATOM 5586 C C . THR C 1 160 ? -1.818 -5.112 2.318 1.00 23.72 160 THR C C 1
ATOM 5587 O O . THR C 1 160 ? -1.357 -6.261 2.213 1.00 25.17 160 THR C O 1
ATOM 5591 N N . LEU C 1 161 ? -2.950 -4.786 2.976 1.00 23.80 161 LEU C N 1
ATOM 5592 C CA . LEU C 1 161 ? -3.803 -5.739 3.676 1.00 22.91 161 LEU C CA 1
ATOM 5593 C C . LEU C 1 161 ? -4.765 -6.393 2.697 1.00 20.90 161 LEU C C 1
ATOM 5594 O O . LEU C 1 161 ? -5.352 -5.758 1.833 1.00 21.89 161 LEU C O 1
ATOM 5599 N N . ARG C 1 162 ? -4.922 -7.713 2.869 1.00 22.71 162 ARG C N 1
ATOM 5600 C CA . ARG C 1 162 ? -5.468 -8.611 1.887 1.00 22.81 162 ARG C CA 1
ATOM 5601 C C . ARG C 1 162 ? -6.831 -9.049 2.364 1.00 24.12 162 ARG C C 1
ATOM 5602 O O . ARG C 1 162 ? -7.010 -9.239 3.552 1.00 22.77 162 ARG C O 1
ATOM 5610 N N . CYS C 1 163 ? -7.706 -9.300 1.380 1.00 22.89 163 CYS C N 1
ATOM 5611 C CA . CYS C 1 163 ? -8.892 -10.083 1.571 1.00 25.18 163 CYS C CA 1
ATOM 5612 C C . CYS C 1 163 ? -8.486 -11.473 2.063 1.00 29.15 163 CYS C C 1
ATOM 5613 O O . CYS C 1 163 ? -7.483 -12.019 1.558 1.00 33.93 163 CYS C O 1
ATOM 5616 N N . SER C 1 164 ? -9.358 -12.091 2.904 1.00 25.28 164 SER C N 1
ATOM 5617 C CA . SER C 1 164 ? -9.121 -13.438 3.409 1.00 22.72 164 SER C CA 1
ATOM 5618 C C . SER C 1 164 ? -9.808 -14.447 2.503 1.00 20.93 164 SER C C 1
ATOM 5619 O O . SER C 1 164 ? -10.843 -14.174 1.900 1.00 19.53 164 SER C O 1
ATOM 5622 N N . GLY C 1 165 ? -9.255 -15.649 2.463 1.00 21.71 165 GLY C N 1
ATOM 5623 C CA . GLY C 1 165 ? -9.985 -16.796 1.989 1.00 21.30 165 GLY C CA 1
ATOM 5624 C C . GLY C 1 165 ? -11.076 -17.248 2.975 1.00 23.62 165 GLY C C 1
ATOM 5625 O O . GLY C 1 165 ? -11.015 -16.930 4.165 1.00 25.86 165 GLY C O 1
ATOM 5626 N N . PRO C 1 166 ? -12.088 -18.017 2.503 1.00 27.11 166 PRO C N 1
ATOM 5627 C CA . PRO C 1 166 ? -13.221 -18.454 3.320 1.00 31.26 166 PRO C CA 1
ATOM 5628 C C . PRO C 1 166 ? -12.910 -19.314 4.545 1.00 29.23 166 PRO C C 1
ATOM 5629 O O . PRO C 1 166 ? -13.660 -19.267 5.512 1.00 42.10 166 PRO C O 1
ATOM 5633 N N . ASP C 1 167 ? -11.866 -20.107 4.490 1.00 27.37 167 ASP C N 1
ATOM 5634 C CA . ASP C 1 167 ? -11.364 -20.822 5.653 1.00 27.10 167 ASP C CA 1
ATOM 5635 C C . ASP C 1 167 ? -10.681 -19.969 6.728 1.00 29.28 167 ASP C C 1
ATOM 5636 O O . ASP C 1 167 ? -10.274 -20.550 7.742 1.00 33.18 167 ASP C O 1
ATOM 5641 N N . VAL C 1 168 ? -10.393 -18.676 6.449 1.00 29.13 168 VAL C N 1
ATOM 5642 C CA . VAL C 1 168 ? -9.881 -17.735 7.438 1.00 29.73 168 VAL C CA 1
ATOM 5643 C C . VAL C 1 168 ? -11.018 -16.844 7.937 1.00 29.11 168 VAL C C 1
ATOM 5644 O O . VAL C 1 168 ? -11.288 -16.810 9.125 1.00 32.82 168 VAL C O 1
ATOM 5648 N N . PHE C 1 169 ? -11.710 -16.176 7.017 1.00 27.69 169 PHE C N 1
ATOM 5649 C CA . PHE C 1 169 ? -12.885 -15.371 7.315 1.00 26.54 169 PHE C CA 1
ATOM 5650 C C . PHE C 1 169 ? -13.554 -15.067 5.983 1.00 25.10 169 PHE C C 1
ATOM 5651 O O . PHE C 1 169 ? -12.936 -14.438 5.102 1.00 26.62 169 PHE C O 1
ATOM 5659 N N . ASP C 1 170 ? -14.760 -15.575 5.801 1.00 23.06 170 ASP C N 1
ATOM 5660 C CA . ASP C 1 170 ? -15.476 -15.408 4.541 1.00 21.45 170 ASP C CA 1
ATOM 5661 C C . ASP C 1 170 ? -15.984 -13.987 4.410 1.00 22.58 170 ASP C C 1
ATOM 5662 O O . ASP C 1 170 ? -16.884 -13.596 5.149 1.00 23.67 170 ASP C O 1
ATOM 5667 N N . LEU C 1 171 ? -15.512 -13.304 3.370 1.00 22.73 171 LEU C N 1
ATOM 5668 C CA . LEU C 1 171 ? -15.881 -11.910 3.140 1.00 24.45 171 LEU C CA 1
ATOM 5669 C C . LEU C 1 171 ? -17.242 -11.670 2.456 1.00 23.80 171 LEU C C 1
ATOM 5670 O O . LEU C 1 171 ? -17.702 -10.526 2.415 1.00 23.00 171 LEU C O 1
ATOM 5675 N N . ARG C 1 172 ? -17.984 -12.734 2.142 1.00 23.90 172 ARG C N 1
ATOM 5676 C CA . ARG C 1 172 ? -19.391 -12.623 1.747 1.00 24.08 172 ARG C CA 1
ATOM 5677 C C . ARG C 1 172 ? -20.315 -12.245 2.914 1.00 27.31 172 ARG C C 1
ATOM 5678 O O . ARG C 1 172 ? -21.443 -11.816 2.678 1.00 28.23 172 ARG C O 1
ATOM 5686 N N . LEU C 1 173 ? -19.845 -12.420 4.160 1.00 27.35 173 LEU C N 1
ATOM 5687 C CA . LEU C 1 173 ? -20.657 -12.169 5.341 1.00 30.43 173 LEU C CA 1
ATOM 5688 C C . LEU C 1 173 ? -20.669 -10.664 5.625 1.00 27.48 173 LEU C C 1
ATOM 5689 O O . LEU C 1 173 ? -19.641 -10.041 5.590 1.00 27.01 173 LEU C O 1
ATOM 5718 N N . SER C 1 175 ? -20.953 -8.407 8.335 1.00 30.52 175 SER C N 1
ATOM 5719 C CA . SER C 1 175 ? -20.904 -8.673 9.769 1.00 29.83 175 SER C CA 1
ATOM 5720 C C . SER C 1 175 ? -20.546 -7.423 10.576 1.00 31.90 175 SER C C 1
ATOM 5721 O O . SER C 1 175 ? -20.155 -6.405 10.009 1.00 33.97 175 SER C O 1
ATOM 5724 N N . HIS C 1 176 ? -20.665 -7.565 11.913 1.00 31.64 176 HIS C N 1
ATOM 5725 C CA . HIS C 1 176 ? -20.289 -6.562 12.898 1.00 33.39 176 HIS C CA 1
ATOM 5726 C C . HIS C 1 176 ? -18.808 -6.643 13.287 1.00 32.47 176 HIS C C 1
ATOM 5727 O O . HIS C 1 176 ? -18.379 -5.956 14.209 1.00 35.56 176 HIS C O 1
ATOM 5734 N N . SER C 1 177 ? -18.025 -7.486 12.601 1.00 29.99 177 SER C N 1
ATOM 5735 C CA . SER C 1 177 ? -16.597 -7.597 12.820 1.00 29.62 177 SER C CA 1
ATOM 5736 C C . SER C 1 177 ? -15.858 -6.954 11.638 1.00 28.24 177 SER C C 1
ATOM 5737 O O . SER C 1 177 ? -15.556 -7.626 10.688 1.00 25.28 177 SER C O 1
ATOM 5740 N N . ARG C 1 178 ? -15.495 -5.673 11.696 1.00 32.53 178 ARG C N 1
ATOM 5741 C CA . ARG C 1 178 ? -15.077 -4.949 10.489 1.00 32.81 178 ARG C CA 1
ATOM 5742 C C . ARG C 1 178 ? -13.668 -4.381 10.603 1.00 30.26 178 ARG C C 1
ATOM 5743 O O . ARG C 1 178 ? -13.269 -3.661 9.693 1.00 29.07 178 ARG C O 1
ATOM 5751 N N . LEU C 1 179 ? -12.869 -4.802 11.609 1.00 29.26 179 LEU C N 1
ATOM 5752 C CA . LEU C 1 179 ? -11.538 -4.270 11.743 1.00 28.82 179 LEU C CA 1
ATOM 5753 C C . LEU C 1 179 ? -10.664 -4.720 10.572 1.00 29.73 179 LEU C C 1
ATOM 5754 O O . LEU C 1 179 ? -9.709 -4.016 10.230 1.00 29.35 179 LEU C O 1
ATOM 5759 N N . ASN C 1 180 ? -11.015 -5.859 9.942 1.00 30.72 180 ASN C N 1
ATOM 5760 C CA . ASN C 1 180 ? -10.284 -6.361 8.779 1.00 31.57 180 ASN C CA 1
ATOM 5761 C C . ASN C 1 180 ? -10.308 -5.340 7.617 1.00 33.54 180 ASN C C 1
ATOM 5762 O O . ASN C 1 180 ? -9.291 -5.036 6.985 1.00 38.02 180 ASN C O 1
ATOM 5767 N N . LEU C 1 181 ? -11.472 -4.748 7.387 1.00 32.63 181 LEU C N 1
ATOM 5768 C CA . LEU C 1 181 ? -11.666 -3.762 6.352 1.00 30.62 181 LEU C CA 1
ATOM 5769 C C . LEU C 1 181 ? -11.182 -2.402 6.804 1.00 28.89 181 LEU C C 1
ATOM 5770 O O . LEU C 1 181 ? -10.605 -1.681 5.990 1.00 26.25 181 LEU C O 1
ATOM 5775 N N . ILE C 1 182 ? -11.457 -2.033 8.061 1.00 30.96 182 ILE C N 1
ATOM 5776 C CA . ILE C 1 182 ? -11.071 -0.733 8.609 1.00 33.16 182 ILE C CA 1
ATOM 5777 C C . ILE C 1 182 ? -9.556 -0.559 8.526 1.00 31.53 182 ILE C C 1
ATOM 5778 O O . ILE C 1 182 ? -9.072 0.533 8.275 1.00 34.13 182 ILE C O 1
ATOM 5783 N N . GLN C 1 183 ? -8.803 -1.603 8.798 1.00 31.41 183 GLN C N 1
ATOM 5784 C CA . GLN C 1 183 ? -7.340 -1.486 8.773 1.00 35.12 183 GLN C CA 1
ATOM 5785 C C . GLN C 1 183 ? -6.837 -1.212 7.359 1.00 31.01 183 GLN C C 1
ATOM 5786 O O . GLN C 1 183 ? -5.912 -0.468 7.176 1.00 29.22 183 GLN C O 1
ATOM 5792 N N . ALA C 1 184 ? -7.440 -1.815 6.346 1.00 31.27 184 ALA C N 1
ATOM 5793 C CA . ALA C 1 184 ? -7.120 -1.504 4.956 1.00 29.49 184 ALA C CA 1
ATOM 5794 C C . ALA C 1 184 ? -7.405 -0.025 4.654 1.00 29.90 184 ALA C C 1
ATOM 5795 O O . ALA C 1 184 ? -6.591 0.605 3.974 1.00 29.72 184 ALA C O 1
ATOM 5797 N N . LEU C 1 185 ? -8.529 0.506 5.190 1.00 29.21 185 LEU C N 1
ATOM 5798 C CA . LEU C 1 185 ? -8.899 1.907 5.014 1.00 31.26 185 LEU C CA 1
ATOM 5799 C C . LEU C 1 185 ? -7.893 2.848 5.662 1.00 32.39 185 LEU C C 1
ATOM 5800 O O . LEU C 1 185 ? -7.476 3.827 5.047 1.00 35.34 185 LEU C O 1
ATOM 5805 N N . ILE C 1 186 ? -7.483 2.548 6.904 1.00 32.62 186 ILE C N 1
ATOM 5806 C CA . ILE C 1 186 ? -6.513 3.364 7.602 1.00 34.05 186 ILE C CA 1
ATOM 5807 C C . ILE C 1 186 ? -5.279 3.584 6.732 1.00 31.42 186 ILE C C 1
ATOM 5808 O O . ILE C 1 186 ? -4.838 4.709 6.565 1.00 29.37 186 ILE C O 1
ATOM 5813 N N . GLN C 1 187 ? -4.722 2.506 6.192 1.00 28.72 187 GLN C N 1
ATOM 5814 C CA . GLN C 1 187 ? -3.556 2.662 5.346 1.00 28.42 187 GLN C CA 1
ATOM 5815 C C . GLN C 1 187 ? -3.848 3.515 4.105 1.00 28.09 187 GLN C C 1
ATOM 5816 O O . GLN C 1 187 ? -3.012 4.315 3.728 1.00 28.96 187 GLN C O 1
ATOM 5822 N N . ALA C 1 188 ? -4.953 3.279 3.393 1.00 27.88 188 ALA C N 1
ATOM 5823 C CA . ALA C 1 188 ? -5.285 4.050 2.202 1.00 30.31 188 ALA C CA 1
ATOM 5824 C C . ALA C 1 188 ? -5.429 5.558 2.493 1.00 32.19 188 ALA C C 1
ATOM 5825 O O . ALA C 1 188 ? -4.958 6.359 1.682 1.00 32.94 188 ALA C O 1
ATOM 5827 N N . ILE C 1 189 ? -6.075 5.918 3.624 1.00 32.94 189 ILE C N 1
ATOM 5828 C CA . ILE C 1 189 ? -6.191 7.309 4.061 1.00 36.00 189 ILE C CA 1
ATOM 5829 C C . ILE C 1 189 ? -4.799 7.904 4.254 1.00 38.63 189 ILE C C 1
ATOM 5830 O O . ILE C 1 189 ? -4.551 9.049 3.856 1.00 40.79 189 ILE C O 1
ATOM 5835 N N . GLN C 1 190 ? -3.890 7.148 4.897 1.00 39.98 190 GLN C N 1
ATOM 5836 C CA . GLN C 1 190 ? -2.537 7.630 5.116 1.00 42.73 190 GLN C CA 1
ATOM 5837 C C . GLN C 1 190 ? -1.806 7.769 3.781 1.00 42.17 190 GLN C C 1
ATOM 5838 O O . GLN C 1 190 ? -0.862 8.507 3.681 1.00 41.22 190 GLN C O 1
ATOM 5844 N N . ALA C 1 191 ? -2.277 7.131 2.713 1.00 42.01 191 ALA C N 1
ATOM 5845 C CA . ALA C 1 191 ? -1.680 7.343 1.398 1.00 43.14 191 ALA C CA 1
ATOM 5846 C C . ALA C 1 191 ? -2.267 8.554 0.675 1.00 42.20 191 ALA C C 1
ATOM 5847 O O . ALA C 1 191 ? -1.875 8.781 -0.470 1.00 40.55 191 ALA C O 1
ATOM 5849 N N . GLY C 1 192 ? -3.233 9.255 1.289 1.00 41.83 192 GLY C N 1
ATOM 5850 C CA . GLY C 1 192 ? -3.859 10.435 0.711 1.00 42.81 192 GLY C CA 1
ATOM 5851 C C . GLY C 1 192 ? -5.131 10.066 -0.050 1.00 42.96 192 GLY C C 1
ATOM 5852 O O . GLY C 1 192 ? -5.659 10.917 -0.745 1.00 41.74 192 GLY C O 1
ATOM 5853 N N . ALA C 1 193 ? -5.652 8.823 0.115 1.00 39.74 193 ALA C N 1
ATOM 5854 C CA . ALA C 1 193 ? -6.802 8.348 -0.631 1.00 38.04 193 ALA C CA 1
ATOM 5855 C C . ALA C 1 193 ? -8.044 8.319 0.248 1.00 39.28 193 ALA C C 1
ATOM 5856 O O . ALA C 1 193 ? -7.976 8.534 1.434 1.00 38.60 193 ALA C O 1
ATOM 5858 N N . ASP C 1 194 ? -9.190 7.994 -0.375 1.00 43.71 194 ASP C N 1
ATOM 5859 C CA . ASP C 1 194 ? -10.527 8.019 0.223 1.00 42.62 194 ASP C CA 1
ATOM 5860 C C . ASP C 1 194 ? -11.073 6.637 0.560 1.00 39.94 194 ASP C C 1
ATOM 5861 O O . ASP C 1 194 ? -11.971 6.530 1.392 1.00 40.49 194 ASP C O 1
ATOM 5866 N N . GLU C 1 195 ? -10.557 5.601 -0.121 1.00 36.26 195 GLU C N 1
ATOM 5867 C CA . GLU C 1 195 ? -11.053 4.238 -0.019 1.00 33.97 195 GLU C CA 1
ATOM 5868 C C . GLU C 1 195 ? -9.855 3.329 -0.278 1.00 33.37 195 GLU C C 1
ATOM 5869 O O . GLU C 1 195 ? -8.920 3.727 -0.974 1.00 31.58 195 GLU C O 1
ATOM 5875 N N . ALA C 1 196 ? -9.929 2.074 0.202 1.00 33.42 196 ALA C N 1
ATOM 5876 C CA . ALA C 1 196 ? -8.876 1.107 -0.043 1.00 32.09 196 ALA C CA 1
ATOM 5877 C C . ALA C 1 196 ? -9.319 0.106 -1.108 1.00 30.19 196 ALA C C 1
ATOM 5878 O O . ALA C 1 196 ? -10.428 -0.411 -1.041 1.00 30.42 196 ALA C O 1
ATOM 5880 N N . LEU C 1 197 ? -8.474 -0.111 -2.132 1.00 29.29 197 LEU C N 1
ATOM 5881 C CA . LEU C 1 197 ? -8.552 -1.278 -2.986 1.00 28.73 197 LEU C CA 1
ATOM 5882 C C . LEU C 1 197 ? -7.777 -2.396 -2.281 1.00 28.73 197 LEU C C 1
ATOM 5883 O O . LEU C 1 197 ? -6.801 -2.147 -1.608 1.00 32.66 197 LEU C O 1
ATOM 5888 N N . MET C 1 198 ? -8.293 -3.610 -2.344 1.00 29.27 198 MET C N 1
ATOM 5889 C CA . MET C 1 198 ? -7.687 -4.771 -1.705 1.00 27.76 198 MET C CA 1
ATOM 5890 C C . MET C 1 198 ? -7.441 -5.824 -2.766 1.00 27.33 198 MET C C 1
ATOM 5891 O O . MET C 1 198 ? -8.295 -6.050 -3.653 1.00 26.31 198 MET C O 1
ATOM 5896 N N . LEU C 1 199 ? -6.317 -6.545 -2.581 1.00 27.67 199 LEU C N 1
ATOM 5897 C CA . LEU C 1 199 ? -6.060 -7.737 -3.377 1.00 24.15 199 LEU C CA 1
ATOM 5898 C C . LEU C 1 199 ? -6.551 -8.972 -2.637 1.00 26.08 199 LEU C C 1
ATOM 5899 O O . LEU C 1 199 ? -6.571 -8.954 -1.404 1.00 26.90 199 LEU C O 1
ATOM 5904 N N . ASP C 1 200 ? -6.851 -10.020 -3.435 1.00 24.93 200 ASP C N 1
ATOM 5905 C CA . ASP C 1 200 ? -7.178 -11.356 -2.971 1.00 28.26 200 ASP C CA 1
ATOM 5906 C C . ASP C 1 200 ? -5.895 -12.063 -2.522 1.00 26.74 200 ASP C C 1
ATOM 5907 O O . ASP C 1 200 ? -4.805 -11.541 -2.714 1.00 24.19 200 ASP C O 1
ATOM 5912 N N . PRO C 1 201 ? -5.948 -13.271 -1.909 1.00 26.94 201 PRO C N 1
ATOM 5913 C CA . PRO C 1 201 ? -4.744 -13.984 -1.479 1.00 27.96 201 PRO C CA 1
ATOM 5914 C C . PRO C 1 201 ? -3.792 -14.317 -2.611 1.00 25.83 201 PRO C C 1
ATOM 5915 O O . PRO C 1 201 ? -2.629 -14.520 -2.324 1.00 25.55 201 PRO C O 1
ATOM 5919 N N . ASN C 1 202 ? -4.248 -14.212 -3.869 1.00 23.02 202 ASN C N 1
ATOM 5920 C CA . ASN C 1 202 ? -3.390 -14.568 -4.982 1.00 26.47 202 ASN C CA 1
ATOM 5921 C C . ASN C 1 202 ? -2.768 -13.344 -5.616 1.00 24.78 202 ASN C C 1
ATOM 5922 O O . ASN C 1 202 ? -1.961 -13.523 -6.498 1.00 24.30 202 ASN C O 1
ATOM 5927 N N . GLY C 1 203 ? -3.171 -12.131 -5.161 1.00 25.94 203 GLY C N 1
ATOM 5928 C CA . GLY C 1 203 ? -2.645 -10.890 -5.692 1.00 25.56 203 GLY C CA 1
ATOM 5929 C C . GLY C 1 203 ? -3.533 -10.253 -6.761 1.00 25.34 203 GLY C C 1
ATOM 5930 O O . GLY C 1 203 ? -3.126 -9.241 -7.309 1.00 28.40 203 GLY C O 1
ATOM 5931 N N . PHE C 1 204 ? -4.700 -10.805 -7.111 1.00 24.73 204 PHE C N 1
ATOM 5932 C CA . PHE C 1 204 ? -5.558 -10.149 -8.124 1.00 25.22 204 PHE C CA 1
ATOM 5933 C C . PHE C 1 204 ? -6.454 -9.112 -7.414 1.00 26.39 204 PHE C C 1
ATOM 5934 O O . PHE C 1 204 ? -6.770 -9.259 -6.240 1.00 23.13 204 PHE C O 1
ATOM 5942 N N . VAL C 1 205 ? -6.958 -8.115 -8.172 1.00 27.06 205 VAL C N 1
ATOM 5943 C CA . VAL C 1 205 ? -7.858 -7.119 -7.623 1.00 25.82 205 VAL C CA 1
ATOM 5944 C C . VAL C 1 205 ? -9.121 -7.828 -7.102 1.00 28.96 205 VAL C C 1
ATOM 5945 O O . VAL C 1 205 ? -9.730 -8.647 -7.795 1.00 31.81 205 VAL C O 1
ATOM 5949 N N . SER C 1 206 ? -9.542 -7.504 -5.867 1.00 28.49 206 SER C N 1
ATOM 5950 C CA . SER C 1 206 ? -10.695 -8.140 -5.270 1.00 29.30 206 SER C CA 1
ATOM 5951 C C . SER C 1 206 ? -11.839 -7.136 -5.177 1.00 28.24 206 SER C C 1
ATOM 5952 O O . SER C 1 206 ? -12.724 -7.137 -6.034 1.00 26.56 206 SER C O 1
ATOM 5955 N N . SER C 1 207 ? -11.730 -6.214 -4.233 1.00 31.51 207 SER C N 1
ATOM 5956 C CA . SER C 1 207 ? -12.776 -5.245 -3.932 1.00 34.90 207 SER C CA 1
ATOM 5957 C C . SER C 1 207 ? -12.177 -4.073 -3.168 1.00 33.92 207 SER C C 1
ATOM 5958 O O . SER C 1 207 ? -10.984 -4.097 -2.837 1.00 29.15 207 SER C O 1
ATOM 5961 N N . CYS C 1 208 ? -13.059 -3.114 -2.853 1.00 31.97 208 CYS C N 1
ATOM 5962 C CA . CYS C 1 208 ? -12.758 -2.015 -1.951 1.00 32.16 208 CYS C CA 1
ATOM 5963 C C . CYS C 1 208 ? -13.197 -2.345 -0.528 1.00 29.37 208 CYS C C 1
ATOM 5964 O O . CYS C 1 208 ? -13.865 -3.335 -0.298 1.00 28.68 208 CYS C O 1
ATOM 5967 N N . ASN C 1 209 ? -12.672 -1.579 0.434 1.00 29.31 209 ASN C N 1
ATOM 5968 C CA . ASN C 1 209 ? -12.944 -1.843 1.835 1.00 28.52 209 ASN C CA 1
ATOM 5969 C C . ASN C 1 209 ? -14.423 -1.705 2.203 1.00 30.21 209 ASN C C 1
ATOM 5970 O O . ASN C 1 209 ? -14.796 -2.269 3.201 1.00 29.74 209 ASN C O 1
ATOM 5975 N N . SER C 1 210 ? -15.233 -0.891 1.490 1.00 33.99 210 SER C N 1
ATOM 5976 C CA . SER C 1 210 ? -16.628 -0.645 1.885 1.00 32.97 210 SER C CA 1
ATOM 5977 C C . SER C 1 210 ? -17.601 -0.736 0.715 1.00 31.67 210 SER C C 1
ATOM 5978 O O . SER C 1 210 ? -18.797 -0.601 0.961 1.00 29.03 210 SER C O 1
ATOM 5981 N N . THR C 1 211 ? -17.057 -0.936 -0.503 1.00 32.26 211 THR C N 1
ATOM 5982 C CA . THR C 1 211 ? -17.766 -0.955 -1.776 1.00 29.60 211 THR C CA 1
ATOM 5983 C C . THR C 1 211 ? -17.120 -2.045 -2.665 1.00 30.86 211 THR C C 1
ATOM 5984 O O . THR C 1 211 ? -15.976 -2.465 -2.396 1.00 31.41 211 THR C O 1
ATOM 5988 N N . ASN C 1 212 ? -17.811 -2.443 -3.750 1.00 28.08 212 ASN C N 1
ATOM 5989 C CA . ASN C 1 212 ? -17.245 -3.315 -4.769 1.00 29.44 212 ASN C CA 1
ATOM 5990 C C . ASN C 1 212 ? -16.502 -2.502 -5.822 1.00 29.72 212 ASN C C 1
ATOM 5991 O O . ASN C 1 212 ? -16.758 -1.309 -5.937 1.00 32.06 212 ASN C O 1
ATOM 5996 N N . PHE C 1 213 ? -15.690 -3.171 -6.650 1.00 28.85 213 PHE C N 1
ATOM 5997 C CA . PHE C 1 213 ? -14.806 -2.467 -7.563 1.00 28.76 213 PHE C CA 1
ATOM 5998 C C . PHE C 1 213 ? -14.989 -2.938 -9.007 1.00 27.90 213 PHE C C 1
ATOM 5999 O O . PHE C 1 213 ? -14.976 -4.103 -9.317 1.00 29.30 213 PHE C O 1
ATOM 6007 N N . PHE C 1 214 ? -15.121 -1.964 -9.902 1.00 28.95 214 PHE C N 1
ATOM 6008 C CA . PHE C 1 214 ? -15.174 -2.210 -11.317 1.00 28.98 214 PHE C CA 1
ATOM 6009 C C . PHE C 1 214 ? -14.135 -1.357 -12.006 1.00 29.18 214 PHE C C 1
ATOM 6010 O O . PHE C 1 214 ? -14.023 -0.194 -11.663 1.00 31.99 214 PHE C O 1
ATOM 6018 N N . ALA C 1 215 ? -13.571 -1.897 -13.079 1.00 29.88 215 ALA C N 1
ATOM 6019 C CA . ALA C 1 215 ? -12.783 -1.129 -14.019 1.00 32.28 215 ALA C CA 1
ATOM 6020 C C . ALA C 1 215 ? -13.420 -1.269 -15.400 1.00 35.45 215 ALA C C 1
ATOM 6021 O O . ALA C 1 215 ? -14.142 -2.255 -15.677 1.00 33.56 215 ALA C O 1
ATOM 6023 N N . VAL C 1 216 ? -13.158 -0.219 -16.202 1.00 38.72 216 VAL C N 1
ATOM 6024 C CA . VAL C 1 216 ? -13.561 -0.178 -17.598 1.00 41.87 216 VAL C CA 1
ATOM 6025 C C . VAL C 1 216 ? -12.320 -0.119 -18.485 1.00 42.85 216 VAL C C 1
ATOM 6026 O O . VAL C 1 216 ? -11.500 0.776 -18.313 1.00 39.08 216 VAL C O 1
ATOM 6030 N N . ARG C 1 217 ? -12.271 -1.021 -19.474 1.00 44.76 217 ARG C N 1
ATOM 6031 C CA . ARG C 1 217 ? -11.123 -1.224 -20.340 1.00 49.21 217 ARG C CA 1
ATOM 6032 C C . ARG C 1 217 ? -11.668 -1.712 -21.673 1.00 45.86 217 ARG C C 1
ATOM 6033 O O . ARG C 1 217 ? -12.429 -2.680 -21.682 1.00 41.20 217 ARG C O 1
ATOM 6041 N N . ASN C 1 218 ? -11.258 -1.063 -22.774 1.00 50.92 218 ASN C N 1
ATOM 6042 C CA . ASN C 1 218 ? -11.706 -1.388 -24.125 1.00 55.20 218 ASN C CA 1
ATOM 6043 C C . ASN C 1 218 ? -13.232 -1.565 -24.167 1.00 52.76 218 ASN C C 1
ATOM 6044 O O . ASN C 1 218 ? -13.705 -2.630 -24.564 1.00 51.26 218 ASN C O 1
ATOM 6049 N N . GLY C 1 219 ? -13.992 -0.597 -23.608 1.00 52.55 219 GLY C N 1
ATOM 6050 C CA . GLY C 1 219 ? -15.454 -0.595 -23.617 1.00 54.35 219 GLY C CA 1
ATOM 6051 C C . GLY C 1 219 ? -16.104 -1.833 -22.979 1.00 50.85 219 GLY C C 1
ATOM 6052 O O . GLY C 1 219 ? -17.151 -2.306 -23.413 1.00 50.90 219 GLY C O 1
ATOM 6053 N N . ALA C 1 220 ? -15.397 -2.486 -22.065 1.00 48.69 220 ALA C N 1
ATOM 6054 C CA . ALA C 1 220 ? -15.941 -3.630 -21.347 1.00 45.62 220 ALA C CA 1
ATOM 6055 C C . ALA C 1 220 ? -15.729 -3.368 -19.869 1.00 42.77 220 ALA C C 1
ATOM 6056 O O . ALA C 1 220 ? -14.845 -2.597 -19.473 1.00 39.21 220 ALA C O 1
ATOM 6058 N N . LEU C 1 221 ? -16.538 -4.071 -19.081 1.00 40.71 221 LEU C N 1
ATOM 6059 C CA . LEU C 1 221 ? -16.568 -3.904 -17.655 1.00 37.97 221 LEU C CA 1
ATOM 6060 C C . LEU C 1 221 ? -15.889 -5.113 -17.039 1.00 37.81 221 LEU C C 1
ATOM 6061 O O . LEU C 1 221 ? -16.176 -6.232 -17.478 1.00 36.90 221 LEU C O 1
ATOM 6066 N N . TRP C 1 222 ? -14.987 -4.829 -16.085 1.00 35.85 222 TRP C N 1
ATOM 6067 C CA . TRP C 1 222 ? -14.169 -5.825 -15.423 1.00 37.90 222 TRP C CA 1
ATOM 6068 C C . TRP C 1 222 ? -14.481 -5.745 -13.944 1.00 35.94 222 TRP C C 1
ATOM 6069 O O . TRP C 1 222 ? -14.566 -4.664 -13.421 1.00 37.79 222 TRP C O 1
ATOM 6080 N N . THR C 1 223 ? -14.724 -6.881 -13.302 1.00 33.41 223 THR C N 1
ATOM 6081 C CA . THR C 1 223 ? -14.854 -6.944 -11.857 1.00 32.75 223 THR C CA 1
ATOM 6082 C C . THR C 1 223 ? -14.405 -8.328 -11.372 1.00 28.97 223 THR C C 1
ATOM 6083 O O . THR C 1 223 ? -14.422 -9.302 -12.137 1.00 29.19 223 THR C O 1
ATOM 6087 N N . SER C 1 224 ? -13.992 -8.400 -10.107 1.00 27.67 224 SER C N 1
ATOM 6088 C CA . SER C 1 224 ? -13.520 -9.659 -9.523 1.00 26.32 224 SER C CA 1
ATOM 6089 C C . SER C 1 224 ? -14.581 -10.771 -9.627 1.00 26.79 224 SER C C 1
ATOM 6090 O O . SER C 1 224 ? -15.778 -10.545 -9.899 1.00 24.57 224 SER C O 1
ATOM 6093 N N . SER C 1 225 ? -14.094 -12.007 -9.407 1.00 26.14 225 SER C N 1
ATOM 6094 C CA . SER C 1 225 ? -14.897 -13.210 -9.370 1.00 25.48 225 SER C CA 1
ATOM 6095 C C . SER C 1 225 ? -15.883 -13.117 -8.223 1.00 24.69 225 SER C C 1
ATOM 6096 O O . SER C 1 225 ? -16.872 -13.820 -8.258 1.00 27.80 225 SER C O 1
ATOM 6099 N N . GLY C 1 226 ? -15.515 -12.398 -7.162 1.00 23.13 226 GLY C N 1
ATOM 6100 C CA . GLY C 1 226 ? -16.300 -12.330 -5.940 1.00 22.93 226 GLY C CA 1
ATOM 6101 C C . GLY C 1 226 ? -16.043 -13.512 -5.014 1.00 21.38 226 GLY C C 1
ATOM 6102 O O . GLY C 1 226 ? -16.678 -13.603 -3.967 1.00 19.60 226 GLY C O 1
ATOM 6103 N N . ARG C 1 227 ? -15.102 -14.401 -5.374 1.00 22.49 227 ARG C N 1
ATOM 6104 C CA . ARG C 1 227 ? -14.729 -15.531 -4.522 1.00 26.80 227 ARG C CA 1
ATOM 6105 C C . ARG C 1 227 ? -14.101 -15.044 -3.202 1.00 25.66 227 ARG C C 1
ATOM 6106 O O . ARG C 1 227 ? -14.259 -15.690 -2.161 1.00 27.17 227 ARG C O 1
ATOM 6114 N N . TYR C 1 228 ? -13.420 -13.891 -3.241 1.00 25.49 228 TYR C N 1
ATOM 6115 C CA . TYR C 1 228 ? -12.689 -13.382 -2.070 1.00 25.77 228 TYR C CA 1
ATOM 6116 C C . TYR C 1 228 ? -13.168 -12.003 -1.612 1.00 24.79 228 TYR C C 1
ATOM 6117 O O . TYR C 1 228 ? -12.415 -11.287 -0.926 1.00 28.16 228 TYR C O 1
ATOM 6126 N N . CYS C 1 229 ? -14.419 -11.614 -1.922 1.00 26.93 229 CYS C N 1
ATOM 6127 C CA . CYS C 1 229 ? -14.925 -10.341 -1.403 1.00 28.75 229 CYS C CA 1
ATOM 6128 C C . CYS C 1 229 ? -16.437 -10.348 -1.189 1.00 32.10 229 CYS C C 1
ATOM 6129 O O . CYS C 1 229 ? -17.074 -11.384 -1.408 1.00 27.71 229 CYS C O 1
ATOM 6132 N N . PHE C 1 230 ? -16.964 -9.198 -0.707 1.00 27.76 230 PHE C N 1
ATOM 6133 C CA . PHE C 1 230 ? -18.383 -9.062 -0.467 1.00 28.45 230 PHE C CA 1
ATOM 6134 C C . PHE C 1 230 ? -19.059 -9.115 -1.812 1.00 30.81 230 PHE C C 1
ATOM 6135 O O . PHE C 1 230 ? -18.561 -8.467 -2.741 1.00 38.61 230 PHE C O 1
ATOM 6143 N N . ASN C 1 231 ? -20.079 -9.983 -1.968 1.00 30.92 231 ASN C N 1
ATOM 6144 C CA . ASN C 1 231 ? -20.840 -10.037 -3.210 1.00 29.14 231 ASN C CA 1
ATOM 6145 C C . ASN C 1 231 ? -22.003 -9.038 -3.122 1.00 31.23 231 ASN C C 1
ATOM 6146 O O . ASN C 1 231 ? -23.107 -9.425 -2.773 1.00 31.45 231 ASN C O 1
ATOM 6151 N N . GLY C 1 232 ? -21.720 -7.759 -3.391 1.00 29.11 232 GLY C N 1
ATOM 6152 C CA . GLY C 1 232 ? -22.699 -6.703 -3.298 1.00 31.90 232 GLY C CA 1
ATOM 6153 C C . GLY C 1 232 ? -23.859 -6.916 -4.269 1.00 33.40 232 GLY C C 1
ATOM 6154 O O . GLY C 1 232 ? -23.666 -7.430 -5.380 1.00 30.55 232 GLY C O 1
ATOM 6155 N N . ILE C 1 233 ? -25.057 -6.531 -3.796 1.00 33.38 233 ILE C N 1
ATOM 6156 C CA . ILE C 1 233 ? -26.264 -6.567 -4.603 1.00 36.02 233 ILE C CA 1
ATOM 6157 C C . ILE C 1 233 ? -26.172 -5.503 -5.690 1.00 33.92 233 ILE C C 1
ATOM 6158 O O . ILE C 1 233 ? -26.693 -5.705 -6.761 1.00 37.21 233 ILE C O 1
ATOM 6163 N N . THR C 1 234 ? -25.563 -4.353 -5.390 1.00 33.36 234 THR C N 1
ATOM 6164 C CA . THR C 1 234 ? -25.327 -3.321 -6.396 1.00 33.88 234 THR C CA 1
ATOM 6165 C C . THR C 1 234 ? -24.400 -3.882 -7.489 1.00 32.24 234 THR C C 1
ATOM 6166 O O . THR C 1 234 ? -24.661 -3.793 -8.691 1.00 33.93 234 THR C O 1
ATOM 6170 N N . ARG C 1 235 ? -23.307 -4.497 -7.054 1.00 30.92 235 ARG C N 1
ATOM 6171 C CA . ARG C 1 235 ? -22.437 -5.255 -7.958 1.00 31.28 235 ARG C CA 1
ATOM 6172 C C . ARG C 1 235 ? -23.240 -6.192 -8.886 1.00 30.90 235 ARG C C 1
ATOM 6173 O O . ARG C 1 235 ? -23.044 -6.171 -10.089 1.00 35.20 235 ARG C O 1
ATOM 6181 N N . ALA C 1 236 ? -24.073 -7.062 -8.330 1.00 28.73 236 ALA C N 1
ATOM 6182 C CA . ALA C 1 236 ? -24.777 -8.064 -9.114 1.00 30.69 236 ALA C CA 1
ATOM 6183 C C . ALA C 1 236 ? -25.767 -7.407 -10.072 1.00 32.47 236 ALA C C 1
ATOM 6184 O O . ALA C 1 236 ? -25.960 -7.896 -11.179 1.00 38.01 236 ALA C O 1
ATOM 6186 N N . THR C 1 237 ? -26.425 -6.329 -9.631 1.00 33.71 237 THR C N 1
ATOM 6187 C CA . THR C 1 237 ? -27.337 -5.572 -10.460 1.00 35.57 237 THR C CA 1
ATOM 6188 C C . THR C 1 237 ? -26.575 -4.929 -11.604 1.00 36.90 237 THR C C 1
ATOM 6189 O O . THR C 1 237 ? -27.081 -4.940 -12.740 1.00 37.78 237 THR C O 1
ATOM 6193 N N . VAL C 1 238 ? -25.407 -4.346 -11.322 1.00 33.84 238 VAL C N 1
ATOM 6194 C CA . VAL C 1 238 ? -24.703 -3.650 -12.388 1.00 36.64 238 VAL C CA 1
ATOM 6195 C C . VAL C 1 238 ? -24.241 -4.666 -13.436 1.00 37.33 238 VAL C C 1
ATOM 6196 O O . VAL C 1 238 ? -24.400 -4.424 -14.644 1.00 39.16 238 VAL C O 1
ATOM 6200 N N . VAL C 1 239 ? -23.732 -5.820 -12.984 1.00 36.26 239 VAL C N 1
ATOM 6201 C CA . VAL C 1 239 ? -23.353 -6.858 -13.948 1.00 37.67 239 VAL C CA 1
ATOM 6202 C C . VAL C 1 239 ? -24.573 -7.279 -14.777 1.00 40.07 239 VAL C C 1
ATOM 6203 O O . VAL C 1 239 ? -24.463 -7.488 -15.982 1.00 42.36 239 VAL C O 1
ATOM 6207 N N . ARG C 1 240 ? -25.738 -7.445 -14.132 1.00 39.97 240 ARG C N 1
ATOM 6208 C CA . ARG C 1 240 ? -26.913 -7.974 -14.826 1.00 44.48 240 ARG C CA 1
ATOM 6209 C C . ARG C 1 240 ? -27.403 -6.932 -15.841 1.00 46.65 240 ARG C C 1
ATOM 6210 O O . ARG C 1 240 ? -27.681 -7.274 -16.986 1.00 50.79 240 ARG C O 1
ATOM 6218 N N . LEU C 1 241 ? -27.474 -5.651 -15.446 1.00 45.59 241 LEU C N 1
ATOM 6219 C CA . LEU C 1 241 ? -27.887 -4.601 -16.374 1.00 47.13 241 LEU C CA 1
ATOM 6220 C C . LEU C 1 241 ? -26.916 -4.527 -17.553 1.00 46.96 241 LEU C C 1
ATOM 6221 O O . LEU C 1 241 ? -27.337 -4.341 -18.687 1.00 48.62 241 LEU C O 1
ATOM 6226 N N . ALA C 1 242 ? -25.615 -4.654 -17.298 1.00 45.63 242 ALA C N 1
ATOM 6227 C CA . ALA C 1 242 ? -24.640 -4.634 -18.388 1.00 48.67 242 ALA C CA 1
ATOM 6228 C C . ALA C 1 242 ? -24.905 -5.776 -19.377 1.00 48.83 242 ALA C C 1
ATOM 6229 O O . ALA C 1 242 ? -24.974 -5.525 -20.568 1.00 53.23 242 ALA C O 1
ATOM 6231 N N . ARG C 1 243 ? -25.071 -7.015 -18.892 1.00 48.53 243 ARG C N 1
ATOM 6232 C CA . ARG C 1 243 ? -25.318 -8.186 -19.738 1.00 49.55 243 ARG C CA 1
ATOM 6233 C C . ARG C 1 243 ? -26.620 -8.050 -20.517 1.00 50.44 243 ARG C C 1
ATOM 6234 O O . ARG C 1 243 ? -26.651 -8.372 -21.702 1.00 49.74 243 ARG C O 1
ATOM 6242 N N . GLU C 1 244 ? -27.654 -7.543 -19.835 1.00 52.11 244 GLU C N 1
ATOM 6243 C CA . GLU C 1 244 ? -28.938 -7.283 -20.464 1.00 55.85 244 GLU C CA 1
ATOM 6244 C C . GLU C 1 244 ? -28.755 -6.270 -21.583 1.00 55.41 244 GLU C C 1
ATOM 6245 O O . GLU C 1 244 ? -29.327 -6.470 -22.645 1.00 58.72 244 GLU C O 1
ATOM 6251 N N . ALA C 1 245 ? -27.914 -5.256 -21.390 1.00 53.99 245 ALA C N 1
ATOM 6252 C CA . ALA C 1 245 ? -27.782 -4.208 -22.395 1.00 57.06 245 ALA C CA 1
ATOM 6253 C C . ALA C 1 245 ? -26.754 -4.525 -23.494 1.00 58.70 245 ALA C C 1
ATOM 6254 O O . ALA C 1 245 ? -26.532 -3.669 -24.349 1.00 58.92 245 ALA C O 1
ATOM 6256 N N . GLY C 1 246 ? -26.136 -5.722 -23.517 1.00 57.66 246 GLY C N 1
ATOM 6257 C CA . GLY C 1 246 ? -25.066 -6.007 -24.474 1.00 60.25 246 GLY C CA 1
ATOM 6258 C C . GLY C 1 246 ? -23.746 -5.263 -24.197 1.00 61.18 246 GLY C C 1
ATOM 6259 O O . GLY C 1 246 ? -22.885 -5.175 -25.090 1.00 63.21 246 GLY C O 1
ATOM 6260 N N . ILE C 1 247 ? -23.541 -4.781 -22.952 1.00 57.25 247 ILE C N 1
ATOM 6261 C CA . ILE C 1 247 ? -22.240 -4.252 -22.539 1.00 54.89 247 ILE C CA 1
ATOM 6262 C C . ILE C 1 247 ? -21.400 -5.450 -22.132 1.00 50.82 247 ILE C C 1
ATOM 6263 O O . ILE C 1 247 ? -21.846 -6.166 -21.253 1.00 49.85 247 ILE C O 1
ATOM 6268 N N . PRO C 1 248 ? -20.245 -5.747 -22.767 1.00 47.48 248 PRO C N 1
ATOM 6269 C CA . PRO C 1 248 ? -19.439 -6.888 -22.341 1.00 44.61 248 PRO C CA 1
ATOM 6270 C C . PRO C 1 248 ? -18.924 -6.803 -20.886 1.00 41.24 248 PRO C C 1
ATOM 6271 O O . PRO C 1 248 ? -18.448 -5.753 -20.463 1.00 38.90 248 PRO C O 1
ATOM 6275 N N . VAL C 1 249 ? -19.088 -7.898 -20.133 1.00 41.19 249 VAL C N 1
ATOM 6276 C CA . VAL C 1 249 ? -18.757 -7.963 -18.718 1.00 44.79 249 VAL C CA 1
ATOM 6277 C C . VAL C 1 249 ? -17.862 -9.166 -18.481 1.00 44.31 249 VAL C C 1
ATOM 6278 O O . VAL C 1 249 ? -18.180 -10.231 -18.975 1.00 49.16 249 VAL C O 1
ATOM 6282 N N . HIS C 1 250 ? -16.771 -8.976 -17.734 1.00 38.73 250 HIS C N 1
ATOM 6283 C CA . HIS C 1 250 ? -15.812 -10.010 -17.416 1.00 41.66 250 HIS C CA 1
ATOM 6284 C C . HIS C 1 250 ? -15.698 -10.024 -15.888 1.00 39.20 250 HIS C C 1
ATOM 6285 O O . HIS C 1 250 ? -15.253 -9.050 -15.263 1.00 35.78 250 HIS C O 1
ATOM 6292 N N . GLU C 1 251 ? -16.247 -11.099 -15.311 1.00 35.87 251 GLU C N 1
ATOM 6293 C CA . GLU C 1 251 ? -16.209 -11.391 -13.898 1.00 35.74 251 GLU C CA 1
ATOM 6294 C C . GLU C 1 251 ? -15.058 -12.376 -13.699 1.00 32.67 251 GLU C C 1
ATOM 6295 O O . GLU C 1 251 ? -15.204 -13.507 -14.085 1.00 32.40 251 GLU C O 1
ATOM 6301 N N . GLY C 1 252 ? -13.920 -11.975 -13.153 1.00 30.40 252 GLY C N 1
ATOM 6302 C CA . GLY C 1 252 ? -12.810 -12.916 -13.013 1.00 28.34 252 GLY C CA 1
ATOM 6303 C C . GLY C 1 252 ? -11.568 -12.200 -12.556 1.00 29.01 252 GLY C C 1
ATOM 6304 O O . GLY C 1 252 ? -11.663 -11.073 -12.066 1.00 28.25 252 GLY C O 1
ATOM 6305 N N . ASP C 1 253 ? -10.415 -12.850 -12.713 1.00 31.73 253 ASP C N 1
ATOM 6306 C CA . ASP C 1 253 ? -9.172 -12.383 -12.108 1.00 31.57 253 ASP C CA 1
ATOM 6307 C C . ASP C 1 253 ? -8.532 -11.348 -13.029 1.00 28.94 253 ASP C C 1
ATOM 6308 O O . ASP C 1 253 ? -8.334 -11.598 -14.213 1.00 34.71 253 ASP C O 1
ATOM 6313 N N . PHE C 1 254 ? -8.201 -10.191 -12.480 1.00 26.25 254 PHE C N 1
ATOM 6314 C CA . PHE C 1 254 ? -7.442 -9.179 -13.196 1.00 29.69 254 PHE C CA 1
ATOM 6315 C C . PHE C 1 254 ? -6.518 -8.466 -12.211 1.00 27.35 254 PHE C C 1
ATOM 6316 O O . PHE C 1 254 ? -6.707 -8.487 -10.995 1.00 25.08 254 PHE C O 1
ATOM 6324 N N . THR C 1 255 ? -5.551 -7.763 -12.795 1.00 29.53 255 THR C N 1
ATOM 6325 C CA . THR C 1 255 ? -4.409 -7.275 -12.057 1.00 28.63 255 THR C CA 1
ATOM 6326 C C . THR C 1 255 ? -4.449 -5.753 -11.974 1.00 26.47 255 THR C C 1
ATOM 6327 O O . THR C 1 255 ? -5.171 -5.082 -12.700 1.00 25.90 255 THR C O 1
ATOM 6331 N N . LEU C 1 256 ? -3.610 -5.246 -11.086 1.00 25.67 256 LEU C N 1
ATOM 6332 C CA . LEU C 1 256 ? -3.279 -3.851 -10.967 1.00 28.41 256 LEU C CA 1
ATOM 6333 C C . LEU C 1 256 ? -2.788 -3.305 -12.282 1.00 29.82 256 LEU C C 1
ATOM 6334 O O . LEU C 1 256 ? -3.129 -2.145 -12.557 1.00 36.67 256 LEU C O 1
ATOM 6339 N N . ALA C 1 257 ? -1.991 -4.069 -13.053 1.00 29.04 257 ALA C N 1
ATOM 6340 C CA . ALA C 1 257 ? -1.529 -3.577 -14.355 1.00 30.58 257 ALA C CA 1
ATOM 6341 C C . ALA C 1 257 ? -2.734 -3.255 -15.266 1.00 32.06 257 ALA C C 1
ATOM 6342 O O . ALA C 1 257 ? -2.766 -2.231 -15.936 1.00 31.21 257 ALA C O 1
ATOM 6344 N N . GLU C 1 258 ? -3.735 -4.146 -15.264 1.00 30.59 258 GLU C N 1
ATOM 6345 C CA . GLU C 1 258 ? -4.937 -3.964 -16.042 1.00 33.21 258 GLU C CA 1
ATOM 6346 C C . GLU C 1 258 ? -5.743 -2.758 -15.561 1.00 34.05 258 GLU C C 1
ATOM 6347 O O . GLU C 1 258 ? -6.424 -2.139 -16.371 1.00 34.92 258 GLU C O 1
ATOM 6353 N N . VAL C 1 259 ? -5.738 -2.490 -14.245 1.00 34.11 259 VAL C N 1
ATOM 6354 C CA . VAL C 1 259 ? -6.435 -1.359 -13.655 1.00 35.40 259 VAL C CA 1
ATOM 6355 C C . VAL C 1 259 ? -5.748 -0.060 -14.061 1.00 36.69 259 VAL C C 1
ATOM 6356 O O . VAL C 1 259 ? -6.436 0.899 -14.409 1.00 36.19 259 VAL C O 1
ATOM 6360 N N . TYR C 1 260 ? -4.416 -0.058 -13.970 1.00 35.72 260 TYR C N 1
ATOM 6361 C CA . TYR C 1 260 ? -3.625 1.122 -14.265 1.00 35.68 260 TYR C CA 1
ATOM 6362 C C . TYR C 1 260 ? -3.794 1.508 -15.725 1.00 36.95 260 TYR C C 1
ATOM 6363 O O . TYR C 1 260 ? -3.571 2.629 -16.046 1.00 36.21 260 TYR C O 1
ATOM 6372 N N . ALA C 1 261 ? -4.106 0.561 -16.605 1.00 38.27 261 ALA C N 1
ATOM 6373 C CA . ALA C 1 261 ? -4.275 0.853 -18.014 1.00 39.90 261 ALA C CA 1
ATOM 6374 C C . ALA C 1 261 ? -5.738 1.096 -18.371 1.00 38.74 261 ALA C C 1
ATOM 6375 O O . ALA C 1 261 ? -6.042 1.233 -19.530 1.00 38.50 261 ALA C O 1
ATOM 6377 N N . ALA C 1 262 ? -6.629 1.155 -17.384 1.00 37.98 262 ALA C N 1
ATOM 6378 C CA . ALA C 1 262 ? -8.059 1.193 -17.618 1.00 37.15 262 ALA C CA 1
ATOM 6379 C C . ALA C 1 262 ? -8.488 2.600 -18.050 1.00 39.72 262 ALA C C 1
ATOM 6380 O O . ALA C 1 262 ? -7.859 3.570 -17.673 1.00 38.73 262 ALA C O 1
ATOM 6382 N N . ASP C 1 263 ? -9.628 2.689 -18.753 1.00 42.83 263 ASP C N 1
ATOM 6383 C CA . ASP C 1 263 ? -10.179 3.962 -19.219 1.00 44.72 263 ASP C CA 1
ATOM 6384 C C . ASP C 1 263 ? -11.012 4.622 -18.128 1.00 42.60 263 ASP C C 1
ATOM 6385 O O . ASP C 1 263 ? -10.984 5.820 -17.981 1.00 42.51 263 ASP C O 1
ATOM 6390 N N . GLU C 1 264 ? -11.723 3.830 -17.330 1.00 41.30 264 GLU C N 1
ATOM 6391 C CA . GLU C 1 264 ? -12.571 4.331 -16.265 1.00 39.68 264 GLU C CA 1
ATOM 6392 C C . GLU C 1 264 ? -12.525 3.315 -15.122 1.00 36.08 264 GLU C C 1
ATOM 6393 O O . GLU C 1 264 ? -12.017 2.217 -15.270 1.00 36.55 264 GLU C O 1
ATOM 6399 N N . ALA C 1 265 ? -13.129 3.686 -13.991 1.00 35.00 265 ALA C N 1
ATOM 6400 C CA . ALA C 1 265 ? -13.416 2.779 -12.899 1.00 31.97 265 ALA C CA 1
ATOM 6401 C C . ALA C 1 265 ? -14.477 3.407 -11.996 1.00 32.46 265 ALA C C 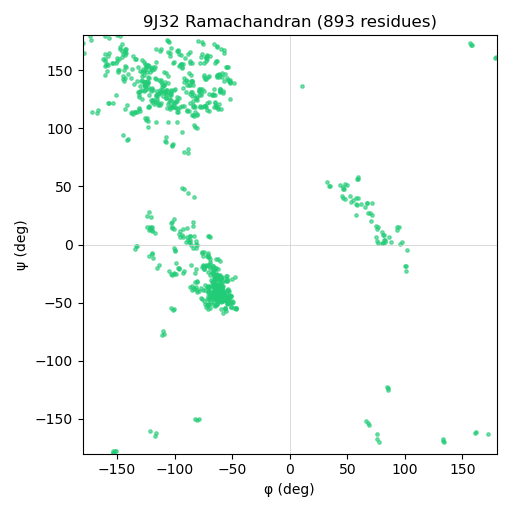1
ATOM 6402 O O . ALA C 1 265 ? -14.640 4.623 -11.938 1.00 35.30 265 ALA C O 1
ATOM 6404 N N . PHE C 1 266 ? -15.131 2.549 -11.225 1.00 31.06 266 PHE C N 1
ATOM 6405 C CA . PHE C 1 266 ? -16.111 2.954 -10.257 1.00 31.14 266 PHE C CA 1
ATOM 6406 C C . PHE C 1 266 ? -16.264 1.878 -9.199 1.00 30.51 266 PHE C C 1
ATOM 6407 O O . PHE C 1 266 ? -16.001 0.682 -9.443 1.00 33.29 266 PHE C O 1
ATOM 6415 N N . VAL C 1 267 ? -16.855 2.315 -8.090 1.00 31.59 267 VAL C N 1
ATOM 6416 C CA . VAL C 1 267 ? -17.184 1.474 -6.955 1.00 31.93 267 VAL C CA 1
ATOM 6417 C C . VAL C 1 267 ? -18.693 1.449 -6.738 1.00 34.32 267 VAL C C 1
ATOM 6418 O O . VAL C 1 267 ? -19.384 2.373 -7.169 1.00 39.12 267 VAL C O 1
ATOM 6422 N N . THR C 1 268 ? -19.203 0.338 -6.191 1.00 34.48 268 THR C N 1
ATOM 6423 C CA . THR C 1 268 ? -20.642 0.161 -6.028 1.00 36.66 268 THR C CA 1
ATOM 6424 C C . THR C 1 268 ? -20.977 -0.135 -4.564 1.00 35.87 268 THR C C 1
ATOM 6425 O O . THR C 1 268 ? -20.218 -0.784 -3.853 1.00 36.34 268 THR C O 1
ATOM 6429 N N . GLY C 1 269 ? -22.185 0.262 -4.175 1.00 33.23 269 GLY C N 1
ATOM 6430 C CA . GLY C 1 269 ? -22.730 -0.088 -2.884 1.00 31.95 269 GLY C CA 1
ATOM 6431 C C . GLY C 1 269 ? -24.095 0.541 -2.748 1.00 32.86 269 GLY C C 1
ATOM 6432 O O . GLY C 1 269 ? -24.390 1.449 -3.517 1.00 32.71 269 GLY C O 1
ATOM 6433 N N . THR C 1 270 ? -24.902 0.029 -1.799 1.00 35.07 270 THR C N 1
ATOM 6434 C CA . THR C 1 270 ? -26.288 0.482 -1.668 1.00 37.99 270 THR C CA 1
ATOM 6435 C C . THR C 1 270 ? -26.359 1.989 -1.394 1.00 37.42 270 THR C C 1
ATOM 6436 O O . THR C 1 270 ? -27.274 2.650 -1.872 1.00 36.12 270 THR C O 1
ATOM 6440 N N . LEU C 1 271 ? -25.403 2.510 -0.607 1.00 41.45 271 LEU C N 1
ATOM 6441 C CA . LEU C 1 271 ? -25.410 3.872 -0.070 1.00 40.74 271 LEU C CA 1
ATOM 6442 C C . LEU C 1 271 ? -25.206 4.886 -1.199 1.00 40.77 271 LEU C C 1
ATOM 6443 O O . LEU C 1 271 ? -26.035 5.774 -1.347 1.00 42.19 271 LEU C O 1
ATOM 6448 N N . ALA C 1 272 ? -24.122 4.742 -1.985 1.00 41.34 272 ALA C N 1
ATOM 6449 C CA . ALA C 1 272 ? -23.746 5.705 -3.009 1.00 44.16 272 ALA C CA 1
ATOM 6450 C C . ALA C 1 272 ? -24.229 5.285 -4.397 1.00 46.99 272 ALA C C 1
ATOM 6451 O O . ALA C 1 272 ? -24.391 6.132 -5.272 1.00 52.61 272 ALA C O 1
ATOM 6453 N N . GLY C 1 273 ? -24.530 4.011 -4.622 1.00 49.15 273 GLY C N 1
ATOM 6454 C CA . GLY C 1 273 ? -24.906 3.574 -5.959 1.00 48.19 273 GLY C CA 1
ATOM 6455 C C . GLY C 1 273 ? -23.618 3.287 -6.718 1.00 45.22 273 GLY C C 1
ATOM 6456 O O . GLY C 1 273 ? -22.814 2.510 -6.206 1.00 46.73 273 GLY C O 1
ATOM 6457 N N . LEU C 1 274 ? -23.412 3.949 -7.862 1.00 43.11 274 LEU C N 1
ATOM 6458 C CA . LEU C 1 274 ? -22.159 3.885 -8.600 1.00 44.01 274 LEU C CA 1
ATOM 6459 C C . LEU C 1 274 ? -21.384 5.162 -8.284 1.00 43.73 274 LEU C C 1
ATOM 6460 O O . LEU C 1 274 ? -21.911 6.229 -8.560 1.00 44.05 274 LEU C O 1
ATOM 6465 N N . THR C 1 275 ? -20.163 5.048 -7.720 1.00 42.51 275 THR C N 1
ATOM 6466 C CA . THR C 1 275 ? -19.310 6.202 -7.437 1.00 42.48 275 THR C CA 1
ATOM 6467 C C . THR C 1 275 ? -18.076 6.085 -8.325 1.00 44.38 275 THR C C 1
ATOM 6468 O O . THR C 1 275 ? -17.364 5.083 -8.205 1.00 53.42 275 THR C O 1
ATOM 6472 N N . PRO C 1 276 ? -17.792 7.065 -9.221 1.00 43.68 276 PRO C N 1
ATOM 6473 C CA . PRO C 1 276 ? -16.594 7.015 -10.048 1.00 41.41 276 PRO C CA 1
ATOM 6474 C C . PRO C 1 276 ? -15.299 7.090 -9.243 1.00 40.42 276 PRO C C 1
ATOM 6475 O O . PRO C 1 276 ? -15.277 7.582 -8.117 1.00 41.06 276 PRO C O 1
ATOM 6479 N N . VAL C 1 277 ? -14.242 6.593 -9.874 1.00 38.60 277 VAL C N 1
ATOM 6480 C CA . VAL C 1 277 ? -12.899 6.602 -9.344 1.00 36.09 277 VAL C CA 1
ATOM 6481 C C . VAL C 1 277 ? -12.093 7.591 -10.182 1.00 38.02 277 VAL C C 1
ATOM 6482 O O . VAL C 1 277 ? -12.129 7.563 -11.428 1.00 37.26 277 VAL C O 1
ATOM 6486 N N . SER C 1 278 ? -11.387 8.470 -9.466 1.00 40.87 278 SER C N 1
ATOM 6487 C CA . SER C 1 278 ? -10.557 9.512 -10.049 1.00 43.26 278 SER C CA 1
ATOM 6488 C C . SER C 1 278 ? -9.097 9.079 -10.025 1.00 41.47 278 SER C C 1
ATOM 6489 O O . SER C 1 278 ? -8.331 9.621 -10.798 1.00 40.76 278 SER C O 1
ATOM 6492 N N . SER C 1 279 ? -8.696 8.181 -9.104 1.00 39.90 279 SER C N 1
ATOM 6493 C CA . SER C 1 279 ? -7.353 7.610 -9.218 1.00 39.91 279 SER C CA 1
ATOM 6494 C C . SER C 1 279 ? -7.189 6.282 -8.480 1.00 35.08 279 SER C C 1
ATOM 6495 O O . SER C 1 279 ? -7.932 5.980 -7.561 1.00 34.21 279 SER C O 1
ATOM 6498 N N . VAL C 1 280 ? -6.229 5.463 -8.926 1.00 35.18 280 VAL C N 1
ATOM 6499 C CA . VAL C 1 280 ? -5.821 4.251 -8.220 1.00 33.22 280 VAL C CA 1
ATOM 6500 C C . VAL C 1 280 ? -4.299 4.274 -8.129 1.00 34.71 280 VAL C C 1
ATOM 6501 O O . VAL C 1 280 ? -3.637 4.442 -9.154 1.00 36.72 280 VAL C O 1
ATOM 6505 N N . ASP C 1 281 ? -3.760 4.114 -6.911 1.00 35.86 281 ASP C N 1
ATOM 6506 C CA . ASP C 1 281 ? -2.320 4.202 -6.625 1.00 38.51 281 ASP C CA 1
ATOM 6507 C C . ASP C 1 281 ? -1.694 5.419 -7.317 1.00 37.83 281 ASP C C 1
ATOM 6508 O O . ASP C 1 281 ? -0.609 5.348 -7.863 1.00 40.94 281 ASP C O 1
ATOM 6513 N N . GLY C 1 282 ? -2.368 6.548 -7.302 1.00 40.79 282 GLY C N 1
ATOM 6514 C CA . GLY C 1 282 ? -1.845 7.750 -7.938 1.00 44.08 282 GLY C CA 1
ATOM 6515 C C . GLY C 1 282 ? -2.016 7.835 -9.461 1.00 48.21 282 GLY C C 1
ATOM 6516 O O . GLY C 1 282 ? -1.532 8.817 -10.044 1.00 50.82 282 GLY C O 1
ATOM 6517 N N . ARG C 1 283 ? -2.635 6.849 -10.136 1.00 47.11 283 ARG C N 1
ATOM 6518 C CA . ARG C 1 283 ? -2.811 6.906 -11.592 1.00 47.28 283 ARG C CA 1
ATOM 6519 C C . ARG C 1 283 ? -4.181 7.509 -11.891 1.00 47.41 283 ARG C C 1
ATOM 6520 O O . ARG C 1 283 ? -5.200 6.924 -11.513 1.00 47.06 283 ARG C O 1
ATOM 6528 N N . ALA C 1 284 ? -4.226 8.640 -12.594 1.00 47.28 284 ALA C N 1
ATOM 6529 C CA . ALA C 1 284 ? -5.474 9.383 -12.790 1.00 48.91 284 ALA C CA 1
ATOM 6530 C C . ALA C 1 284 ? -6.356 8.636 -13.768 1.00 47.29 284 ALA C C 1
ATOM 6531 O O . ALA C 1 284 ? -5.853 7.980 -14.668 1.00 48.32 284 ALA C O 1
ATOM 6533 N N . LEU C 1 285 ? -7.659 8.666 -13.489 1.00 48.73 285 LEU C N 1
ATOM 6534 C CA . LEU C 1 285 ? -8.695 8.170 -14.382 1.00 48.17 285 LEU C CA 1
ATOM 6535 C C . LEU C 1 285 ? -9.710 9.295 -14.467 1.00 50.75 285 LEU C C 1
ATOM 6536 O O . LEU C 1 285 ? -9.981 9.903 -13.426 1.00 47.64 285 LEU C O 1
ATOM 6541 N N . VAL C 1 286 ? -10.192 9.589 -15.705 1.00 53.73 286 VAL C N 1
ATOM 6542 C CA . VAL C 1 286 ? -11.261 10.534 -15.914 1.00 53.53 286 VAL C CA 1
ATOM 6543 C C . VAL C 1 286 ? -12.477 10.018 -15.138 1.00 53.32 286 VAL C C 1
ATOM 6544 O O . VAL C 1 286 ? -13.003 8.961 -15.482 1.00 49.86 286 VAL C O 1
ATOM 6548 N N . PRO C 1 287 ? -13.000 10.740 -14.109 1.00 56.88 287 PRO C N 1
ATOM 6549 C CA . PRO C 1 287 ? -14.251 10.334 -13.459 1.00 54.74 287 PRO C CA 1
ATOM 6550 C C . PRO C 1 287 ? -15.482 10.636 -14.331 1.00 58.04 287 PRO C C 1
ATOM 6551 O O . PRO C 1 287 ? -15.510 11.662 -14.999 1.00 61.64 287 PRO C O 1
ATOM 6555 N N . LEU C 1 288 ? -16.484 9.740 -14.272 1.00 55.76 288 LEU C N 1
ATOM 6556 C CA . LEU C 1 288 ? -17.690 9.672 -15.098 1.00 55.75 288 LEU C CA 1
ATOM 6557 C C . LEU C 1 288 ? -17.295 9.555 -16.569 1.00 55.15 288 LEU C C 1
ATOM 6558 O O . LEU C 1 288 ? -17.747 10.333 -17.405 1.00 59.44 288 LEU C O 1
ATOM 6563 N N . GLY C 1 289 ? -16.490 8.533 -16.897 1.00 51.18 289 GLY C N 1
ATOM 6564 C CA . GLY C 1 289 ? -16.264 8.167 -18.279 1.00 48.71 289 GLY C CA 1
ATOM 6565 C C . GLY C 1 289 ? -17.565 7.702 -18.940 1.00 48.14 289 GLY C C 1
ATOM 6566 O O . GLY C 1 289 ? -18.592 7.461 -18.280 1.00 43.62 289 GLY C O 1
ATOM 6567 N N . PRO C 1 290 ? -17.543 7.504 -20.273 1.00 50.79 290 PRO C N 1
ATOM 6568 C CA . PRO C 1 290 ? -18.778 7.262 -21.022 1.00 52.06 290 PRO C CA 1
ATOM 6569 C C . PRO C 1 290 ? -19.536 5.999 -20.593 1.00 48.48 290 PRO C C 1
ATOM 6570 O O . PRO C 1 290 ? -20.753 6.009 -20.533 1.00 47.31 290 PRO C O 1
ATOM 6574 N N . LEU C 1 291 ? -18.834 4.922 -20.204 1.00 48.60 291 LEU C N 1
ATOM 6575 C CA . LEU C 1 291 ? -19.508 3.693 -19.838 1.00 45.73 291 LEU C CA 1
ATOM 6576 C C . LEU C 1 291 ? -20.032 3.749 -18.414 1.00 43.40 291 LEU C C 1
ATOM 6577 O O . LEU C 1 291 ? -21.040 3.096 -18.106 1.00 41.68 291 LEU C O 1
ATOM 6582 N N . THR C 1 292 ? -19.326 4.464 -17.520 1.00 43.80 292 THR C N 1
ATOM 6583 C CA . THR C 1 292 ? -19.810 4.631 -16.154 1.00 42.31 292 THR C CA 1
ATOM 6584 C C . THR C 1 292 ? -21.152 5.363 -16.225 1.00 43.57 292 THR C C 1
ATOM 6585 O O . THR C 1 292 ? -22.121 4.921 -15.619 1.00 41.75 292 THR C O 1
ATOM 6589 N N . GLN C 1 293 ? -21.206 6.440 -17.008 1.00 48.18 293 GLN C N 1
ATOM 6590 C CA . GLN C 1 293 ? -22.420 7.232 -17.210 1.00 53.23 293 GLN C CA 1
ATOM 6591 C C . GLN C 1 293 ? -23.593 6.360 -17.672 1.00 52.80 293 GLN C C 1
ATOM 6592 O O . GLN C 1 293 ? -24.695 6.444 -17.121 1.00 53.15 293 GLN C O 1
ATOM 6598 N N . ARG C 1 294 ? -23.350 5.558 -18.710 1.00 51.68 294 ARG C N 1
ATOM 6599 C CA . ARG C 1 294 ? -24.369 4.689 -19.279 1.00 52.30 294 ARG C CA 1
ATOM 6600 C C . ARG C 1 294 ? -24.891 3.676 -18.248 1.00 48.30 294 ARG C C 1
ATOM 6601 O O . ARG C 1 294 ? -26.101 3.507 -18.105 1.00 44.77 294 ARG C O 1
ATOM 6609 N N . LEU C 1 295 ? -23.979 3.053 -17.469 1.00 46.76 295 LEU C N 1
ATOM 6610 C CA . LEU C 1 295 ? -24.385 2.073 -16.471 1.00 44.30 295 LEU C CA 1
ATOM 6611 C C . LEU C 1 295 ? -25.100 2.753 -15.306 1.00 45.65 295 LEU C C 1
ATOM 6612 O O . LEU C 1 295 ? -26.019 2.173 -14.683 1.00 44.16 295 LEU C O 1
ATOM 6617 N N . ASP C 1 296 ? -24.596 3.952 -14.966 1.00 48.61 296 ASP C N 1
ATOM 6618 C CA . ASP C 1 296 ? -25.235 4.781 -13.951 1.00 51.34 296 ASP C CA 1
ATOM 6619 C C . ASP C 1 296 ? -26.683 5.111 -14.340 1.00 49.70 296 ASP C C 1
ATOM 6620 O O . ASP C 1 296 ? -27.590 4.983 -13.516 1.00 52.32 296 ASP C O 1
ATOM 6625 N N . ALA C 1 297 ? -26.916 5.491 -15.596 1.00 51.01 297 ALA C N 1
ATOM 6626 C CA . ALA C 1 297 ? -28.273 5.790 -16.070 1.00 51.51 297 ALA C CA 1
ATOM 6627 C C . ALA C 1 297 ? -29.195 4.579 -15.911 1.00 50.66 297 ALA C C 1
ATOM 6628 O O . ALA C 1 297 ? -30.281 4.724 -15.342 1.00 48.31 297 ALA C O 1
ATOM 6630 N N . LEU C 1 298 ? -28.694 3.384 -16.313 1.00 51.19 298 LEU C N 1
ATOM 6631 C CA . LEU C 1 298 ? -29.429 2.118 -16.259 1.00 52.64 298 LEU C CA 1
ATOM 6632 C C . LEU C 1 298 ? -29.793 1.746 -14.820 1.00 51.03 298 LEU C C 1
ATOM 6633 O O . LEU C 1 298 ? -30.916 1.276 -14.552 1.00 51.50 298 LEU C O 1
ATOM 6638 N N . TYR C 1 299 ? -28.813 1.948 -13.918 1.00 49.20 299 TYR C N 1
ATOM 6639 C CA . TYR C 1 299 ? -28.992 1.614 -12.521 1.00 47.37 299 TYR C CA 1
ATOM 6640 C C . TYR C 1 299 ? -30.101 2.451 -11.868 1.00 49.74 299 TYR C C 1
ATOM 6641 O O . TYR C 1 299 ? -30.969 1.879 -11.202 1.00 51.67 299 TYR C O 1
ATOM 6650 N N . ARG C 1 300 ? -30.021 3.786 -12.032 1.00 47.68 300 ARG C N 1
ATOM 6651 C CA . ARG C 1 300 ? -30.980 4.734 -11.468 1.00 51.76 300 ARG C CA 1
ATOM 6652 C C . ARG C 1 300 ? -32.393 4.479 -12.017 1.00 50.50 300 ARG C C 1
ATOM 6653 O O . ARG C 1 300 ? -33.348 4.396 -11.247 1.00 51.64 300 ARG C O 1
ATOM 6661 N N . ALA C 1 301 ? -32.513 4.266 -13.328 1.00 49.31 301 ALA C N 1
ATOM 6662 C CA . ALA C 1 301 ? -33.770 3.787 -13.912 1.00 50.03 301 ALA C CA 1
ATOM 6663 C C . ALA C 1 301 ? -34.253 2.505 -13.216 1.00 49.32 301 ALA C C 1
ATOM 6664 O O . ALA C 1 301 ? -35.422 2.409 -12.850 1.00 49.16 301 ALA C O 1
ATOM 6666 N N . TYR C 1 302 ? -33.343 1.541 -12.938 1.00 46.34 302 TYR C N 1
ATOM 6667 C CA . TYR C 1 302 ? -33.766 0.275 -12.347 1.00 44.65 302 TYR C CA 1
ATOM 6668 C C . TYR C 1 302 ? -34.288 0.471 -10.922 1.00 44.63 302 TYR C C 1
ATOM 6669 O O . TYR C 1 302 ? -35.252 -0.193 -10.546 1.00 42.58 302 TYR C O 1
ATOM 6678 N N . ILE C 1 303 ? -33.598 1.276 -10.083 1.00 43.82 303 ILE C N 1
ATOM 6679 C CA . ILE C 1 303 ? -34.008 1.437 -8.689 1.00 44.58 303 ILE C CA 1
ATOM 6680 C C . ILE C 1 303 ? -35.252 2.315 -8.563 1.00 44.74 303 ILE C C 1
ATOM 6681 O O . ILE C 1 303 ? -35.919 2.206 -7.559 1.00 43.84 303 ILE C O 1
ATOM 6686 N N . ALA C 1 304 ? -35.551 3.147 -9.567 1.00 47.24 304 ALA C N 1
ATOM 6687 C CA . ALA C 1 304 ? -36.780 3.943 -9.656 1.00 51.00 304 ALA C CA 1
ATOM 6688 C C . ALA C 1 304 ? -37.916 3.247 -10.441 1.00 52.98 304 ALA C C 1
ATOM 6689 O O . ALA C 1 304 ? -38.850 3.924 -10.779 1.00 55.65 304 ALA C O 1
ATOM 6691 N N . SER C 1 305 ? -37.854 1.939 -10.746 1.00 52.87 305 SER C N 1
ATOM 6692 C CA . SER C 1 305 ? -38.842 1.188 -11.508 1.00 54.20 305 SER C CA 1
ATOM 6693 C C . SER C 1 305 ? -39.778 0.465 -10.553 1.00 57.39 305 SER C C 1
ATOM 6694 O O . SER C 1 305 ? -39.445 0.316 -9.377 1.00 58.88 305 SER C O 1
ATOM 6697 N N . ALA C 1 306 ? -40.904 -0.045 -11.079 1.00 58.44 306 ALA C N 1
ATOM 6698 C CA . ALA C 1 306 ? -41.889 -0.796 -10.299 1.00 61.80 306 ALA C CA 1
ATOM 6699 C C . ALA C 1 306 ? -41.536 -2.293 -10.158 1.00 61.05 306 ALA C C 1
ATOM 6700 O O . ALA C 1 306 ? -42.427 -3.096 -9.868 1.00 64.42 306 ALA C O 1
ATOM 6702 N N . ASN C 1 307 ? -40.269 -2.683 -10.373 1.00 57.83 307 ASN C N 1
ATOM 6703 C CA . ASN C 1 307 ? -39.812 -4.069 -10.456 1.00 56.36 307 ASN C CA 1
ATOM 6704 C C . ASN C 1 307 ? -40.168 -4.856 -9.189 1.00 53.41 307 ASN C C 1
ATOM 6705 O O . ASN C 1 307 ? -40.006 -4.323 -8.105 1.00 53.85 307 ASN C O 1
ATOM 6710 N N . GLU C 1 308 ? -40.577 -6.132 -9.304 1.00 51.71 308 GLU C N 1
ATOM 6711 C CA . GLU C 1 308 ? -40.991 -6.943 -8.157 1.00 51.66 308 GLU C CA 1
ATOM 6712 C C . GLU C 1 308 ? -39.777 -7.406 -7.307 1.00 49.81 308 GLU C C 1
ATOM 6713 O O . GLU C 1 308 ? -39.967 -7.942 -6.229 1.00 49.21 308 GLU C O 1
ATOM 6715 N N . ALA C 1 309 ? -38.529 -7.156 -7.733 1.00 49.45 309 ALA C N 1
ATOM 6716 C CA . ALA C 1 309 ? -37.360 -7.179 -6.867 1.00 48.85 309 ALA C CA 1
ATOM 6717 C C . ALA C 1 309 ? -37.445 -6.134 -5.755 1.00 52.23 309 ALA C C 1
ATOM 6718 O O . ALA C 1 309 ? -36.795 -6.317 -4.719 1.00 53.00 309 ALA C O 1
ATOM 6720 N N . HIS C 1 310 ? -38.174 -5.020 -5.983 1.00 50.61 310 HIS C N 1
ATOM 6721 C CA . HIS C 1 310 ? -38.289 -3.946 -5.001 1.00 50.04 310 HIS C CA 1
ATOM 6722 C C . HIS C 1 310 ? -39.509 -4.189 -4.117 1.00 49.12 310 HIS C C 1
ATOM 6723 O O . HIS C 1 310 ? -40.523 -4.635 -4.616 1.00 51.05 310 HIS C O 1
ATOM 6730 N N . GLY C 1 311 ? -39.400 -3.936 -2.802 1.00 50.18 311 GLY C N 1
ATOM 6731 C CA . GLY C 1 311 ? -40.520 -4.112 -1.869 1.00 51.09 311 GLY C CA 1
ATOM 6732 C C . GLY C 1 311 ? -41.307 -2.818 -1.697 1.00 50.96 311 GLY C C 1
ATOM 6733 O O . GLY C 1 311 ? -40.687 -1.767 -1.576 1.00 53.85 311 GLY C O 1
ATOM 6734 N N . ALA C 1 312 ? -42.649 -2.880 -1.730 1.00 50.95 312 ALA C N 1
ATOM 6735 C CA . ALA C 1 312 ? -43.501 -1.691 -1.577 1.00 51.37 312 ALA C CA 1
ATOM 6736 C C . ALA C 1 312 ? -43.458 -1.154 -0.144 1.00 51.86 312 ALA C C 1
ATOM 6737 O O . ALA C 1 312 ? -43.591 -1.904 0.805 1.00 54.51 312 ALA C O 1
ATOM 6739 N N . LEU C 1 313 ? -43.204 0.143 0.014 1.00 51.54 313 LEU C N 1
ATOM 6740 C CA . LEU C 1 313 ? -43.413 0.839 1.262 1.00 50.32 313 LEU C CA 1
ATOM 6741 C C . LEU C 1 313 ? -44.867 1.270 1.251 1.00 53.69 313 LEU C C 1
ATOM 6742 O O . LEU C 1 313 ? -45.317 1.864 0.271 1.00 56.30 313 LEU C O 1
ATOM 6747 N N . PRO C 1 314 ? -45.631 1.021 2.345 1.00 54.75 314 PRO C N 1
ATOM 6748 C CA . PRO C 1 314 ? -46.970 1.565 2.490 1.00 54.67 314 PRO C CA 1
ATOM 6749 C C . PRO C 1 314 ? -47.094 3.090 2.357 1.00 56.22 314 PRO C C 1
ATOM 6750 O O . PRO C 1 314 ? -46.248 3.825 2.837 1.00 54.65 314 PRO C O 1
ATOM 6754 N N . ALA C 1 315 ? -48.182 3.569 1.744 1.00 56.95 315 ALA C N 1
ATOM 6755 C CA . ALA C 1 315 ? -48.360 4.981 1.432 1.00 60.41 315 ALA C CA 1
ATOM 6756 C C . ALA C 1 315 ? -48.891 5.692 2.660 1.00 63.24 315 ALA C C 1
ATOM 6757 O O . ALA C 1 315 ? -49.736 6.568 2.548 1.00 64.54 315 ALA C O 1
ATOM 6759 N N . ALA C 1 316 ? -48.357 5.322 3.818 1.00 66.56 316 ALA C N 1
ATOM 6760 C CA . ALA C 1 316 ? -49.045 5.446 5.088 1.00 71.89 316 ALA C CA 1
ATOM 6761 C C . ALA C 1 316 ? -48.725 6.816 5.691 1.00 76.97 316 ALA C C 1
ATOM 6762 O O . ALA C 1 316 ? -49.696 7.513 6.099 1.00 84.76 316 ALA C O 1
#

Solvent-accessible surface area: 33760 Å² total

InterPro domains:
  IPR001544 Aminotransferase class IV [PF01063] (52-280)
  IPR036038 Aminotransferase-like, PLP-dependent enzymes [SSF56752] (25-304)
  IPR043131 Branched-chain-amino-acid aminotransferase-like, N-terminal [G3DSA:3.30.470.10] (3-133)
  IPR043132 Branched-chain-amino-acid aminotransferase-like, C-terminal [G3DSA:3.20.10.10] (134-311)
  IPR050571 Class-IV Pyridoxal-Phosphate-Dependent Aminotransferase [PTHR42743] (6-306)

Foldseek 3Di:
DDDDPLLQQQWKDKPHDTHGPVPDDDDCQFCCNQPQAWFKFKWFAAQQFTALLLVRLVLRVVQCVVVVADQVDDSVVLSVNALVSCVSSVHRHQKMKMKIWTAAGAPHDDDDSPRHDDGIIIMMRMGRAHDDCVQQQQFWAEEAFPQAQDAVVVPAQQTGSPQVSLVVQQVVRVVVVTRWYFHYHPVQFTAQISAWGKWFAAPQAIEGELNNRHHPAPLNVVLVVLCVVVVGHYHYHTDHPVCRLVTQWMWTAHNRHRTHTYQYYNPRGHNRPPVVSVVSSVVRVCVRNDPPCSGPGRD/DDDDCLLQAQWKDKPHDTHGPVPDDDDCQFCCNQPQAWFKFKWFAAQQWTFLQVVRLVLRVVQCVVSVADQVDDSVVLVVNALVSCVRSVHRHQKMKMWIWGAAGAPDDDDDSPRHDDGIIIMIRMDRADDPCVQQQVFWAEEAAPQAQEAVVVPAQQTGSPQVSLVVQQVVRVVVVTDWYFHYHPVQFTAQISAWFKWFAAPQAIEGELNNRHHPAPLNVVLVVVCVVVVGHYHYHGHHPVPRLNTQWMWTAHNRHRTHTYQYYNPRGHNRPPVVSVVSSVVRVCSRNDPDPSIHGRD/DDDDPLLQFQWKDKPHDTHGPVPDDDDCQFCCNQPQAWFKFKWFAAQQWTFLLVVRLVLRVVQCVVSVADQVDDSVVLVVNQLVSCVRSVHRHQKMKMKIWGAAGAPDDDDDSPRHDDGIIIMIRMDRAHDDCVQQQQFWAEEAFPQAQDAVVVPAAQTGSPQVSLVVQQVVRVVVVTDWYFHYHPVQFTAQISAWGKWFAAPQAIEGELNNRHHPAPLNVVLQVLCVVVVRHYHHHTHHPVRRLRTQWMWTAHNRHRTHTYQYYNPRGHNRPPPNSVVSSVSRSCSRNDPDPSIHGNDPD

B-factor: mean 41.74, std 14.77, range [14.4, 105.86]

Nearest PDB structures (foldseek):
  7z79-assembly1_F  TM=9.961E-01  e=1.294E-65  Variovorax paradoxus B4
  7z79-assembly1_C  TM=9.940E-01  e=4.313E-65  Variovorax paradoxus B4
  7z79-assembly1_D  TM=9.951E-01  e=2.887E-64  Variovorax paradoxus B4
  5e25-assembly2_B-2  TM=9.384E-01  e=2.274E-35  Geoglobus acetivorans
  5mr0-assembly1_D  TM=9.505E-01  e=3.937E-34  Archaeoglobus fulgidus DSM 4304

Radius of gyration: 30.53 Å; Cα contacts (8 Å, |Δi|>4): 2127; chains: 3; bounding box: 63×87×72 Å